Protein 8DL5 (pdb70)

Sequence (809 aa):
TTPFGKPMLKHFCMNPEYRNLNAPSCGSWPKTVRDQWRRYLDDLEAQPDYFSEVKQGPVIQEARREVAQLLHARVSECVFISNATTGIYTVLHNIPFDKDDVIITFSTTYGAIDNAIASMAETQPFQTRKVTVDLPMRGEDIVARFEGMVAQIKAEGLHPRLAVLETIVSIPAIRMPFESLVQACQREGVLSLVDGAHSIGQFSLNLEVLQPDFFIMDCHWLFVPRPCAALYVPERNQHYIRSTIPPSFGFIPRDPALPLWSKQATDFETIFAYVATSDNMPHMCIPTALKFRREVCGGEEAIYQYLRVLAKEGGDRVAAILGTEVLDEEMRDCGIATVRLPLAVVGPAVHYLSMTLAETHKTWLPLIDHGGYIWVRLCAQIYLDTSDFEWIGNVLKEICETTTPFGKPMLKHFCMNPEYRNLNAPSCGSWPKTVRDQWRRYLDDLEAQPDYFSEVKQGPVIQEARREVAQLLHARVSECVFISNATTGIYTVLHNIPFDKDDVIITFSTTYGAIDNAIASMAETQPFQTRKVTVDLPMRGEDIVARFEGMVAQIKAEGLHPRLAVLETIVSIPAIRMPFESLVQACQREGVLSLVDGAHSIGQFSLNLEVLQPDFFIMDCHWLFVPRPCAALYVPERNQHYIRSTIPPSFGFIPRDGKPLPLWSKQTDFETIFAYVATSDNMPHMCIPTALKFRREVCGGEEAIYQYLRVLAKEGGDRVAAILGTEVLDEKMRDCGIATVRLPLAVDEEVGPAVHYLSMTLAETHKTWLPLIDHGGYIWVRLCAQIYLDTSDFEWIGNVLKEICETIG

Organism: Penicillium expansum (NCBI:txid27334)

Secondary structure (DSSP, 8-state):
---SSGGGGGGB-S-TT---S-TTTT---BHHHHHHHHHHHHHHHHSHHHIIIIIHHHHHHHHHHHHHHHHT--GGGEEEES-HHHHHHHHHHHS---TTEEEEEETTS-HHHHHHHHHHHTTS--EEEEE---SS--HHHHHHHHHHHHHHHHHTT-EEEEEEEESB-SSS--B--HHHHHHHHHHHT-EEEEEESS-TTTS---HHHH--SEEEEE----S-PSS-EEEE--GGGGGG----SS--TT---------GGGG---HHHHHTTS-SS---HHHHTHHHHHHHHHHTS--HHHHHHHHHHHHHHHHHHHHHHHT--B----TT-SSEEEEEEEEE--HHHHHHHHHIIIIII-----EEEETTEEEEEEE--TT--HHHHHHHHHHHHHHHH-/---SSGGGGGGB-S-TT---S-GGGT---BHHHHHHHHHHHHHHHHSHHHIIIIIHHHHHHHHHHHHHHHHT--GGGEEEES-HHHHHHHHHHHS---TTEEEEEETTS-HHHHHHHHHHHTTS--EEEEE---SS--HHHHHHHHHHHHHHHHHTT-EEEEEEEESB-SSS--B--HHHHHHHHHHTT-EEEEE-SS-TTTS---HHHH--SEEEEE----S-PSS-EEEE--GGGGGG----SS--TT---SS-----GGGG--HHHHHHHS-SS---HHHHTHHHHHHHHHHTT--HHHHHHHHHHHHHHHHHHHHHHHT--B-------SSEEEEEEEEE--TTHHHHHHHHHHIIIIIIS----EEEETTEEEEEEE--TT--HHHHHHHHHHHHHHHHHH-

Nearest PDB structures (foldseek):
  8dl5-assembly1_A  TM=1.002E+00  e=2.348E-83  Penicillium expansum
  9aza-assembly1_A-2  TM=9.890E-01  e=7.193E-72  Penicillium expansum
  5v12-assembly1_E  TM=9.433E-01  e=6.024E-44  Neurospora crassa OR74A
  5v12-assembly2_G  TM=9.478E-01  e=1.852E-43  Neurospora crassa OR74A
  5uts-assembly4_B  TM=9.433E-01  e=5.694E-43  Neurospora crassa OR74A

Solvent-accessible surface area: 29176 Å² total

Structure (mmCIF, N/CA/C/O backbone):
data_8DL5
#
_entry.id   8DL5
#
_cell.length_a   77.837
_cell.length_b   77.837
_cell.length_c   298.842
_cell.angle_alpha   90.000
_cell.angle_beta   90.000
_cell.angle_gamma   120.000
#
_symmetry.space_group_name_H-M   'P 31 2 1'
#
loop_
_entity.id
_entity.type
_entity.pdbx_description
1 polymer 'Aminotransferase, class V/Cysteine desulfurase'
2 non-polymer GLYCEROL
3 water water
#
loop_
_atom_site.group_PDB
_atom_site.id
_atom_site.type_symbol
_atom_site.label_atom_id
_atom_site.label_alt_id
_atom_site.label_comp_id
_atom_site.label_asym_id
_atom_site.label_entity_id
_atom_site.label_seq_id
_atom_site.pdbx_PDB_ins_code
_atom_site.Cartn_x
_atom_site.Cartn_y
_atom_site.Cartn_z
_atom_site.occupancy
_atom_site.B_iso_or_equiv
_atom_site.auth_seq_id
_atom_site.auth_comp_id
_atom_site.auth_asym_id
_atom_site.auth_atom_id
_atom_site.pdbx_PDB_model_num
ATOM 1 N N . THR A 1 38 ? 66.63924 -10.15972 1.34118 1.000 49.55356 16 THR A N 1
ATOM 2 C CA . THR A 1 38 ? 67.84169 -10.18081 2.16690 1.000 68.84787 16 THR A CA 1
ATOM 3 C C . THR A 1 38 ? 67.95661 -11.47221 2.98078 1.000 66.48000 16 THR A C 1
ATOM 4 O O . THR A 1 38 ? 68.86832 -12.26549 2.75416 1.000 68.89000 16 THR A O 1
ATOM 8 N N . THR A 1 39 ? 67.04327 -11.69197 3.92314 1.000 63.20000 17 THR A N 1
ATOM 9 C CA . THR A 1 39 ? 67.22976 -12.89201 4.73166 1.000 55.08000 17 THR A CA 1
ATOM 10 C C . THR A 1 39 ? 66.25471 -13.97370 4.29847 1.000 59.86643 17 THR A C 1
ATOM 11 O O . THR A 1 39 ? 65.06313 -13.68625 4.10433 1.000 57.58446 17 THR A O 1
ATOM 15 N N . PRO A 1 40 ? 66.71670 -15.21078 4.11787 1.000 58.63567 18 PRO A N 1
ATOM 16 C CA . PRO A 1 40 ? 65.79787 -16.28683 3.73301 1.000 52.95079 18 PRO A CA 1
ATOM 17 C C . PRO A 1 40 ? 64.79058 -16.58149 4.83187 1.000 47.70669 18 PRO A C 1
ATOM 18 O O . PRO A 1 40 ? 65.09173 -16.48405 6.02394 1.000 42.71361 18 PRO A O 1
ATOM 22 N N . PHE A 1 41 ? 63.57859 -16.94216 4.41400 1.000 48.66257 19 PHE A N 1
ATOM 23 C CA . PHE A 1 41 ? 62.53666 -17.30909 5.35696 1.000 39.83809 19 PHE A CA 1
ATOM 24 C C . PHE A 1 41 ? 62.93356 -18.56867 6.11947 1.000 54.81952 19 PHE A C 1
ATOM 25 O O . PHE A 1 41 ? 63.81631 -19.32827 5.71193 1.000 48.67005 19 PHE A O 1
ATOM 33 N N . GLY A 1 42 ? 62.26596 -18.78124 7.24575 1.000 48.77251 20 GLY A N 1
ATOM 34 C CA . GLY A 1 42 ? 62.59717 -19.89777 8.09914 1.000 45.51107 20 GLY A CA 1
ATOM 35 C C . GLY A 1 42 ? 63.43796 -19.46118 9.27738 1.000 55.12018 20 GLY A C 1
ATOM 36 O O . GLY A 1 42 ? 63.40337 -18.30059 9.70395 1.000 46.11890 20 GLY A O 1
ATOM 37 N N . LYS A 1 43 ? 64.21768 -20.37753 9.79410 1.000 47.81743 21 LYS A N 1
ATOM 38 C CA . LYS A 1 43 ? 65.02170 -20.08536 10.97772 1.000 49.58919 21 LYS A CA 1
ATOM 39 C C . LYS A 1 43 ? 66.18552 -19.09353 10.75244 1.000 49.97233 21 LYS A C 1
ATOM 40 O O . LYS A 1 43 ? 66.70135 -18.55583 11.74436 1.000 52.54844 21 LYS A O 1
ATOM 46 N N . PRO A 1 44 ? 66.65750 -18.81537 9.52185 1.000 46.66370 22 PRO A N 1
ATOM 47 C CA . PRO A 1 44 ? 67.51404 -17.62322 9.35302 1.000 51.55375 22 PRO A CA 1
ATOM 48 C C . PRO A 1 44 ? 66.85602 -16.33367 9.81467 1.000 48.78184 22 PRO A C 1
ATOM 49 O O . PRO A 1 44 ? 67.55355 -15.41776 10.26742 1.000 46.13642 22 PRO A O 1
ATOM 53 N N . MET A 1 45 ? 65.52716 -16.23974 9.72122 1.000 51.48233 23 MET A N 1
ATOM 54 C CA . MET A 1 45 ? 64.82182 -15.03085 10.13250 1.000 51.11689 23 MET A CA 1
ATOM 55 C C . MET A 1 45 ? 64.83941 -14.82876 11.64236 1.000 49.15264 23 MET A C 1
ATOM 56 O O . MET A 1 45 ? 64.65135 -13.69698 12.10149 1.000 45.68566 23 MET A O 1
ATOM 61 N N . LEU A 1 46 ? 65.07218 -15.89490 12.41550 1.000 41.84087 24 LEU A N 1
ATOM 62 C CA . LEU A 1 46 ? 64.94714 -15.81393 13.86912 1.000 43.66356 24 LEU A CA 1
ATOM 63 C C . LEU A 1 46 ? 65.86887 -14.76282 14.47520 1.000 47.60480 24 LEU A C 1
ATOM 64 O O . LEU A 1 46 ? 65.52282 -14.15576 15.49461 1.000 47.54608 24 LEU A O 1
ATOM 69 N N . LYS A 1 47 ? 67.03649 -14.52959 13.87136 1.000 45.73943 25 LYS A N 1
ATOM 70 C CA . LYS A 1 47 ? 67.95162 -13.53080 14.41168 1.000 48.81799 25 LYS A CA 1
ATOM 71 C C . LYS A 1 47 ? 67.37784 -12.12221 14.33571 1.000 46.16672 25 LYS A C 1
ATOM 72 O O . LYS A 1 47 ? 67.84606 -11.23407 15.05462 1.000 40.01758 25 LYS A O 1
ATOM 78 N N . HIS A 1 48 ? 66.37153 -11.90136 13.49064 1.000 43.94507 26 HIS A N 1
ATOM 79 C CA . HIS A 1 48 ? 65.73988 -10.59553 13.37849 1.000 42.27765 26 HIS A CA 1
ATOM 80 C C . HIS A 1 48 ? 64.62458 -10.38076 14.39261 1.000 43.01492 26 HIS A C 1
ATOM 81 O O . HIS A 1 48 ? 64.09257 -9.26863 14.46767 1.000 41.46841 26 HIS A O 1
ATOM 88 N N . PHE A 1 49 ? 64.26093 -11.39609 15.16731 1.000 36.71440 27 PHE A N 1
ATOM 89 C CA . PHE A 1 49 ? 63.16478 -11.32212 16.12517 1.000 41.43409 27 PHE A CA 1
ATOM 90 C C . PHE A 1 49 ? 63.70438 -11.54675 17.54080 1.000 43.73205 27 PHE A C 1
ATOM 91 O O . PHE A 1 49 ? 64.89007 -11.82046 17.73725 1.000 45.75743 27 PHE A O 1
ATOM 99 N N . CYS A 1 50 ? 62.81941 -11.44062 18.53891 1.000 36.84808 28 CYS A N 1
ATOM 100 C CA . CYS A 1 50 ? 63.23246 -11.25126 19.92763 1.000 41.97093 28 CYS A CA 1
ATOM 101 C C . CYS A 1 50 ? 62.88905 -12.42410 20.84480 1.000 45.33056 28 CYS A C 1
ATOM 102 O O . CYS A 1 50 ? 62.92937 -12.27031 22.06940 1.000 48.06747 28 CYS A O 1
ATOM 105 N N . MET A 1 51 ? 62.56039 -13.58811 20.29688 1.000 43.27418 29 MET A N 1
ATOM 106 C CA . MET A 1 51 ? 62.16810 -14.70805 21.14049 1.000 39.74257 29 MET A CA 1
ATOM 107 C C . MET A 1 51 ? 63.39422 -15.43261 21.69190 1.000 39.18026 29 MET A C 1
ATOM 108 O O . MET A 1 51 ? 64.47554 -15.40654 21.09362 1.000 41.82446 29 MET A O 1
ATOM 113 N N . ASN A 1 52 ? 63.21911 -16.07913 22.84870 1.000 39.88616 30 ASN A N 1
ATOM 114 C CA . ASN A 1 52 ? 64.25338 -16.98130 23.34181 1.000 45.03205 30 ASN A CA 1
ATOM 115 C C . ASN A 1 52 ? 64.54175 -18.05554 22.29543 1.000 40.59000 30 ASN A C 1
ATOM 116 O O . ASN A 1 52 ? 63.66179 -18.41700 21.50861 1.000 51.39857 30 ASN A O 1
ATOM 121 N N . PRO A 1 53 ? 65.77006 -18.58433 22.26408 1.000 56.29193 31 PRO A N 1
ATOM 122 C CA . PRO A 1 53 ? 66.11261 -19.56309 21.21817 1.000 50.74042 31 PRO A CA 1
ATOM 123 C C . PRO A 1 53 ? 65.21897 -20.79626 21.19639 1.000 54.68961 31 PRO A C 1
ATOM 124 O O . PRO A 1 53 ? 64.91895 -21.30287 20.11016 1.000 52.12269 31 PRO A O 1
ATOM 128 N N . GLU A 1 54 ? 64.76926 -21.28657 22.34932 1.000 55.32130 32 GLU A N 1
ATOM 129 C CA . GLU A 1 54 ? 63.96473 -22.50288 22.38614 1.000 65.37651 32 GLU A CA 1
ATOM 130 C C . GLU A 1 54 ? 62.46913 -22.24726 22.24759 1.000 57.36628 32 GLU A C 1
ATOM 131 O O . GLU A 1 54 ? 61.68006 -23.17891 22.45015 1.000 55.96338 32 GLU A O 1
ATOM 137 N N . TYR A 1 55 ? 62.04705 -21.03195 21.90441 1.000 58.90434 33 TYR A N 1
ATOM 138 C CA . TYR A 1 55 ? 60.62927 -20.68278 21.86349 1.000 50.31011 33 TYR A CA 1
ATOM 139 C C . TYR A 1 55 ? 60.09861 -20.82354 20.43724 1.000 43.95956 33 TYR A C 1
ATOM 140 O O . TYR A 1 55 ? 60.38833 -19.99349 19.57011 1.000 51.15857 33 TYR A O 1
ATOM 149 N N . ARG A 1 56 ? 59.34522 -21.89975 20.20500 1.000 49.08923 34 ARG A N 1
ATOM 150 C CA . ARG A 1 56 ? 58.49681 -22.09199 19.02595 1.000 47.41178 34 ARG A CA 1
ATOM 151 C C . ARG A 1 56 ? 57.22170 -21.25809 19.14296 1.000 44.53055 34 ARG A C 1
ATOM 152 O O . ARG A 1 56 ? 56.32889 -21.58763 19.92995 1.000 41.60818 34 ARG A O 1
ATOM 160 N N . ASN A 1 57 ? 57.11240 -20.19322 18.34688 1.000 46.54925 35 ASN A N 1
ATOM 161 C CA . ASN A 1 57 ? 55.91878 -19.33731 18.35768 1.000 46.30063 35 ASN A CA 1
ATOM 162 C C . ASN A 1 57 ? 54.99365 -19.75592 17.21633 1.000 42.79393 35 ASN A C 1
ATOM 163 O O . ASN A 1 57 ? 55.05793 -19.22320 16.10843 1.000 40.62356 35 ASN A O 1
ATOM 168 N N . LEU A 1 58 ? 54.10981 -20.71050 17.50606 1.000 42.96160 36 LEU A N 1
ATOM 169 C CA . LEU A 1 58 ? 53.12075 -21.19995 16.55420 1.000 41.87419 36 LEU A CA 1
ATOM 170 C C . LEU A 1 58 ? 51.75591 -20.55261 16.75136 1.000 47.74849 36 LEU A C 1
ATOM 171 O O . LEU A 1 58 ? 50.76953 -21.00751 16.16211 1.000 41.90765 36 LEU A O 1
ATOM 176 N N . ASN A 1 59 ? 51.68046 -19.50216 17.56475 1.000 45.73244 37 ASN A N 1
ATOM 177 C CA . ASN A 1 59 ? 50.43350 -18.80426 17.86694 1.000 41.74047 37 ASN A CA 1
ATOM 178 C C . ASN A 1 59 ? 50.70590 -17.30244 17.94419 1.000 42.75770 37 ASN A C 1
ATOM 179 O O . ASN A 1 59 ? 50.29074 -16.60710 18.87221 1.000 39.48461 37 ASN A O 1
ATOM 184 N N . ALA A 1 60 ? 51.41695 -16.79038 16.94119 1.000 36.16867 38 ALA A N 1
ATOM 185 C CA . ALA A 1 60 ? 51.85342 -15.39861 16.96959 1.000 36.55048 38 ALA A CA 1
ATOM 186 C C . ALA A 1 60 ? 50.73523 -14.35155 16.99407 1.000 37.79570 38 ALA A C 1
ATOM 187 O O . ALA A 1 60 ? 50.94055 -13.31786 17.65320 1.000 38.01579 38 ALA A O 1
ATOM 189 N N . PRO A 1 61 ? 49.58220 -14.51278 16.32638 1.000 37.55222 39 PRO A N 1
ATOM 190 C CA . PRO A 1 61 ? 48.60734 -13.40232 16.30466 1.000 38.85376 39 PRO A CA 1
ATOM 191 C C . PRO A 1 61 ? 48.07733 -12.98643 17.66906 1.000 36.07406 39 PRO A C 1
ATOM 192 O O . PRO A 1 61 ? 47.58633 -11.85760 17.79601 1.000 38.23848 39 PRO A O 1
ATOM 196 N N . SER A 1 62 ? 48.14959 -13.84814 18.68514 1.000 35.64400 40 SER A N 1
ATOM 197 C CA . SER A 1 62 ? 47.52821 -13.53962 19.97201 1.000 36.16305 40 SER A CA 1
ATOM 198 C C . SER A 1 62 ? 48.16616 -12.31104 20.61295 1.000 43.02242 40 SER A C 1
ATOM 199 O O . SER A 1 62 ? 47.48061 -11.33465 20.93666 1.000 44.06934 40 SER A O 1
ATOM 202 N N . CYS A 1 63 ? 49.48369 -12.34494 20.80898 1.000 35.65585 41 CYS A N 1
ATOM 203 C CA . CYS A 1 63 ? 50.22014 -11.19553 21.31785 1.000 33.32045 41 CYS A CA 1
ATOM 204 C C . CYS A 1 63 ? 50.89433 -10.38774 20.22080 1.000 32.07690 41 CYS A C 1
ATOM 205 O O . CYS A 1 63 ? 51.40822 -9.30000 20.50146 1.000 37.38605 41 CYS A O 1
ATOM 208 N N . GLY A 1 64 ? 50.90099 -10.88407 18.98837 1.000 37.84978 42 GLY A N 1
ATOM 209 C CA . GLY A 1 64 ? 51.73457 -10.32505 17.94890 1.000 35.07994 42 GLY A CA 1
ATOM 210 C C . GLY A 1 64 ? 53.15719 -10.84229 18.04786 1.000 34.37501 42 GLY A C 1
ATOM 211 O O . GLY A 1 64 ? 53.53762 -11.55729 18.97663 1.000 41.37653 42 GLY A O 1
ATOM 212 N N . SER A 1 65 ? 53.95829 -10.47956 17.04967 1.000 37.00040 43 SER A N 1
ATOM 213 C CA . SER A 1 65 ? 55.38426 -10.77998 17.06700 1.000 37.63713 43 SER A CA 1
ATOM 214 C C . SER A 1 65 ? 56.07399 -9.81384 16.12012 1.000 36.61192 43 SER A C 1
ATOM 215 O O . SER A 1 65 ? 55.64743 -9.66419 14.97249 1.000 46.39521 43 SER A O 1
ATOM 218 N N . TRP A 1 66 ? 57.12972 -9.16435 16.60035 1.000 37.89983 44 TRP A N 1
ATOM 219 C CA . TRP A 1 66 ? 57.72719 -8.03418 15.90764 1.000 38.69945 44 TRP A CA 1
ATOM 220 C C . TRP A 1 66 ? 59.24179 -8.17502 15.86803 1.000 33.74697 44 TRP A C 1
ATOM 221 O O . TRP A 1 66 ? 59.83910 -8.75066 16.78463 1.000 34.69462 44 TRP A O 1
ATOM 232 N N . PRO A 1 67 ? 59.89289 -7.65362 14.81356 1.000 36.16754 45 PRO A N 1
ATOM 233 C CA . PRO A 1 67 ? 61.35354 -7.77627 14.71243 1.000 36.58529 45 PRO A CA 1
ATOM 234 C C . PRO A 1 67 ? 62.09362 -6.89940 15.70993 1.000 41.26564 45 PRO A C 1
ATOM 235 O O . PRO A 1 67 ? 61.47354 -6.13769 16.45868 1.000 40.03077 45 PRO A O 1
ATOM 239 N N . LYS A 1 68 ? 63.42569 -7.00134 15.72484 1.000 37.07837 46 LYS A N 1
ATOM 240 C CA . LYS A 1 68 ? 64.21626 -6.17972 16.63729 1.000 37.31274 46 LYS A CA 1
ATOM 241 C C . LYS A 1 68 ? 64.13933 -4.70577 16.26182 1.000 36.33563 46 LYS A C 1
ATOM 242 O O . LYS A 1 68 ? 64.16395 -3.83467 17.13918 1.000 36.59071 46 LYS A O 1
ATOM 248 N N . THR A 1 69 ? 64.05185 -4.40708 14.96087 1.000 36.66303 47 THR A N 1
ATOM 249 C CA . THR A 1 69 ? 63.94228 -3.01735 14.52364 1.000 38.26753 47 THR A CA 1
ATOM 250 C C . THR A 1 69 ? 62.71617 -2.34869 15.12834 1.000 37.88139 47 THR A C 1
ATOM 251 O O . THR A 1 69 ? 62.76451 -1.17641 15.51845 1.000 36.66771 47 THR A O 1
ATOM 255 N N . VAL A 1 70 ? 61.61061 -3.08684 15.22423 1.000 35.18185 48 VAL A N 1
ATOM 256 C CA . VAL A 1 70 ? 60.40173 -2.53626 15.82354 1.000 32.78717 48 VAL A CA 1
ATOM 257 C C . VAL A 1 70 ? 60.58181 -2.36841 17.32639 1.000 37.29344 48 VAL A C 1
ATOM 258 O O . VAL A 1 70 ? 60.19577 -1.34209 17.89897 1.000 40.44416 48 VAL A O 1
ATOM 262 N N . ARG A 1 71 ? 61.17204 -3.36819 17.98760 1.000 36.09998 49 ARG A N 1
ATOM 263 C CA . ARG A 1 71 ? 61.42668 -3.26674 19.42099 1.000 38.19171 49 ARG A CA 1
ATOM 264 C C . ARG A 1 71 ? 62.25917 -2.03397 19.74364 1.000 43.54172 49 ARG A C 1
ATOM 265 O O . ARG A 1 71 ? 61.91019 -1.25077 20.63181 1.000 38.54498 49 ARG A O 1
ATOM 273 N N . ASP A 1 72 ? 63.35489 -1.83172 19.00699 1.000 34.95885 50 ASP A N 1
ATOM 274 C CA . ASP A 1 72 ? 64.25524 -0.72125 19.30588 1.000 40.43870 50 ASP A CA 1
ATOM 275 C C . ASP A 1 72 ? 63.59373 0.62566 19.03482 1.000 37.82321 50 ASP A C 1
ATOM 276 O O . ASP A 1 72 ? 63.80730 1.58732 19.78222 1.000 39.35228 50 ASP A O 1
ATOM 281 N N . GLN A 1 73 ? 62.78334 0.71443 17.97696 1.000 41.39311 51 GLN A N 1
ATOM 282 C CA . GLN A 1 73 ? 62.04874 1.94942 17.71796 1.000 36.84458 51 GLN A CA 1
ATOM 283 C C . GLN A 1 73 ? 60.99926 2.20047 18.79351 1.000 37.83068 51 GLN A C 1
ATOM 284 O O . GLN A 1 73 ? 60.84595 3.33229 19.26696 1.000 38.41050 51 GLN A O 1
ATOM 290 N N . TRP A 1 74 ? 60.26253 1.15430 19.17864 1.000 38.21364 52 TRP A N 1
ATOM 291 C CA . TRP A 1 74 ? 59.30616 1.24226 20.27999 1.000 34.36164 52 TRP A CA 1
ATOM 292 C C . TRP A 1 74 ? 59.95270 1.84106 21.52363 1.000 33.69429 52 TRP A C 1
ATOM 293 O O . TRP A 1 74 ? 59.38959 2.73663 22.16341 1.000 31.98688 52 TRP A O 1
ATOM 304 N N . ARG A 1 75 ? 61.15560 1.37475 21.86486 1.000 34.03218 53 ARG A N 1
ATOM 305 C CA . ARG A 1 75 ? 61.82288 1.85580 23.06712 1.000 34.84982 53 ARG A CA 1
ATOM 306 C C . ARG A 1 75 ? 62.36948 3.26642 22.90668 1.000 38.51030 53 ARG A C 1
ATOM 307 O O . ARG A 1 75 ? 62.53683 3.96581 23.91096 1.000 32.48290 53 ARG A O 1
ATOM 315 N N . ARG A 1 76 ? 62.65382 3.70285 21.67719 1.000 35.47525 54 ARG A N 1
ATOM 316 C CA . ARG A 1 76 ? 63.07076 5.08752 21.48141 1.000 38.42851 54 ARG A CA 1
ATOM 317 C C . ARG A 1 76 ? 61.90350 6.04434 21.68730 1.000 34.29057 54 ARG A C 1
ATOM 318 O O . ARG A 1 76 ? 62.07559 7.12661 22.26087 1.000 37.01798 54 ARG A O 1
ATOM 326 N N . TYR A 1 77 ? 60.70729 5.66140 21.23246 1.000 29.50206 55 TYR A N 1
ATOM 327 C CA . TYR A 1 77 ? 59.52038 6.46017 21.51984 1.000 38.77049 55 TYR A CA 1
ATOM 328 C C . TYR A 1 77 ? 59.26077 6.52937 23.01884 1.000 38.78751 55 TYR A C 1
ATOM 329 O O . TYR A 1 77 ? 58.92262 7.59450 23.54940 1.000 33.10256 55 TYR A O 1
ATOM 338 N N . LEU A 1 78 ? 59.42203 5.40210 23.71746 1.000 30.84947 56 LEU A N 1
ATOM 339 C CA . LEU A 1 78 ? 59.28464 5.39767 25.17126 1.000 33.78778 56 LEU A CA 1
ATOM 340 C C . LEU A 1 78 ? 60.29510 6.33535 25.81793 1.000 37.83495 56 LEU A C 1
ATOM 341 O O . LEU A 1 78 ? 59.95490 7.10242 26.72690 1.000 32.23288 56 LEU A O 1
ATOM 346 N N . ASP A 1 79 ? 61.55232 6.27347 25.36934 1.000 30.52840 57 ASP A N 1
ATOM 347 C CA . ASP A 1 79 ? 62.55796 7.22689 25.82849 1.000 40.56830 57 ASP A CA 1
ATOM 348 C C . ASP A 1 79 ? 62.08833 8.65656 25.60199 1.000 37.38913 57 ASP A C 1
ATOM 349 O O . ASP A 1 79 ? 62.16359 9.50290 26.49985 1.000 34.62983 57 ASP A O 1
ATOM 354 N N . ASP A 1 80 ? 61.59423 8.93478 24.39403 1.000 33.45250 58 ASP A N 1
ATOM 355 C CA . ASP A 1 80 ? 61.06974 10.25671 24.07041 1.000 37.61488 58 ASP A CA 1
ATOM 356 C C . ASP A 1 80 ? 59.93676 10.64703 25.00684 1.000 44.93834 58 ASP A C 1
ATOM 357 O O . ASP A 1 80 ? 59.93653 11.74212 25.58044 1.000 42.86667 58 ASP A O 1
ATOM 362 N N . LEU A 1 81 ? 58.95227 9.75847 25.15844 1.000 42.62235 59 LEU A N 1
ATOM 363 C CA . LEU A 1 81 ? 57.84839 10.00454 26.07872 1.000 33.86918 59 LEU A CA 1
ATOM 364 C C . LEU A 1 81 ? 58.36001 10.33131 27.47431 1.000 39.98681 59 LEU A C 1
ATOM 365 O O . LEU A 1 81 ? 57.87725 11.26337 28.12405 1.000 38.27384 59 LEU A O 1
ATOM 370 N N . GLU A 1 82 ? 59.35582 9.58193 27.94524 1.000 34.86826 60 GLU A N 1
ATOM 371 C CA . GLU A 1 82 ? 59.85441 9.80240 29.29636 1.000 35.95703 60 GLU A CA 1
ATOM 372 C C . GLU A 1 82 ? 60.69136 11.07102 29.39405 1.000 35.17999 60 GLU A C 1
ATOM 373 O O . GLU A 1 82 ? 60.69202 11.73035 30.43922 1.000 37.60023 60 GLU A O 1
ATOM 379 N N . ALA A 1 83 ? 61.39132 11.44259 28.31898 1.000 37.16143 61 ALA A N 1
ATOM 380 C CA . ALA A 1 83 ? 62.28115 12.59705 28.38472 1.000 41.99477 61 ALA A CA 1
ATOM 381 C C . ALA A 1 83 ? 61.50621 13.90945 28.37016 1.000 39.31610 61 ALA A C 1
ATOM 382 O O . ALA A 1 83 ? 61.87629 14.86221 29.06588 1.000 37.03094 61 ALA A O 1
ATOM 384 N N . GLN A 1 84 ? 60.43303 13.98362 27.58654 1.000 33.54657 62 GLN A N 1
ATOM 385 C CA . GLN A 1 84 ? 59.65665 15.21660 27.43738 1.000 40.90750 62 GLN A CA 1
ATOM 386 C C . GLN A 1 84 ? 58.21297 14.84796 27.14074 1.000 38.17973 62 GLN A C 1
ATOM 387 O O . GLN A 1 84 ? 57.74595 14.94600 25.99855 1.000 37.68070 62 GLN A O 1
ATOM 393 N N . PRO A 1 85 ? 57.45722 14.43675 28.16697 1.000 36.57043 63 PRO A N 1
ATOM 394 C CA . PRO A 1 85 ? 56.15822 13.78068 27.91153 1.000 36.21285 63 PRO A CA 1
ATOM 395 C C . PRO A 1 85 ? 55.18616 14.58825 27.07500 1.000 37.15005 63 PRO A C 1
ATOM 396 O O . PRO A 1 85 ? 54.70038 14.09413 26.04822 1.000 36.31167 63 PRO A O 1
ATOM 400 N N . ASP A 1 86 ? 54.88844 15.82454 27.47226 1.000 38.66370 64 ASP A N 1
ATOM 401 C CA . ASP A 1 86 ? 53.87806 16.58401 26.75050 1.000 39.94335 64 ASP A CA 1
ATOM 402 C C . ASP A 1 86 ? 54.38046 17.04977 25.38905 1.000 37.18656 64 ASP A C 1
ATOM 403 O O . ASP A 1 86 ? 53.57727 17.20285 24.46285 1.000 34.10689 64 ASP A O 1
ATOM 408 N N . TYR A 1 87 ? 55.68802 17.26419 25.22910 1.000 39.18388 65 TYR A N 1
ATOM 409 C CA . TYR A 1 87 ? 56.20059 17.58102 23.89873 1.000 32.47000 65 TYR A CA 1
ATOM 410 C C . TYR A 1 87 ? 56.05755 16.38758 22.96187 1.000 33.89269 65 TYR A C 1
ATOM 411 O O . TYR A 1 87 ? 55.60278 16.53309 21.82107 1.000 33.36978 65 TYR A O 1
ATOM 420 N N . PHE A 1 88 ? 56.44300 15.19622 23.42754 1.000 34.72086 66 PHE A N 1
ATOM 421 C CA . PHE A 1 88 ? 56.28324 13.99600 22.61174 1.000 36.36885 66 PHE A CA 1
ATOM 422 C C . PHE A 1 88 ? 54.82653 13.78509 22.22114 1.000 35.78539 66 PHE A C 1
ATOM 423 O O . PHE A 1 88 ? 54.52427 13.47353 21.06326 1.000 35.93365 66 PHE A O 1
ATOM 431 N N . SER A 1 89 ? 53.90914 13.96205 23.17349 1.000 36.51152 67 SER A N 1
ATOM 432 C CA . SER A 1 89 ? 52.50624 13.64389 22.93490 1.000 39.91374 67 SER A CA 1
ATOM 433 C C . SER A 1 89 ? 51.81879 14.68605 22.06050 1.000 40.28740 67 SER A C 1
ATOM 434 O O . SER A 1 89 ? 51.01210 14.33322 21.19410 1.000 38.45696 67 SER A O 1
ATOM 437 N N . GLU A 1 90 ? 52.12388 15.96783 22.26251 1.000 45.22202 68 GLU A N 1
ATOM 438 C CA . GLU A 1 90 ? 51.37373 17.02885 21.60145 1.000 49.75123 68 GLU A CA 1
ATOM 439 C C . GLU A 1 90 ? 51.93105 17.40654 20.23478 1.000 50.58761 68 GLU A C 1
ATOM 440 O O . GLU A 1 90 ? 51.17265 17.87481 19.37841 1.000 57.10213 68 GLU A O 1
ATOM 446 N N . VAL A 1 91 ? 53.22793 17.22122 20.00292 1.000 42.92341 69 VAL A N 1
ATOM 447 C CA . VAL A 1 91 ? 53.88094 17.66762 18.77754 1.000 48.27204 69 VAL A CA 1
ATOM 448 C C . VAL A 1 91 ? 54.38705 16.49197 17.94912 1.000 49.28063 69 VAL A C 1
ATOM 449 O O . VAL A 1 91 ? 54.11804 16.40488 16.75055 1.000 46.63282 69 VAL A O 1
ATOM 453 N N . LYS A 1 92 ? 55.12548 15.57762 18.57383 1.000 47.31848 70 LYS A N 1
ATOM 454 C CA . LYS A 1 92 ? 55.83559 14.54074 17.83763 1.000 42.31024 70 LYS A CA 1
ATOM 455 C C . LYS A 1 92 ? 54.98326 13.32014 17.51998 1.000 45.13887 70 LYS A C 1
ATOM 456 O O . LYS A 1 92 ? 55.30286 12.59265 16.57297 1.000 45.32487 70 LYS A O 1
ATOM 462 N N . GLN A 1 93 ? 53.91278 13.07965 18.27777 1.000 38.10848 71 GLN A N 1
ATOM 463 C CA . GLN A 1 93 ? 53.15211 11.84292 18.12352 1.000 42.78218 71 GLN A CA 1
ATOM 464 C C . GLN A 1 93 ? 52.33522 11.84480 16.83601 1.000 41.74146 71 GLN A C 1
ATOM 465 O O . GLN A 1 93 ? 52.38400 10.88402 16.05881 1.000 42.34732 71 GLN A O 1
ATOM 471 N N . GLY A 1 94 ? 51.57509 12.92058 16.60100 1.000 41.48696 72 GLY A N 1
ATOM 472 C CA . GLY A 1 94 ? 50.67977 13.03531 15.47212 1.000 38.26427 72 GLY A CA 1
ATOM 473 C C . GLY A 1 94 ? 51.25198 12.71601 14.11271 1.000 35.16004 72 GLY A C 1
ATOM 474 O O . GLY A 1 94 ? 50.62448 11.97301 13.34557 1.000 38.39205 72 GLY A O 1
ATOM 475 N N . PRO A 1 95 ? 52.42081 13.25637 13.73994 1.000 40.48343 73 PRO A N 1
ATOM 476 C CA . PRO A 1 95 ? 52.93821 12.97847 12.39052 1.000 44.84411 73 PRO A CA 1
ATOM 477 C C . PRO A 1 95 ? 53.34090 11.53166 12.16470 1.000 42.08663 73 PRO A C 1
ATOM 478 O O . PRO A 1 95 ? 53.20491 11.04052 11.03818 1.000 31.71918 73 PRO A O 1
ATOM 482 N N . VAL A 1 96 ? 53.84291 10.83207 13.18498 1.000 34.27545 74 VAL A N 1
ATOM 483 C CA . VAL A 1 96 ? 54.11173 9.40697 13.01982 1.000 37.79307 74 VAL A CA 1
ATOM 484 C C . VAL A 1 96 ? 52.80750 8.63670 12.86275 1.000 34.58783 74 VAL A C 1
ATOM 485 O O . VAL A 1 96 ? 52.69951 7.73816 12.01905 1.000 32.60627 74 VAL A O 1
ATOM 489 N N . ILE A 1 97 ? 51.80128 8.97334 13.67501 1.000 29.50169 75 ILE A N 1
ATOM 490 C CA . ILE A 1 97 ? 50.47551 8.37429 13.53220 1.000 37.85011 75 ILE A CA 1
ATOM 491 C C . ILE A 1 97 ? 49.94974 8.57283 12.12001 1.000 37.46893 75 ILE A C 1
ATOM 492 O O . ILE A 1 97 ? 49.41026 7.64509 11.50337 1.000 37.94072 75 ILE A O 1
ATOM 497 N N . GLN A 1 98 ? 50.09796 9.78581 11.58537 1.000 42.03653 76 GLN A N 1
ATOM 498 C CA . GLN A 1 98 ? 49.56990 10.07357 10.25717 1.000 40.27307 76 GLN A CA 1
ATOM 499 C C . GLN A 1 98 ? 50.27711 9.25291 9.19095 1.000 37.45200 76 GLN A C 1
ATOM 500 O O . GLN A 1 98 ? 49.63950 8.75916 8.25371 1.000 40.15115 76 GLN A O 1
ATOM 506 N N . GLU A 1 99 ? 51.59441 9.09240 9.31773 1.000 46.01910 77 GLU A N 1
ATOM 507 C CA . GLU A 1 99 ? 52.31706 8.23844 8.38385 1.000 39.12082 77 GLU A CA 1
ATOM 508 C C . GLU A 1 99 ? 51.85122 6.79320 8.49670 1.000 43.49170 77 GLU A C 1
ATOM 509 O O . GLU A 1 99 ? 51.69240 6.10666 7.48292 1.000 37.69915 77 GLU A O 1
ATOM 515 N N . ALA A 1 100 ? 51.60469 6.32125 9.72179 1.000 38.77282 78 ALA A N 1
ATOM 516 C CA . ALA A 1 100 ? 51.09445 4.96584 9.90218 1.000 37.53824 78 ALA A CA 1
ATOM 517 C C . ALA A 1 100 ? 49.73865 4.79430 9.23255 1.000 35.60586 78 ALA A C 1
ATOM 518 O O . ALA A 1 100 ? 49.45609 3.74333 8.64416 1.000 38.48700 78 ALA A O 1
ATOM 520 N N . ARG A 1 101 ? 48.88979 5.82322 9.30397 1.000 29.57989 79 ARG A N 1
ATOM 521 C CA . ARG A 1 101 ? 47.56895 5.74656 8.68691 1.000 38.05138 79 ARG A CA 1
ATOM 522 C C . ARG A 1 101 ? 47.66816 5.53299 7.18333 1.000 34.24008 79 ARG A C 1
ATOM 523 O O . ARG A 1 101 ? 46.95647 4.69593 6.61562 1.000 26.96464 79 ARG A O 1
ATOM 531 N N . ARG A 1 102 ? 48.53778 6.29069 6.51349 1.000 44.92521 80 ARG A N 1
ATOM 532 C CA . ARG A 1 102 ? 48.59506 6.18209 5.06017 1.000 41.23863 80 ARG A CA 1
ATOM 533 C C . ARG A 1 102 ? 49.26502 4.88527 4.62767 1.000 39.28605 80 ARG A C 1
ATOM 534 O O . ARG A 1 102 ? 48.88372 4.30667 3.60344 1.000 41.70273 80 ARG A O 1
ATOM 542 N N . GLU A 1 103 ? 50.23841 4.39704 5.39864 1.000 39.35658 81 GLU A N 1
ATOM 543 C CA . GLU A 1 103 ? 50.82572 3.09817 5.09588 1.000 42.21848 81 GLU A CA 1
ATOM 544 C C . GLU A 1 103 ? 49.79573 1.98068 5.23364 1.000 49.11301 81 GLU A C 1
ATOM 545 O O . GLU A 1 103 ? 49.81950 1.00862 4.46921 1.000 33.74122 81 GLU A O 1
ATOM 551 N N . VAL A 1 104 ? 48.87117 2.10652 6.18802 1.000 39.48512 82 VAL A N 1
ATOM 552 C CA . VAL A 1 104 ? 47.81210 1.10876 6.32399 1.000 34.62402 82 VAL A CA 1
ATOM 553 C C . VAL A 1 104 ? 46.79160 1.25628 5.20260 1.000 31.62907 82 VAL A C 1
ATOM 554 O O . VAL A 1 104 ? 46.33380 0.26153 4.62575 1.000 29.23330 82 VAL A O 1
ATOM 558 N N . ALA A 1 105 ? 46.42411 2.49624 4.87275 1.000 31.35182 83 ALA A N 1
ATOM 559 C CA . ALA A 1 105 ? 45.49728 2.72535 3.77012 1.000 35.31198 83 ALA A CA 1
ATOM 560 C C . ALA A 1 105 ? 46.05232 2.18863 2.45714 1.000 37.07415 83 ALA A C 1
ATOM 561 O O . ALA A 1 105 ? 45.32486 1.55065 1.68619 1.000 41.31488 83 ALA A O 1
ATOM 563 N N . GLN A 1 106 ? 47.33901 2.43404 2.18422 1.000 37.42391 84 GLN A N 1
ATOM 564 C CA . GLN A 1 106 ? 47.94909 1.89427 0.97149 1.000 40.22035 84 GLN A CA 1
ATOM 565 C C . GLN A 1 106 ? 47.80712 0.38112 0.92353 1.000 47.80035 84 GLN A C 1
ATOM 566 O O . GLN A 1 106 ? 47.36080 -0.18261 -0.08246 1.000 49.55747 84 GLN A O 1
ATOM 572 N N . LEU A 1 107 ? 48.19437 -0.29113 2.01072 1.000 45.61060 85 LEU A N 1
ATOM 573 C CA . LEU A 1 107 ? 48.12786 -1.74599 2.07218 1.000 45.10842 85 LEU A CA 1
ATOM 574 C C . LEU A 1 107 ? 46.71460 -2.25402 1.81610 1.000 41.41555 85 LEU A C 1
ATOM 575 O O . LEU A 1 107 ? 46.53833 -3.36219 1.29741 1.000 45.80932 85 LEU A O 1
ATOM 580 N N . LEU A 1 108 ? 45.70523 -1.45386 2.14772 1.000 39.53117 86 LEU A N 1
ATOM 581 C CA . LEU A 1 108 ? 44.30779 -1.81320 1.95127 1.000 43.58253 86 LEU A CA 1
ATOM 582 C C . LEU A 1 108 ? 43.75756 -1.37370 0.60313 1.000 38.80990 86 LEU A C 1
ATOM 583 O O . LEU A 1 108 ? 42.60672 -1.69789 0.29184 1.000 35.66266 86 LEU A O 1
ATOM 588 N N . HIS A 1 109 ? 44.54569 -0.65733 -0.19958 1.000 38.65567 87 HIS A N 1
ATOM 589 C CA . HIS A 1 109 ? 44.03978 0.02118 -1.39120 1.000 35.89855 87 HIS A CA 1
ATOM 590 C C . HIS A 1 109 ? 42.84974 0.90134 -1.01955 1.000 37.90728 87 HIS A C 1
ATOM 591 O O . HIS A 1 109 ? 41.80723 0.90469 -1.67667 1.000 38.99568 87 HIS A O 1
ATOM 598 N N . ALA A 1 110 ? 43.01433 1.63689 0.07139 1.000 36.52645 88 ALA A N 1
ATOM 599 C CA . ALA A 1 110 ? 41.99289 2.52005 0.59904 1.000 34.07361 88 ALA A CA 1
ATOM 600 C C . ALA A 1 110 ? 42.53200 3.94095 0.65861 1.000 33.92125 88 ALA A C 1
ATOM 601 O O . ALA A 1 110 ? 43.73874 4.17819 0.56095 1.000 37.08952 88 ALA A O 1
ATOM 603 N N . ARG A 1 111 ? 41.61458 4.88582 0.80946 1.000 33.33996 89 ARG A N 1
ATOM 604 C CA . ARG A 1 111 ? 41.99439 6.26850 1.03527 1.000 40.81552 89 ARG A CA 1
ATOM 605 C C . ARG A 1 111 ? 42.37286 6.44591 2.49603 1.000 40.21793 89 ARG A C 1
ATOM 606 O O . ARG A 1 111 ? 41.75162 5.85564 3.38376 1.000 35.07431 89 ARG A O 1
ATOM 614 N N . VAL A 1 112 ? 43.40710 7.24951 2.74720 1.000 36.67221 90 VAL A N 1
ATOM 615 C CA . VAL A 1 112 ? 43.75928 7.56700 4.12858 1.000 44.26290 90 VAL A CA 1
ATOM 616 C C . VAL A 1 112 ? 42.57343 8.17843 4.84797 1.000 44.69979 90 VAL A C 1
ATOM 617 O O . VAL A 1 112 ? 42.42141 8.02503 6.06651 1.000 44.62530 90 VAL A O 1
ATOM 621 N N . SER A 1 113 ? 41.70053 8.85698 4.10589 1.000 40.01393 91 SER A N 1
ATOM 622 C CA . SER A 1 113 ? 40.52344 9.48187 4.68760 1.000 48.31043 91 SER A CA 1
ATOM 623 C C . SER A 1 113 ? 39.47554 8.47198 5.13719 1.000 40.89570 91 SER A C 1
ATOM 624 O O . SER A 1 113 ? 38.52705 8.86424 5.82325 1.000 42.47251 91 SER A O 1
ATOM 627 N N . GLU A 1 114 ? 39.61428 7.19764 4.77502 1.000 35.52617 92 GLU A N 1
ATOM 628 C CA . GLU A 1 114 ? 38.65295 6.17379 5.15404 1.000 38.79852 92 GLU A CA 1
ATOM 629 C C . GLU A 1 114 ? 39.17674 5.24643 6.24736 1.000 42.31725 92 GLU A C 1
ATOM 630 O O . GLU A 1 114 ? 38.48834 4.28856 6.61215 1.000 33.36214 92 GLU A O 1
ATOM 636 N N . CYS A 1 115 ? 40.36371 5.51796 6.78762 1.000 34.75893 93 CYS A N 1
ATOM 637 C CA . CYS A 1 115 ? 41.03291 4.62797 7.73198 1.000 32.48365 93 CYS A CA 1
ATOM 638 C C . CYS A 1 115 ? 41.33590 5.37898 9.02086 1.000 36.52171 93 CYS A C 1
ATOM 639 O O . CYS A 1 115 ? 42.04384 6.39174 8.99906 1.000 36.76627 93 CYS A O 1
ATOM 642 N N . VAL A 1 116 ? 40.81989 4.87091 10.13895 1.000 32.20213 94 VAL A N 1
ATOM 643 C CA . VAL A 1 116 ? 41.08592 5.43234 11.45504 1.000 31.61082 94 VAL A CA 1
ATOM 644 C C . VAL A 1 116 ? 41.63998 4.33478 12.35251 1.000 33.63158 94 VAL A C 1
ATOM 645 O O . VAL A 1 116 ? 41.48297 3.13797 12.09113 1.000 30.62422 94 VAL A O 1
ATOM 649 N N . PHE A 1 117 ? 42.29051 4.75905 13.43057 1.000 31.34099 95 PHE A N 1
ATOM 650 C CA . PHE A 1 117 ? 42.91548 3.84187 14.37106 1.000 30.93611 95 PHE A CA 1
ATOM 651 C C . PHE A 1 117 ? 42.05990 3.69157 15.62027 1.000 41.45474 95 PHE A C 1
ATOM 652 O O . PHE A 1 117 ? 41.49011 4.66184 16.12663 1.000 28.70036 95 PHE A O 1
ATOM 660 N N . ILE A 1 118 ? 41.98120 2.45578 16.10539 1.000 26.38911 96 ILE A N 1
ATOM 661 C CA . ILE A 1 118 ? 41.27088 2.08537 17.31967 1.000 34.23293 96 ILE A CA 1
ATOM 662 C C . ILE A 1 118 ? 42.13345 1.06948 18.05315 1.000 34.62583 96 ILE A C 1
ATOM 663 O O . ILE A 1 118 ? 43.09883 0.53478 17.50517 1.000 30.12532 96 ILE A O 1
ATOM 668 N N . SER A 1 119 ? 41.76572 0.78036 19.30338 1.000 28.99829 97 SER A N 1
ATOM 669 C CA . SER A 1 119 ? 42.66290 -0.00578 20.14613 1.000 35.20798 97 SER A CA 1
ATOM 670 C C . SER A 1 119 ? 42.66495 -1.48012 19.75320 1.000 32.96121 97 SER A C 1
ATOM 671 O O . SER A 1 119 ? 43.73237 -2.08963 19.62991 1.000 33.43122 97 SER A O 1
ATOM 674 N N . ASN A 1 120 ? 41.48787 -2.07342 19.55834 1.000 27.63239 98 ASN A N 1
ATOM 675 C CA . ASN A 1 120 ? 41.40920 -3.47977 19.19000 1.000 32.87322 98 ASN A CA 1
ATOM 676 C C . ASN A 1 120 ? 40.18535 -3.71087 18.31523 1.000 26.11513 98 ASN A C 1
ATOM 677 O O . ASN A 1 120 ? 39.34724 -2.82568 18.13070 1.000 25.26865 98 ASN A O 1
ATOM 682 N N . ALA A 1 121 ? 40.09790 -4.92656 17.76815 1.000 33.76157 99 ALA A N 1
ATOM 683 C CA . ALA A 1 121 ? 39.04812 -5.23596 16.80211 1.000 30.70286 99 ALA A CA 1
ATOM 684 C C . ALA A 1 121 ? 37.67667 -5.28653 17.46291 1.000 31.11516 99 ALA A C 1
ATOM 685 O O . ALA A 1 121 ? 36.67991 -4.86718 16.86273 1.000 24.84150 99 ALA A O 1
ATOM 687 N N . THR A 1 122 ? 37.60332 -5.80638 18.69119 1.000 30.25678 100 THR A N 1
ATOM 688 C CA . THR A 1 122 ? 36.34035 -5.80278 19.42311 1.000 24.32250 100 THR A CA 1
ATOM 689 C C . THR A 1 122 ? 35.79229 -4.38931 19.55186 1.000 23.51045 100 THR A C 1
ATOM 690 O O . THR A 1 122 ? 34.58689 -4.16162 19.39938 1.000 27.72542 100 THR A O 1
ATOM 694 N N . THR A 1 123 ? 36.67238 -3.42132 19.81458 1.000 30.80449 101 THR A N 1
ATOM 695 C CA . THR A 1 123 ? 36.23875 -2.03226 19.91888 1.000 29.71764 101 THR A CA 1
ATOM 696 C C . THR A 1 123 ? 35.71907 -1.50889 18.58678 1.000 25.31263 101 THR A C 1
ATOM 697 O O . THR A 1 123 ? 34.71216 -0.79060 18.54760 1.000 27.37416 101 THR A O 1
ATOM 701 N N . GLY A 1 124 ? 36.38498 -1.85397 17.48479 1.000 28.38953 102 GLY A N 1
ATOM 702 C CA . GLY A 1 124 ? 35.93042 -1.36914 16.19087 1.000 26.70239 102 GLY A CA 1
ATOM 703 C C . GLY A 1 124 ? 34.59419 -1.94961 15.78628 1.000 22.44118 102 GLY A C 1
ATOM 704 O O . GLY A 1 124 ? 33.70106 -1.23097 15.33403 1.000 30.93457 102 GLY A O 1
ATOM 705 N N . ILE A 1 125 ? 34.44234 -3.26210 15.94906 1.000 24.86178 103 ILE A N 1
ATOM 706 C CA . ILE A 1 125 ? 33.18124 -3.90980 15.60856 1.000 23.55537 103 ILE A CA 1
ATOM 707 C C . ILE A 1 125 ? 32.05267 -3.35338 16.46357 1.000 27.24673 103 ILE A C 1
ATOM 708 O O . ILE A 1 125 ? 30.96732 -3.03535 15.95823 1.000 27.81673 103 ILE A O 1
ATOM 713 N N . TYR A 1 126 ? 32.29802 -3.20034 17.76683 1.000 27.76695 104 TYR A N 1
ATOM 714 C CA . TYR A 1 126 ? 31.27502 -2.65642 18.65406 1.000 24.69291 104 TYR A CA 1
ATOM 715 C C . TYR A 1 126 ? 30.93453 -1.21579 18.29505 1.000 24.02871 104 TYR A C 1
ATOM 716 O O . TYR A 1 126 ? 29.75867 -0.83062 18.30244 1.000 27.69943 104 TYR A O 1
ATOM 725 N N . THR A 1 127 ? 31.95289 -0.40343 17.98842 1.000 25.31716 105 THR A N 1
ATOM 726 C CA . THR A 1 127 ? 31.71910 0.98799 17.60919 1.000 26.55200 105 THR A CA 1
ATOM 727 C C . THR A 1 127 ? 30.75311 1.08569 16.43436 1.000 34.57698 105 THR A C 1
ATOM 728 O O . THR A 1 127 ? 29.86559 1.94643 16.41770 1.000 26.64184 105 THR A O 1
ATOM 732 N N . VAL A 1 128 ? 30.89877 0.19688 15.45108 1.000 32.80992 106 VAL A N 1
ATOM 733 C CA . VAL A 1 128 ? 29.99599 0.20582 14.30426 1.000 29.82194 106 VAL A CA 1
ATOM 734 C C . VAL A 1 128 ? 28.59643 -0.22709 14.72589 1.000 29.12136 106 VAL A C 1
ATOM 735 O O . VAL A 1 128 ? 27.60341 0.44061 14.41283 1.000 30.14968 106 VAL A O 1
ATOM 739 N N . LEU A 1 129 ? 28.49608 -1.34745 15.45017 1.000 25.16693 107 LEU A N 1
ATOM 740 C CA . LEU A 1 129 ? 27.18910 -1.85755 15.86094 1.000 25.32634 107 LEU A CA 1
ATOM 741 C C . LEU A 1 129 ? 26.43459 -0.84352 16.71096 1.000 34.95974 107 LEU A C 1
ATOM 742 O O . LEU A 1 129 ? 25.22343 -0.66122 16.54385 1.000 36.77601 107 LEU A O 1
ATOM 747 N N . HIS A 1 130 ? 27.13528 -0.17074 17.62552 1.000 32.92622 108 HIS A N 1
ATOM 748 C CA . HIS A 1 130 ? 26.46840 0.75884 18.52970 1.000 37.68190 108 HIS A CA 1
ATOM 749 C C . HIS A 1 130 ? 25.99099 2.01358 17.80724 1.000 35.14251 108 HIS A C 1
ATOM 750 O O . HIS A 1 130 ? 25.02340 2.64583 18.24425 1.000 31.72370 108 HIS A O 1
ATOM 757 N N . ASN A 1 131 ? 26.64476 2.38631 16.70406 1.000 34.45207 109 ASN A N 1
ATOM 758 C CA . ASN A 1 131 ? 26.29186 3.62445 16.01797 1.000 36.70503 109 ASN A CA 1
ATOM 759 C C . ASN A 1 131 ? 25.15594 3.44125 15.01911 1.000 44.43890 109 ASN A C 1
ATOM 760 O O . ASN A 1 131 ? 24.43615 4.40413 14.73124 1.000 50.51932 109 ASN A O 1
ATOM 765 N N . ILE A 1 132 ? 24.97998 2.23936 14.47758 1.000 40.77780 110 ILE A N 1
ATOM 766 C CA . ILE A 1 132 ? 23.92562 1.98246 13.49741 1.000 41.13178 110 ILE A CA 1
ATOM 767 C C . ILE A 1 132 ? 22.57295 2.01203 14.19861 1.000 45.22849 110 ILE A C 1
ATOM 768 O O . ILE A 1 132 ? 22.32185 1.18160 15.08173 1.000 37.11965 110 ILE A O 1
ATOM 773 N N . PRO A 1 133 ? 21.67339 2.92933 13.84225 1.000 50.92462 111 PRO A N 1
ATOM 774 C CA . PRO A 1 133 ? 20.33997 2.94621 14.46863 1.000 46.92439 111 PRO A CA 1
ATOM 775 C C . PRO A 1 133 ? 19.50285 1.76524 13.99656 1.000 43.83133 111 PRO A C 1
ATOM 776 O O . PRO A 1 133 ? 19.31148 1.56547 12.79521 1.000 50.18626 111 PRO A O 1
ATOM 780 N N . PHE A 1 134 ? 18.99639 0.98440 14.94896 1.000 47.63607 112 PHE A N 1
ATOM 781 C CA . PHE A 1 134 ? 18.23908 -0.22469 14.65139 1.000 47.03767 112 PHE A CA 1
ATOM 782 C C . PHE A 1 134 ? 16.77593 -0.06849 15.05114 1.000 54.42751 112 PHE A C 1
ATOM 783 O O . PHE A 1 134 ? 16.45857 0.54827 16.07200 1.000 57.21737 112 PHE A O 1
ATOM 791 N N . ASP A 1 135 ? 15.89975 -0.65753 14.24089 1.000 58.44200 113 ASP A N 1
ATOM 792 C CA . ASP A 1 135 ? 14.45231 -0.60641 14.37338 1.000 52.90227 113 ASP A CA 1
ATOM 793 C C . ASP A 1 135 ? 13.95978 -2.00587 14.73132 1.000 50.32225 113 ASP A C 1
ATOM 794 O O . ASP A 1 135 ? 14.61814 -2.99942 14.41854 1.000 48.58396 113 ASP A O 1
ATOM 799 N N . LYS A 1 136 ? 12.79981 -2.09114 15.39282 1.000 42.06913 114 LYS A N 1
ATOM 800 C CA . LYS A 1 136 ? 12.25094 -3.40121 15.75905 1.000 56.80402 114 LYS A CA 1
ATOM 801 C C . LYS A 1 136 ? 12.02610 -4.31850 14.54481 1.000 53.42263 114 LYS A C 1
ATOM 802 O O . LYS A 1 136 ? 11.94042 -5.54297 14.70446 1.000 53.04026 114 LYS A O 1
ATOM 808 N N . ASP A 1 137 ? 11.96985 -3.77716 13.32877 1.000 44.25029 115 ASP A N 1
ATOM 809 C CA . ASP A 1 137 ? 11.82089 -4.63052 12.15288 1.000 61.83480 115 ASP A CA 1
ATOM 810 C C . ASP A 1 137 ? 13.14963 -4.93681 11.47277 1.000 58.82677 115 ASP A C 1
ATOM 811 O O . ASP A 1 137 ? 13.18148 -5.72895 10.52447 1.000 46.00099 115 ASP A O 1
ATOM 816 N N . ASP A 1 138 ? 14.24410 -4.34974 11.95076 1.000 50.31104 116 ASP A N 1
ATOM 817 C CA . ASP A 1 138 ? 15.56403 -4.64963 11.41985 1.000 41.97713 116 ASP A CA 1
ATOM 818 C C . ASP A 1 138 ? 16.06269 -5.98153 11.96148 1.000 45.03118 116 ASP A C 1
ATOM 819 O O . ASP A 1 138 ? 15.78514 -6.34632 13.10748 1.000 41.26821 116 ASP A O 1
ATOM 824 N N . VAL A 1 139 ? 16.81226 -6.70359 11.13277 1.000 46.38533 117 VAL A N 1
ATOM 825 C CA . VAL A 1 139 ? 17.41652 -7.97213 11.52014 1.000 43.07331 117 VAL A CA 1
ATOM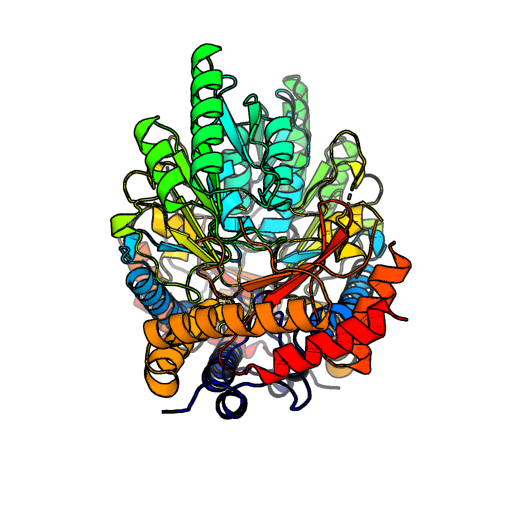 826 C C . VAL A 1 139 ? 18.92825 -7.85418 11.38081 1.000 37.18669 117 VAL A C 1
ATOM 827 O O . VAL A 1 139 ? 19.42711 -7.37633 10.35489 1.000 43.08110 117 VAL A O 1
ATOM 831 N N . ILE A 1 140 ? 19.65097 -8.28347 12.41187 1.000 42.39982 118 ILE A N 1
ATOM 832 C CA . ILE A 1 140 ? 21.10151 -8.42590 12.35924 1.000 37.29020 118 ILE A CA 1
ATOM 833 C C . ILE A 1 140 ? 21.41346 -9.88850 12.07779 1.000 34.29762 118 ILE A C 1
ATOM 834 O O . ILE A 1 140 ? 20.97427 -10.77752 12.81687 1.000 35.72816 118 ILE A O 1
ATOM 839 N N . ILE A 1 141 ? 22.16931 -10.14550 11.01541 1.000 36.40782 119 ILE A N 1
ATOM 840 C CA . ILE A 1 141 ? 22.47553 -11.50487 10.58273 1.000 34.43546 119 ILE A CA 1
ATOM 841 C C . ILE A 1 141 ? 23.87390 -11.87033 11.06156 1.000 30.60646 119 ILE A C 1
ATOM 842 O O . ILE A 1 141 ? 24.84644 -11.16746 10.75988 1.000 35.71171 119 ILE A O 1
ATOM 847 N N . THR A 1 142 ? 23.97596 -12.96805 11.80347 1.000 36.13865 120 THR A N 1
ATOM 848 C CA . THR A 1 142 ? 25.25239 -13.53972 12.21353 1.000 33.59412 120 THR A CA 1
ATOM 849 C C . THR A 1 142 ? 25.35670 -14.97686 11.71630 1.000 39.83116 120 THR A C 1
ATOM 850 O O . THR A 1 142 ? 24.44119 -15.51760 11.09144 1.000 38.55368 120 THR A O 1
ATOM 854 N N . PHE A 1 143 ? 26.49977 -15.59036 12.00552 1.000 40.50420 121 PHE A N 1
ATOM 855 C CA . PHE A 1 143 ? 26.78084 -16.96644 11.63242 1.000 35.71557 121 PHE A CA 1
ATOM 856 C C . PHE A 1 143 ? 27.24713 -17.71210 12.87414 1.000 37.95993 121 PHE A C 1
ATOM 857 O O . PHE A 1 143 ? 27.65550 -17.10458 13.86592 1.000 35.81218 121 PHE A O 1
ATOM 865 N N . SER A 1 144 ? 27.18428 -19.04325 12.81835 1.000 39.94467 122 SER A N 1
ATOM 866 C CA . SER A 1 144 ? 27.69688 -19.82130 13.94030 1.000 37.07934 122 SER A CA 1
ATOM 867 C C . SER A 1 144 ? 29.21341 -19.72687 14.06184 1.000 39.85205 122 SER A C 1
ATOM 868 O O . SER A 1 144 ? 29.76740 -20.20216 15.05679 1.000 37.83324 122 SER A O 1
ATOM 871 N N . THR A 1 145 ? 29.88646 -19.12048 13.08398 1.000 37.22738 123 THR A N 1
ATOM 872 C CA . THR A 1 145 ? 31.31071 -18.82733 13.16354 1.000 39.99060 123 THR A CA 1
ATOM 873 C C . THR A 1 145 ? 31.59812 -17.44408 13.72622 1.000 37.99640 123 THR A C 1
ATOM 874 O O . THR A 1 145 ? 32.77184 -17.08843 13.87796 1.000 32.50948 123 THR A O 1
ATOM 878 N N . THR A 1 146 ? 30.56592 -16.65704 14.02697 1.000 41.81932 124 THR A N 1
ATOM 879 C CA . THR A 1 146 ? 30.77715 -15.31315 14.54408 1.000 38.58395 124 THR A CA 1
ATOM 880 C C . THR A 1 146 ? 31.54314 -15.36034 15.86125 1.000 32.20464 124 THR A C 1
ATOM 881 O O . THR A 1 146 ? 31.31125 -16.23225 16.70553 1.000 32.72899 124 THR A O 1
ATOM 885 N N . TYR A 1 147 ? 32.47781 -14.42539 16.01671 1.000 30.38044 125 TYR A N 1
ATOM 886 C CA . TYR A 1 147 ? 33.28292 -14.33537 17.22707 1.000 32.75656 125 TYR A CA 1
ATOM 887 C C . TYR A 1 147 ? 32.39384 -14.16352 18.45270 1.000 26.99708 125 TYR A C 1
ATOM 888 O O . TYR A 1 147 ? 31.41459 -13.41207 18.43101 1.000 28.46222 125 TYR A O 1
ATOM 897 N N . GLY A 1 148 ? 32.74528 -14.87571 19.52915 1.000 29.31173 126 GLY A N 1
ATOM 898 C CA . GLY A 1 148 ? 31.89660 -14.89297 20.71137 1.000 29.81775 126 GLY A CA 1
ATOM 899 C C . GLY A 1 148 ? 31.63710 -13.51318 21.28365 1.000 31.77553 126 GLY A C 1
ATOM 900 O O . GLY A 1 148 ? 30.50925 -13.19397 21.66892 1.000 32.72748 126 GLY A O 1
ATOM 901 N N . ALA A 1 149 ? 32.67503 -12.67441 21.33964 1.000 29.17906 127 ALA A N 1
ATOM 902 C CA . ALA A 1 149 ? 32.50840 -11.31872 21.85508 1.000 33.30729 127 ALA A CA 1
ATOM 903 C C . ALA A 1 149 ? 31.47992 -10.52944 21.05252 1.000 29.45088 127 ALA A C 1
ATOM 904 O O . ALA A 1 149 ? 30.81314 -9.64571 21.59959 1.000 30.49236 127 ALA A O 1
ATOM 906 N N . ILE A 1 150 ? 31.33007 -10.84041 19.76340 1.000 28.50625 128 ILE A N 1
ATOM 907 C CA . ILE A 1 150 ? 30.35780 -10.13208 18.93573 1.000 26.34702 128 ILE A CA 1
ATOM 908 C C . ILE A 1 150 ? 28.93965 -10.59309 19.24277 1.000 27.38122 128 ILE A C 1
ATOM 909 O O . ILE A 1 150 ? 28.00866 -9.78088 19.27945 1.000 24.47667 128 ILE A O 1
ATOM 914 N N . ASP A 1 151 ? 28.74353 -11.89921 19.45235 1.000 29.00418 129 ASP A N 1
ATOM 915 C CA . ASP A 1 151 ? 27.43598 -12.37918 19.89445 1.000 30.05141 129 ASP A CA 1
ATOM 916 C C . ASP A 1 151 ? 27.01747 -11.70826 21.19397 1.000 29.00051 129 ASP A C 1
ATOM 917 O O . ASP A 1 151 ? 25.86482 -11.28556 21.34241 1.000 30.95925 129 ASP A O 1
ATOM 922 N N . ASN A 1 152 ? 27.94742 -11.60221 22.14515 1.000 28.84628 130 ASN A N 1
ATOM 923 C CA . ASN A 1 152 ? 27.63193 -11.00407 23.43634 1.000 30.15540 130 ASN A CA 1
ATOM 924 C C . ASN A 1 152 ? 27.22908 -9.54257 23.28474 1.000 35.99605 130 ASN A C 1
ATOM 925 O O . ASN A 1 152 ? 26.27939 -9.08379 23.93157 1.000 38.17090 130 ASN A O 1
ATOM 930 N N . ALA A 1 153 ? 27.93782 -8.79789 22.43393 1.000 30.93277 131 ALA A N 1
ATOM 931 C CA . ALA A 1 153 ? 27.56094 -7.41431 22.16417 1.000 29.36300 131 ALA A CA 1
ATOM 932 C C . ALA A 1 153 ? 26.14743 -7.32996 21.60365 1.000 37.29677 131 ALA A C 1
ATOM 933 O O . ALA A 1 153 ? 25.34320 -6.49572 22.03684 1.000 35.72584 131 ALA A O 1
ATOM 935 N N . ILE A 1 154 ? 25.82324 -8.19593 20.64094 1.000 31.07897 132 ILE A N 1
ATOM 936 C CA . ILE A 1 154 ? 24.49223 -8.17508 20.03958 1.000 31.42949 132 ILE A CA 1
ATOM 937 C C . ILE A 1 154 ? 23.43051 -8.54205 21.06855 1.000 32.76579 132 ILE A C 1
ATOM 938 O O . ILE A 1 154 ? 22.36204 -7.92125 21.12445 1.000 31.17506 132 ILE A O 1
ATOM 943 N N . ALA A 1 155 ? 23.70484 -9.55147 21.89791 1.000 29.43301 133 ALA A N 1
ATOM 944 C CA . ALA A 1 155 ? 22.78335 -9.89301 22.97667 1.000 33.64962 133 ALA A CA 1
ATOM 945 C C . ALA A 1 155 ? 22.58141 -8.70903 23.91251 1.000 40.91010 133 ALA A C 1
ATOM 946 O O . ALA A 1 155 ? 21.44486 -8.32783 24.21500 1.000 38.55126 133 ALA A O 1
ATOM 948 N N . SER A 1 156 ? 23.68276 -8.10603 24.36716 1.000 36.62785 134 SER A N 1
ATOM 949 C CA . SER A 1 156 ? 23.60559 -6.97352 25.28483 1.000 36.83422 134 SER A CA 1
ATOM 950 C C . SER A 1 156 ? 22.76907 -5.83965 24.70254 1.000 36.33987 134 SER A C 1
ATOM 951 O O . SER A 1 156 ? 21.89259 -5.28930 25.37908 1.000 40.25206 134 SER A O 1
ATOM 954 N N . MET A 1 157 ? 23.02862 -5.47902 23.44235 1.000 32.91878 135 MET A N 1
ATOM 955 C CA . MET A 1 157 ? 22.28074 -4.39697 22.80851 1.000 34.11266 135 MET A CA 1
ATOM 956 C C . MET A 1 157 ? 20.79291 -4.71355 22.73613 1.000 45.69891 135 MET A C 1
ATOM 957 O O . MET A 1 157 ? 19.95304 -3.81703 22.87474 1.000 43.67914 135 MET A O 1
ATOM 962 N N . ALA A 1 158 ? 20.44745 -5.98504 22.51544 1.000 37.15958 136 ALA A N 1
ATOM 963 C CA . ALA A 1 158 ? 19.04725 -6.36729 22.37926 1.000 49.01603 136 ALA A CA 1
ATOM 964 C C . ALA A 1 158 ? 18.25809 -6.12389 23.65600 1.000 48.75808 136 ALA A C 1
ATOM 965 O O . ALA A 1 158 ? 17.02427 -6.06505 23.61073 1.000 46.86317 136 ALA A O 1
ATOM 967 N N . GLU A 1 159 ? 18.94517 -5.97291 24.78934 1.000 46.08034 137 GLU A N 1
ATOM 968 C CA . GLU A 1 159 ? 18.26205 -5.74565 26.05623 1.000 48.22162 137 GLU A CA 1
ATOM 969 C C . GLU A 1 159 ? 17.57631 -4.38591 26.10104 1.000 41.15087 137 GLU A C 1
ATOM 970 O O . GLU A 1 159 ? 16.56923 -4.22867 26.80027 1.000 53.13787 137 GLU A O 1
ATOM 976 N N . THR A 1 160 ? 18.09970 -3.39803 25.37006 1.000 46.85755 138 THR A N 1
ATOM 977 C CA . THR A 1 160 ? 17.57133 -2.04012 25.41611 1.000 45.17428 138 THR A CA 1
ATOM 978 C C . THR A 1 160 ? 17.18101 -1.50217 24.04219 1.000 51.40391 138 THR A C 1
ATOM 979 O O . THR A 1 160 ? 16.85702 -0.31413 23.92787 1.000 52.92522 138 THR A O 1
ATOM 983 N N . GLN A 1 161 ? 17.20878 -2.32870 23.00640 1.000 49.88426 139 GLN A N 1
ATOM 984 C CA . GLN A 1 161 ? 16.79172 -1.96501 21.66176 1.000 54.01298 139 GLN A CA 1
ATOM 985 C C . GLN A 1 161 ? 15.87639 -3.05039 21.11721 1.000 47.71863 139 GLN A C 1
ATOM 986 O O . GLN A 1 161 ? 15.92836 -4.19963 21.56948 1.000 45.00495 139 GLN A O 1
ATOM 992 N N . PRO A 1 162 ? 15.01095 -2.71883 20.15847 1.000 51.40237 140 PRO A N 1
ATOM 993 C CA . PRO A 1 162 ? 13.96212 -3.66090 19.73402 1.000 50.26149 140 PRO A CA 1
ATOM 994 C C . PRO A 1 162 ? 14.27203 -4.50998 18.50704 1.000 56.18788 140 PRO A C 1
ATOM 995 O O . PRO A 1 162 ? 13.39899 -5.28522 18.10196 1.000 53.47229 140 PRO A O 1
ATOM 999 N N . PHE A 1 163 ? 15.46113 -4.39853 17.91922 1.000 44.03692 141 PHE A N 1
ATOM 1000 C CA . PHE A 1 163 ? 15.81798 -5.20667 16.75944 1.000 47.70583 141 PHE A CA 1
ATOM 1001 C C . PHE A 1 163 ? 15.80799 -6.69533 17.12341 1.000 41.08246 141 PHE A C 1
ATOM 1002 O O . PHE A 1 163 ? 15.63098 -7.08740 18.27791 1.000 45.94999 141 PHE A O 1
ATOM 1010 N N . GLN A 1 164 ? 16.03314 -7.53071 16.10739 1.000 51.32666 142 GLN A N 1
ATOM 1011 C CA . GLN A 1 164 ? 16.16520 -8.96751 16.32261 1.000 51.88619 142 GLN A CA 1
ATOM 1012 C C . GLN A 1 164 ? 17.26507 -9.52744 15.42784 1.000 44.16564 142 GLN A C 1
ATOM 1013 O O . GLN A 1 164 ? 17.71874 -8.87928 14.48296 1.000 49.54450 142 GLN A O 1
ATOM 1019 N N . THR A 1 165 ? 17.69071 -10.75151 15.74837 1.000 40.07224 143 THR A N 1
ATOM 1020 C CA . THR A 1 165 ? 18.87924 -11.35156 15.15790 1.000 50.88357 143 THR A CA 1
ATOM 1021 C C . THR A 1 165 ? 18.62429 -12.81438 14.82285 1.000 48.36649 143 THR A C 1
ATOM 1022 O O . THR A 1 165 ? 17.80704 -13.48608 15.45962 1.000 53.16844 143 THR A O 1
ATOM 1026 N N . ARG A 1 166 ? 19.34624 -13.30490 13.81992 1.000 47.01578 144 ARG A N 1
ATOM 1027 C CA . ARG A 1 166 ? 19.24949 -14.68873 13.38072 1.000 50.73891 144 ARG A CA 1
ATOM 1028 C C . ARG A 1 166 ? 20.64533 -15.15430 13.00192 1.000 42.22316 144 ARG A C 1
ATOM 1029 O O . ARG A 1 166 ? 21.42306 -14.38962 12.42627 1.000 45.52917 144 ARG A O 1
ATOM 1037 N N . LYS A 1 167 ? 20.94968 -16.40893 13.31798 1.000 40.94829 145 LYS A N 1
ATOM 1038 C CA . LYS A 1 167 ? 22.27944 -16.98186 13.16133 1.000 44.44018 145 LYS A CA 1
ATOM 1039 C C . LYS A 1 167 ? 22.23336 -17.99094 12.02400 1.000 48.58478 145 LYS A C 1
ATOM 1040 O O . LYS A 1 167 ? 21.52998 -19.00207 12.11689 1.000 43.56615 145 LYS A O 1
ATOM 1046 N N . VAL A 1 168 ? 22.95466 -17.70259 10.94226 1.000 42.25623 146 VAL A N 1
ATOM 1047 C CA . VAL A 1 168 ? 23.10062 -18.67094 9.86256 1.000 44.41542 146 VAL A CA 1
ATOM 1048 C C . VAL A 1 168 ? 23.96352 -19.81961 10.36415 1.000 40.01020 146 VAL A C 1
ATOM 1049 O O . VAL A 1 168 ? 25.09787 -19.61184 10.80996 1.000 47.67037 146 VAL A O 1
ATOM 1053 N N . THR A 1 169 ? 23.42921 -21.03598 10.30169 1.000 41.22375 147 THR A N 1
ATOM 1054 C CA . THR A 1 169 ? 24.17373 -22.19303 10.77892 1.000 48.76366 147 THR A CA 1
ATOM 1055 C C . THR A 1 169 ? 25.29348 -22.53851 9.80659 1.000 46.84823 147 THR A C 1
ATOM 1056 O O . THR A 1 169 ? 25.07717 -22.62874 8.59403 1.000 47.68668 147 THR A O 1
ATOM 1060 N N . VAL A 1 170 ? 26.49799 -22.71698 10.34504 1.000 54.78838 148 VAL A N 1
ATOM 1061 C CA . VAL A 1 170 ? 27.66476 -23.12767 9.57284 1.000 46.67582 148 VAL A CA 1
ATOM 1062 C C . VAL A 1 170 ? 28.35846 -24.22278 10.37107 1.000 51.95072 148 VAL A C 1
ATOM 1063 O O . VAL A 1 170 ? 28.88407 -23.96077 11.45901 1.000 50.69353 148 VAL A O 1
ATOM 1067 N N . ASP A 1 171 ? 28.35273 -25.44446 9.84825 1.000 60.28714 149 ASP A N 1
ATOM 1068 C CA . ASP A 1 171 ? 29.05244 -26.56480 10.47137 1.000 59.81933 149 ASP A CA 1
ATOM 1069 C C . ASP A 1 171 ? 30.22613 -26.93451 9.57289 1.000 58.58763 149 ASP A C 1
ATOM 1070 O O . ASP A 1 171 ? 30.07144 -27.69139 8.60995 1.000 58.05016 149 ASP A O 1
ATOM 1075 N N . LEU A 1 172 ? 31.39469 -26.39328 9.89073 1.000 56.27482 150 LEU A N 1
ATOM 1076 C CA . LEU A 1 172 ? 32.58687 -26.70442 9.12276 1.000 59.20520 150 LEU A CA 1
ATOM 1077 C C . LEU A 1 172 ? 32.97039 -28.16823 9.33084 1.000 60.85448 150 LEU A C 1
ATOM 1078 O O . LEU A 1 172 ? 32.86786 -28.68282 10.44814 1.000 56.73441 150 LEU A O 1
ATOM 1083 N N . PRO A 1 173 ? 33.43212 -28.86519 8.27871 1.000 61.24286 151 PRO A N 1
ATOM 1084 C CA . PRO A 1 173 ? 33.73784 -28.30949 6.95718 1.000 54.26805 151 PRO A CA 1
ATOM 1085 C C . PRO A 1 173 ? 32.52180 -28.10499 6.05086 1.000 56.13191 151 PRO A C 1
ATOM 1086 O O . PRO A 1 173 ? 31.53873 -28.84368 6.12218 1.000 64.07692 151 PRO A O 1
ATOM 1090 N N . MET A 1 174 ? 32.61402 -27.08103 5.20703 1.000 52.97970 152 MET A N 1
ATOM 1091 C CA . MET A 1 174 ? 31.58161 -26.74094 4.24159 1.000 47.41781 152 MET A CA 1
ATOM 1092 C C . MET A 1 174 ? 32.24937 -26.08070 3.04610 1.000 53.39609 152 MET A C 1
ATOM 1093 O O . MET A 1 174 ? 33.40909 -25.66711 3.10899 1.000 59.56952 152 MET A O 1
ATOM 1098 N N . ARG A 1 175 ? 31.50034 -25.96730 1.95493 1.000 46.36433 153 ARG A N 1
ATOM 1099 C CA . ARG A 1 175 ? 31.98701 -25.27614 0.77123 1.000 50.64666 153 ARG A CA 1
ATOM 1100 C C . ARG A 1 175 ? 31.57737 -23.81077 0.81820 1.000 50.99701 153 ARG A C 1
ATOM 1101 O O . ARG A 1 175 ? 30.49125 -23.47253 1.29815 1.000 43.72132 153 ARG A O 1
ATOM 1109 N N . GLY A 1 176 ? 32.46410 -22.94390 0.32272 1.000 50.69209 154 GLY A N 1
ATOM 1110 C CA . GLY A 1 176 ? 32.20166 -21.51369 0.37446 1.000 49.04225 154 GLY A CA 1
ATOM 1111 C C . GLY A 1 176 ? 30.88736 -21.12341 -0.27054 1.000 50.17327 154 GLY A C 1
ATOM 1112 O O . GLY A 1 176 ? 30.15019 -20.28656 0.25637 1.000 45.20402 154 GLY A O 1
ATOM 1113 N N . GLU A 1 177 ? 30.56787 -21.72936 -1.41542 1.000 52.92387 155 GLU A N 1
ATOM 1114 C CA . GLU A 1 177 ? 29.31795 -21.40543 -2.09301 1.000 48.03819 155 GLU A CA 1
ATOM 1115 C C . GLU A 1 177 ? 28.10123 -21.96119 -1.36561 1.000 40.94242 155 GLU A C 1
ATOM 1116 O O . GLU A 1 177 ? 26.99423 -21.44861 -1.56064 1.000 41.28806 155 GLU A O 1
ATOM 1122 N N . ASP A 1 178 ? 28.27385 -22.99468 -0.53825 1.000 37.57495 156 ASP A N 1
ATOM 1123 C CA . ASP A 1 178 ? 27.16176 -23.45848 0.28311 1.000 36.11575 156 ASP A CA 1
ATOM 1124 C C . ASP A 1 178 ? 26.90224 -22.49837 1.43584 1.000 47.27336 156 ASP A C 1
ATOM 1125 O O . ASP A 1 178 ? 25.74676 -22.26679 1.81167 1.000 46.11070 156 ASP A O 1
ATOM 1130 N N . ILE A 1 179 ? 27.96645 -21.93062 2.00695 1.000 45.36638 157 ILE A N 1
ATOM 1131 C CA . ILE A 1 179 ? 27.80502 -20.87539 3.00341 1.000 42.09520 157 ILE A CA 1
ATOM 1132 C C . ILE A 1 179 ? 27.09791 -19.67473 2.38947 1.000 40.58693 157 ILE A C 1
ATOM 1133 O O . ILE A 1 179 ? 26.13219 -19.14410 2.95165 1.000 43.59292 157 ILE A O 1
ATOM 1138 N N . VAL A 1 180 ? 27.56909 -19.23141 1.22113 1.000 39.55244 158 VAL A N 1
ATOM 1139 C CA . VAL A 1 180 ? 26.97234 -18.07592 0.55690 1.000 41.42608 158 VAL A CA 1
ATOM 1140 C C . VAL A 1 180 ? 25.50305 -18.32255 0.25503 1.000 40.46009 158 VAL A C 1
ATOM 1141 O O . VAL A 1 180 ? 24.68340 -17.39955 0.31835 1.000 48.34068 158 VAL A O 1
ATOM 1145 N N . ALA A 1 181 ? 25.13761 -19.56974 -0.04110 1.000 42.06226 159 ALA A N 1
ATOM 1146 C CA . ALA A 1 181 ? 23.75098 -19.87228 -0.37799 1.000 49.03515 159 ALA A CA 1
ATOM 1147 C C . ALA A 1 181 ? 22.84691 -19.79405 0.84229 1.000 40.74146 159 ALA A C 1
ATOM 1148 O O . ALA A 1 181 ? 21.73899 -19.25099 0.76266 1.000 47.23201 159 ALA A O 1
ATOM 1150 N N . ARG A 1 182 ? 23.29536 -20.33925 1.97742 1.000 44.40255 160 ARG A N 1
ATOM 1151 C CA . ARG A 1 182 ? 22.49751 -20.25150 3.19621 1.000 45.78634 160 ARG A CA 1
ATOM 1152 C C . ARG A 1 182 ? 22.30261 -18.80380 3.61999 1.000 37.28479 160 ARG A C 1
ATOM 1153 O O . ARG A 1 182 ? 21.23118 -18.43441 4.11492 1.000 39.68965 160 ARG A O 1
ATOM 1161 N N . PHE A 1 183 ? 23.32688 -17.96763 3.43101 1.000 39.39831 161 PHE A N 1
ATOM 1162 C CA . PHE A 1 183 ? 23.17068 -16.54324 3.70463 1.000 45.61597 161 PHE A CA 1
ATOM 1163 C C . PHE A 1 183 ? 22.07862 -15.94013 2.83065 1.000 48.50232 161 PHE A C 1
ATOM 1164 O O . PHE A 1 183 ? 21.18503 -15.24333 3.32595 1.000 39.85550 161 PHE A O 1
ATOM 1172 N N . GLU A 1 184 ? 22.13231 -16.20378 1.52203 1.000 45.01930 162 GLU A N 1
ATOM 1173 C CA . GLU A 1 184 ? 21.09457 -15.70738 0.62396 1.000 41.81030 162 GLU A CA 1
ATOM 1174 C C . GLU A 1 184 ? 19.72613 -16.26114 1.00343 1.000 42.65495 162 GLU A C 1
ATOM 1175 O O . GLU A 1 184 ? 18.71045 -15.56748 0.87529 1.000 45.92055 162 GLU A O 1
ATOM 1181 N N . GLY A 1 185 ? 19.68032 -17.50533 1.48447 1.000 39.84047 163 GLY A N 1
ATOM 1182 C CA . GLY A 1 185 ? 18.41800 -18.06307 1.94058 1.000 39.31860 163 GLY A CA 1
ATOM 1183 C C . GLY A 1 185 ? 17.90525 -17.38934 3.19871 1.000 47.96624 163 GLY A C 1
ATOM 1184 O O . GLY A 1 185 ? 16.69974 -17.16848 3.34887 1.000 41.08318 163 GLY A O 1
ATOM 1185 N N . MET A 1 186 ? 18.81092 -17.05539 4.12038 1.000 53.18112 164 MET A N 1
ATOM 1186 C CA . MET A 1 186 ? 18.41574 -16.31176 5.31223 1.000 41.49826 164 MET A CA 1
ATOM 1187 C C . MET A 1 186 ? 17.88136 -14.93695 4.93767 1.000 37.66977 164 MET A C 1
ATOM 1188 O O . MET A 1 186 ? 16.81290 -14.52359 5.40231 1.000 41.64801 164 MET A O 1
ATOM 1193 N N . VAL A 1 187 ? 18.61660 -14.21751 4.08611 1.000 36.39959 165 VAL A N 1
ATOM 1194 C CA . VAL A 1 187 ? 18.19330 -12.88848 3.65537 1.000 41.13890 165 VAL A CA 1
ATOM 1195 C C . VAL A 1 187 ? 16.83642 -12.95533 2.96737 1.000 47.80904 165 VAL A C 1
ATOM 1196 O O . VAL A 1 187 ? 15.98150 -12.08051 3.15762 1.000 43.04885 165 VAL A O 1
ATOM 1200 N N . ALA A 1 188 ? 16.61350 -13.99614 2.16263 1.000 52.19410 166 ALA A N 1
ATOM 1201 C CA . ALA A 1 188 ? 15.33258 -14.13785 1.47798 1.000 53.06670 166 ALA A CA 1
ATOM 1202 C C . ALA A 1 188 ? 14.21270 -14.45633 2.45941 1.000 47.53823 166 ALA A C 1
ATOM 1203 O O . ALA A 1 188 ? 13.10666 -13.91510 2.34439 1.000 52.86000 166 ALA A O 1
ATOM 1205 N N . GLN A 1 189 ? 14.48154 -15.33319 3.42991 1.000 39.76011 167 GLN A N 1
ATOM 1206 C CA . GLN A 1 189 ? 13.46956 -15.67208 4.42420 1.000 49.00058 167 GLN A CA 1
ATOM 1207 C C . GLN A 1 189 ? 13.09136 -14.45555 5.25710 1.000 60.08037 167 GLN A C 1
ATOM 1208 O O . GLN A 1 189 ? 11.91731 -14.26413 5.59154 1.000 52.09341 167 GLN A O 1
ATOM 1214 N N . ILE A 1 190 ? 14.07244 -13.61338 5.58713 1.000 51.44472 168 ILE A N 1
ATOM 1215 C CA . ILE A 1 190 ? 13.79757 -12.41384 6.37527 1.000 56.86725 168 ILE A CA 1
ATOM 1216 C C . ILE A 1 190 ? 12.87052 -11.47581 5.61108 1.000 57.54608 168 ILE A C 1
ATOM 1217 O O . ILE A 1 190 ? 11.87023 -10.98694 6.15048 1.000 59.29850 168 ILE A O 1
ATOM 1222 N N . LYS A 1 191 ? 13.18738 -11.21592 4.33844 1.000 49.68006 169 LYS A N 1
ATOM 1223 C CA . LYS A 1 191 ? 12.34535 -10.34137 3.52805 1.000 56.87611 169 LYS A CA 1
ATOM 1224 C C . LYS A 1 191 ? 10.93843 -10.90027 3.36799 1.000 63.30685 169 LYS A C 1
ATOM 1225 O O . LYS A 1 191 ? 9.97576 -10.13272 3.25099 1.000 69.25240 169 LYS A O 1
ATOM 1231 N N . ALA A 1 192 ? 10.79833 -12.22753 3.35298 1.000 59.36385 170 ALA A N 1
ATOM 1232 C CA . ALA A 1 192 ? 9.48358 -12.82916 3.16009 1.000 66.80926 170 ALA A CA 1
ATOM 1233 C C . ALA A 1 192 ? 8.57987 -12.61272 4.36636 1.000 67.86696 170 ALA A C 1
ATOM 1234 O O . ALA A 1 192 ? 7.36342 -12.45910 4.20731 1.000 68.44811 170 ALA A O 1
ATOM 1236 N N . GLU A 1 193 ? 9.14688 -12.59528 5.57138 1.000 61.25696 171 GLU A N 1
ATOM 1237 C CA . GLU A 1 193 ? 8.36953 -12.38745 6.78630 1.000 56.51702 171 GLU A CA 1
ATOM 1238 C C . GLU A 1 193 ? 8.01537 -10.92606 7.02527 1.000 62.40858 171 GLU A C 1
ATOM 1239 O O . GLU A 1 193 ? 7.41883 -10.61493 8.06178 1.000 66.01791 171 GLU A O 1
ATOM 1245 N N . GLY A 1 194 ? 8.36361 -10.02945 6.10464 1.000 59.31621 172 GLY A N 1
ATOM 1246 C CA . GLY A 1 194 ? 8.11893 -8.61446 6.27598 1.000 69.08403 172 GLY A CA 1
ATOM 1247 C C . GLY A 1 194 ? 9.22286 -7.85865 6.97948 1.000 68.99916 172 GLY A C 1
ATOM 1248 O O . GLY A 1 194 ? 9.09731 -6.64141 7.16577 1.000 69.39849 172 GLY A O 1
ATOM 1249 N N . LEU A 1 195 ? 10.29743 -8.53333 7.36746 1.000 61.95587 173 LEU A N 1
ATOM 1250 C CA . LEU A 1 195 ? 11.38214 -7.91499 8.10983 1.000 60.14441 173 LEU A CA 1
ATOM 1251 C C . LEU A 1 195 ? 12.40683 -7.31311 7.14945 1.000 60.73143 173 LEU A C 1
ATOM 1252 O O . LEU A 1 195 ? 12.34296 -7.49807 5.93272 1.000 60.37120 173 LEU A O 1
ATOM 1257 N N . HIS A 1 196 ? 13.35884 -6.57942 7.71308 1.000 44.97499 174 HIS A N 1
ATOM 1258 C CA . HIS A 1 196 ? 14.38801 -5.90003 6.92522 1.000 51.46038 174 HIS A CA 1
ATOM 1259 C C . HIS A 1 196 ? 15.76601 -6.42660 7.29483 1.000 55.87474 174 HIS A C 1
ATOM 1260 O O . HIS A 1 196 ? 16.21848 -6.21933 8.43752 1.000 56.23253 174 HIS A O 1
ATOM 1267 N N . PRO A 1 197 ? 16.46994 -7.10443 6.38483 1.000 57.42833 175 PRO A N 1
ATOM 1268 C CA . PRO A 1 197 ? 17.84369 -7.52500 6.68627 1.000 50.90939 175 PRO A CA 1
ATOM 1269 C C . PRO A 1 197 ? 18.79246 -6.33861 6.62913 1.000 48.08441 175 PRO A C 1
ATOM 1270 O O . PRO A 1 197 ? 19.23339 -5.92786 5.55208 1.000 52.04626 175 PRO A O 1
ATOM 1274 N N . ARG A 1 198 ? 19.09862 -5.76588 7.79012 1.000 39.83133 176 ARG A N 1
ATOM 1275 C CA . ARG A 1 198 ? 19.77586 -4.47648 7.84435 1.000 36.23576 176 ARG A CA 1
ATOM 1276 C C . ARG A 1 198 ? 21.29357 -4.59848 7.82992 1.000 32.52515 176 ARG A C 1
ATOM 1277 O O . ARG A 1 198 ? 21.97017 -3.80122 7.17089 1.000 31.27779 176 ARG A O 1
ATOM 1285 N N . LEU A 1 199 ? 21.84705 -5.57575 8.54427 1.000 33.55949 177 LEU A N 1
ATOM 1286 C CA . LEU A 1 199 ? 23.29135 -5.70259 8.66704 1.000 37.47239 177 LEU A CA 1
ATOM 1287 C C . LEU A 1 199 ? 23.65603 -7.16645 8.85617 1.000 34.17058 177 LEU A C 1
ATOM 1288 O O . LEU A 1 199 ? 22.95345 -7.90495 9.55147 1.000 33.16744 177 LEU A O 1
ATOM 1293 N N . ALA A 1 200 ? 24.76257 -7.57401 8.24213 1.000 29.01352 178 ALA A N 1
ATOM 1294 C CA . ALA A 1 200 ? 25.31684 -8.90865 8.41102 1.000 34.82622 178 ALA A CA 1
ATOM 1295 C C . ALA A 1 200 ? 26.73731 -8.80020 8.94106 1.000 27.11500 178 ALA A C 1
ATOM 1296 O O . ALA A 1 200 ? 27.51196 -7.94675 8.49608 1.000 33.39751 178 ALA A O 1
ATOM 1298 N N . VAL A 1 201 ? 27.07448 -9.65836 9.89629 1.000 25.99793 179 VAL A N 1
ATOM 1299 C CA . VAL A 1 201 ? 28.41170 -9.70424 10.47395 1.000 29.24528 179 VAL A CA 1
ATOM 1300 C C . VAL A 1 201 ? 29.18809 -10.79150 9.74515 1.000 29.08341 179 VAL A C 1
ATOM 1301 O O . VAL A 1 201 ? 28.86525 -11.98027 9.85313 1.000 34.22972 179 VAL A O 1
ATOM 1305 N N . LEU A 1 202 ? 30.20533 -10.38685 8.99449 1.000 33.15432 180 LEU A N 1
ATOM 1306 C CA . LEU A 1 202 ? 31.07093 -11.30315 8.27199 1.000 35.06532 180 LEU A CA 1
ATOM 1307 C C . LEU A 1 202 ? 32.46949 -11.28183 8.87271 1.000 38.76574 180 LEU A C 1
ATOM 1308 O O . LEU A 1 202 ? 32.86061 -10.33430 9.55979 1.000 38.88822 180 LEU A O 1
ATOM 1313 N N . GLU A 1 203 ? 33.22124 -12.34310 8.59894 1.000 31.89416 181 GLU A N 1
ATOM 1314 C CA . GLU A 1 203 ? 34.60000 -12.46441 9.04157 1.000 35.84808 181 GLU A CA 1
ATOM 1315 C C . GLU A 1 203 ? 35.47392 -12.85806 7.86185 1.000 36.71753 181 GLU A C 1
ATOM 1316 O O . GLU A 1 203 ? 35.02109 -13.52846 6.92854 1.000 34.24011 181 GLU A O 1
ATOM 1322 N N . THR A 1 204 ? 36.73247 -12.41963 7.90348 1.000 33.91760 182 THR A N 1
ATOM 1323 C CA . THR A 1 204 ? 37.71835 -12.93123 6.96010 1.000 34.37083 182 THR A CA 1
ATOM 1324 C C . THR A 1 204 ? 38.20944 -14.30467 7.39585 1.000 37.12001 182 THR A C 1
ATOM 1325 O O . THR A 1 204 ? 38.14626 -15.27240 6.62862 1.000 38.45001 182 THR A O 1
ATOM 1329 N N . ILE A 1 205 ? 38.68141 -14.40613 8.63423 1.000 31.14372 183 ILE A N 1
ATOM 1330 C CA . ILE A 1 205 ? 39.14039 -15.65701 9.22256 1.000 35.35918 183 ILE A CA 1
ATOM 1331 C C . ILE A 1 205 ? 38.29930 -15.93019 10.46039 1.000 37.36778 183 ILE A C 1
ATOM 1332 O O . ILE A 1 205 ? 38.16229 -15.05677 11.32501 1.000 30.89894 183 ILE A O 1
ATOM 1337 N N . VAL A 1 206 ? 37.72332 -17.13162 10.53709 1.000 38.22984 184 VAL A N 1
ATOM 1338 C CA . VAL A 1 206 ? 37.12660 -17.57289 11.78887 1.000 37.65357 184 VAL A CA 1
ATOM 1339 C C . VAL A 1 206 ? 38.22859 -17.70623 12.82789 1.000 43.54088 184 VAL A C 1
ATOM 1340 O O . VAL A 1 206 ? 39.31134 -18.23393 12.54464 1.000 38.65573 184 VAL A O 1
ATOM 1344 N N . SER A 1 207 ? 37.96634 -17.20735 14.03797 1.000 42.16706 185 SER A N 1
ATOM 1345 C CA . SER A 1 207 ? 38.99421 -17.21581 15.07593 1.000 44.02061 185 SER A CA 1
ATOM 1346 C C . SER A 1 207 ? 39.45872 -18.63357 15.37966 1.000 50.71755 185 SER A C 1
ATOM 1347 O O . SER A 1 207 ? 40.66363 -18.91297 15.38891 1.000 45.03429 185 SER A O 1
ATOM 1350 N N . ILE A 1 208 ? 38.51442 -19.54051 15.62155 1.000 45.78696 186 ILE A N 1
ATOM 1351 C CA . ILE A 1 208 ? 38.81242 -20.94890 15.87699 1.000 43.95398 186 ILE A CA 1
ATOM 1352 C C . ILE A 1 208 ? 37.49914 -21.73199 15.87297 1.000 46.49817 186 ILE A C 1
ATOM 1353 O O . ILE A 1 208 ? 36.53466 -21.32818 16.53991 1.000 52.40089 186 ILE A O 1
ATOM 1358 N N . PRO A 1 209 ? 37.38001 -22.82084 15.08882 1.000 55.96766 187 PRO A N 1
ATOM 1359 C CA . PRO A 1 209 ? 38.38569 -23.38526 14.18044 1.000 48.07553 187 PRO A CA 1
ATOM 1360 C C . PRO A 1 209 ? 38.67398 -22.43860 13.02408 1.000 43.38398 187 PRO A C 1
ATOM 1361 O O . PRO A 1 209 ? 37.74849 -21.86513 12.45285 1.000 48.17243 187 PRO A O 1
ATOM 1365 N N . ALA A 1 210 ? 39.94717 -22.25828 12.69581 1.000 42.73099 188 ALA A N 1
ATOM 1366 C CA . ALA A 1 210 ? 40.35833 -21.16344 11.83211 1.000 35.61047 188 ALA A CA 1
ATOM 1367 C C . ALA A 1 210 ? 40.39321 -21.60767 10.37542 1.000 46.99875 188 ALA A C 1
ATOM 1368 O O . ALA A 1 210 ? 41.18545 -22.47920 9.99869 1.000 42.90301 188 ALA A O 1
ATOM 1370 N N . ILE A 1 211 ? 39.51504 -21.00854 9.56734 1.000 44.27854 189 ILE A N 1
ATOM 1371 C CA . ILE A 1 211 ? 39.56297 -21.08089 8.11233 1.000 35.79174 189 ILE A CA 1
ATOM 1372 C C . ILE A 1 211 ? 39.29273 -19.70487 7.53339 1.000 40.54901 189 ILE A C 1
ATOM 1373 O O . ILE A 1 211 ? 38.77030 -18.80948 8.20098 1.000 39.33632 189 ILE A O 1
ATOM 1378 N N . ARG A 1 212 ? 39.60001 -19.57385 6.24843 1.000 36.12565 190 ARG A N 1
ATOM 1379 C CA . ARG A 1 212 ? 39.20985 -18.40315 5.47948 1.000 32.65457 190 ARG A CA 1
ATOM 1380 C C . ARG A 1 212 ? 37.79075 -18.58771 4.95245 1.000 42.88497 190 ARG A C 1
ATOM 1381 O O . ARG A 1 212 ? 37.47188 -19.61883 4.35137 1.000 40.11058 190 ARG A O 1
ATOM 1389 N N . MET A 1 213 ? 36.94153 -17.59881 5.18790 1.000 37.57023 191 MET A N 1
ATOM 1390 C CA . MET A 1 213 ? 35.53670 -17.66135 4.82391 1.000 38.88337 191 MET A CA 1
ATOM 1391 C C . MET A 1 213 ? 35.27598 -16.93296 3.51288 1.000 35.15717 191 MET A C 1
ATOM 1392 O O . MET A 1 213 ? 36.08249 -16.10460 3.07728 1.000 34.78789 191 MET A O 1
ATOM 1397 N N . PRO A 1 214 ? 34.14672 -17.22625 2.83966 1.000 41.28796 192 PRO A N 1
ATOM 1398 C CA . PRO A 1 214 ? 33.87712 -16.58041 1.54566 1.000 39.53623 192 PRO A CA 1
ATOM 1399 C C . PRO A 1 214 ? 33.45814 -15.12421 1.66720 1.000 37.56057 192 PRO A C 1
ATOM 1400 O O . PRO A 1 214 ? 32.39607 -14.74210 1.16537 1.000 42.97058 192 PRO A O 1
ATOM 1404 N N . PHE A 1 215 ? 34.29001 -14.29323 2.30348 1.000 43.41483 193 PHE A N 1
ATOM 1405 C CA . PHE A 1 215 ? 33.86958 -12.92925 2.61050 1.000 37.69721 193 PHE A CA 1
ATOM 1406 C C . PHE A 1 215 ? 33.74092 -12.07009 1.35893 1.000 38.39331 193 PHE A C 1
ATOM 1407 O O . PHE A 1 215 ? 32.91030 -11.15480 1.32904 1.000 38.70400 193 PHE A O 1
ATOM 1415 N N . GLU A 1 216 ? 34.53597 -12.34079 0.32091 1.000 41.29258 194 GLU A N 1
ATOM 1416 C CA . GLU A 1 216 ? 34.37600 -11.59548 -0.92392 1.000 43.22067 194 GLU A CA 1
ATOM 1417 C C . GLU A 1 216 ? 33.00826 -11.84635 -1.53804 1.000 37.30332 194 GLU A C 1
ATOM 1418 O O . GLU A 1 216 ? 32.37596 -10.92350 -2.06288 1.000 40.80932 194 GLU A O 1
ATOM 1424 N N . SER A 1 217 ? 32.52968 -13.08840 -1.47009 1.000 40.90010 195 SER A N 1
ATOM 1425 C CA . SER A 1 217 ? 31.22570 -13.41355 -2.02935 1.000 47.43464 195 SER A CA 1
ATOM 1426 C C . SER A 1 217 ? 30.09030 -12.94026 -1.13653 1.000 41.81381 195 SER A C 1
ATOM 1427 O O . SER A 1 217 ? 29.02887 -12.55273 -1.63913 1.000 37.60162 195 SER A O 1
ATOM 1430 N N . LEU A 1 218 ? 30.29291 -12.95452 0.18323 1.000 42.51377 196 LEU A N 1
ATOM 1431 C CA . LEU A 1 218 ? 29.24678 -12.50079 1.09301 1.000 37.91693 196 LEU A CA 1
ATOM 1432 C C . LEU A 1 218 ? 29.06325 -10.99183 1.02042 1.000 34.60807 196 LEU A C 1
ATOM 1433 O O . LEU A 1 218 ? 27.93343 -10.49734 1.10547 1.000 36.81325 196 LEU A O 1
ATOM 1438 N N . VAL A 1 219 ? 30.15783 -10.24341 0.86726 1.000 34.84149 197 VAL A N 1
ATOM 1439 C CA . VAL A 1 219 ? 30.04186 -8.80175 0.66230 1.000 39.20894 197 VAL A CA 1
ATOM 1440 C C . VAL A 1 219 ? 29.23733 -8.51123 -0.59854 1.000 47.94210 197 VAL A C 1
ATOM 1441 O O . VAL A 1 219 ? 28.39974 -7.60061 -0.62315 1.000 42.53090 197 VAL A O 1
ATOM 1445 N N . GLN A 1 220 ? 29.45981 -9.29526 -1.65789 1.000 45.42785 198 GLN A N 1
ATOM 1446 C CA . GLN A 1 220 ? 28.70660 -9.10127 -2.89382 1.000 53.68174 198 GLN A CA 1
ATOM 1447 C C . GLN A 1 220 ? 27.23159 -9.42441 -2.70004 1.000 37.50030 198 GLN A C 1
ATOM 1448 O O . GLN A 1 220 ? 26.35933 -8.66682 -3.14062 1.000 42.30545 198 GLN A O 1
ATOM 1454 N N . ALA A 1 221 ? 26.93247 -10.55848 -2.06041 1.000 39.67548 199 ALA A N 1
ATOM 1455 C CA . ALA A 1 221 ? 25.54224 -10.88951 -1.76493 1.000 37.32698 199 ALA A CA 1
ATOM 1456 C C . ALA A 1 221 ? 24.89355 -9.80557 -0.91604 1.000 50.83325 199 ALA A C 1
ATOM 1457 O O . ALA A 1 221 ? 23.72285 -9.46141 -1.12040 1.000 48.87178 199 ALA A O 1
ATOM 1459 N N . CYS A 1 222 ? 25.64984 -9.24349 0.02915 1.000 42.72026 200 CYS A N 1
ATOM 1460 C CA . CYS A 1 222 ? 25.12802 -8.17021 0.86742 1.000 46.97331 200 CYS A CA 1
ATOM 1461 C C . CYS A 1 222 ? 24.75129 -6.94828 0.03908 1.000 48.01743 200 CYS A C 1
ATOM 1462 O O . CYS A 1 222 ? 23.65732 -6.39559 0.19791 1.000 50.72492 200 CYS A O 1
ATOM 1465 N N . GLN A 1 223 ? 25.64227 -6.51052 -0.85762 1.000 44.65243 201 GLN A N 1
ATOM 1466 C CA . GLN A 1 223 ? 25.34784 -5.30948 -1.63574 1.000 53.37664 201 GLN A CA 1
ATOM 1467 C C . GLN A 1 223 ? 24.17084 -5.52425 -2.57832 1.000 55.20219 201 GLN A C 1
ATOM 1468 O O . GLN A 1 223 ? 23.40892 -4.58545 -2.83726 1.000 50.36167 201 GLN A O 1
ATOM 1474 N N . ARG A 1 224 ? 24.00350 -6.74088 -3.10228 1.000 46.31000 202 ARG A N 1
ATOM 1475 C CA . ARG A 1 224 ? 22.86050 -7.00621 -3.96864 1.000 53.95406 202 ARG A CA 1
ATOM 1476 C C . ARG A 1 224 ? 21.54832 -6.86682 -3.20834 1.000 55.01905 202 ARG A C 1
ATOM 1477 O O . ARG A 1 224 ? 20.57970 -6.30118 -3.72816 1.000 53.71309 202 ARG A O 1
ATOM 1485 N N . GLU A 1 225 ? 21.50414 -7.35839 -1.97160 1.000 49.44963 203 GLU A N 1
ATOM 1486 C CA . GLU A 1 225 ? 20.27540 -7.41672 -1.19316 1.000 53.62533 203 GLU A CA 1
ATOM 1487 C C . GLU A 1 225 ? 20.05499 -6.19191 -0.31697 1.000 53.64511 203 GLU A C 1
ATOM 1488 O O . GLU A 1 225 ? 19.05970 -6.14437 0.41442 1.000 46.86850 203 GLU A O 1
ATOM 1494 N N . GLY A 1 226 ? 20.94439 -5.20578 -0.37149 1.000 52.58314 204 GLY A N 1
ATOM 1495 C CA . GLY A 1 226 ? 20.78145 -4.02115 0.44773 1.000 49.57033 204 GLY A CA 1
ATOM 1496 C C . GLY A 1 226 ? 21.09196 -4.23421 1.91036 1.000 43.31156 204 GLY A C 1
ATOM 1497 O O . GLY A 1 226 ? 20.51454 -3.55633 2.76596 1.000 47.06810 204 GLY A O 1
ATOM 1498 N N . VAL A 1 227 ? 21.99031 -5.16483 2.22236 1.000 48.35176 205 VAL A N 1
ATOM 1499 C CA . VAL A 1 227 ? 22.38480 -5.46996 3.59135 1.000 44.87207 205 VAL A CA 1
ATOM 1500 C C . VAL A 1 227 ? 23.77099 -4.88959 3.82433 1.000 52.25064 205 VAL A C 1
ATOM 1501 O O . VAL A 1 227 ? 24.68818 -5.12441 3.02913 1.000 42.37222 205 VAL A O 1
ATOM 1505 N N . LEU A 1 228 ? 23.92316 -4.13115 4.90750 1.000 45.65186 206 LEU A N 1
ATOM 1506 C CA . LEU A 1 228 ? 25.23353 -3.60623 5.26263 1.000 41.45809 206 LEU A CA 1
ATOM 1507 C C . LEU A 1 228 ? 26.18334 -4.74837 5.60227 1.000 37.66407 206 LEU A C 1
ATOM 1508 O O . LEU A 1 228 ? 25.81484 -5.69975 6.29629 1.000 36.37449 206 LEU A O 1
ATOM 1513 N N . SER A 1 229 ? 27.41044 -4.65217 5.10386 1.000 41.41569 207 SER A N 1
ATOM 1514 C CA . SER A 1 229 ? 28.42886 -5.68264 5.29908 1.000 41.13405 207 SER A CA 1
ATOM 1515 C C . SER A 1 229 ? 29.42073 -5.19995 6.35345 1.000 30.47368 207 SER A C 1
ATOM 1516 O O . SER A 1 229 ? 30.28400 -4.36558 6.06864 1.000 31.16353 207 SER A O 1
ATOM 1519 N N . LEU A 1 230 ? 29.29332 -5.72534 7.57288 1.000 31.22630 208 LEU A N 1
ATOM 1520 C CA . LEU A 1 230 ? 30.25856 -5.47959 8.64192 1.000 30.70888 208 LEU A CA 1
ATOM 1521 C C . LEU A 1 230 ? 31.25869 -6.62528 8.61653 1.000 27.40376 208 LEU A C 1
ATOM 1522 O O . LEU A 1 230 ? 30.93398 -7.74567 9.02248 1.000 32.65117 208 LEU A O 1
ATOM 1527 N N . VAL A 1 231 ? 32.47758 -6.34398 8.17939 1.000 33.32165 209 VAL A N 1
ATOM 1528 C CA . VAL A 1 231 ? 33.48188 -7.38223 8.00149 1.000 33.35176 209 VAL A CA 1
ATOM 1529 C C . VAL A 1 231 ? 34.42391 -7.37575 9.19746 1.000 28.27152 209 VAL A C 1
ATOM 1530 O O . VAL A 1 231 ? 35.10768 -6.37892 9.46324 1.000 30.25967 209 VAL A O 1
ATOM 1534 N N . ASP A 1 232 ? 34.45430 -8.49790 9.91024 1.000 27.46324 210 ASP A N 1
ATOM 1535 C CA . ASP A 1 232 ? 35.39342 -8.75607 10.99769 1.000 29.38775 210 ASP A CA 1
ATOM 1536 C C . ASP A 1 232 ? 36.67547 -9.28846 10.37078 1.000 33.01332 210 ASP A C 1
ATOM 1537 O O . ASP A 1 232 ? 36.86997 -10.49513 10.22962 1.000 30.78335 210 ASP A O 1
ATOM 1542 N N . GLY A 1 233 ? 37.56587 -8.38323 9.98340 1.000 33.68126 211 GLY A N 1
ATOM 1543 C CA . GLY A 1 233 ? 38.83454 -8.81725 9.43450 1.000 26.85901 211 GLY A CA 1
ATOM 1544 C C . GLY A 1 233 ? 39.95540 -8.75024 10.44856 1.000 33.58072 211 GLY A C 1
ATOM 1545 O O . GLY A 1 233 ? 41.06026 -8.30549 10.12188 1.000 32.65575 211 GLY A O 1
ATOM 1546 N N . ALA A 1 234 ? 39.66754 -9.16549 11.68721 1.000 28.67095 212 ALA A N 1
ATOM 1547 C CA . ALA A 1 234 ? 40.68374 -9.20568 12.73552 1.000 31.84851 212 ALA A CA 1
ATOM 1548 C C . ALA A 1 234 ? 41.95653 -9.87950 12.24477 1.000 34.22405 212 ALA A C 1
ATOM 1549 O O . ALA A 1 234 ? 43.06175 -9.35286 12.41266 1.000 33.64025 212 ALA A O 1
ATOM 1551 N N . HIS A 1 235 ? 41.81410 -11.04963 11.62046 1.000 32.65012 213 HIS A N 1
ATOM 1552 C CA . HIS A 1 235 ? 42.90063 -11.70306 10.89424 1.000 35.58021 213 HIS A CA 1
ATOM 1553 C C . HIS A 1 235 ? 42.79425 -11.30963 9.42627 1.000 33.96744 213 HIS A C 1
ATOM 1554 O O . HIS A 1 235 ? 41.93685 -11.83144 8.70543 1.000 31.92541 213 HIS A O 1
ATOM 1561 N N . SER A 1 236 ? 43.66849 -10.41015 8.97786 1.000 34.68239 214 SER A N 1
ATOM 1562 C CA . SER A 1 236 ? 43.71215 -10.07254 7.55797 1.000 31.05029 214 SER A CA 1
ATOM 1563 C C . SER A 1 236 ? 44.99397 -9.33952 7.17634 1.000 39.18325 214 SER A C 1
ATOM 1564 O O . SER A 1 236 ? 45.91531 -9.95031 6.62547 1.000 37.39674 214 SER A O 1
ATOM 1567 N N . ILE A 1 237 ? 45.04984 -8.03449 7.45634 1.000 36.62948 215 ILE A N 1
ATOM 1568 C CA . ILE A 1 237 ? 46.16745 -7.21129 7.00835 1.000 30.02773 215 ILE A CA 1
ATOM 1569 C C . ILE A 1 237 ? 47.47943 -7.81963 7.48156 1.000 37.17385 215 ILE A C 1
ATOM 1570 O O . ILE A 1 237 ? 47.62545 -8.20235 8.64753 1.000 33.56936 215 ILE A O 1
ATOM 1575 N N . GLY A 1 238 ? 48.42712 -7.95658 6.55632 1.000 35.73785 216 GLY A N 1
ATOM 1576 C CA . GLY A 1 238 ? 49.70318 -8.56020 6.85766 1.000 34.62130 216 GLY A CA 1
ATOM 1577 C C . GLY A 1 238 ? 49.77120 -10.06209 6.68176 1.000 39.81438 216 GLY A C 1
ATOM 1578 O O . GLY A 1 238 ? 50.87717 -10.61670 6.68743 1.000 39.20761 216 GLY A O 1
ATOM 1579 N N . GLN A 1 239 ? 48.63457 -10.74024 6.52901 1.000 33.95383 217 GLN A N 1
ATOM 1580 C CA . GLN A 1 239 ? 48.59550 -12.18876 6.35569 1.000 37.62005 217 GLN A CA 1
ATOM 1581 C C . GLN A 1 239 ? 48.29370 -12.61470 4.92899 1.000 40.00011 217 GLN A C 1
ATOM 1582 O O . GLN A 1 239 ? 48.88358 -13.58129 4.44097 1.000 35.82442 217 GLN A O 1
ATOM 1588 N N . PHE A 1 240 ? 47.38299 -11.92085 4.25048 1.000 40.83391 218 PHE A N 1
ATOM 1589 C CA . PHE A 1 240 ? 47.12499 -12.16673 2.84071 1.000 42.94150 218 PHE A CA 1
ATOM 1590 C C . PHE A 1 240 ? 46.74186 -10.85172 2.17646 1.000 48.57244 218 PHE A C 1
ATOM 1591 O O . PHE A 1 240 ? 46.30016 -9.90705 2.83659 1.000 41.04597 218 PHE A O 1
ATOM 1599 N N . SER A 1 241 ? 46.93547 -10.80088 0.85801 1.000 37.39272 219 SER A N 1
ATOM 1600 C CA . SER A 1 241 ? 46.64366 -9.59706 0.08983 1.000 47.60199 219 SER A CA 1
ATOM 1601 C C . SER A 1 241 ? 45.18568 -9.20366 0.25479 1.000 43.39100 219 SER A C 1
ATOM 1602 O O . SER A 1 241 ? 44.31130 -10.05149 0.44817 1.000 43.43646 219 SER A O 1
ATOM 1605 N N . LEU A 1 242 ? 44.91399 -7.90785 0.15686 1.000 37.70372 220 LEU A N 1
ATOM 1606 C CA . LEU A 1 242 ? 43.53717 -7.49389 0.33203 1.000 31.25567 220 LEU A CA 1
ATOM 1607 C C . LEU A 1 242 ? 43.38216 -6.11784 -0.30612 1.000 44.99112 220 LEU A C 1
ATOM 1608 O O . LEU A 1 242 ? 44.30831 -5.30124 -0.28801 1.000 43.12861 220 LEU A O 1
ATOM 1613 N N . ASN A 1 243 ? 42.22157 -5.89643 -0.92333 1.000 36.56625 221 ASN A N 1
ATOM 1614 C CA . ASN A 1 243 ? 41.98012 -4.72884 -1.77243 1.000 40.14944 221 ASN A CA 1
ATOM 1615 C C . ASN A 1 243 ? 40.54891 -4.27165 -1.51375 1.000 42.53079 221 ASN A C 1
ATOM 1616 O O . ASN A 1 243 ? 39.59806 -4.86229 -2.03509 1.000 39.67929 221 ASN A O 1
ATOM 1621 N N . LEU A 1 244 ? 40.40449 -3.21723 -0.71191 1.000 37.53943 222 LEU A N 1
ATOM 1622 C CA . LEU A 1 244 ? 39.08105 -2.71864 -0.34942 1.000 42.40549 222 LEU A CA 1
ATOM 1623 C C . LEU A 1 244 ? 38.46490 -1.88398 -1.46353 1.000 41.03542 222 LEU A C 1
ATOM 1624 O O . LEU A 1 244 ? 37.23526 -1.86575 -1.61053 1.000 44.80416 222 LEU A O 1
ATOM 1629 N N . GLU A 1 245 ? 39.29771 -1.18780 -2.23572 1.000 48.11873 223 GLU A N 1
ATOM 1630 C CA . GLU A 1 245 ? 38.85437 -0.52287 -3.45795 1.000 55.42550 223 GLU A CA 1
ATOM 1631 C C . GLU A 1 245 ? 38.09861 -1.48383 -4.36878 1.000 43.29169 223 GLU A C 1
ATOM 1632 O O . GLU A 1 245 ? 37.15447 -1.08006 -5.05576 1.000 48.01390 223 GLU A O 1
ATOM 1638 N N . VAL A 1 246 ? 38.48107 -2.76211 -4.36637 1.000 46.28788 224 VAL A N 1
ATOM 1639 C CA . VAL A 1 246 ? 37.71193 -3.78611 -5.07127 1.000 40.29835 224 VAL A CA 1
ATOM 1640 C C . VAL A 1 246 ? 36.55869 -4.28736 -4.20776 1.000 41.67818 224 VAL A C 1
ATOM 1641 O O . VAL A 1 246 ? 35.38820 -4.20850 -4.59911 1.000 42.53744 224 VAL A O 1
ATOM 1645 N N . LEU A 1 247 ? 36.88058 -4.80986 -3.01931 1.000 45.20020 225 LEU A N 1
ATOM 1646 C CA . LEU A 1 247 ? 35.88745 -5.50000 -2.19696 1.000 45.18375 225 LEU A CA 1
ATOM 1647 C C . LEU A 1 247 ? 34.73688 -4.58141 -1.80990 1.000 35.35337 225 LEU A C 1
ATOM 1648 O O . LEU A 1 247 ? 33.57543 -5.00727 -1.78506 1.000 34.16564 225 LEU A O 1
ATOM 1653 N N . GLN A 1 248 ? 35.04253 -3.32505 -1.50167 1.000 36.36201 226 GLN A N 1
ATOM 1654 C CA . GLN A 1 248 ? 34.05055 -2.32030 -1.13588 1.000 45.85499 226 GLN A CA 1
ATOM 1655 C C . GLN A 1 248 ? 33.14203 -2.74209 0.02666 1.000 37.13319 226 GLN A C 1
ATOM 1656 O O . GLN A 1 248 ? 31.91763 -2.66477 -0.08044 1.000 44.71942 226 GLN A O 1
ATOM 1662 N N . PRO A 1 249 ? 33.71074 -3.16636 1.15604 1.000 37.11922 227 PRO A N 1
ATOM 1663 C CA . PRO A 1 249 ? 32.86098 -3.51622 2.29476 1.000 37.40253 227 PRO A CA 1
ATOM 1664 C C . PRO A 1 249 ? 32.29083 -2.26668 2.94021 1.000 28.32908 227 PRO A C 1
ATOM 1665 O O . PRO A 1 249 ? 32.87466 -1.18233 2.87204 1.000 34.44756 227 PRO A O 1
ATOM 1669 N N . ASP A 1 250 ? 31.12109 -2.42667 3.56101 1.000 30.61960 228 ASP A N 1
ATOM 1670 C CA . ASP A 1 250 ? 30.50113 -1.29180 4.23820 1.000 33.42916 228 ASP A CA 1
ATOM 1671 C C . ASP A 1 250 ? 31.30799 -0.87261 5.45964 1.000 29.14215 228 ASP A C 1
ATOM 1672 O O . ASP A 1 250 ? 31.41067 0.31931 5.76256 1.000 33.11291 228 ASP A O 1
ATOM 1677 N N . PHE A 1 251 ? 31.85895 -1.84156 6.18751 1.000 33.25009 229 PHE A N 1
ATOM 1678 C CA . PHE A 1 251 ? 32.76785 -1.57782 7.29348 1.000 33.68088 229 PHE A CA 1
ATOM 1679 C C . PHE A 1 251 ? 33.77657 -2.71409 7.34444 1.000 29.43438 229 PHE A C 1
ATOM 1680 O O . PHE A 1 251 ? 33.41768 -3.87308 7.11985 1.000 30.99583 229 PHE A O 1
ATOM 1688 N N . PHE A 1 252 ? 35.03115 -2.38488 7.64642 1.000 26.60093 230 PHE A N 1
ATOM 1689 C CA . PHE A 1 252 ? 36.09260 -3.38606 7.69356 1.000 33.97359 230 PHE A CA 1
ATOM 1690 C C . PHE A 1 252 ? 37.00553 -3.08409 8.87528 1.000 30.56240 230 PHE A C 1
ATOM 1691 O O . PHE A 1 252 ? 37.57065 -1.98847 8.95972 1.000 33.54116 230 PHE A O 1
ATOM 1699 N N . ILE A 1 253 ? 37.14956 -4.05662 9.77968 1.000 26.24066 231 ILE A N 1
ATOM 1700 C CA . ILE A 1 253 ? 37.91287 -3.91030 11.01805 1.000 25.08256 231 ILE A CA 1
ATOM 1701 C C . ILE A 1 253 ? 39.00923 -4.96087 11.04642 1.000 27.74883 231 ILE A C 1
ATOM 1702 O O . ILE A 1 253 ? 38.78845 -6.10203 10.64577 1.000 27.13024 231 ILE A O 1
ATOM 1707 N N . MET A 1 254 ? 40.17290 -4.59544 11.55472 1.000 29.32454 232 MET A N 1
ATOM 1708 C CA . MET A 1 254 ? 41.36038 -5.41449 11.39040 1.000 30.92237 232 MET A CA 1
ATOM 1709 C C . MET A 1 254 ? 42.25412 -5.19974 12.59586 1.000 27.42831 232 MET A C 1
ATOM 1710 O O . MET A 1 254 ? 42.32117 -4.09539 13.13104 1.000 30.02550 232 MET A O 1
ATOM 1715 N N . ASP A 1 255 ? 42.90017 -6.27694 13.04016 1.000 30.64365 233 ASP A N 1
ATOM 1716 C CA . ASP A 1 255 ? 43.90263 -6.22429 14.09390 1.000 29.05534 233 ASP A CA 1
ATOM 1717 C C . ASP A 1 255 ? 45.26633 -6.21829 13.42181 1.000 39.45203 233 ASP A C 1
ATOM 1718 O O . ASP A 1 255 ? 45.69213 -7.23493 12.86738 1.000 32.75002 233 ASP A O 1
ATOM 1723 N N . CYS A 1 256 ? 45.94885 -5.07019 13.45641 1.000 33.90129 234 CYS A N 1
ATOM 1724 C CA . CYS A 1 256 ? 47.26856 -5.00243 12.83879 1.000 29.81349 234 CYS A CA 1
ATOM 1725 C C . CYS A 1 256 ? 48.26705 -5.87548 13.58570 1.000 39.32657 234 CYS A C 1
ATOM 1726 O O . CYS A 1 256 ? 49.16323 -6.46964 12.97466 1.000 32.30864 234 CYS A O 1
ATOM 1729 N N . HIS A 1 257 ? 48.12043 -5.97920 14.90205 1.000 32.59490 235 HIS A N 1
ATOM 1730 C CA . HIS A 1 257 ? 49.07910 -6.71971 15.71307 1.000 34.88886 235 HIS A CA 1
ATOM 1731 C C . HIS A 1 257 ? 49.04284 -8.21796 15.44187 1.000 34.41501 235 HIS A C 1
ATOM 1732 O O . HIS A 1 257 ? 49.98335 -8.92987 15.78056 1.000 30.67759 235 HIS A O 1
ATOM 1763 N N . TRP A 1 259 ? 49.02689 -9.76297 12.48885 1.000 33.32360 237 TRP A N 1
ATOM 1764 C CA . TRP A 1 259 ? 49.93322 -10.19236 11.41119 1.000 37.14348 237 TRP A CA 1
ATOM 1765 C C . TRP A 1 259 ? 50.86544 -9.13745 10.78261 1.000 36.50287 237 TRP A C 1
ATOM 1766 O O . TRP A 1 259 ? 51.50684 -9.43130 9.77047 1.000 38.97850 237 TRP A O 1
ATOM 1777 N N . LEU A 1 260 ? 50.96819 -7.93448 11.35264 1.000 35.83341 238 LEU A N 1
ATOM 1778 C CA . LEU A 1 260 ? 51.78118 -6.87819 10.75462 1.000 34.19048 238 LEU A CA 1
ATOM 1779 C C . LEU A 1 260 ? 53.04506 -6.55665 11.55130 1.000 36.19729 238 LEU A C 1
ATOM 1780 O O . LEU A 1 260 ? 53.61055 -5.47115 11.38539 1.000 37.84897 238 LEU A O 1
ATOM 1785 N N . PHE A 1 261 ? 53.50047 -7.47480 12.40321 1.000 32.19628 239 PHE A N 1
ATOM 1786 C CA . PHE A 1 261 ? 54.75386 -7.31671 13.14978 1.000 30.96481 239 PHE A CA 1
ATOM 1787 C C . PHE A 1 261 ? 54.75141 -6.06278 14.02699 1.000 37.56211 239 PHE A C 1
ATOM 1788 O O . PHE A 1 261 ? 55.75685 -5.35736 14.13364 1.000 36.90094 239 PHE A O 1
ATOM 1796 N N . VAL A 1 262 ? 53.61624 -5.77767 14.65773 1.000 31.79927 240 VAL A N 1
ATOM 1797 C CA . VAL A 1 262 ? 53.53956 -4.71844 15.66436 1.000 33.99035 240 VAL A CA 1
ATOM 1798 C C . VAL A 1 262 ? 52.96526 -5.31180 16.94662 1.000 33.37127 240 VAL A C 1
ATOM 1799 O O . VAL A 1 262 ? 52.23232 -6.30874 16.89323 1.000 29.71971 240 VAL A O 1
ATOM 1803 N N . PRO A 1 263 ? 53.27596 -4.74778 18.11188 1.000 33.36351 241 PRO A N 1
ATOM 1804 C CA . PRO A 1 263 ? 52.75108 -5.30774 19.36067 1.000 34.42998 241 PRO A CA 1
ATOM 1805 C C . PRO A 1 263 ? 51.26400 -5.05792 19.52613 1.000 35.16674 241 PRO A C 1
ATOM 1806 O O . PRO A 1 263 ? 50.69487 -4.12477 18.95511 1.000 33.26926 241 PRO A O 1
ATOM 1810 N N . ARG A 1 264 ? 50.63818 -5.91165 20.33151 1.000 29.58024 242 ARG A N 1
ATOM 1811 C CA . ARG A 1 264 ? 49.24936 -5.70293 20.68990 1.000 33.30131 242 ARG A CA 1
ATOM 1812 C C . ARG A 1 264 ? 49.14966 -4.58980 21.73290 1.000 32.35509 242 ARG A C 1
ATOM 1813 O O . ARG A 1 264 ? 50.08912 -4.35612 22.49761 1.000 34.07873 242 ARG A O 1
ATOM 1821 N N . PRO A 1 265 ? 48.01924 -3.87228 21.78014 1.000 34.19406 243 PRO A N 1
ATOM 1822 C CA . PRO A 1 265 ? 46.90160 -3.94058 20.84060 1.000 32.67869 243 PRO A CA 1
ATOM 1823 C C . PRO A 1 265 ? 47.05216 -2.89867 19.74274 1.000 30.62444 243 PRO A C 1
ATOM 1824 O O . PRO A 1 265 ? 47.59586 -1.81989 19.98224 1.000 32.96569 243 PRO A O 1
ATOM 1828 N N . CYS A 1 266 ? 46.58866 -3.21867 18.53823 1.000 34.92913 244 CYS A N 1
ATOM 1829 C CA . CYS A 1 266 ? 46.74827 -2.29305 17.42116 1.000 35.85070 244 CYS A CA 1
ATOM 1830 C C . CYS A 1 266 ? 45.74147 -2.67953 16.34918 1.000 35.71619 244 CYS A C 1
ATOM 1831 O O . CYS A 1 266 ? 45.90875 -3.70877 15.68716 1.000 37.08000 244 CYS A O 1
ATOM 1834 N N . ALA A 1 267 ? 44.70817 -1.86147 16.18085 1.000 29.40309 245 ALA A N 1
ATOM 1835 C CA . ALA A 1 267 ? 43.64993 -2.14223 15.22901 1.000 29.92790 245 ALA A CA 1
ATOM 1836 C C . ALA A 1 267 ? 43.37394 -0.91199 14.37982 1.000 28.42044 245 ALA A C 1
ATOM 1837 O O . ALA A 1 267 ? 43.78786 0.20544 14.69973 1.000 35.91236 245 ALA A O 1
ATOM 1839 N N . ALA A 1 268 ? 42.65919 -1.13791 13.28127 1.000 28.84589 246 ALA A N 1
ATOM 1840 C CA . ALA A 1 268 ? 42.24191 -0.07259 12.38678 1.000 26.25819 246 ALA A CA 1
ATOM 1841 C C . ALA A 1 268 ? 40.82345 -0.35000 11.91621 1.000 26.87377 246 ALA A C 1
ATOM 1842 O O . ALA A 1 268 ? 40.39943 -1.50284 11.81253 1.000 28.75128 246 ALA A O 1
ATOM 1844 N N . LEU A 1 269 ? 40.09180 0.72393 11.63874 1.000 26.78900 247 LEU A N 1
ATOM 1845 C CA . LEU A 1 269 ? 38.72792 0.64215 11.13751 1.000 30.05169 247 LEU A CA 1
ATOM 1846 C C . LEU A 1 269 ? 38.65399 1.36008 9.79921 1.000 36.13750 247 LEU A C 1
ATOM 1847 O O . LEU A 1 269 ? 39.10566 2.50380 9.67874 1.000 28.79732 247 LEU A O 1
ATOM 1852 N N . TYR A 1 270 ? 38.10968 0.67968 8.79684 1.000 34.57111 248 TYR A N 1
ATOM 1853 C CA . TYR A 1 270 ? 37.86843 1.26151 7.48543 1.000 34.65931 248 TYR A CA 1
ATOM 1854 C C . TYR A 1 270 ? 36.37742 1.51584 7.32909 1.000 25.26965 248 TYR A C 1
ATOM 1855 O O . TYR A 1 270 ? 35.56681 0.59642 7.48566 1.000 27.72455 248 TYR A O 1
ATOM 1864 N N . VAL A 1 271 ? 36.01894 2.76510 7.03235 1.000 37.16058 249 VAL A N 1
ATOM 1865 C CA . VAL A 1 271 ? 34.64579 3.13911 6.73766 1.000 30.50653 249 VAL A CA 1
ATOM 1866 C C . VAL A 1 271 ? 34.66043 3.95106 5.44893 1.000 38.86878 249 VAL A C 1
ATOM 1867 O O . VAL A 1 271 ? 35.28200 5.01718 5.40038 1.000 39.36965 249 VAL A O 1
ATOM 1871 N N . PRO A 1 272 ? 34.00898 3.49696 4.38239 1.000 39.04963 250 PRO A N 1
ATOM 1872 C CA . PRO A 1 272 ? 33.96652 4.28997 3.15349 1.000 42.88894 250 PRO A CA 1
ATOM 1873 C C . PRO A 1 272 ? 33.21435 5.58927 3.37629 1.000 43.67501 250 PRO A C 1
ATOM 1874 O O . PRO A 1 272 ? 32.40406 5.71933 4.29645 1.000 40.94242 250 PRO A O 1
ATOM 1878 N N . GLU A 1 273 ? 33.50793 6.56277 2.51114 1.000 41.54766 251 GLU A N 1
ATOM 1879 C CA . GLU A 1 273 ? 32.84934 7.86341 2.58933 1.000 45.10299 251 GLU A CA 1
ATOM 1880 C C . GLU A 1 273 ? 31.33753 7.71218 2.68987 1.000 44.31394 251 GLU A C 1
ATOM 1881 O O . GLU A 1 273 ? 30.68863 8.35776 3.52079 1.000 45.96771 251 GLU A O 1
ATOM 1887 N N . ARG A 1 274 ? 30.76483 6.83214 1.86359 1.000 36.01432 252 ARG A N 1
ATOM 1888 C CA . ARG A 1 274 ? 29.31522 6.68967 1.79243 1.000 41.70952 252 ARG A CA 1
ATOM 1889 C C . ARG A 1 274 ? 28.69818 6.25292 3.11523 1.000 40.95403 252 ARG A C 1
ATOM 1890 O O . ARG A 1 274 ? 27.49223 6.43976 3.31130 1.000 43.56571 252 ARG A O 1
ATOM 1898 N N . ASN A 1 275 ? 29.48583 5.68473 4.02506 1.000 40.13639 253 ASN A N 1
ATOM 1899 C CA . ASN A 1 275 ? 28.97264 5.20390 5.29963 1.000 43.19234 253 ASN A CA 1
ATOM 1900 C C . ASN A 1 275 ? 29.48961 5.98691 6.49620 1.000 38.80981 253 ASN A C 1
ATOM 1901 O O . ASN A 1 275 ? 29.07922 5.69931 7.62531 1.000 35.75990 253 ASN A O 1
ATOM 1906 N N . GLN A 1 276 ? 30.37371 6.96466 6.28679 1.000 31.46270 254 GLN A N 1
ATOM 1907 C CA . GLN A 1 276 ? 30.96277 7.68063 7.41105 1.000 36.39256 254 GLN A CA 1
ATOM 1908 C C . GLN A 1 276 ? 29.92234 8.45595 8.21097 1.000 43.75386 254 GLN A C 1
ATOM 1909 O O . GLN A 1 276 ? 30.17958 8.80101 9.36978 1.000 37.60871 254 GLN A O 1
ATOM 1915 N N . HIS A 1 277 ? 28.74454 8.70989 7.63241 1.000 36.40041 255 HIS A N 1
ATOM 1916 C CA . HIS A 1 277 ? 27.68747 9.41629 8.34724 1.000 41.73807 255 HIS A CA 1
ATOM 1917 C C . HIS A 1 277 ? 27.09758 8.59457 9.48574 1.000 35.12783 255 HIS A C 1
ATOM 1918 O O . HIS A 1 277 ? 26.47180 9.16619 10.38465 1.000 42.60198 255 HIS A O 1
ATOM 1925 N N . TYR A 1 278 ? 27.27263 7.27001 9.46703 1.000 37.13911 256 TYR A N 1
ATOM 1926 C CA . TYR A 1 278 ? 26.70759 6.43203 10.51980 1.000 39.10021 256 TYR A CA 1
ATOM 1927 C C . TYR A 1 278 ? 27.42261 6.62602 11.84719 1.000 40.51332 256 TYR A C 1
ATOM 1928 O O . TYR A 1 278 ? 26.80957 6.47133 12.91012 1.000 37.49208 256 TYR A O 1
ATOM 1937 N N . ILE A 1 279 ? 28.70979 6.94928 11.80708 1.000 37.77306 257 ILE A N 1
ATOM 1938 C CA . ILE A 1 279 ? 29.55906 6.92608 12.99000 1.000 43.08971 257 ILE A CA 1
ATOM 1939 C C . ILE A 1 279 ? 29.56322 8.32062 13.59838 1.000 41.91625 257 ILE A C 1
ATOM 1940 O O . ILE A 1 279 ? 30.13673 9.25518 13.03503 1.000 38.76585 257 ILE A O 1
ATOM 1945 N N . ARG A 1 280 ? 28.92275 8.45891 14.75442 1.000 38.38891 258 ARG A N 1
ATOM 1946 C CA . ARG A 1 280 ? 28.84205 9.73417 15.44046 1.000 48.82902 258 ARG A CA 1
ATOM 1947 C C . ARG A 1 280 ? 29.59116 9.74632 16.76397 1.000 40.37534 258 ARG A C 1
ATOM 1948 O O . ARG A 1 280 ? 29.78178 10.82396 17.33865 1.000 39.47171 258 ARG A O 1
ATOM 1956 N N . SER A 1 281 ? 30.04434 8.59081 17.24451 1.000 37.63802 259 SER A N 1
ATOM 1957 C CA . SER A 1 281 ? 30.65525 8.50157 18.56174 1.000 37.72667 259 SER A CA 1
ATOM 1958 C C . SER A 1 281 ? 31.63161 7.33774 18.60592 1.000 35.93493 259 SER A C 1
ATOM 1959 O O . SER A 1 281 ? 31.32259 6.24920 18.11152 1.000 32.55467 259 SER A O 1
ATOM 1962 N N . THR A 1 282 ? 32.80269 7.56792 19.19496 1.000 37.93881 260 THR A N 1
ATOM 1963 C CA . THR A 1 282 ? 33.64467 6.45206 19.59025 1.000 39.58995 260 THR A CA 1
ATOM 1964 C C . THR A 1 282 ? 33.01256 5.71601 20.76905 1.000 34.23384 260 THR A C 1
ATOM 1965 O O . THR A 1 282 ? 32.02611 6.15958 21.36593 1.000 31.44810 260 THR A O 1
ATOM 1969 N N . ILE A 1 283 ? 33.60288 4.57565 21.10701 1.000 37.75723 261 ILE A N 1
ATOM 1970 C CA . ILE A 1 283 ? 33.19647 3.79903 22.27412 1.000 36.08675 261 ILE A CA 1
ATOM 1971 C C . ILE A 1 283 ? 34.42156 3.64676 23.17045 1.000 41.14485 261 ILE A C 1
ATOM 1972 O O . ILE A 1 283 ? 35.39762 2.99016 22.77686 1.000 43.57570 261 ILE A O 1
ATOM 1977 N N . PRO A 1 284 ? 34.44162 4.25995 24.36492 1.000 38.31579 262 PRO A N 1
ATOM 1978 C CA . PRO A 1 284 ? 33.38407 5.09768 24.93320 1.000 33.53071 262 PRO A CA 1
ATOM 1979 C C . PRO A 1 284 ? 33.33245 6.46627 24.26662 1.000 31.34266 262 PRO A C 1
ATOM 1980 O O . PRO A 1 284 ? 34.32896 6.87847 23.67038 1.000 26.90872 262 PRO A O 1
ATOM 1984 N N . PRO A 1 285 ? 32.18759 7.14504 24.34334 1.000 27.39744 263 PRO A N 1
ATOM 1985 C CA . PRO A 1 285 ? 32.10272 8.49324 23.77440 1.000 29.51817 263 PRO A CA 1
ATOM 1986 C C . PRO A 1 285 ? 33.14268 9.40775 24.39996 1.000 33.06762 263 PRO A C 1
ATOM 1987 O O . PRO A 1 285 ? 33.53418 9.24007 25.55621 1.000 29.57701 263 PRO A O 1
ATOM 1991 N N . SER A 1 286 ? 33.59996 10.37492 23.61509 1.000 33.08615 264 SER A N 1
ATOM 1992 C CA . SER A 1 286 ? 34.59472 11.33233 24.08067 1.000 37.27863 264 SER A CA 1
ATOM 1993 C C . SER A 1 286 ? 34.26499 12.68488 23.45929 1.000 38.25573 264 SER A C 1
ATOM 1994 O O . SER A 1 286 ? 33.13709 12.93820 23.02292 1.000 34.98063 264 SER A O 1
ATOM 1997 N N . PHE A 1 287 ? 35.26030 13.57000 23.40990 1.000 34.47751 265 PHE A N 1
ATOM 1998 C CA . PHE A 1 287 ? 35.03581 14.93708 22.95775 1.000 50.13999 265 PHE A CA 1
ATOM 1999 C C . PHE A 1 287 ? 34.74959 15.04066 21.46463 1.000 47.04562 265 PHE A C 1
ATOM 2000 O O . PHE A 1 287 ? 34.34217 16.11366 21.00782 1.000 48.97080 265 PHE A O 1
ATOM 2008 N N . GLY A 1 288 ? 34.94337 13.97005 20.69841 1.000 44.13757 266 GLY A N 1
ATOM 2009 C CA . GLY A 1 288 ? 34.65895 14.01024 19.27832 1.000 45.40148 266 GLY A CA 1
ATOM 2010 C C . GLY A 1 288 ? 33.21750 13.77181 18.89370 1.000 51.11383 266 GLY A C 1
ATOM 2011 O O . GLY A 1 288 ? 32.89696 13.76831 17.70219 1.000 56.11006 266 GLY A O 1
ATOM 2012 N N . PHE A 1 289 ? 32.33992 13.59844 19.88101 1.000 38.59560 267 PHE A N 1
ATOM 2013 C CA . PHE A 1 289 ? 30.95846 13.19388 19.64605 1.000 39.81106 267 PHE A CA 1
ATOM 2014 C C . PHE A 1 289 ? 30.22256 14.18119 18.74298 1.000 43.81686 267 PHE A C 1
ATOM 2015 O O . PHE A 1 289 ? 30.40831 15.39730 18.83881 1.000 47.67389 267 PHE A O 1
ATOM 2023 N N . ILE A 1 290 ? 29.39515 13.64364 17.85054 1.000 45.58761 268 ILE A N 1
ATOM 2024 C CA . ILE A 1 290 ? 28.55964 14.41535 16.93752 1.000 52.76972 268 ILE A CA 1
ATOM 2025 C C . ILE A 1 290 ? 27.10389 14.19571 17.34292 1.000 49.26668 268 ILE A C 1
ATOM 2026 O O . ILE A 1 290 ? 26.58700 13.07756 17.19961 1.000 49.17294 268 ILE A O 1
ATOM 2031 N N . PRO A 1 291 ? 26.40403 15.21123 17.83744 1.000 54.18959 269 PRO A N 1
ATOM 2032 C CA . PRO A 1 291 ? 24.96813 15.05739 18.08446 1.000 54.09624 269 PRO A CA 1
ATOM 2033 C C . PRO A 1 291 ? 24.20311 14.96292 16.77354 1.000 62.04625 269 PRO A C 1
ATOM 2034 O O . PRO A 1 291 ? 24.65003 15.43653 15.72645 1.000 63.90060 269 PRO A O 1
ATOM 2038 N N . ARG A 1 292 ? 23.02730 14.32943 16.84183 1.000 60.11949 270 ARG A N 1
ATOM 2039 C CA . ARG A 1 292 ? 22.16653 14.24385 15.66580 1.000 68.90390 270 ARG A CA 1
ATOM 2040 C C . ARG A 1 292 ? 21.74725 15.61839 15.16644 1.000 69.28787 270 ARG A C 1
ATOM 2041 O O . ARG A 1 292 ? 21.35012 15.74985 14.00370 1.000 74.95431 270 ARG A O 1
ATOM 2049 N N . ASP A 1 293 ? 21.83224 16.63915 16.01322 1.000 73.17313 271 ASP A N 1
ATOM 2050 C CA . ASP A 1 293 ? 21.48019 17.99724 15.63107 1.000 72.53900 271 ASP A CA 1
ATOM 2051 C C . ASP A 1 293 ? 22.71369 18.89453 15.62812 1.000 77.77221 271 ASP A C 1
ATOM 2052 O O . ASP A 1 293 ? 22.67873 20.01584 16.13344 1.000 88.13628 271 ASP A O 1
ATOM 2057 N N . PRO A 1 296 ? 29.14213 19.36324 16.49323 1.000 56.91294 274 PRO A N 1
ATOM 2058 C CA . PRO A 1 296 ? 30.29275 18.98158 17.31789 1.000 62.44517 274 PRO A CA 1
ATOM 2059 C C . PRO A 1 296 ? 31.11895 20.18917 17.75196 1.000 66.53458 274 PRO A C 1
ATOM 2060 O O . PRO A 1 296 ? 31.47441 21.02300 16.92033 1.000 61.45295 274 PRO A O 1
ATOM 2064 N N . ALA A 1 297 ? 31.42005 20.27417 19.04661 1.000 62.55869 275 ALA A N 1
ATOM 2065 C CA . ALA A 1 297 ? 32.11308 21.42332 19.62149 1.000 60.85106 275 ALA A CA 1
ATOM 2066 C C . ALA A 1 297 ? 33.33058 20.93741 20.39511 1.000 63.15433 275 ALA A C 1
ATOM 2067 O O . ALA A 1 297 ? 33.19201 20.24933 21.41143 1.000 69.10545 275 ALA A O 1
ATOM 2069 N N . LEU A 1 298 ? 34.51646 21.30198 19.92017 1.000 52.25713 276 LEU A N 1
ATOM 2070 C CA . LEU A 1 298 ? 35.71846 20.95707 20.66682 1.000 56.34544 276 LEU A CA 1
ATOM 2071 C C . LEU A 1 298 ? 36.03679 22.04930 21.68396 1.000 61.17730 276 LEU A C 1
ATOM 2072 O O . LEU A 1 298 ? 35.86510 23.23670 21.39127 1.000 63.69775 276 LEU A O 1
ATOM 2077 N N . PRO A 1 299 ? 36.48943 21.67722 22.88042 1.000 65.37641 277 PRO A N 1
ATOM 2078 C CA . PRO A 1 299 ? 36.86563 22.69122 23.87036 1.000 61.29358 277 PRO A CA 1
ATOM 2079 C C . PRO A 1 299 ? 38.03622 23.52597 23.37581 1.000 58.42076 277 PRO A C 1
ATOM 2080 O O . PRO A 1 299 ? 38.75451 23.14939 22.44808 1.000 56.12373 277 PRO A O 1
ATOM 2084 N N . LEU A 1 300 ? 38.22082 24.68519 24.01377 1.000 60.83261 278 LEU A N 1
ATOM 2085 C CA . LEU A 1 300 ? 39.22675 25.62868 23.53562 1.000 57.64000 278 LEU A CA 1
ATOM 2086 C C . LEU A 1 300 ? 40.62687 25.03183 23.56508 1.000 59.65074 278 LEU A C 1
ATOM 2087 O O . LEU A 1 300 ? 41.46936 25.39630 22.73654 1.000 62.92000 278 LEU A O 1
ATOM 2092 N N . TRP A 1 301 ? 40.89475 24.10013 24.48489 1.000 56.56000 279 TRP A N 1
ATOM 2093 C CA . TRP A 1 301 ? 42.22497 23.50534 24.51868 1.000 56.98255 279 TRP A CA 1
ATOM 2094 C C . TRP A 1 301 ? 42.54986 22.72303 23.25282 1.000 55.97285 279 TRP A C 1
ATOM 2095 O O . TRP A 1 301 ? 43.72171 22.40110 23.03156 1.000 54.87748 279 TRP A O 1
ATOM 2106 N N . SER A 1 302 ? 41.55264 22.42933 22.41292 1.000 49.93965 280 SER A N 1
ATOM 2107 C CA . SER A 1 302 ? 41.80959 21.75984 21.14342 1.000 54.14551 280 SER A CA 1
ATOM 2108 C C . SER A 1 302 ? 42.69662 22.58203 20.21913 1.000 56.18942 280 SER A C 1
ATOM 2109 O O . SER A 1 302 ? 43.32987 22.01566 19.32128 1.000 51.45085 280 SER A O 1
ATOM 2112 N N . LYS A 1 303 ? 42.75547 23.89691 20.40901 1.000 50.99008 281 LYS A N 1
ATOM 2113 C CA . LYS A 1 303 ? 43.55185 24.76520 19.55457 1.000 55.04635 281 LYS A CA 1
ATOM 2114 C C . LYS A 1 303 ? 44.94224 25.02992 20.11383 1.000 58.08070 281 LYS A C 1
ATOM 2115 O O . LYS A 1 303 ? 45.72191 25.75056 19.48276 1.000 62.49409 281 LYS A O 1
ATOM 2121 N N . GLN A 1 304 ? 45.26979 24.46264 21.27123 1.000 52.02542 282 GLN A N 1
ATOM 2122 C CA . GLN A 1 304 ? 46.63225 24.50383 21.78338 1.000 52.96438 282 GLN A CA 1
ATOM 2123 C C . GLN A 1 304 ? 47.53983 23.68801 20.88078 1.000 54.16823 282 GLN A C 1
ATOM 2124 O O . GLN A 1 304 ? 48.62632 24.13125 20.52976 1.000 51.98837 282 GLN A O 1
ATOM 2130 N N . ALA A 1 314 ? 40.68891 18.01772 8.13021 1.000 64.90252 292 ALA A N 1
ATOM 2131 C CA . ALA A 1 314 ? 40.18520 16.88225 8.89196 1.000 58.98645 292 ALA A CA 1
ATOM 2132 C C . ALA A 1 314 ? 38.66389 16.94277 9.01286 1.000 50.60937 292 ALA A C 1
ATOM 2133 O O . ALA A 1 314 ? 38.10132 17.93904 9.46429 1.000 60.32368 292 ALA A O 1
ATOM 2135 N N . THR A 1 315 ? 38.00820 15.86312 8.60416 1.000 41.54353 293 THR A N 1
ATOM 2136 C CA . THR A 1 315 ? 36.55740 15.78730 8.59426 1.000 48.20090 293 THR A CA 1
ATOM 2137 C C . THR A 1 315 ? 36.01175 15.50092 9.98940 1.000 53.69157 293 THR A C 1
ATOM 2138 O O . THR A 1 315 ? 36.74968 15.20386 10.92954 1.000 47.62240 293 THR A O 1
ATOM 2142 N N . ASP A 1 316 ? 34.68294 15.55098 10.09675 1.000 45.69450 294 ASP A N 1
ATOM 2143 C CA . ASP A 1 316 ? 34.02003 15.18631 11.34370 1.000 55.00335 294 ASP A CA 1
ATOM 2144 C C . ASP A 1 316 ? 34.32334 13.74464 11.73088 1.000 50.86791 294 ASP A C 1
ATOM 2145 O O . ASP A 1 316 ? 34.58247 13.44855 12.90391 1.000 44.05462 294 ASP A O 1
ATOM 2150 N N . PHE A 1 317 ? 34.28480 12.83378 10.75516 1.000 42.29552 295 PHE A N 1
ATOM 2151 C CA . PHE A 1 317 ? 34.60169 11.43165 11.01138 1.000 40.44319 295 PHE A CA 1
ATOM 2152 C C . PHE A 1 317 ? 35.99110 11.28400 11.62059 1.000 43.73674 295 PHE A C 1
ATOM 2153 O O . PHE A 1 317 ? 36.17700 10.56505 12.60951 1.000 36.58935 295 PHE A O 1
ATOM 2161 N N . GLU A 1 318 ? 36.97943 11.97528 11.04948 1.000 38.20056 296 GLU A N 1
ATOM 2162 C CA . GLU A 1 318 ? 38.34788 11.85846 11.54073 1.000 48.44354 296 GLU A CA 1
ATOM 2163 C C . GLU A 1 318 ? 38.52433 12.49287 12.91457 1.000 43.45100 296 GLU A C 1
ATOM 2164 O O . GLU A 1 318 ? 39.33427 12.00689 13.71140 1.000 39.18142 296 GLU A O 1
ATOM 2170 N N . THR A 1 319 ? 37.79540 13.57362 13.21370 1.000 40.77196 297 THR A N 1
ATOM 2171 C CA . THR A 1 319 ? 37.92058 14.18588 14.53491 1.000 43.32070 297 THR A CA 1
ATOM 2172 C C . THR A 1 319 ? 37.33033 13.30446 15.62435 1.000 38.82276 297 THR A C 1
ATOM 2173 O O . THR A 1 319 ? 37.81203 13.32985 16.76341 1.000 40.64836 297 THR A O 1
ATOM 2177 N N . ILE A 1 320 ? 36.28162 12.54111 15.30161 1.000 39.60081 298 ILE A N 1
ATOM 2178 C CA . ILE A 1 320 ? 35.72692 11.57339 16.24468 1.000 39.96211 298 ILE A CA 1
ATOM 2179 C C . ILE A 1 320 ? 36.83091 10.70139 16.82249 1.000 48.20801 298 ILE A C 1
ATOM 2180 O O . ILE A 1 320 ? 36.88816 10.46064 18.03552 1.000 39.48144 298 ILE A O 1
ATOM 2185 N N . PHE A 1 321 ? 37.74050 10.24196 15.97137 1.000 33.83411 299 PHE A N 1
ATOM 2186 C CA . PHE A 1 321 ? 38.79535 9.32746 16.37653 1.000 33.35664 299 PHE A CA 1
ATOM 2187 C C . PHE A 1 321 ? 40.10975 10.03256 16.68331 1.000 39.30113 299 PHE A C 1
ATOM 2188 O O . PHE A 1 321 ? 41.09799 9.36148 16.99892 1.000 51.86207 299 PHE A O 1
ATOM 2196 N N . ALA A 1 322 ? 40.14510 11.36267 16.61301 1.000 39.33373 300 ALA A N 1
ATOM 2197 C CA . ALA A 1 322 ? 41.31867 12.11601 17.03413 1.000 44.73313 300 ALA A CA 1
ATOM 2198 C C . ALA A 1 322 ? 41.21541 12.60718 18.47100 1.000 47.23123 300 ALA A C 1
ATOM 2199 O O . ALA A 1 322 ? 42.24067 12.72568 19.15241 1.000 50.86357 300 ALA A O 1
ATOM 2201 N N . TYR A 1 323 ? 40.00588 12.89170 18.94687 1.000 40.94837 301 TYR A N 1
ATOM 2202 C CA . TYR A 1 323 ? 39.77446 13.40988 20.29380 1.000 38.17573 301 TYR A CA 1
ATOM 2203 C C . TYR A 1 323 ? 39.04514 12.32737 21.08707 1.000 32.57619 301 TYR A C 1
ATOM 2204 O O . TYR A 1 323 ? 37.81519 12.30379 21.15496 1.000 43.35385 301 TYR A O 1
ATOM 2213 N N . VAL A 1 324 ? 39.82290 11.42994 21.69098 1.000 34.96081 302 VAL A N 1
ATOM 2214 C CA . VAL A 1 324 ? 39.31428 10.26313 22.39163 1.000 35.16918 302 VAL A CA 1
ATOM 2215 C C . VAL A 1 324 ? 39.96051 10.20305 23.77414 1.000 35.31981 302 VAL A C 1
ATOM 2216 O O . VAL A 1 324 ? 40.82375 11.01185 24.11264 1.000 33.45425 302 VAL A O 1
ATOM 2220 N N . ALA A 1 325 ? 39.52529 9.23342 24.57562 1.000 33.29236 303 ALA A N 1
ATOM 2221 C CA . ALA A 1 325 ? 40.05187 9.08395 25.92344 1.000 33.74431 303 ALA A CA 1
ATOM 2222 C C . ALA A 1 325 ? 41.54122 8.74517 25.88961 1.000 39.77313 303 ALA A C 1
ATOM 2223 O O . ALA A 1 325 ? 42.07025 8.24329 24.89236 1.000 33.80271 303 ALA A O 1
ATOM 2225 N N . THR A 1 326 ? 42.21691 9.03793 27.00402 1.000 32.19089 304 THR A N 1
ATOM 2226 C CA . THR A 1 326 ? 43.66153 8.85523 27.10609 1.000 33.71675 304 THR A CA 1
ATOM 2227 C C . THR A 1 326 ? 44.05828 7.43712 26.71879 1.000 34.10087 304 THR A C 1
ATOM 2228 O O . THR A 1 326 ? 43.47064 6.46147 27.19220 1.000 33.09487 304 THR A O 1
ATOM 2232 N N . SER A 1 327 ? 45.05728 7.33012 25.84456 1.000 31.62679 305 SER A N 1
ATOM 2233 C CA . SER A 1 327 ? 45.43022 6.04268 25.28151 1.000 41.52469 305 SER A CA 1
ATOM 2234 C C . SER A 1 327 ? 46.89772 6.05986 24.88647 1.000 41.98403 305 SER A C 1
ATOM 2235 O O . SER A 1 327 ? 47.50437 7.11902 24.70340 1.000 42.38042 305 SER A O 1
ATOM 2238 N N . ASP A 1 328 ? 47.46057 4.86183 24.76350 1.000 41.18531 306 ASP A N 1
ATOM 2239 C CA . ASP A 1 328 ? 48.79434 4.67867 24.21405 1.000 38.03262 306 ASP A CA 1
ATOM 2240 C C . ASP A 1 328 ? 48.69533 4.46631 22.70937 1.000 36.48475 306 ASP A C 1
ATOM 2241 O O . ASP A 1 328 ? 47.80226 3.76286 22.22783 1.000 36.89869 306 ASP A O 1
ATOM 2246 N N . ASN A 1 329 ? 49.61410 5.08643 21.96769 1.000 35.63244 307 ASN A N 1
ATOM 2247 C CA . ASN A 1 329 ? 49.61167 5.02621 20.51025 1.000 37.74551 307 ASN A CA 1
ATOM 2248 C C . ASN A 1 329 ? 50.84760 4.35376 19.93975 1.000 35.77086 307 ASN A C 1
ATOM 2249 O O . ASN A 1 329 ? 51.02115 4.34298 18.71716 1.000 34.41572 307 ASN A O 1
ATOM 2254 N N . MET A 1 330 ? 51.70882 3.80633 20.77249 1.000 34.50202 308 MET A N 1
ATOM 2255 C CA . MET A 1 330 ? 53.01570 3.43961 20.25029 1.000 38.69083 308 MET A CA 1
ATOM 2256 C C . MET A 1 330 ? 53.00906 2.16291 19.40770 1.000 35.64681 308 MET A C 1
ATOM 2257 O O . MET A 1 330 ? 53.84139 2.05005 18.49861 1.000 34.87463 308 MET A O 1
ATOM 2262 N N . PRO A 1 331 ? 52.11702 1.18736 19.64162 1.000 37.78919 309 PRO A N 1
ATOM 2263 C CA . PRO A 1 331 ? 51.97554 0.11697 18.63638 1.000 36.93773 309 PRO A CA 1
ATOM 2264 C C . PRO A 1 331 ? 51.66096 0.63987 17.24581 1.000 39.46494 309 PRO A C 1
ATOM 2265 O O . PRO A 1 331 ? 52.28378 0.20360 16.26914 1.000 37.30188 309 PRO A O 1
ATOM 2269 N N . HIS A 1 332 ? 50.70644 1.56891 17.12979 1.000 32.41857 310 HIS A N 1
ATOM 2270 C CA . HIS A 1 332 ? 50.40781 2.17017 15.83261 1.000 33.16576 310 HIS A CA 1
ATOM 2271 C C . HIS A 1 332 ? 51.61351 2.92086 15.27917 1.000 37.03384 310 HIS A C 1
ATOM 2272 O O . HIS A 1 332 ? 51.89501 2.85733 14.07789 1.000 32.74240 310 HIS A O 1
ATOM 2279 N N . MET A 1 333 ? 52.33747 3.64457 16.13728 1.000 27.80057 311 MET A N 1
ATOM 2280 C CA . MET A 1 333 ? 53.52100 4.36651 15.68525 1.000 32.87230 311 MET A CA 1
ATOM 2281 C C . MET A 1 333 ? 54.63544 3.44152 15.21757 1.000 37.82841 311 MET A C 1
ATOM 2282 O O . MET A 1 333 ? 55.59531 3.92169 14.60447 1.000 32.55957 311 MET A O 1
ATOM 2287 N N . CYS A 1 334 ? 54.53648 2.14061 15.49180 1.000 33.20339 312 CYS A N 1
ATOM 2288 C CA . CYS A 1 334 ? 55.51746 1.17612 15.01820 1.000 35.52306 312 CYS A CA 1
ATOM 2289 C C . CYS A 1 334 ? 55.20509 0.64782 13.62395 1.000 35.76486 312 CYS A C 1
ATOM 2290 O O . CYS A 1 334 ? 56.03028 -0.08054 13.06156 1.000 38.54364 312 CYS A O 1
ATOM 2293 N N . ILE A 1 335 ? 54.03782 0.99085 13.06710 1.000 33.08477 313 ILE A N 1
ATOM 2294 C CA . ILE A 1 335 ? 53.65429 0.46445 11.75316 1.000 36.07222 313 ILE A CA 1
ATOM 2295 C C . ILE A 1 335 ? 54.69863 0.74755 10.68102 1.000 35.19224 313 ILE A C 1
ATOM 2296 O O . ILE A 1 335 ? 55.04505 -0.18109 9.93002 1.000 39.40902 313 ILE A O 1
ATOM 2301 N N . PRO A 1 336 ? 55.23486 1.97078 10.53408 1.000 38.86755 314 PRO A N 1
ATOM 2302 C CA . PRO A 1 336 ? 56.21465 2.19203 9.45298 1.000 43.71323 314 PRO A CA 1
ATOM 2303 C C . PRO A 1 336 ? 57.46721 1.34210 9.58664 1.000 38.93494 314 PRO A C 1
ATOM 2304 O O . PRO A 1 336 ? 57.93495 0.77553 8.59072 1.000 34.39448 314 PRO A O 1
ATOM 2308 N N . THR A 1 337 ? 58.02842 1.24286 10.79432 1.000 40.22424 315 THR A N 1
ATOM 2309 C CA . THR A 1 337 ? 59.20443 0.40198 10.99626 1.000 38.16921 315 THR A CA 1
ATOM 2310 C C . THR A 1 337 ? 58.91290 -1.04632 10.62786 1.000 40.76564 315 THR A C 1
ATOM 2311 O O . THR A 1 337 ? 59.75420 -1.72548 10.02675 1.000 43.33970 315 THR A O 1
ATOM 2315 N N . ALA A 1 338 ? 57.71730 -1.53080 10.96891 1.000 37.12861 316 ALA A N 1
ATOM 2316 C CA . ALA A 1 338 ? 57.33596 -2.88996 10.60369 1.000 37.47569 316 ALA A CA 1
ATOM 2317 C C . ALA A 1 338 ? 57.26126 -3.04670 9.09122 1.000 33.93802 316 ALA A C 1
ATOM 2318 O O . ALA A 1 338 ? 57.81750 -3.99468 8.52543 1.000 35.18900 316 ALA A O 1
ATOM 2320 N N . LEU A 1 339 ? 56.58427 -2.11401 8.41643 1.000 34.83577 317 LEU A N 1
ATOM 2321 C CA . LEU A 1 339 ? 56.45078 -2.21151 6.96816 1.000 35.33952 317 LEU A CA 1
ATOM 2322 C C . LEU A 1 339 ? 57.78784 -2.03113 6.26406 1.000 39.70003 317 LEU A C 1
ATOM 2323 O O . LEU A 1 339 ? 58.01044 -2.62153 5.20176 1.000 39.73571 317 LEU A O 1
ATOM 2328 N N . LYS A 1 340 ? 58.68807 -1.22814 6.83369 1.000 36.93868 318 LYS A N 1
ATOM 2329 C CA . LYS A 1 340 ? 60.03306 -1.12094 6.27919 1.000 44.74962 318 LYS A CA 1
ATOM 2330 C C . LYS A 1 340 ? 60.75943 -2.45647 6.37429 1.000 41.72529 318 LYS A C 1
ATOM 2331 O O . LYS A 1 340 ? 61.35512 -2.92713 5.39714 1.000 45.72841 318 LYS A O 1
ATOM 2337 N N . PHE A 1 341 ? 60.70268 -3.08997 7.54965 1.000 38.60916 319 PHE A N 1
ATOM 2338 C CA . PHE A 1 341 ? 61.33034 -4.39506 7.73409 1.000 37.32052 319 PHE A CA 1
ATOM 2339 C C . PHE A 1 341 ? 60.76398 -5.42439 6.76447 1.000 44.77716 319 PHE A C 1
ATOM 2340 O O . PHE A 1 341 ? 61.48714 -6.31168 6.29636 1.000 44.98765 319 PHE A O 1
ATOM 2348 N N . ARG A 1 342 ? 59.47192 -5.32462 6.45130 1.000 32.41054 320 ARG A N 1
ATOM 2349 C CA . ARG A 1 342 ? 58.86117 -6.29291 5.55058 1.000 37.52380 320 ARG A CA 1
ATOM 2350 C C . ARG A 1 342 ? 59.24211 -6.04247 4.09706 1.000 44.41935 320 ARG A C 1
ATOM 2351 O O . ARG A 1 342 ? 59.34383 -6.99557 3.31666 1.000 43.45882 320 ARG A O 1
ATOM 2359 N N . ARG A 1 343 ? 59.46296 -4.78114 3.71623 1.000 36.28209 321 ARG A N 1
ATOM 2360 C CA . ARG A 1 343 ? 59.89296 -4.48598 2.35433 1.000 48.59199 321 ARG A CA 1
ATOM 2361 C C . ARG A 1 343 ? 61.35990 -4.84113 2.14820 1.000 47.85547 321 ARG A C 1
ATOM 2362 O O . ARG A 1 343 ? 61.72565 -5.43011 1.12404 1.000 47.85524 321 ARG A O 1
ATOM 2370 N N . GLU A 1 344 ? 62.21327 -4.49688 3.10970 1.000 44.48702 322 GLU A N 1
ATOM 2371 C CA . GLU A 1 344 ? 63.65177 -4.54761 2.90056 1.000 45.62768 322 GLU A CA 1
ATOM 2372 C C . GLU A 1 344 ? 64.25938 -5.89244 3.29960 1.000 52.77561 322 GLU A C 1
ATOM 2373 O O . GLU A 1 344 ? 65.09329 -6.43715 2.56982 1.000 59.80907 322 GLU A O 1
ATOM 2379 N N . VAL A 1 345 ? 63.84463 -6.45163 4.43431 1.000 38.16127 323 VAL A N 1
ATOM 2380 C CA . VAL A 1 345 ? 64.43340 -7.70652 4.89289 1.000 42.77966 323 VAL A CA 1
ATOM 2381 C C . VAL A 1 345 ? 63.66165 -8.92800 4.38984 1.000 50.25934 323 VAL A C 1
ATOM 2382 O O . 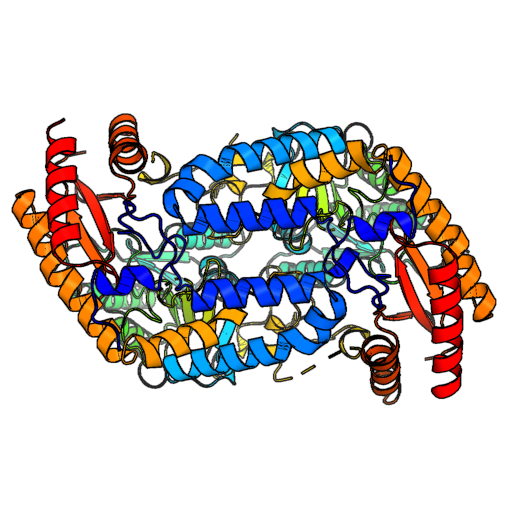VAL A 1 345 ? 64.26576 -9.97190 4.11897 1.000 52.85652 323 VAL A O 1
ATOM 2386 N N . CYS A 1 346 ? 62.34475 -8.82092 4.22027 1.000 42.60774 324 CYS A N 1
ATOM 2387 C CA . CYS A 1 346 ? 61.52195 -9.97030 3.86524 1.000 40.46388 324 CYS A CA 1
ATOM 2388 C C . CYS A 1 346 ? 61.11822 -10.00672 2.39543 1.000 46.02570 324 CYS A C 1
ATOM 2389 O O . CYS A 1 346 ? 60.46640 -10.96733 1.97507 1.000 56.88443 324 CYS A O 1
ATOM 2392 N N . GLY A 1 347 ? 61.47484 -8.99357 1.61036 1.000 48.90722 325 GLY A N 1
ATOM 2393 C CA . GLY A 1 347 ? 61.18787 -9.02233 0.18951 1.000 51.59999 325 GLY A CA 1
ATOM 2394 C C . GLY A 1 347 ? 59.78525 -8.62319 -0.20749 1.000 47.76530 325 GLY A C 1
ATOM 2395 O O . GLY A 1 347 ? 59.32260 -9.02362 -1.27997 1.000 51.06540 325 GLY A O 1
ATOM 2396 N N . GLY A 1 348 ? 59.08716 -7.85048 0.61850 1.000 46.67341 326 GLY A N 1
ATOM 2397 C CA . GLY A 1 348 ? 57.78680 -7.33109 0.25471 1.000 41.29512 326 GLY A CA 1
ATOM 2398 C C . GLY A 1 348 ? 56.63462 -8.19241 0.74132 1.000 47.77038 326 GLY A C 1
ATOM 2399 O O . GLY A 1 348 ? 56.79888 -9.32244 1.20716 1.000 50.68225 326 GLY A O 1
ATOM 2400 N N . GLU A 1 349 ? 55.43062 -7.63335 0.60458 1.000 37.01834 327 GLU A N 1
ATOM 2401 C CA . GLU A 1 349 ? 54.24112 -8.25819 1.17559 1.000 48.80448 327 GLU A CA 1
ATOM 2402 C C . GLU A 1 349 ? 53.91761 -9.58275 0.49259 1.000 43.67709 327 GLU A C 1
ATOM 2403 O O . GLU A 1 349 ? 53.60653 -10.57519 1.16160 1.000 40.38629 327 GLU A O 1
ATOM 2409 N N . GLU A 1 350 ? 53.98386 -9.61781 -0.84176 1.000 47.00381 328 GLU A N 1
ATOM 2410 C CA . GLU A 1 350 ? 53.55232 -10.80821 -1.57109 1.000 45.46599 328 GLU A CA 1
ATOM 2411 C C . GLU A 1 350 ? 54.40036 -12.02249 -1.22334 1.000 37.39946 328 GLU A C 1
ATOM 2412 O O . GLU A 1 350 ? 53.86924 -13.12415 -1.04185 1.000 45.18994 328 GLU A O 1
ATOM 2418 N N . ALA A 1 351 ? 55.71949 -11.84456 -1.13829 1.000 39.03375 329 ALA A N 1
ATOM 2419 C CA . ALA A 1 351 ? 56.58980 -12.93840 -0.72004 1.000 42.18769 329 ALA A CA 1
ATOM 2420 C C . ALA A 1 351 ? 56.15937 -13.48877 0.63295 1.000 46.30405 329 ALA A C 1
ATOM 2421 O O . ALA A 1 351 ? 56.01775 -14.70490 0.80700 1.000 43.80161 329 ALA A O 1
ATOM 2423 N N . ILE A 1 352 ? 55.92646 -12.59871 1.59932 1.000 46.87572 330 ILE A N 1
ATOM 2424 C CA . ILE A 1 352 ? 55.51623 -13.02668 2.93383 1.000 41.35108 330 ILE A CA 1
ATOM 2425 C C . ILE A 1 352 ? 54.20250 -13.79621 2.86753 1.000 33.85241 330 ILE A C 1
ATOM 2426 O O . ILE A 1 352 ? 54.06560 -14.87207 3.46065 1.000 38.43970 330 ILE A O 1
ATOM 2431 N N . TYR A 1 353 ? 53.21971 -13.26076 2.13650 1.000 30.36997 331 TYR A N 1
ATOM 2432 C CA . TYR A 1 353 ? 51.93106 -13.93994 2.01364 1.000 40.61039 331 TYR A CA 1
ATOM 2433 C C . TYR A 1 353 ? 52.10315 -15.34735 1.45990 1.000 48.86116 331 TYR A C 1
ATOM 2434 O O . TYR A 1 353 ? 51.49776 -16.30297 1.95947 1.000 43.72411 331 TYR A O 1
ATOM 2443 N N . GLN A 1 354 ? 52.92527 -15.49082 0.41849 1.000 49.41461 332 GLN A N 1
ATOM 2444 C CA . GLN A 1 354 ? 53.13620 -16.79974 -0.19012 1.000 46.23671 332 GLN A CA 1
ATOM 2445 C C . GLN A 1 354 ? 53.76633 -17.77303 0.79710 1.000 40.94109 332 GLN A C 1
ATOM 2446 O O . GLN A 1 354 ? 53.26690 -18.88753 0.98827 1.000 43.09964 332 GLN A O 1
ATOM 2452 N N . TYR A 1 355 ? 54.87042 -17.36804 1.43395 1.000 33.77601 333 TYR A N 1
ATOM 2453 C CA . TYR A 1 355 ? 55.54146 -18.25458 2.38031 1.000 39.28904 333 TYR A CA 1
ATOM 2454 C C . TYR A 1 355 ? 54.60094 -18.69182 3.49511 1.000 45.38152 333 TYR A C 1
ATOM 2455 O O . TYR A 1 355 ? 54.58529 -19.86886 3.87495 1.000 39.71867 333 TYR A O 1
ATOM 2464 N N . LEU A 1 356 ? 53.80690 -17.76023 4.02872 1.000 40.79606 334 LEU A N 1
ATOM 2465 C CA . LEU A 1 356 ? 52.86391 -18.10821 5.08799 1.000 43.26255 334 LEU A CA 1
ATOM 2466 C C . LEU A 1 356 ? 51.85809 -19.14606 4.60701 1.000 37.29690 334 LEU A C 1
ATOM 2467 O O . LEU A 1 356 ? 51.62421 -20.15767 5.27756 1.000 45.79469 334 LEU A O 1
ATOM 2472 N N . ARG A 1 357 ? 51.25233 -18.90904 3.44057 1.000 39.97010 335 ARG A N 1
ATOM 2473 C CA . ARG A 1 357 ? 50.29625 -19.86528 2.89018 1.000 41.52349 335 ARG A CA 1
ATOM 2474 C C . ARG A 1 357 ? 50.95173 -21.21743 2.64411 1.000 49.38183 335 ARG A C 1
ATOM 2475 O O . ARG A 1 357 ? 50.43521 -22.25824 3.06643 1.000 41.43766 335 ARG A O 1
ATOM 2483 N N . VAL A 1 358 ? 52.09784 -21.21712 1.96069 1.000 46.27328 336 VAL A N 1
ATOM 2484 C CA . VAL A 1 358 ? 52.75020 -22.46978 1.58905 1.000 46.77514 336 VAL A CA 1
ATOM 2485 C C . VAL A 1 358 ? 53.18855 -23.23657 2.83009 1.000 48.97222 336 VAL A C 1
ATOM 2486 O O . VAL A 1 358 ? 53.00839 -24.45804 2.91867 1.000 47.33129 336 VAL A O 1
ATOM 2490 N N . LEU A 1 359 ? 53.76131 -22.53533 3.81231 1.000 44.33177 337 LEU A N 1
ATOM 2491 C CA . LEU A 1 359 ? 54.18265 -23.20363 5.03982 1.000 44.08764 337 LEU A CA 1
ATOM 2492 C C . LEU A 1 359 ? 52.98915 -23.78962 5.78217 1.000 47.90347 337 LEU A C 1
ATOM 2493 O O . LEU A 1 359 ? 53.05449 -24.91754 6.28336 1.000 49.11396 337 LEU A O 1
ATOM 2498 N N . ALA A 1 360 ? 51.88720 -23.04063 5.85859 1.000 49.88443 338 ALA A N 1
ATOM 2499 C CA . ALA A 1 360 ? 50.70335 -23.54247 6.54747 1.000 46.21973 338 ALA A CA 1
ATOM 2500 C C . ALA A 1 360 ? 50.10099 -24.73588 5.81790 1.000 44.26074 338 ALA A C 1
ATOM 2501 O O . ALA A 1 360 ? 49.66855 -25.70299 6.45609 1.000 42.93088 338 ALA A O 1
ATOM 2503 N N . LYS A 1 361 ? 50.06238 -24.68966 4.48372 1.000 44.24693 339 LYS A N 1
ATOM 2504 C CA . LYS A 1 361 ? 49.57931 -25.83370 3.71665 1.000 51.39705 339 LYS A CA 1
ATOM 2505 C C . LYS A 1 361 ? 50.42210 -27.07107 4.00280 1.000 46.44998 339 LYS A C 1
ATOM 2506 O O . LYS A 1 361 ? 49.90496 -28.10320 4.44454 1.000 44.56355 339 LYS A O 1
ATOM 2512 N N . GLU A 1 362 ? 51.73522 -26.97299 3.78597 1.000 48.51394 340 GLU A N 1
ATOM 2513 C CA . GLU A 1 362 ? 52.61042 -28.12375 3.99072 1.000 49.56619 340 GLU A CA 1
ATOM 2514 C C . GLU A 1 362 ? 52.73364 -28.47440 5.46931 1.000 56.82091 340 GLU A C 1
ATOM 2515 O O . GLU A 1 362 ? 52.57956 -29.63918 5.85510 1.000 49.62431 340 GLU A O 1
ATOM 2521 N N . GLY A 1 363 ? 53.02044 -27.47937 6.31102 1.000 49.83799 341 GLY A N 1
ATOM 2522 C CA . GLY A 1 363 ? 53.20867 -27.75221 7.72666 1.000 47.28886 341 GLY A CA 1
ATOM 2523 C C . GLY A 1 363 ? 51.95699 -28.28963 8.39290 1.000 51.25856 341 GLY A C 1
ATOM 2524 O O . GLY A 1 363 ? 52.02587 -29.19919 9.22278 1.000 52.68379 341 GLY A O 1
ATOM 2525 N N . GLY A 1 364 ? 50.79641 -27.73363 8.04236 1.000 49.56090 342 GLY A N 1
ATOM 2526 C CA . GLY A 1 364 ? 49.55028 -28.26682 8.56503 1.000 51.04113 342 GLY A CA 1
ATOM 2527 C C . GLY A 1 364 ? 49.28751 -29.68510 8.09866 1.000 50.93224 342 GLY A C 1
ATOM 2528 O O . GLY A 1 364 ? 48.86938 -30.53953 8.88404 1.000 48.29360 342 GLY A O 1
ATOM 2529 N N . ASP A 1 365 ? 49.53523 -29.95554 6.81345 1.000 47.71372 343 ASP A N 1
ATOM 2530 C CA . ASP A 1 365 ? 49.36500 -31.30771 6.28922 1.000 53.33847 343 ASP A CA 1
ATOM 2531 C C . ASP A 1 365 ? 50.26258 -32.29855 7.01841 1.000 52.16949 343 ASP A C 1
ATOM 2532 O O . ASP A 1 365 ? 49.83618 -33.41313 7.34336 1.000 51.99296 343 ASP A O 1
ATOM 2537 N N . ARG A 1 366 ? 51.50874 -31.90679 7.28977 1.000 52.67162 344 ARG A N 1
ATOM 2538 C CA . ARG A 1 366 ? 52.44328 -32.81409 7.94463 1.000 53.52266 344 ARG A CA 1
ATOM 2539 C C . ARG A 1 366 ? 52.04615 -33.09583 9.38981 1.000 57.58519 344 ARG A C 1
ATOM 2540 O O . ARG A 1 366 ? 52.25584 -34.21203 9.87832 1.000 59.53675 344 ARG A O 1
ATOM 2548 N N . VAL A 1 367 ? 51.47047 -32.11293 10.08613 1.000 55.42750 345 VAL A N 1
ATOM 2549 C CA . VAL A 1 367 ? 51.01517 -32.35235 11.45333 1.000 51.05916 345 VAL A CA 1
ATOM 2550 C C . VAL A 1 367 ? 49.83069 -33.31136 11.46224 1.000 54.39936 345 VAL A C 1
ATOM 2551 O O . VAL A 1 367 ? 49.70483 -34.15509 12.35779 1.000 55.58256 345 VAL A O 1
ATOM 2555 N N . ALA A 1 368 ? 48.94723 -33.20590 10.46612 1.000 55.14024 346 ALA A N 1
ATOM 2556 C CA . ALA A 1 368 ? 47.80779 -34.11607 10.39692 1.000 61.07005 346 ALA A CA 1
ATOM 2557 C C . ALA A 1 368 ? 48.25064 -35.53211 10.05668 1.000 60.68623 346 ALA A C 1
ATOM 2558 O O . ALA A 1 368 ? 47.71872 -36.50307 10.60804 1.000 58.00651 346 ALA A O 1
ATOM 2560 N N . ALA A 1 369 ? 49.21518 -35.66918 9.14502 1.000 55.27123 347 ALA A N 1
ATOM 2561 C CA . ALA A 1 369 ? 49.75400 -36.98385 8.81368 1.000 58.73182 347 ALA A CA 1
ATOM 2562 C C . ALA A 1 369 ? 50.32485 -37.66597 10.05084 1.000 57.63327 347 ALA A C 1
ATOM 2563 O O . ALA A 1 369 ? 49.92086 -38.77955 10.40627 1.000 54.98099 347 ALA A O 1
ATOM 2565 N N . ILE A 1 370 ? 51.26457 -36.99689 10.72804 1.000 58.75610 348 ILE A N 1
ATOM 2566 C CA . ILE A 1 370 ? 51.89103 -37.53723 11.93576 1.000 51.60041 348 ILE A CA 1
ATOM 2567 C C . ILE A 1 370 ? 50.84527 -37.94915 12.96161 1.000 63.03716 348 ILE A C 1
ATOM 2568 O O . ILE A 1 370 ? 51.00650 -38.96291 13.65301 1.000 63.67431 348 ILE A O 1
ATOM 2573 N N . LEU A 1 371 ? 49.75005 -37.19724 13.05993 1.000 58.33183 349 LEU A N 1
ATOM 2574 C CA . LEU A 1 371 ? 48.69836 -37.49838 14.02086 1.000 61.55407 349 LEU A CA 1
ATOM 2575 C C . LEU A 1 371 ? 47.71905 -38.55515 13.52791 1.000 65.63353 349 LEU A C 1
ATOM 2576 O O . LEU A 1 371 ? 46.93921 -39.07293 14.33419 1.000 58.68169 349 LEU A O 1
ATOM 2581 N N . GLY A 1 372 ? 47.73720 -38.88850 12.23962 1.000 55.84407 350 GLY A N 1
ATOM 2582 C CA . GLY A 1 372 ? 46.72840 -39.77792 11.70227 1.000 61.65044 350 GLY A CA 1
ATOM 2583 C C . GLY A 1 372 ? 45.37047 -39.14011 11.53494 1.000 67.35749 350 GLY A C 1
ATOM 2584 O O . GLY A 1 372 ? 44.37520 -39.85199 11.37457 1.000 60.16104 350 GLY A O 1
ATOM 2585 N N . THR A 1 373 ? 45.30103 -37.80904 11.56901 1.000 69.49631 351 THR A N 1
ATOM 2586 C CA . THR A 1 373 ? 44.03170 -37.10333 11.45370 1.000 61.68191 351 THR A CA 1
ATOM 2587 C C . THR A 1 373 ? 43.97269 -36.28055 10.17251 1.000 66.07262 351 THR A C 1
ATOM 2588 O O . THR A 1 373 ? 44.45579 -36.71783 9.12252 1.000 60.52400 351 THR A O 1
ATOM 2592 N N . GLU A 1 374 ? 43.39371 -35.08520 10.25246 1.000 67.33633 352 GLU A N 1
ATOM 2593 C CA . GLU A 1 374 ? 43.10306 -34.28914 9.07110 1.000 61.01564 352 GLU A CA 1
ATOM 2594 C C . GLU A 1 374 ? 43.29161 -32.81147 9.38058 1.000 57.72052 352 GLU A C 1
ATOM 2595 O O . GLU A 1 374 ? 43.34046 -32.39567 10.54102 1.000 54.89558 352 GLU A O 1
ATOM 2601 N N . VAL A 1 375 ? 43.39601 -32.02082 8.31500 1.000 53.47035 353 VAL A N 1
ATOM 2602 C CA . VAL A 1 375 ? 43.41852 -30.56571 8.39822 1.000 49.53685 353 VAL A CA 1
ATOM 2603 C C . VAL A 1 375 ? 42.03686 -30.05262 8.02579 1.000 51.06352 353 VAL A C 1
ATOM 2604 O O . VAL A 1 375 ? 41.39658 -30.57827 7.10490 1.000 49.79716 353 VAL A O 1
ATOM 2608 N N . LEU A 1 376 ? 41.56663 -29.03388 8.74431 1.000 49.31200 354 LEU A N 1
ATOM 2609 C CA . LEU A 1 376 ? 40.25007 -28.47787 8.46066 1.000 42.99785 354 LEU A CA 1
ATOM 2610 C C . LEU A 1 376 ? 40.21797 -27.89119 7.05645 1.000 49.56154 354 LEU A C 1
ATOM 2611 O O . LEU A 1 376 ? 41.02953 -27.02823 6.70695 1.000 45.81729 354 LEU A O 1
ATOM 2616 N N . ASP A 1 377 ? 39.27618 -28.37609 6.25125 1.000 47.73435 355 ASP A N 1
ATOM 2617 C CA . ASP A 1 377 ? 39.15753 -27.99584 4.85321 1.000 58.93828 355 ASP A CA 1
ATOM 2618 C C . ASP A 1 377 ? 37.84485 -28.54039 4.32108 1.000 65.29371 355 ASP A C 1
ATOM 2619 O O . ASP A 1 377 ? 37.46029 -29.66710 4.65039 1.000 68.64930 355 ASP A O 1
ATOM 2624 N N . GLU A 1 378 ? 37.16191 -27.73139 3.51532 1.000 64.65218 356 GLU A N 1
ATOM 2625 C CA . GLU A 1 378 ? 35.91702 -28.09600 2.84464 1.000 69.73897 356 GLU A CA 1
ATOM 2626 C C . GLU A 1 378 ? 35.89447 -29.53412 2.33713 1.000 72.61171 356 GLU A C 1
ATOM 2627 O O . GLU A 1 378 ? 36.82410 -29.97672 1.66395 1.000 79.20139 356 GLU A O 1
ATOM 2633 N N . GLU A 1 392 ? 39.54145 -20.64175 -1.62969 1.000 59.88890 370 GLU A N 1
ATOM 2634 C CA . GLU A 1 392 ? 39.99020 -21.77545 -0.82916 1.000 60.31638 370 GLU A CA 1
ATOM 2635 C C . GLU A 1 392 ? 40.04803 -21.42012 0.65432 1.000 66.11149 370 GLU A C 1
ATOM 2636 O O . GLU A 1 392 ? 40.56352 -20.36741 1.02768 1.000 51.12242 370 GLU A O 1
ATOM 2642 N N . MET A 1 393 ? 39.52042 -22.31139 1.49914 1.000 60.34251 371 MET A N 1
ATOM 2643 C CA . MET A 1 393 ? 39.48761 -22.07570 2.93886 1.000 52.32797 371 MET A CA 1
ATOM 2644 C C . MET A 1 393 ? 40.86907 -22.08914 3.58137 1.000 50.45895 371 MET A C 1
ATOM 2645 O O . MET A 1 393 ? 40.99595 -21.66781 4.73596 1.000 47.17676 371 MET A O 1
ATOM 2650 N N . ARG A 1 394 ? 41.89914 -22.55783 2.87758 1.000 44.73402 372 ARG A N 1
ATOM 2651 C CA . ARG A 1 394 ? 43.25804 -22.57491 3.40083 1.000 47.59865 372 ARG A CA 1
ATOM 2652 C C . ARG A 1 394 ? 44.15210 -21.54969 2.71433 1.000 46.16444 372 ARG A C 1
ATOM 2653 O O . ARG A 1 394 ? 45.37755 -21.61150 2.85373 1.000 46.73054 372 ARG A O 1
ATOM 2661 N N . ASP A 1 395 ? 43.55798 -20.59990 1.98714 1.000 36.42911 373 ASP A N 1
ATOM 2662 C CA . ASP A 1 395 ? 44.28145 -19.49967 1.34889 1.000 42.43646 373 ASP A CA 1
ATOM 2663 C C . ASP A 1 395 ? 44.65842 -18.44535 2.39572 1.000 46.38754 373 ASP A C 1
ATOM 2664 O O . ASP A 1 395 ? 44.21985 -17.29647 2.35992 1.000 44.51403 373 ASP A O 1
ATOM 2669 N N . CYS A 1 396 ? 45.49489 -18.86343 3.34058 1.000 41.05485 374 CYS A N 1
ATOM 2670 C CA . CYS A 1 396 ? 45.86791 -18.03901 4.48654 1.000 48.03554 374 CYS A CA 1
ATOM 2671 C C . CYS A 1 396 ? 47.03937 -18.71365 5.19271 1.000 49.41942 374 CYS A C 1
ATOM 2672 O O . CYS A 1 396 ? 47.52180 -19.76680 4.76576 1.000 51.07711 374 CYS A O 1
ATOM 2675 N N . GLY A 1 397 ? 47.48831 -18.10380 6.28827 1.000 42.52943 375 GLY A N 1
ATOM 2676 C CA . GLY A 1 397 ? 48.66069 -18.59413 6.98883 1.000 33.27762 375 GLY A CA 1
ATOM 2677 C C . GLY A 1 397 ? 48.36458 -19.44211 8.20858 1.000 38.75329 375 GLY A C 1
ATOM 2678 O O . GLY A 1 397 ? 49.19956 -19.55363 9.11254 1.000 38.49293 375 GLY A O 1
ATOM 2679 N N . ILE A 1 398 ? 47.18423 -20.05918 8.23968 1.000 35.45898 376 ILE A N 1
ATOM 2680 C CA . ILE A 1 398 ? 46.71989 -20.82866 9.38590 1.000 37.19303 376 ILE A CA 1
ATOM 2681 C C . ILE A 1 398 ? 46.36044 -22.23863 8.93418 1.000 40.72605 376 ILE A C 1
ATOM 2682 O O . ILE A 1 398 ? 45.88242 -22.44954 7.81667 1.000 41.61221 376 ILE A O 1
ATOM 2687 N N . ALA A 1 399 ? 46.60195 -23.21098 9.81479 1.000 30.88900 377 ALA A N 1
ATOM 2688 C CA . ALA A 1 399 ? 46.08724 -24.56580 9.65955 1.000 40.91411 377 ALA A CA 1
ATOM 2689 C C . ALA A 1 399 ? 45.46646 -25.00923 10.97583 1.000 45.78213 377 ALA A C 1
ATOM 2690 O O . ALA A 1 399 ? 46.11671 -24.93953 12.02405 1.000 42.76333 377 ALA A O 1
ATOM 2692 N N . THR A 1 400 ? 44.21054 -25.44480 10.92177 1.000 37.23273 378 THR A N 1
ATOM 2693 C CA . THR A 1 400 ? 43.51609 -26.00075 12.07722 1.000 43.86548 378 THR A CA 1
ATOM 2694 C C . THR A 1 400 ? 43.49817 -27.51909 11.94206 1.000 52.71903 378 THR A C 1
ATOM 2695 O O . THR A 1 400 ? 42.87888 -28.05632 11.01736 1.000 47.30046 378 THR A O 1
ATOM 2699 N N . VAL A 1 401 ? 44.18299 -28.20350 12.85530 1.000 48.10184 379 VAL A N 1
ATOM 2700 C CA . VAL A 1 401 ? 44.38282 -29.64643 12.78464 1.000 43.89425 379 VAL A CA 1
ATOM 2701 C C . VAL A 1 401 ? 43.59794 -30.31093 13.90549 1.000 53.55337 379 VAL A C 1
ATOM 2702 O O . VAL A 1 401 ? 43.59041 -29.82920 15.04415 1.000 52.17566 379 VAL A O 1
ATOM 2706 N N . ARG A 1 402 ? 42.93598 -31.41735 13.57949 1.000 52.99106 380 ARG A N 1
ATOM 2707 C CA . ARG A 1 402 ? 42.19063 -32.17111 14.57400 1.000 56.27471 380 ARG A CA 1
ATOM 2708 C C . ARG A 1 402 ? 43.13292 -32.99640 15.43546 1.000 52.85060 380 ARG A C 1
ATOM 2709 O O . ARG A 1 402 ? 44.08610 -33.60325 14.93850 1.000 55.30395 380 ARG A O 1
ATOM 2717 N N . LEU A 1 403 ? 42.86958 -33.00485 16.71462 1.000 57.90016 381 LEU A N 1
ATOM 2718 C CA . LEU A 1 403 ? 43.59937 -33.89843 17.59525 1.000 59.30161 381 LEU A CA 1
ATOM 2719 C C . LEU A 1 403 ? 42.84956 -35.21839 17.73499 1.000 68.63549 381 LEU A C 1
ATOM 2720 O O . LEU A 1 403 ? 41.61969 -35.25563 17.63089 1.000 70.11727 381 LEU A O 1
ATOM 2725 N N . PRO A 1 404 ? 43.56192 -36.31688 17.95550 1.000 67.71692 382 PRO A N 1
ATOM 2726 C CA . PRO A 1 404 ? 42.88551 -37.60394 18.15955 1.000 68.08051 382 PRO A CA 1
ATOM 2727 C C . PRO A 1 404 ? 42.24218 -37.73191 19.53244 1.000 69.99741 382 PRO A C 1
ATOM 2728 O O . PRO A 1 404 ? 42.43425 -38.74635 20.20912 1.000 71.31550 382 PRO A O 1
ATOM 2732 N N . LEU A 1 405 ? 41.48009 -36.72486 19.96408 1.000 69.19572 383 LEU A N 1
ATOM 2733 C CA . LEU A 1 405 ? 40.77597 -36.79013 21.23879 1.000 73.27587 383 LEU A CA 1
ATOM 2734 C C . LEU A 1 405 ? 39.30887 -36.45825 21.04652 1.000 77.57649 383 LEU A C 1
ATOM 2735 O O . LEU A 1 405 ? 38.95776 -35.52568 20.31557 1.000 72.33490 383 LEU A O 1
ATOM 2740 N N . ALA A 1 406 ? 38.46292 -37.21228 21.74054 1.000 73.02000 384 ALA A N 1
ATOM 2741 C CA . ALA A 1 406 ? 37.01811 -37.10783 21.62169 1.000 76.40000 384 ALA A CA 1
ATOM 2742 C C . ALA A 1 406 ? 36.42722 -36.48714 22.87810 1.000 81.48000 384 ALA A C 1
ATOM 2743 O O . ALA A 1 406 ? 36.90059 -36.73986 23.99131 1.000 76.28000 384 ALA A O 1
ATOM 2745 N N . VAL A 1 407 ? 35.39611 -35.67448 22.69111 1.000 75.71000 385 VAL A N 1
ATOM 2746 C CA . VAL A 1 407 ? 34.70177 -35.04221 23.80506 1.000 77.92000 385 VAL A CA 1
ATOM 2747 C C . VAL A 1 407 ? 33.19794 -35.24464 23.65951 1.000 77.70000 385 VAL A C 1
ATOM 2748 O O . VAL A 1 407 ? 32.70991 -35.59363 22.58329 1.000 82.80973 385 VAL A O 1
ATOM 2752 N N . VAL A 1 429 ? 37.32834 -32.96592 30.92268 1.000 64.43096 407 VAL A N 1
ATOM 2753 C CA . VAL A 1 429 ? 37.77295 -32.38151 29.66554 1.000 72.82365 407 VAL A CA 1
ATOM 2754 C C . VAL A 1 429 ? 38.73091 -31.27082 30.06348 1.000 68.82624 407 VAL A C 1
ATOM 2755 O O . VAL A 1 429 ? 39.81658 -31.10836 29.50009 1.000 68.25755 407 VAL A O 1
ATOM 2759 N N . GLY A 1 430 ? 38.28116 -30.51085 31.06273 1.000 66.66327 408 GLY A N 1
ATOM 2760 C CA . GLY A 1 430 ? 39.00031 -29.38487 31.59934 1.000 65.35454 408 GLY A CA 1
ATOM 2761 C C . GLY A 1 430 ? 40.40386 -29.71258 32.06085 1.000 72.49471 408 GLY A C 1
ATOM 2762 O O . GLY A 1 430 ? 41.37736 -29.12270 31.58400 1.000 67.00688 408 GLY A O 1
ATOM 2763 N N . PRO A 1 431 ? 40.53780 -30.63268 33.02544 1.000 72.53451 409 PRO A N 1
ATOM 2764 C CA . PRO A 1 431 ? 41.88639 -31.04957 33.45068 1.000 70.86120 409 PRO A CA 1
ATOM 2765 C C . PRO A 1 431 ? 42.76776 -31.51030 32.30068 1.000 65.89719 409 PRO A C 1
ATOM 2766 O O . PRO A 1 431 ? 43.97138 -31.22491 32.29477 1.000 63.49491 409 PRO A O 1
ATOM 2770 N N . ALA A 1 432 ? 42.19234 -32.21189 31.31956 1.000 59.47970 410 ALA A N 1
ATOM 2771 C CA . ALA A 1 432 ? 42.96137 -32.63626 30.15354 1.000 64.51639 410 ALA A CA 1
ATOM 2772 C C . ALA A 1 432 ? 43.46049 -31.43284 29.36061 1.000 68.78648 410 ALA A C 1
ATOM 2773 O O . ALA A 1 432 ? 44.66207 -31.30410 29.09931 1.000 61.93925 410 ALA A O 1
ATOM 2775 N N . VAL A 1 433 ? 42.54429 -30.54091 28.96658 1.000 63.20187 411 VAL A N 1
ATOM 2776 C CA . VAL A 1 433 ? 42.92910 -29.26940 28.35186 1.000 66.01390 411 VAL A CA 1
ATOM 2777 C C . VAL A 1 433 ? 43.98990 -28.54936 29.16938 1.000 67.93721 411 VAL A C 1
ATOM 2778 O O . VAL A 1 433 ? 44.96116 -28.01600 28.61797 1.000 61.14415 411 VAL A O 1
ATOM 2782 N N . HIS A 1 434 ? 43.82578 -28.51304 30.49079 1.000 65.09295 412 HIS A N 1
ATOM 2783 C CA . HIS A 1 434 ? 44.81773 -27.82224 31.30573 1.000 65.14174 412 HIS A CA 1
ATOM 2784 C C . HIS A 1 434 ? 46.17114 -28.51847 31.24217 1.000 62.76798 412 HIS A C 1
ATOM 2785 O O . HIS A 1 434 ? 47.21068 -27.85352 31.15961 1.000 63.33858 412 HIS A O 1
ATOM 2792 N N . TYR A 1 435 ? 46.18063 -29.85299 31.27821 1.000 61.18870 413 TYR A N 1
ATOM 2793 C CA . TYR A 1 435 ? 47.43884 -30.58703 31.18743 1.000 62.84488 413 TYR A CA 1
ATOM 2794 C C . TYR A 1 435 ? 48.14063 -30.31109 29.86573 1.000 63.30590 413 TYR A C 1
ATOM 2795 O O . TYR A 1 435 ? 49.32497 -29.95557 29.84128 1.000 58.11909 413 TYR A O 1
ATOM 2804 N N . LEU A 1 436 ? 47.41884 -30.48128 28.75445 1.000 56.65265 414 LEU A N 1
ATOM 2805 C CA . LEU A 1 436 ? 47.99238 -30.27537 27.42817 1.000 56.91057 414 LEU A CA 1
ATOM 2806 C C . LEU A 1 436 ? 48.68574 -28.92062 27.33489 1.000 56.33457 414 LEU A C 1
ATOM 2807 O O . LEU A 1 436 ? 49.83594 -28.82326 26.89310 1.000 57.69345 414 LEU A O 1
ATOM 2812 N N . SER A 1 437 ? 48.01642 -27.86847 27.79646 1.000 61.01527 415 SER A N 1
ATOM 2813 C CA . SER A 1 437 ? 48.53295 -26.52113 27.58993 1.000 61.88721 415 SER A CA 1
ATOM 2814 C C . SER A 1 437 ? 49.74466 -26.23912 28.46420 1.000 56.27302 415 SER A C 1
ATOM 2815 O O . SER A 1 437 ? 50.77445 -25.76239 27.97311 1.000 57.29623 415 SER A O 1
ATOM 2818 N N . MET A 1 438 ? 49.64199 -26.51806 29.76497 1.000 55.79603 416 MET A N 1
ATOM 2819 C CA . MET A 1 438 ? 50.78607 -26.29819 30.64140 1.000 63.03332 416 MET A CA 1
ATOM 2820 C C . MET A 1 438 ? 51.98380 -27.11894 30.18116 1.000 62.78823 416 MET A C 1
ATOM 2821 O O . MET A 1 438 ? 53.12503 -26.64893 30.23921 1.000 61.36030 416 MET A O 1
ATOM 2826 N N . THR A 1 439 ? 51.73933 -28.33821 29.69235 1.000 56.38124 417 THR A N 1
ATOM 2827 C CA . THR A 1 439 ? 52.82329 -29.15144 29.14858 1.000 58.69433 417 THR A CA 1
ATOM 2828 C C . THR A 1 439 ? 53.50545 -28.44504 27.98477 1.000 59.44208 417 THR A C 1
ATOM 2829 O O . THR A 1 439 ? 54.73764 -28.36756 27.92730 1.000 60.21326 417 THR A O 1
ATOM 2833 N N . LEU A 1 440 ? 52.71876 -27.91562 27.04590 1.000 56.31740 418 LEU A N 1
ATOM 2834 C CA . LEU A 1 440 ? 53.31580 -27.18709 25.93264 1.000 54.85111 418 LEU A CA 1
ATOM 2835 C C . LEU A 1 440 ? 54.05579 -25.95088 26.41796 1.000 61.58189 418 LEU A C 1
ATOM 2836 O O . LEU A 1 440 ? 55.15123 -25.64376 25.93443 1.000 55.30366 418 LEU A O 1
ATOM 2841 N N . ALA A 1 441 ? 53.46901 -25.22347 27.37002 1.000 61.35634 419 ALA A N 1
ATOM 2842 C CA . ALA A 1 441 ? 54.07604 -23.98217 27.83686 1.000 58.43550 419 ALA A CA 1
ATOM 2843 C C . ALA A 1 441 ? 55.27360 -24.23963 28.74163 1.000 65.27629 419 ALA A C 1
ATOM 2844 O O . ALA A 1 441 ? 56.28686 -23.53734 28.64479 1.000 65.30531 419 ALA A O 1
ATOM 2846 N N . GLU A 1 442 ? 55.18382 -25.23345 29.62529 1.000 59.80796 420 GLU A N 1
ATOM 2847 C CA . GLU A 1 442 ? 56.24009 -25.47272 30.60157 1.000 61.89764 420 GLU A CA 1
ATOM 2848 C C . GLU A 1 442 ? 57.36750 -26.33204 30.03619 1.000 65.58116 420 GLU A C 1
ATOM 2849 O O . GLU A 1 442 ? 58.54370 -25.99088 30.18700 1.000 59.98816 420 GLU A O 1
ATOM 2855 N N . THR A 1 443 ? 57.02657 -27.44049 29.37774 1.000 65.11666 421 THR A N 1
ATOM 2856 C CA . THR A 1 443 ? 58.05196 -28.35737 28.89205 1.000 57.01385 421 THR A CA 1
ATOM 2857 C C . THR A 1 443 ? 58.58264 -27.94247 27.52438 1.000 57.69668 421 THR A C 1
ATOM 2858 O O . THR A 1 443 ? 59.79825 -27.84824 27.32479 1.000 62.37643 421 THR A O 1
ATOM 2862 N N . HIS A 1 444 ? 57.68569 -27.69107 26.57291 1.000 57.12258 422 HIS A N 1
ATOM 2863 C CA . HIS A 1 444 ? 58.06863 -27.52304 25.17838 1.000 58.51863 422 HIS A CA 1
ATOM 2864 C C . HIS A 1 444 ? 58.19273 -26.06757 24.74808 1.000 50.72728 422 HIS A C 1
ATOM 2865 O O . HIS A 1 444 ? 58.66070 -25.81067 23.63257 1.000 46.03870 422 HIS A O 1
ATOM 2872 N N . LYS A 1 445 ? 57.78637 -25.12213 25.59677 1.000 65.25068 423 LYS A N 1
ATOM 2873 C CA . LYS A 1 445 ? 58.00322 -23.69312 25.36478 1.000 59.83424 423 LYS A CA 1
ATOM 2874 C C . LYS A 1 445 ? 57.35489 -23.23816 24.05817 1.000 54.96992 423 LYS A C 1
ATOM 2875 O O . LYS A 1 445 ? 57.97447 -22.60164 23.20228 1.000 50.16239 423 LYS A O 1
ATOM 2881 N N . THR A 1 446 ? 56.08129 -23.59116 23.92069 1.000 50.79061 424 THR A N 1
ATOM 2882 C CA . THR A 1 446 ? 55.21007 -23.11798 22.85948 1.000 51.75021 424 THR A CA 1
ATOM 2883 C C . THR A 1 446 ? 53.81820 -22.97221 23.45999 1.000 50.97180 424 THR A C 1
ATOM 2884 O O . THR A 1 446 ? 53.60587 -23.24054 24.64497 1.000 52.03350 424 THR A O 1
ATOM 2888 N N . TRP A 1 447 ? 52.86333 -22.54265 22.64037 1.000 46.30382 425 TRP A N 1
ATOM 2889 C CA . TRP A 1 447 ? 51.49253 -22.40444 23.11529 1.000 46.21124 425 TRP A CA 1
ATOM 2890 C C . TRP A 1 447 ? 50.54837 -22.50110 21.93128 1.000 47.13754 425 TRP A C 1
ATOM 2891 O O . TRP A 1 447 ? 50.79737 -21.88907 20.88982 1.000 48.16951 425 TRP A O 1
ATOM 2902 N N . LEU A 1 448 ? 49.46839 -23.25881 22.09905 1.000 44.12683 426 LEU A N 1
ATOM 2903 C CA . LEU A 1 448 ? 48.49884 -23.44613 21.03894 1.000 48.98510 426 LEU A CA 1
ATOM 2904 C C . LEU A 1 448 ? 47.08883 -23.24871 21.57511 1.000 46.56038 426 LEU A C 1
ATOM 2905 O O . LEU A 1 448 ? 46.75318 -23.75593 22.65191 1.000 44.24030 426 LEU A O 1
ATOM 2910 N N . PRO A 1 449 ? 46.24858 -22.51505 20.85528 1.000 41.40090 427 PRO A N 1
ATOM 2911 C CA . PRO A 1 449 ? 44.82649 -22.47803 21.19541 1.000 46.37243 427 PRO A CA 1
ATOM 2912 C C . PRO A 1 449 ? 44.13282 -23.73668 20.71065 1.000 50.41212 427 PRO A C 1
ATOM 2913 O O . PRO A 1 449 ? 44.53247 -24.35833 19.72345 1.000 48.64940 427 PRO A O 1
ATOM 2917 N N . LEU A 1 450 ? 43.07699 -24.11182 21.42552 1.000 47.95192 428 LEU A N 1
ATOM 2918 C CA . LEU A 1 450 ? 42.27835 -25.26505 21.04657 1.000 52.58182 428 LEU A CA 1
ATOM 2919 C C . LEU A 1 450 ? 40.81801 -24.98735 21.36091 1.000 48.83709 428 LEU A C 1
ATOM 2920 O O . LEU A 1 450 ? 40.47798 -24.05330 22.09168 1.000 62.81923 428 LEU A O 1
ATOM 2925 N N . ILE A 1 451 ? 39.95398 -25.83953 20.81353 1.000 49.03422 429 ILE A N 1
ATOM 2926 C CA . ILE A 1 451 ? 38.51401 -25.69559 20.97372 1.000 61.77886 429 ILE A CA 1
ATOM 2927 C C . ILE A 1 451 ? 37.87897 -27.04201 20.66769 1.000 57.17837 429 ILE A C 1
ATOM 2928 O O . ILE A 1 451 ? 38.45538 -27.87200 19.96227 1.000 51.47906 429 ILE A O 1
ATOM 2933 N N . ASP A 1 452 ? 36.69130 -27.27070 21.22046 1.000 45.98429 430 ASP A N 1
ATOM 2934 C CA . ASP A 1 452 ? 35.90215 -28.44931 20.89759 1.000 55.25494 430 ASP A CA 1
ATOM 2935 C C . ASP A 1 452 ? 35.01738 -28.14581 19.69547 1.000 63.13279 430 ASP A C 1
ATOM 2936 O O . ASP A 1 452 ? 34.33786 -27.11526 19.65938 1.000 70.63504 430 ASP A O 1
ATOM 2941 N N . HIS A 1 453 ? 35.04136 -29.03531 18.70711 1.000 56.43248 431 HIS A N 1
ATOM 2942 C CA . HIS A 1 453 ? 34.22133 -28.86204 17.51824 1.000 62.67060 431 HIS A CA 1
ATOM 2943 C C . HIS A 1 453 ? 34.00167 -30.21817 16.87057 1.000 62.34726 431 HIS A C 1
ATOM 2944 O O . HIS A 1 453 ? 34.94645 -30.99688 16.71705 1.000 62.48039 431 HIS A O 1
ATOM 2951 N N . GLY A 1 454 ? 32.75810 -30.48313 16.48659 1.000 65.30134 432 GLY A N 1
ATOM 2952 C CA . GLY A 1 454 ? 32.44480 -31.74690 15.83282 1.000 66.26663 432 GLY A CA 1
ATOM 2953 C C . GLY A 1 454 ? 32.81991 -32.95822 16.65381 1.000 68.80638 432 GLY A C 1
ATOM 2954 O O . GLY A 1 454 ? 33.28656 -33.96475 16.10468 1.000 72.04463 432 GLY A O 1
ATOM 2955 N N . GLY A 1 455 ? 32.64358 -32.87805 17.97078 1.000 69.18469 433 GLY A N 1
ATOM 2956 C CA . GLY A 1 455 ? 32.94133 -33.99685 18.84052 1.000 68.16366 433 GLY A CA 1
ATOM 2957 C C . GLY A 1 455 ? 34.40830 -34.26804 19.07955 1.000 74.44737 433 GLY A C 1
ATOM 2958 O O . GLY A 1 455 ? 34.73914 -35.29319 19.68243 1.000 74.45064 433 GLY A O 1
ATOM 2959 N N . TYR A 1 456 ? 35.30178 -33.38617 18.63708 1.000 75.42940 434 TYR A N 1
ATOM 2960 C CA . TYR A 1 456 ? 36.73207 -33.60052 18.79627 1.000 70.41056 434 TYR A CA 1
ATOM 2961 C C . TYR A 1 456 ? 37.40475 -32.28804 19.17487 1.000 65.79797 434 TYR A C 1
ATOM 2962 O O . TYR A 1 456 ? 36.83901 -31.20489 19.00820 1.000 56.81000 434 TYR A O 1
ATOM 2971 N N . ILE A 1 457 ? 38.62424 -32.40093 19.69625 1.000 67.35227 435 ILE A N 1
ATOM 2972 C CA . ILE A 1 457 ? 39.43353 -31.24208 20.05704 1.000 60.47964 435 ILE A CA 1
ATOM 2973 C C . ILE A 1 457 ? 40.33439 -30.89742 18.88010 1.000 57.43350 435 ILE A C 1
ATOM 2974 O O . ILE A 1 457 ? 41.05062 -31.76098 18.36079 1.000 51.42593 435 ILE A O 1
ATOM 2979 N N . TRP A 1 458 ? 40.29398 -29.64118 18.45065 1.000 54.88330 436 TRP A N 1
ATOM 2980 C CA . TRP A 1 458 ? 41.12465 -29.16457 17.35607 1.000 49.94825 436 TRP A CA 1
ATOM 2981 C C . TRP A 1 458 ? 42.15389 -28.17133 17.87327 1.000 49.38223 436 TRP A C 1
ATOM 2982 O O . TRP A 1 458 ? 41.99430 -27.57788 18.94056 1.000 55.75733 436 TRP A O 1
ATOM 2993 N N . VAL A 1 459 ? 43.21600 -27.99289 17.09519 1.000 45.34992 437 VAL A N 1
ATOM 2994 C CA . VAL A 1 459 ? 44.30833 -27.10260 17.45852 1.000 48.59548 437 VAL A CA 1
ATOM 2995 C C . VAL A 1 459 ? 44.58016 -26.16507 16.28852 1.000 45.75004 437 VAL A C 1
ATOM 2996 O O . VAL A 1 459 ? 44.58897 -26.59495 15.12982 1.000 49.55276 437 VAL A O 1
ATOM 3000 N N . ARG A 1 460 ? 44.75488 -24.87932 16.58704 1.000 46.30272 438 ARG A N 1
ATOM 3001 C CA . ARG A 1 460 ? 45.07572 -23.88236 15.57450 1.000 41.59193 438 ARG A CA 1
ATOM 3002 C C . ARG A 1 460 ? 46.58255 -23.67113 15.54317 1.000 42.57896 438 ARG A C 1
ATOM 3003 O O . ARG A 1 460 ? 47.20082 -23.41785 16.58246 1.000 43.58336 438 ARG A O 1
ATOM 3011 N N . LEU A 1 461 ? 47.16632 -23.79313 14.35356 1.000 40.02265 439 LEU A N 1
ATOM 3012 C CA . LEU A 1 461 ? 48.58852 -23.58019 14.13473 1.000 40.70798 439 LEU A CA 1
ATOM 3013 C C . LEU A 1 461 ? 48.75544 -22.39864 13.19634 1.000 38.14638 439 LEU A C 1
ATOM 3014 O O . LEU A 1 461 ? 48.12753 -22.35086 12.13151 1.000 37.98861 439 LEU A O 1
ATOM 3019 N N . CYS A 1 462 ? 49.59352 -21.44601 13.58595 1.000 38.74424 440 CYS A N 1
ATOM 3020 C CA . CYS A 1 462 ? 49.81695 -20.23686 12.79382 1.000 35.39442 440 CYS A CA 1
ATOM 3021 C C . CYS A 1 462 ? 51.24130 -20.24964 12.25292 1.000 39.25683 440 CYS A C 1
ATOM 3022 O O . CYS A 1 462 ? 52.19206 -20.30286 13.02986 1.000 43.23414 440 CYS A O 1
ATOM 3025 N N . ALA A 1 463 ? 51.38125 -20.24197 10.93124 1.000 39.82623 441 ALA A N 1
ATOM 3026 C CA . ALA A 1 463 ? 52.68235 -20.12490 10.28957 1.000 47.68114 441 ALA A CA 1
ATOM 3027 C C . ALA A 1 463 ? 53.18840 -18.69441 10.49740 1.000 41.88535 441 ALA A C 1
ATOM 3028 O O . ALA A 1 463 ? 52.41786 -17.78748 10.81365 1.000 35.31568 441 ALA A O 1
ATOM 3030 N N . GLN A 1 464 ? 54.48021 -18.51294 10.26717 1.000 39.70268 442 GLN A N 1
ATOM 3031 C CA . GLN A 1 464 ? 55.06903 -17.20908 10.33569 1.000 53.21586 442 GLN A CA 1
ATOM 3032 C C . GLN A 1 464 ? 56.50132 -17.32522 9.83385 1.000 50.27756 442 GLN A C 1
ATOM 3033 O O . GLN A 1 464 ? 57.07335 -18.41084 9.86298 1.000 43.89869 442 GLN A O 1
ATOM 3039 N N . ILE A 1 465 ? 57.09952 -16.20029 9.42617 1.000 48.59260 443 ILE A N 1
ATOM 3040 C CA . ILE A 1 465 ? 58.22327 -16.24483 8.49946 1.000 45.88836 443 ILE A CA 1
ATOM 3041 C C . ILE A 1 465 ? 59.48125 -16.74088 9.15455 1.000 50.07317 443 ILE A C 1
ATOM 3042 O O . ILE A 1 465 ? 60.45181 -16.96256 8.43736 1.000 47.24520 443 ILE A O 1
ATOM 3047 N N . TYR A 1 466 ? 59.50159 -16.89114 10.47536 1.000 46.67199 444 TYR A N 1
ATOM 3048 C CA . TYR A 1 466 ? 60.64816 -17.42296 11.18845 1.000 40.78494 444 TYR A CA 1
ATOM 3049 C C . TYR A 1 466 ? 60.46951 -18.88538 11.57156 1.000 43.23699 444 TYR A C 1
ATOM 3050 O O . TYR A 1 466 ? 61.36044 -19.46119 12.20338 1.000 43.82261 444 TYR A O 1
ATOM 3059 N N . LEU A 1 467 ? 59.33610 -19.48472 11.23058 1.000 44.81275 445 LEU A N 1
ATOM 3060 C CA . LEU A 1 467 ? 59.14815 -20.91857 11.35667 1.000 45.08680 445 LEU A CA 1
ATOM 3061 C C . LEU A 1 467 ? 59.49606 -21.59688 10.03758 1.000 52.10815 445 LEU A C 1
ATOM 3062 O O . LEU A 1 467 ? 59.48270 -20.97763 8.97155 1.000 40.80933 445 LEU A O 1
ATOM 3067 N N . ASP A 1 468 ? 59.81900 -22.88442 10.11613 1.000 55.17171 446 ASP A N 1
ATOM 3068 C CA . ASP A 1 468 ? 59.96939 -23.69939 8.92020 1.000 53.79142 446 ASP A CA 1
ATOM 3069 C C . ASP A 1 468 ? 59.19094 -24.99606 9.10434 1.000 59.86728 446 ASP A C 1
ATOM 3070 O O . ASP A 1 468 ? 58.57325 -25.23402 10.14663 1.000 53.29466 446 ASP A O 1
ATOM 3075 N N . THR A 1 469 ? 59.23705 -25.84180 8.07365 1.000 51.15516 447 THR A N 1
ATOM 3076 C CA . THR A 1 469 ? 58.42248 -27.05222 8.06328 1.000 48.53342 447 THR A CA 1
ATOM 3077 C C . THR A 1 469 ? 58.78426 -27.99198 9.20960 1.000 52.02830 447 THR A C 1
ATOM 3078 O O . THR A 1 469 ? 57.93294 -28.76282 9.66683 1.000 54.31733 447 THR A O 1
ATOM 3082 N N . SER A 1 470 ? 60.02732 -27.93195 9.69568 1.000 52.09302 448 SER A N 1
ATOM 3083 C CA . SER A 1 470 ? 60.44325 -28.81932 10.77808 1.000 53.69240 448 SER A CA 1
ATOM 3084 C C . SER A 1 470 ? 59.73471 -28.47772 12.08341 1.000 56.03163 448 SER A C 1
ATOM 3085 O O . SER A 1 470 ? 59.43481 -29.37261 12.88291 1.000 54.40798 448 SER A O 1
ATOM 3088 N N . ASP A 1 471 ? 59.47444 -27.18886 12.32419 1.000 58.52757 449 ASP A N 1
ATOM 3089 C CA . ASP A 1 471 ? 58.74257 -26.79521 13.52502 1.000 48.94183 449 ASP A CA 1
ATOM 3090 C C . ASP A 1 471 ? 57.38069 -27.47374 13.58357 1.000 47.63618 449 ASP A C 1
ATOM 3091 O O . ASP A 1 471 ? 56.95319 -27.93650 14.64783 1.000 46.42448 449 ASP A O 1
ATOM 3096 N N . PHE A 1 472 ? 56.68809 -27.54941 12.44529 1.000 46.71664 450 PHE A N 1
ATOM 3097 C CA . PHE A 1 472 ? 55.41084 -28.25260 12.40138 1.000 56.59840 450 PHE A CA 1
ATOM 3098 C C . PHE A 1 472 ? 55.60030 -29.74442 12.64106 1.000 59.53040 450 PHE A C 1
ATOM 3099 O O . PHE A 1 472 ? 54.84887 -30.35982 13.40571 1.000 49.30937 450 PHE A O 1
ATOM 3107 N N . GLU A 1 473 ? 56.60012 -30.34575 11.99065 1.000 62.41909 451 GLU A N 1
ATOM 3108 C CA . GLU A 1 473 ? 56.93387 -31.73578 12.28231 1.000 60.51241 451 GLU A CA 1
ATOM 3109 C C . GLU A 1 473 ? 57.21577 -31.92901 13.76723 1.000 50.62278 451 GLU A C 1
ATOM 3110 O O . GLU A 1 473 ? 56.8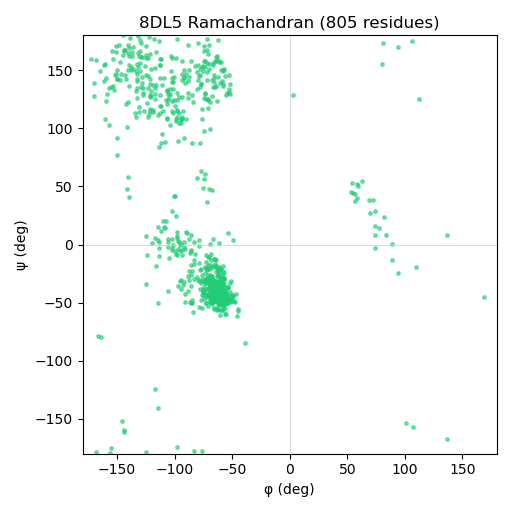3440 -32.94908 14.35310 1.000 49.95767 451 GLU A O 1
ATOM 3116 N N . TRP A 1 474 ? 57.85720 -30.94167 14.39882 1.000 49.53095 452 TRP A N 1
ATOM 3117 C CA . TRP A 1 474 ? 58.14369 -31.03403 15.82728 1.000 52.26534 452 TRP A CA 1
ATOM 3118 C C . TRP A 1 474 ? 56.86163 -31.01742 16.65127 1.000 58.92734 452 TRP A C 1
ATOM 3119 O O . TRP A 1 474 ? 56.68310 -31.84191 17.55507 1.000 59.39850 452 TRP A O 1
ATOM 3130 N N . ILE A 1 475 ? 55.95419 -30.08107 16.35872 1.000 52.31241 453 ILE A N 1
ATOM 3131 C CA . ILE A 1 475 ? 54.72861 -30.00040 17.14918 1.000 47.44982 453 ILE A CA 1
ATOM 3132 C C . ILE A 1 475 ? 53.82327 -31.19104 16.86606 1.000 47.12193 453 ILE A C 1
ATOM 3133 O O . ILE A 1 475 ? 53.05071 -31.61000 17.73691 1.000 50.70835 453 ILE A O 1
ATOM 3138 N N . GLY A 1 476 ? 53.90654 -31.76762 15.66580 1.000 50.21332 454 GLY A N 1
ATOM 3139 C CA . GLY A 1 476 ? 53.14906 -32.97820 15.39432 1.000 53.55513 454 GLY A CA 1
ATOM 3140 C C . GLY A 1 476 ? 53.54269 -34.11234 16.31946 1.000 54.89250 454 GLY A C 1
ATOM 3141 O O . GLY A 1 476 ? 52.68763 -34.78823 16.89695 1.000 51.09148 454 GLY A O 1
ATOM 3142 N N . ASN A 1 477 ? 54.84995 -34.32169 16.48716 1.000 51.31913 455 ASN A N 1
ATOM 3143 C CA . ASN A 1 477 ? 55.32564 -35.37140 17.38121 1.000 51.12927 455 ASN A CA 1
ATOM 3144 C C . ASN A 1 477 ? 55.01585 -35.04237 18.83496 1.000 56.53923 455 ASN A C 1
ATOM 3145 O O . ASN A 1 477 ? 54.62523 -35.92670 19.60645 1.000 50.17757 455 ASN A O 1
ATOM 3150 N N . VAL A 1 478 ? 55.19434 -33.77944 19.22929 1.000 57.91291 456 VAL A N 1
ATOM 3151 C CA . VAL A 1 478 ? 54.86555 -33.37523 20.59321 1.000 54.91744 456 VAL A CA 1
ATOM 3152 C C . VAL A 1 478 ? 53.39956 -33.66376 20.88519 1.000 54.40011 456 VAL A C 1
ATOM 3153 O O . VAL A 1 478 ? 53.06733 -34.33588 21.86643 1.000 54.76191 456 VAL A O 1
ATOM 3157 N N . LEU A 1 479 ? 52.50355 -33.19077 20.01390 1.000 56.44141 457 LEU A N 1
ATOM 3158 C CA . LEU A 1 479 ? 51.07705 -33.43611 20.20780 1.000 52.21474 457 LEU A CA 1
ATOM 3159 C C . LEU A 1 479 ? 50.76361 -34.92714 20.19888 1.000 60.95445 457 LEU A C 1
ATOM 3160 O O . LEU A 1 479 ? 49.94347 -35.39886 20.99437 1.000 53.80000 457 LEU A O 1
ATOM 3165 N N . LYS A 1 480 ? 51.40298 -35.68118 19.29998 1.000 56.47904 458 LYS A N 1
ATOM 3166 C CA . LYS A 1 480 ? 51.26176 -37.13503 19.29038 1.000 63.78744 458 LYS A CA 1
ATOM 3167 C C . LYS A 1 480 ? 51.53702 -37.72482 20.66714 1.000 60.59095 458 LYS A C 1
ATOM 3168 O O . LYS A 1 480 ? 50.74197 -38.51204 21.19326 1.000 57.65310 458 LYS A O 1
ATOM 3174 N N . GLU A 1 481 ? 52.66069 -37.33502 21.27201 1.000 61.28637 459 GLU A N 1
ATOM 3175 C CA . GLU A 1 481 ? 53.04161 -37.88385 22.56900 1.000 62.49639 459 GLU A CA 1
ATOM 3176 C C . GLU A 1 481 ? 52.05444 -37.48538 23.66085 1.000 64.84145 459 GLU A C 1
ATOM 3177 O O . GLU A 1 481 ? 51.71274 -38.30276 24.52340 1.000 72.51715 459 GLU A O 1
ATOM 3183 N N . ILE A 1 482 ? 51.58791 -36.23371 23.64733 1.000 61.05183 460 ILE A N 1
ATOM 3184 C CA . ILE A 1 482 ? 50.67906 -35.77563 24.69633 1.000 65.70431 460 ILE A CA 1
ATOM 3185 C C . ILE A 1 482 ? 49.32450 -36.46256 24.57676 1.000 71.17105 460 ILE A C 1
ATOM 3186 O O . ILE A 1 482 ? 48.69846 -36.80747 25.58641 1.000 65.86899 460 ILE A O 1
ATOM 3191 N N . CYS A 1 483 ? 48.84793 -36.66760 23.34728 1.000 62.67051 461 CYS A N 1
ATOM 3192 C CA . CYS A 1 483 ? 47.58235 -37.36638 23.14745 1.000 68.96901 461 CYS A CA 1
ATOM 3193 C C . CYS A 1 483 ? 47.67300 -38.79460 23.66710 1.000 72.30953 461 CYS A C 1
ATOM 3194 O O . CYS A 1 483 ? 46.77360 -39.27657 24.36710 1.000 66.71000 461 CYS A O 1
ATOM 3197 N N . GLU A 1 484 ? 48.75980 -39.48907 23.31952 1.000 78.00690 462 GLU A N 1
ATOM 3198 C CA . GLU A 1 484 ? 49.02491 -40.81094 23.87556 1.000 80.86393 462 GLU A CA 1
ATOM 3199 C C . GLU A 1 484 ? 48.98590 -40.77719 25.39686 1.000 74.88590 462 GLU A C 1
ATOM 3200 O O . GLU A 1 484 ? 48.29641 -41.58425 26.03034 1.000 73.04140 462 GLU A O 1
ATOM 3206 N N . THR A 1 485 ? 49.71272 -39.83732 25.99618 1.000 68.93083 463 THR A N 1
ATOM 3207 C CA . THR A 1 485 ? 49.67284 -39.61520 27.43885 1.000 68.57716 463 THR A CA 1
ATOM 3208 C C . THR A 1 485 ? 48.26102 -39.27309 27.90651 1.000 72.59996 463 THR A C 1
ATOM 3209 O O . THR A 1 485 ? 47.46493 -40.15676 28.22229 1.000 78.77814 463 THR A O 1
ATOM 3213 N N . THR B 1 38 ? 64.41677 9.42500 52.50663 1.000 64.89684 16 THR B N 1
ATOM 3214 C CA . THR B 1 38 ? 65.71921 9.08633 51.94629 1.000 63.35612 16 THR B CA 1
ATOM 3215 C C . THR B 1 38 ? 66.19881 10.17039 50.98114 1.000 64.04404 16 THR B C 1
ATOM 3216 O O . THR B 1 38 ? 67.34574 10.61210 51.04973 1.000 69.92167 16 THR B O 1
ATOM 3220 N N . THR B 1 39 ? 65.31607 10.60082 50.08155 1.000 53.97083 17 THR B N 1
ATOM 3221 C CA . THR B 1 39 ? 65.60778 11.70250 49.18385 1.000 44.44866 17 THR B CA 1
ATOM 3222 C C . THR B 1 39 ? 64.64674 12.85064 49.45895 1.000 53.42793 17 THR B C 1
ATOM 3223 O O . THR B 1 39 ? 63.42432 12.64421 49.45255 1.000 51.32258 17 THR B O 1
ATOM 3227 N N . PRO B 1 40 ? 65.14740 14.05610 49.72104 1.000 51.71941 18 PRO B N 1
ATOM 3228 C CA . PRO B 1 40 ? 64.24536 15.18790 49.96570 1.000 45.61761 18 PRO B CA 1
ATOM 3229 C C . PRO B 1 40 ? 63.45262 15.54713 48.71933 1.000 41.53466 18 PRO B C 1
ATOM 3230 O O . PRO B 1 40 ? 63.95554 15.47451 47.59577 1.000 43.02532 18 PRO B O 1
ATOM 3234 N N . PHE B 1 41 ? 62.19680 15.93368 48.93331 1.000 42.49693 19 PHE B N 1
ATOM 3235 C CA . PHE B 1 41 ? 61.35400 16.39648 47.84261 1.000 36.71315 19 PHE B CA 1
ATOM 3236 C C . PHE B 1 41 ? 61.97704 17.61923 47.17199 1.000 47.04001 19 PHE B C 1
ATOM 3237 O O . PHE B 1 41 ? 62.78268 18.34541 47.76273 1.000 38.59319 19 PHE B O 1
ATOM 3245 N N . GLY B 1 42 ? 61.59063 17.84462 45.92011 1.000 44.30637 20 GLY B N 1
ATOM 3246 C CA . GLY B 1 42 ? 62.12990 18.94788 45.15180 1.000 32.23207 20 GLY B CA 1
ATOM 3247 C C . GLY B 1 42 ? 63.09745 18.47632 44.08990 1.000 44.08663 20 GLY B C 1
ATOM 3248 O O . GLY B 1 42 ? 63.05262 17.31537 43.67853 1.000 37.20870 20 GLY B O 1
ATOM 3249 N N . LYS B 1 43 ? 63.98995 19.35762 43.65242 1.000 36.79698 21 LYS B N 1
ATOM 3250 C CA . LYS B 1 43 ? 64.98924 19.01850 42.64444 1.000 42.46312 21 LYS B CA 1
ATOM 3251 C C . LYS B 1 43 ? 65.90202 17.84662 43.02886 1.000 40.85396 21 LYS B C 1
ATOM 3252 O O . LYS B 1 43 ? 66.43101 17.18838 42.12247 1.000 42.27718 21 LYS B O 1
ATOM 3258 N N . PRO B 1 44 ? 66.13021 17.53439 44.31544 1.000 38.58404 22 PRO B N 1
ATOM 3259 C CA . PRO B 1 44 ? 66.78099 16.24758 44.62766 1.000 44.54890 22 PRO B CA 1
ATOM 3260 C C . PRO B 1 44 ? 66.03399 15.02474 44.11707 1.000 42.05501 22 PRO B C 1
ATOM 3261 O O . PRO B 1 44 ? 66.65481 13.96569 43.96295 1.000 45.70356 22 PRO B O 1
ATOM 3265 N N . MET B 1 45 ? 64.73068 15.12696 43.85341 1.000 41.65243 23 MET B N 1
ATOM 3266 C CA . MET B 1 45 ? 63.97867 13.99118 43.33335 1.000 38.84274 23 MET B CA 1
ATOM 3267 C C . MET B 1 45 ? 64.18912 13.77693 41.84006 1.000 43.14562 23 MET B C 1
ATOM 3268 O O . MET B 1 45 ? 63.85170 12.70283 41.33184 1.000 39.55353 23 MET B O 1
ATOM 3273 N N . LEU B 1 46 ? 64.73195 14.77107 41.13146 1.000 37.43158 24 LEU B N 1
ATOM 3274 C CA . LEU B 1 46 ? 64.81823 14.69153 39.67657 1.000 44.42516 24 LEU B CA 1
ATOM 3275 C C . LEU B 1 46 ? 65.72768 13.56002 39.21489 1.000 42.51742 24 LEU B C 1
ATOM 3276 O O . LEU B 1 46 ? 65.49342 12.97837 38.14935 1.000 40.68945 24 LEU B O 1
ATOM 3281 N N . LYS B 1 47 ? 66.76060 13.23322 39.99538 1.000 45.20059 25 LYS B N 1
ATOM 3282 C CA . LYS B 1 47 ? 67.63971 12.12730 39.63266 1.000 44.97614 25 LYS B CA 1
ATOM 3283 C C . LYS B 1 47 ? 66.89047 10.80233 39.59237 1.000 42.68281 25 LYS B C 1
ATOM 3284 O O . LYS B 1 47 ? 67.29330 9.88546 38.87003 1.000 44.30669 25 LYS B O 1
ATOM 3290 N N . HIS B 1 48 ? 65.80221 10.67937 40.35725 1.000 41.03284 26 HIS B N 1
ATOM 3291 C CA . HIS B 1 48 ? 65.00690 9.45842 40.36808 1.000 42.00751 26 HIS B CA 1
ATOM 3292 C C . HIS B 1 48 ? 64.00734 9.38328 39.22172 1.000 40.90670 26 HIS B C 1
ATOM 3293 O O . HIS B 1 48 ? 63.37586 8.33625 39.04619 1.000 42.31474 26 HIS B O 1
ATOM 3300 N N . PHE B 1 49 ? 63.83970 10.45016 38.44796 1.000 38.77625 27 PHE B N 1
ATOM 3301 C CA . PHE B 1 49 ? 62.88913 10.47268 37.34747 1.000 36.41764 27 PHE B CA 1
ATOM 3302 C C . PHE B 1 49 ? 63.63909 10.58607 36.02092 1.000 37.24222 27 PHE B C 1
ATOM 3303 O O . PHE B 1 49 ? 64.86061 10.75147 35.98155 1.000 44.43951 27 PHE B O 1
ATOM 3311 N N . CYS B 1 50 ? 62.88906 10.50703 34.92029 1.000 34.36200 28 CYS B N 1
ATOM 3312 C CA . CYS B 1 50 ? 63.46583 10.26947 33.60077 1.000 42.30540 28 CYS B CA 1
ATOM 3313 C C . CYS B 1 50 ? 63.36403 11.46442 32.65915 1.000 40.63084 28 CYS B C 1
ATOM 3314 O O . CYS B 1 50 ? 63.62385 11.31217 31.46184 1.000 42.63760 28 CYS B O 1
ATOM 3317 N N . MET B 1 51 ? 63.00391 12.64270 33.15800 1.000 35.15090 29 MET B N 1
ATOM 3318 C CA . MET B 1 51 ? 62.81431 13.78825 32.28034 1.000 39.33649 29 MET B CA 1
ATOM 3319 C C . MET B 1 51 ? 64.14867 14.41667 31.89932 1.000 44.55622 29 MET B C 1
ATOM 3320 O O . MET B 1 51 ? 65.14721 14.29211 32.61498 1.000 38.45923 29 MET B O 1
ATOM 3325 N N . ASN B 1 52 ? 64.15695 15.09340 30.74434 1.000 39.84554 30 ASN B N 1
ATOM 3326 C CA . ASN B 1 52 ? 65.29316 15.90389 30.32226 1.000 44.22787 30 ASN B CA 1
ATOM 3327 C C . ASN B 1 52 ? 65.58787 16.92753 31.41014 1.000 46.55897 30 ASN B C 1
ATOM 3328 O O 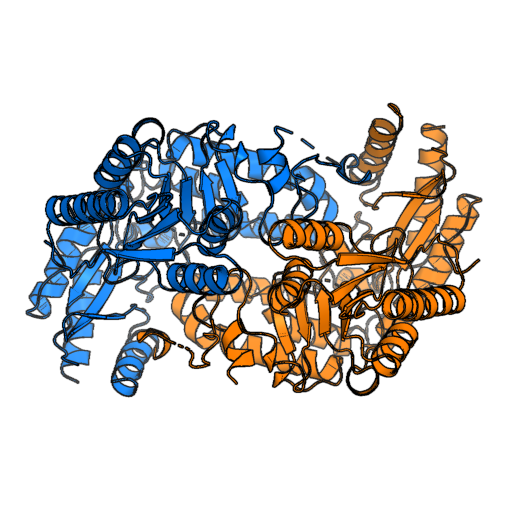. ASN B 1 52 ? 64.66046 17.40444 32.07620 1.000 39.88848 30 ASN B O 1
ATOM 3333 N N . PRO B 1 53 ? 66.85652 17.27362 31.63728 1.000 48.26453 31 PRO B N 1
ATOM 3334 C CA . PRO B 1 53 ? 67.16191 18.26828 32.67921 1.000 46.79941 31 PRO B CA 1
ATOM 3335 C C . PRO B 1 53 ? 66.51597 19.62038 32.43337 1.000 40.06857 31 PRO B C 1
ATOM 3336 O O . PRO B 1 53 ? 66.19737 20.33238 33.39513 1.000 43.18285 31 PRO B O 1
ATOM 3340 N N . GLU B 1 54 ? 66.30454 19.99399 31.17453 1.000 42.75970 32 GLU B N 1
ATOM 3341 C CA . GLU B 1 54 ? 65.68936 21.27083 30.84007 1.000 49.18663 32 GLU B CA 1
ATOM 3342 C C . GLU B 1 54 ? 64.17519 21.26734 31.01276 1.000 55.17950 32 GLU B C 1
ATOM 3343 O O . GLU B 1 54 ? 63.57825 22.33901 31.16756 1.000 43.84974 32 GLU B O 1
ATOM 3349 N N . TYR B 1 55 ? 63.54935 20.09431 30.99335 1.000 49.27317 33 TYR B N 1
ATOM 3350 C CA . TYR B 1 55 ? 62.09799 19.98846 30.94896 1.000 46.08270 33 TYR B CA 1
ATOM 3351 C C . TYR B 1 55 ? 61.49759 20.19118 32.33553 1.000 46.23054 33 TYR B C 1
ATOM 3352 O O . TYR B 1 55 ? 61.97376 19.61887 33.32046 1.000 47.11382 33 TYR B O 1
ATOM 3361 N N . ARG B 1 56 ? 60.44625 21.00562 32.40672 1.000 44.89651 34 ARG B N 1
ATOM 3362 C CA . ARG B 1 56 ? 59.72185 21.26993 33.64639 1.000 44.79816 34 ARG B CA 1
ATOM 3363 C C . ARG B 1 56 ? 58.31162 20.71149 33.50897 1.000 47.01053 34 ARG B C 1
ATOM 3364 O O . ARG B 1 56 ? 57.50309 21.23237 32.73299 1.000 41.05285 34 ARG B O 1
ATOM 3372 N N . ASN B 1 57 ? 58.01643 19.66006 34.26852 1.000 45.08539 35 ASN B N 1
ATOM 3373 C CA . ASN B 1 57 ? 56.73208 18.96610 34.17073 1.000 39.88625 35 ASN B CA 1
ATOM 3374 C C . ASN B 1 57 ? 55.75911 19.57580 35.17091 1.000 35.83607 35 ASN B C 1
ATOM 3375 O O . ASN B 1 57 ? 55.67973 19.16226 36.32770 1.000 29.22666 35 ASN B O 1
ATOM 3380 N N . LEU B 1 58 ? 55.00309 20.57172 34.71323 1.000 33.23182 36 LEU B N 1
ATOM 3381 C CA . LEU B 1 58 ? 53.93975 21.18377 35.49749 1.000 35.48849 36 LEU B CA 1
ATOM 3382 C C . LEU B 1 58 ? 52.56986 20.62126 35.14592 1.000 35.29321 36 LEU B C 1
ATOM 3383 O O . LEU B 1 58 ? 51.55528 21.13963 35.62262 1.000 38.50655 36 LEU B O 1
ATOM 3388 N N . ASN B 1 59 ? 52.52152 19.57853 34.31881 1.000 31.48233 37 ASN B N 1
ATOM 3389 C CA . ASN B 1 59 ? 51.27826 18.99611 33.82502 1.000 35.83667 37 ASN B CA 1
ATOM 3390 C C . ASN B 1 59 ? 51.38094 17.47621 33.81354 1.000 35.23619 37 ASN B C 1
ATOM 3391 O O . ASN B 1 59 ? 50.91415 16.80716 32.88611 1.000 31.75315 37 ASN B O 1
ATOM 3396 N N . ALA B 1 60 ? 51.98400 16.91336 34.85900 1.000 31.83088 38 ALA B N 1
ATOM 3397 C CA . ALA B 1 60 ? 52.19434 15.47053 34.91175 1.000 35.70286 38 ALA B CA 1
ATOM 3398 C C . ALA B 1 60 ? 50.94111 14.61037 34.73052 1.000 32.91847 38 ALA B C 1
ATOM 3399 O O . ALA B 1 60 ? 51.07191 13.53831 34.11527 1.000 31.64035 38 ALA B O 1
ATOM 3401 N N . PRO B 1 61 ? 49.74487 14.97284 35.22134 1.000 32.40288 39 PRO B N 1
ATOM 3402 C CA . PRO B 1 61 ? 48.61675 14.02716 35.11805 1.000 35.49985 39 PRO B CA 1
ATOM 3403 C C . PRO B 1 61 ? 48.25464 13.59311 33.70638 1.000 39.63979 39 PRO B C 1
ATOM 3404 O O . PRO B 1 61 ? 47.70513 12.49647 33.54446 1.000 40.66120 39 PRO B O 1
ATOM 3408 N N . SER B 1 62 ? 48.53080 14.40718 32.68437 1.000 32.18985 40 SER B N 1
ATOM 3409 C CA . SER B 1 62 ? 48.03215 14.10493 31.34333 1.000 37.94318 40 SER B CA 1
ATOM 3410 C C . SER B 1 62 ? 48.64243 12.81942 30.79182 1.000 39.55631 40 SER B C 1
ATOM 3411 O O . SER B 1 62 ? 47.92543 11.95334 30.27808 1.000 33.26859 40 SER B O 1
ATOM 3414 N N . CYS B 1 63 ? 49.96459 12.68096 30.87600 1.000 25.28553 41 CYS B N 1
ATOM 3415 C CA . CYS B 1 63 ? 50.62970 11.44620 30.48974 1.000 34.25371 41 CYS B CA 1
ATOM 3416 C C . CYS B 1 63 ? 51.09252 10.62587 31.68180 1.000 38.85276 41 CYS B C 1
ATOM 3417 O O . CYS B 1 63 ? 51.46275 9.45963 31.50987 1.000 35.37946 41 CYS B O 1
ATOM 3420 N N . GLY B 1 64 ? 51.07575 11.19916 32.88046 1.000 33.12390 42 GLY B N 1
ATOM 3421 C CA . GLY B 1 64 ? 51.70933 10.55977 34.01426 1.000 32.93444 42 GLY B CA 1
ATOM 3422 C C . GLY B 1 64 ? 53.20003 10.80330 33.96420 1.000 38.39697 42 GLY B C 1
ATOM 3423 O O . GLY B 1 64 ? 53.75403 11.06691 32.90071 1.000 38.06981 42 GLY B O 1
ATOM 3424 N N . SER B 1 65 ? 53.85502 10.75452 35.12443 1.000 37.23568 43 SER B N 1
ATOM 3425 C CA . SER B 1 65 ? 55.30338 10.74472 35.20062 1.000 34.73614 43 SER B CA 1
ATOM 3426 C C . SER B 1 65 ? 55.70764 9.63412 36.15456 1.000 35.79448 43 SER B C 1
ATOM 3427 O O . SER B 1 65 ? 55.03047 9.39764 37.16124 1.000 37.45407 43 SER B O 1
ATOM 3430 N N . TRP B 1 66 ? 56.79406 8.93846 35.83714 1.000 35.13435 44 TRP B N 1
ATOM 3431 C CA . TRP B 1 66 ? 57.14780 7.74564 36.58969 1.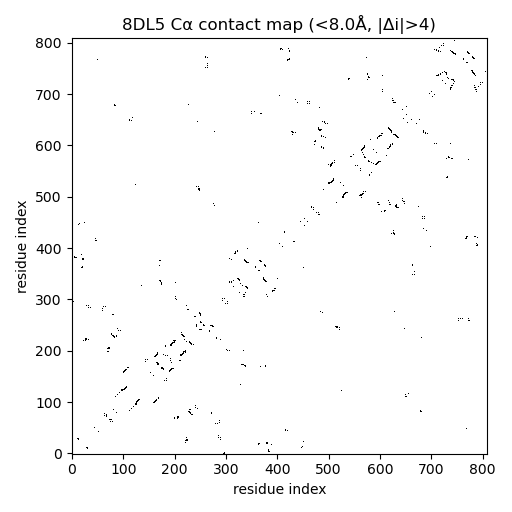000 37.37921 44 TRP B CA 1
ATOM 3432 C C . TRP B 1 66 ? 58.64519 7.70236 36.85414 1.000 35.62056 44 TRP B C 1
ATOM 3433 O O . TRP B 1 66 ? 59.43399 8.23807 36.06691 1.000 31.74093 44 TRP B O 1
ATOM 3444 N N . PRO B 1 67 ? 59.06089 7.08811 37.95857 1.000 34.14594 45 PRO B N 1
ATOM 3445 C CA . PRO B 1 67 ? 60.48744 7.02867 38.28787 1.000 35.85245 45 PRO B CA 1
ATOM 3446 C C . PRO B 1 67 ? 61.23321 6.02872 37.42019 1.000 41.16929 45 PRO B C 1
ATOM 3447 O O . PRO B 1 67 ? 60.64360 5.19080 36.73920 1.000 34.56539 45 PRO B O 1
ATOM 3451 N N . LYS B 1 68 ? 62.56379 6.13399 37.47095 1.000 31.64155 46 LYS B N 1
ATOM 3452 C CA . LYS B 1 68 ? 63.41615 5.21489 36.72204 1.000 34.65509 46 LYS B CA 1
ATOM 3453 C C . LYS B 1 68 ? 63.16318 3.76345 37.10602 1.000 35.31688 46 LYS B C 1
ATOM 3454 O O . LYS B 1 68 ? 63.25889 2.87268 36.25430 1.000 41.26676 46 LYS B O 1
ATOM 3460 N N . THR B 1 69 ? 62.83674 3.50342 38.37323 1.000 32.58735 47 THR B N 1
ATOM 3461 C CA . THR B 1 69 ? 62.56349 2.13297 38.78932 1.000 41.10104 47 THR B CA 1
ATOM 3462 C C . THR B 1 69 ? 61.31346 1.58668 38.11046 1.000 36.67091 47 THR B C 1
ATOM 3463 O O . THR B 1 69 ? 61.24911 0.39516 37.78674 1.000 33.70876 47 THR B O 1
ATOM 3467 N N . VAL B 1 70 ? 60.31097 2.43756 37.88555 1.000 31.21347 48 VAL B N 1
ATOM 3468 C CA . VAL B 1 70 ? 59.12918 2.00189 37.14631 1.000 31.26128 48 VAL B CA 1
ATOM 3469 C C . VAL B 1 70 ? 59.47208 1.80267 35.67678 1.000 32.17557 48 VAL B C 1
ATOM 3470 O O . VAL B 1 70 ? 59.06028 0.81424 35.05705 1.000 34.21099 48 VAL B O 1
ATOM 3474 N N . ARG B 1 71 ? 60.23186 2.73711 35.09739 1.000 34.76450 49 ARG B N 1
ATOM 3475 C CA . ARG B 1 71 ? 60.70524 2.56904 33.72702 1.000 32.42869 49 ARG B CA 1
ATOM 3476 C C . ARG B 1 71 ? 61.44341 1.24878 33.56068 1.000 31.39187 49 ARG B C 1
ATOM 3477 O O . ARG B 1 71 ? 61.15057 0.46773 32.64904 1.000 32.14188 49 ARG B O 1
ATOM 3485 N N . ASP B 1 72 ? 62.40420 0.98148 34.44845 1.000 29.53743 50 ASP B N 1
ATOM 3486 C CA . ASP B 1 72 ? 63.22518 -0.21796 34.32058 1.000 39.74928 50 ASP B CA 1
ATOM 3487 C C . ASP B 1 72 ? 62.39257 -1.48429 34.47177 1.000 36.96726 50 ASP B C 1
ATOM 3488 O O . ASP B 1 72 ? 62.58468 -2.45155 33.72638 1.000 33.38737 50 ASP B O 1
ATOM 3493 N N . GLN B 1 73 ? 61.46863 -1.50375 35.43550 1.000 31.73860 51 GLN B N 1
ATOM 3494 C CA . GLN B 1 73 ? 60.57702 -2.65102 35.57449 1.000 31.99928 51 GLN B CA 1
ATOM 3495 C C . GLN B 1 73 ? 59.71765 -2.82611 34.32818 1.000 34.96117 51 GLN B C 1
ATOM 3496 O O . GLN B 1 73 ? 59.46860 -3.95355 33.88358 1.000 32.40762 51 GLN B O 1
ATOM 3502 N N . TRP B 1 74 ? 59.27161 -1.71234 33.74714 1.000 37.26686 52 TRP B N 1
ATOM 3503 C CA . TRP B 1 74 ? 58.44995 -1.74602 32.54137 1.000 33.35777 52 TRP B CA 1
ATOM 3504 C C . TRP B 1 74 ? 59.20969 -2.35801 31.37173 1.000 34.81193 52 TRP B C 1
ATOM 3505 O O . TRP B 1 74 ? 58.67265 -3.19612 30.63756 1.000 39.29066 52 TRP B O 1
ATOM 3516 N N . ARG B 1 75 ? 60.46763 -1.95031 31.18330 1.000 29.62260 53 ARG B N 1
ATOM 3517 C CA . ARG B 1 75 ? 61.27764 -2.53662 30.12059 1.000 38.97153 53 ARG B CA 1
ATOM 3518 C C . ARG B 1 75 ? 61.51488 -4.02036 30.36893 1.000 35.79075 53 ARG B C 1
ATOM 3519 O O . ARG B 1 75 ? 61.58418 -4.81208 29.42186 1.000 36.17956 53 ARG B O 1
ATOM 3527 N N . ARG B 1 76 ? 61.63606 -4.41727 31.63877 1.000 34.35261 54 ARG B N 1
ATOM 3528 C CA . ARG B 1 76 ? 61.85136 -5.82552 31.95428 1.000 37.24451 54 ARG B CA 1
ATOM 3529 C C . ARG B 1 76 ? 60.63598 -6.66661 31.58672 1.000 42.03065 54 ARG B C 1
ATOM 3530 O O . ARG B 1 76 ? 60.77542 -7.82364 31.17331 1.000 41.37549 54 ARG B O 1
ATOM 3538 N N . TYR B 1 77 ? 59.43407 -6.10664 31.73631 1.000 36.32862 55 TYR B N 1
ATOM 3539 C CA . TYR B 1 77 ? 58.24056 -6.81257 31.28251 1.000 37.54110 55 TYR B CA 1
ATOM 3540 C C . TYR B 1 77 ? 58.20956 -6.91027 29.76470 1.000 38.18212 55 TYR B C 1
ATOM 3541 O O . TYR B 1 77 ? 57.83040 -7.94865 29.21019 1.000 34.42053 55 TYR B O 1
ATOM 3550 N N . LEU B 1 78 ? 58.59860 -5.83392 29.07785 1.000 30.65965 56 LEU B N 1
ATOM 3551 C CA . LEU B 1 78 ? 58.65921 -5.87213 27.62340 1.000 26.14100 56 LEU B CA 1
ATOM 3552 C C . LEU B 1 78 ? 59.64136 -6.93371 27.14542 1.000 36.47374 56 LEU B C 1
ATOM 3553 O O . LEU B 1 78 ? 59.34379 -7.67759 26.20577 1.000 39.83219 56 LEU B O 1
ATOM 3558 N N . ASP B 1 79 ? 60.80759 -7.03162 27.79372 1.000 32.81307 57 ASP B N 1
ATOM 3559 C CA . ASP B 1 79 ? 61.75927 -8.09287 27.46801 1.000 42.82117 57 ASP B CA 1
ATOM 3560 C C . ASP B 1 79 ? 61.12198 -9.46570 27.62475 1.000 39.63663 57 ASP B C 1
ATOM 3561 O O . ASP B 1 79 ? 61.25527 -10.33152 26.75247 1.000 43.04400 57 ASP B O 1
ATOM 3566 N N . ASP B 1 80 ? 60.43319 -9.68350 28.74514 1.000 35.45840 58 ASP B N 1
ATOM 3567 C CA . ASP B 1 80 ? 59.81335 -10.97723 29.00223 1.000 37.55934 58 ASP B CA 1
ATOM 3568 C C . ASP B 1 80 ? 58.70332 -11.26666 27.99929 1.000 43.19589 58 ASP B C 1
ATOM 3569 O O . ASP B 1 80 ? 58.58590 -12.39397 27.50340 1.000 41.75842 58 ASP B O 1
ATOM 3574 N N . LEU B 1 81 ? 57.88199 -10.25882 27.69528 1.000 41.80604 59 LEU B N 1
ATOM 3575 C CA . LEU B 1 81 ? 56.81189 -10.43152 26.71991 1.000 31.92766 59 LEU B CA 1
ATOM 3576 C C . LEU B 1 81 ? 57.35539 -10.83968 25.35715 1.000 40.43099 59 LEU B C 1
ATOM 3577 O O . LEU B 1 81 ? 56.78734 -11.70644 24.69365 1.000 42.74232 59 LEU B O 1
ATOM 3582 N N . GLU B 1 82 ? 58.45478 -10.23544 24.91224 1.000 35.29490 60 GLU B N 1
ATOM 3583 C CA . GLU B 1 82 ? 58.95215 -10.61178 23.59326 1.000 43.45728 60 GLU B CA 1
ATOM 3584 C C . GLU B 1 82 ? 59.86863 -11.82882 23.63764 1.000 43.41664 60 GLU B C 1
ATOM 3585 O O . GLU B 1 82 ? 60.06863 -12.47395 22.60092 1.000 36.11766 60 GLU B O 1
ATOM 3591 N N . ALA B 1 83 ? 60.40242 -12.18247 24.80962 1.000 38.46630 61 ALA B N 1
ATOM 3592 C CA . ALA B 1 83 ? 61.14718 -13.43386 24.92140 1.000 43.87197 61 ALA B CA 1
ATOM 3593 C C . ALA B 1 83 ? 60.20938 -14.63489 24.94102 1.000 37.51360 61 ALA B C 1
ATOM 3594 O O . ALA B 1 83 ? 60.49611 -15.66688 24.32347 1.000 40.80049 61 ALA B O 1
ATOM 3596 N N . GLN B 1 84 ? 59.07567 -14.51208 25.63486 1.000 38.19585 62 GLN B N 1
ATOM 3597 C CA . GLN B 1 84 ? 58.18375 -15.64100 25.91035 1.000 44.78327 62 GLN B CA 1
ATOM 3598 C C . GLN B 1 84 ? 56.73047 -15.19805 25.78405 1.000 40.90285 62 GLN B C 1
ATOM 3599 O O . GLN B 1 84 ? 55.95557 -15.32965 26.73603 1.000 35.60941 62 GLN B O 1
ATOM 3605 N N . PRO B 1 85 ? 56.31521 -14.68252 24.60613 1.000 41.25282 63 PRO B N 1
ATOM 3606 C CA . PRO B 1 85 ? 55.02520 -13.97096 24.52302 1.000 38.30577 63 PRO B CA 1
ATOM 3607 C C . PRO B 1 85 ? 53.85986 -14.65005 25.21712 1.000 40.18196 63 PRO B C 1
ATOM 3608 O O . PRO B 1 85 ? 53.24279 -14.06695 26.11474 1.000 34.54253 63 PRO B O 1
ATOM 3612 N N . ASP B 1 86 ? 53.56598 -15.88899 24.83337 1.000 38.99913 64 ASP B N 1
ATOM 3613 C CA . ASP B 1 86 ? 52.41596 -16.56274 25.41410 1.000 40.99162 64 ASP B CA 1
ATOM 3614 C C . ASP B 1 86 ? 52.69910 -17.05279 26.82924 1.000 39.06025 64 ASP B C 1
ATOM 3615 O O . ASP B 1 86 ? 51.76665 -17.19419 27.62491 1.000 36.92845 64 ASP B O 1
ATOM 3620 N N . TYR B 1 87 ? 53.96307 -17.31505 27.17138 1.000 39.54169 65 TYR B N 1
ATOM 3621 C CA . TYR B 1 87 ? 54.25932 -17.68179 28.55305 1.000 41.02617 65 TYR B CA 1
ATOM 3622 C C . TYR B 1 87 ? 54.14172 -16.47384 29.47331 1.000 42.31596 65 TYR B C 1
ATOM 3623 O O . TYR B 1 87 ? 53.58016 -16.57606 30.56662 1.000 34.83148 65 TYR B O 1
ATOM 3632 N N . PHE B 1 88 ? 54.65908 -15.32057 29.04729 1.000 36.59907 66 PHE B N 1
ATOM 3633 C CA . PHE B 1 88 ? 54.48554 -14.10221 29.83032 1.000 38.10065 66 PHE B CA 1
ATOM 3634 C C . PHE B 1 88 ? 53.00945 -13.77382 30.00954 1.000 41.16144 66 PHE B C 1
ATOM 3635 O O . PHE B 1 88 ? 52.56553 -13.42231 31.10822 1.000 36.47190 66 PHE B O 1
ATOM 3643 N N . SER B 1 89 ? 52.23089 -13.89135 28.93267 1.000 32.27594 67 SER B N 1
ATOM 3644 C CA . SER B 1 89 ? 50.84384 -13.44398 28.96936 1.000 35.14207 67 SER B CA 1
ATOM 3645 C C . SER B 1 89 ? 49.96139 -14.40289 29.76029 1.000 41.21820 67 SER B C 1
ATOM 3646 O O . SER B 1 89 ? 49.08049 -13.96655 30.51017 1.000 33.94277 67 SER B O 1
ATOM 3649 N N . GLU B 1 90 ? 50.18422 -15.70851 29.61513 1.000 36.05095 68 GLU B N 1
ATOM 3650 C CA . GLU B 1 90 ? 49.29066 -16.69242 30.20973 1.000 34.99333 68 GLU B CA 1
ATOM 3651 C C . GLU B 1 90 ? 49.63694 -17.05976 31.64747 1.000 38.58687 68 GLU B C 1
ATOM 3652 O O . GLU B 1 90 ? 48.75319 -17.53795 32.36782 1.000 42.85842 68 GLU B O 1
ATOM 3658 N N . VAL B 1 91 ? 50.88335 -16.87833 32.09189 1.000 35.46234 69 VAL B N 1
ATOM 3659 C CA . VAL B 1 91 ? 51.22218 -17.37269 33.42365 1.000 32.57715 69 VAL B CA 1
ATOM 3660 C C . VAL B 1 91 ? 51.80010 -16.25014 34.27649 1.000 34.93545 69 VAL B C 1
ATOM 3661 O O . VAL B 1 91 ? 51.58486 -16.21114 35.49358 1.000 40.61215 69 VAL B O 1
ATOM 3665 N N . LYS B 1 92 ? 52.53077 -15.32307 33.65557 1.000 32.40681 70 LYS B N 1
ATOM 3666 C CA . LYS B 1 92 ? 53.32566 -14.37783 34.43408 1.000 36.19266 70 LYS B CA 1
ATOM 3667 C C . LYS B 1 92 ? 52.57851 -13.08302 34.73239 1.000 38.91871 70 LYS B C 1
ATOM 3668 O O . LYS B 1 92 ? 52.75304 -12.50801 35.81221 1.000 42.54671 70 LYS B O 1
ATOM 3674 N N . GLN B 1 93 ? 51.74487 -12.62114 33.79745 1.000 35.79790 71 GLN B N 1
ATOM 3675 C CA . GLN B 1 93 ? 50.98304 -11.39126 34.00325 1.000 36.95626 71 GLN B CA 1
ATOM 3676 C C . GLN B 1 93 ? 50.08958 -11.48328 35.23331 1.000 37.26255 71 GLN B C 1
ATOM 3677 O O . GLN B 1 93 ? 50.12283 -10.60827 36.10596 1.000 33.17233 71 GLN B O 1
ATOM 3683 N N . GLY B 1 94 ? 49.27709 -12.53736 35.30676 1.000 37.32492 72 GLY B N 1
ATOM 3684 C CA . GLY B 1 94 ? 48.23030 -12.68111 36.29415 1.000 35.66697 72 GLY B CA 1
ATOM 3685 C C . GLY B 1 94 ? 48.59957 -12.34075 37.72636 1.000 38.55733 72 GLY B C 1
ATOM 3686 O O . GLY B 1 94 ? 47.93754 -11.52463 38.37600 1.000 33.09680 72 GLY B O 1
ATOM 3687 N N . PRO B 1 95 ? 49.64862 -12.97484 38.26016 1.000 39.17452 73 PRO B N 1
ATOM 3688 C CA . PRO B 1 95 ? 50.00748 -12.71167 39.66321 1.000 40.14137 73 PRO B CA 1
ATOM 3689 C C . PRO B 1 95 ? 50.48046 -11.29173 39.92491 1.000 31.62578 73 PRO B C 1
ATOM 3690 O O . PRO B 1 95 ? 50.26342 -10.78407 41.03150 1.000 34.40890 73 PRO B O 1
ATOM 3694 N N . VAL B 1 96 ? 51.12024 -10.63230 38.95723 1.000 26.17721 74 VAL B N 1
ATOM 3695 C CA . VAL B 1 96 ? 51.48198 -9.23040 39.14884 1.000 32.30752 74 VAL B CA 1
ATOM 3696 C C . VAL B 1 96 ? 50.23177 -8.36113 39.16505 1.000 30.16371 74 VAL B C 1
ATOM 3697 O O . VAL B 1 96 ? 50.07267 -7.49010 40.02859 1.000 32.06164 74 VAL B O 1
ATOM 3701 N N . ILE B 1 97 ? 49.32958 -8.58533 38.20625 1.000 31.36946 75 ILE B N 1
ATOM 3702 C CA . ILE B 1 97 ? 48.07421 -7.83991 38.15459 1.000 36.89631 75 ILE B CA 1
ATOM 3703 C C . ILE B 1 97 ? 47.30041 -8.00251 39.45481 1.000 38.12599 75 ILE B C 1
ATOM 3704 O O . ILE B 1 97 ? 46.75054 -7.03334 39.99441 1.000 27.79103 75 ILE B O 1
ATOM 3709 N N . GLN B 1 98 ? 47.24909 -9.22732 39.98132 1.000 27.07432 76 GLN B N 1
ATOM 3710 C CA . GLN B 1 98 ? 46.51951 -9.46299 41.22271 1.000 32.22530 76 GLN B CA 1
ATOM 3711 C C . GLN B 1 98 ? 47.18531 -8.76234 42.40044 1.000 32.37803 76 GLN B C 1
ATOM 3712 O O . GLN B 1 98 ? 46.49581 -8.21556 43.27002 1.000 29.74989 76 GLN B O 1
ATOM 3718 N N . GLU B 1 99 ? 48.52103 -8.76230 42.44712 1.000 29.57464 77 GLU B N 1
ATOM 3719 C CA . GLU B 1 99 ? 49.21552 -7.99919 43.47931 1.000 32.25878 77 GLU B CA 1
ATOM 3720 C C . GLU B 1 99 ? 48.86529 -6.52062 43.39280 1.000 29.98314 77 GLU B C 1
ATOM 3721 O O . GLU B 1 99 ? 48.65124 -5.86364 44.41825 1.000 34.28040 77 GLU B O 1
ATOM 3727 N N . ALA B 1 100 ? 48.79097 -5.98359 42.17285 1.000 29.45189 78 ALA B N 1
ATOM 3728 C CA . ALA B 1 100 ? 48.44433 -4.57801 42.00109 1.000 32.46748 78 ALA B CA 1
ATOM 3729 C C . ALA B 1 100 ? 47.03027 -4.29345 42.49164 1.000 26.36311 78 ALA B C 1
ATOM 3730 O O . ALA B 1 100 ? 46.78771 -3.26773 43.13905 1.000 26.77725 78 ALA B O 1
ATOM 3732 N N . ARG B 1 101 ? 46.08529 -5.19145 42.19854 1.000 22.99931 79 ARG B N 1
ATOM 3733 C CA . ARG B 1 101 ? 44.71414 -5.00241 42.66194 1.000 26.76651 79 ARG B CA 1
ATOM 3734 C C . ARG B 1 101 ? 44.63709 -4.99432 44.18138 1.000 29.53231 79 ARG B C 1
ATOM 3735 O O . ARG B 1 101 ? 43.88341 -4.20891 44.76896 1.000 26.71053 79 ARG B O 1
ATOM 3743 N N . ARG B 1 102 ? 45.40171 -5.87202 44.83618 1.000 26.84466 80 ARG B N 1
ATOM 3744 C CA . ARG B 1 102 ? 45.41330 -5.89974 46.29620 1.000 31.46517 80 ARG B CA 1
ATOM 3745 C C . ARG B 1 102 ? 45.98474 -4.61710 46.87787 1.000 28.49400 80 ARG B C 1
ATOM 3746 O O . ARG B 1 102 ? 45.51466 -4.14646 47.91974 1.000 31.60995 80 ARG B O 1
ATOM 3754 N N . GLU B 1 103 ? 46.99077 -4.03681 46.22329 1.000 26.53600 81 GLU B N 1
ATOM 3755 C CA . GLU B 1 103 ? 47.59816 -2.81632 46.73657 1.000 33.33967 81 GLU B CA 1
ATOM 3756 C C . GLU B 1 103 ? 46.69734 -1.61184 46.50510 1.000 31.57857 81 GLU B C 1
ATOM 3757 O O . GLU B 1 103 ? 46.59279 -0.73326 47.36971 1.000 26.28411 81 GLU B O 1
ATOM 3763 N N . VAL B 1 104 ? 46.04657 -1.54697 45.34245 1.000 25.88983 82 VAL B N 1
ATOM 3764 C CA . VAL B 1 104 ? 45.07723 -0.48332 45.09319 1.000 26.12931 82 VAL B CA 1
ATOM 3765 C C . VAL B 1 104 ? 43.93431 -0.57325 46.09528 1.000 25.83242 82 VAL B C 1
ATOM 3766 O O . VAL B 1 104 ? 43.52066 0.43164 46.68900 1.000 27.48445 82 VAL B O 1
ATOM 3770 N N . ALA B 1 105 ? 43.42271 -1.78838 46.31374 1.000 26.27939 83 ALA B N 1
ATOM 3771 C CA . ALA B 1 105 ? 42.33482 -1.99129 47.26529 1.000 25.10063 83 ALA B CA 1
ATOM 3772 C C . ALA B 1 105 ? 42.71511 -1.52043 48.66403 1.000 30.54789 83 ALA B C 1
ATOM 3773 O O . ALA B 1 105 ? 41.88967 -0.93276 49.37385 1.000 28.02021 83 ALA B O 1
ATOM 3775 N N . GLN B 1 106 ? 43.96026 -1.76011 49.07652 1.000 27.44074 84 GLN B N 1
ATOM 3776 C CA . GLN B 1 106 ? 44.38711 -1.33786 50.40737 1.000 31.37268 84 GLN B CA 1
ATOM 3777 C C . GLN B 1 106 ? 44.57932 0.17209 50.47980 1.000 31.23497 84 GLN B C 1
ATOM 3778 O O . GLN B 1 106 ? 44.23774 0.79632 51.49092 1.000 30.94940 84 GLN B O 1
ATOM 3784 N N . LEU B 1 107 ? 45.12804 0.76992 49.41777 1.000 28.44888 85 LEU B N 1
ATOM 3785 C CA . LEU B 1 107 ? 45.26842 2.22107 49.35572 1.000 36.33602 85 LEU B CA 1
ATOM 3786 C C . LEU B 1 107 ? 43.91882 2.91859 49.45603 1.000 31.71684 85 LEU B C 1
ATOM 3787 O O . LEU B 1 107 ? 43.83399 4.03873 49.97193 1.000 33.48004 85 LEU B O 1
ATOM 3792 N N . LEU B 1 108 ? 42.85805 2.26813 48.98682 1.000 29.83018 86 LEU B N 1
ATOM 3793 C CA . LEU B 1 108 ? 41.51706 2.83267 48.98907 1.000 31.63851 86 LEU B CA 1
ATOM 3794 C C . LEU B 1 108 ? 40.70336 2.46154 50.21902 1.000 32.66263 86 LEU B C 1
ATOM 3795 O O . LEU B 1 108 ? 39.61577 3.01814 50.40563 1.000 27.15503 86 LEU B O 1
ATOM 3800 N N . HIS B 1 109 ? 41.19667 1.54019 51.04934 1.000 27.80051 87 HIS B N 1
ATOM 3801 C CA . HIS B 1 109 ? 40.40586 0.93003 52.11928 1.000 36.85435 87 HIS B CA 1
ATOM 3802 C C . HIS B 1 109 ? 39.16858 0.24408 51.53962 1.000 36.50076 87 HIS B C 1
ATOM 3803 O O . HIS B 1 109 ? 38.03582 0.47823 51.96324 1.000 33.79286 87 HIS B O 1
ATOM 3810 N N . ALA B 1 110 ? 39.40441 -0.60952 50.54685 1.000 35.13823 88 ALA B N 1
ATOM 3811 C CA . ALA B 1 110 ? 38.35938 -1.38067 49.89610 1.000 31.62919 88 ALA B CA 1
ATOM 3812 C C . ALA B 1 110 ? 38.76113 -2.84721 49.87380 1.000 29.93407 88 ALA B C 1
ATOM 3813 O O . ALA B 1 110 ? 39.93255 -3.19415 50.04980 1.000 28.81567 88 ALA B O 1
ATOM 3815 N N . ARG B 1 111 ? 37.77378 -3.71298 49.67075 1.000 31.08755 89 ARG B N 1
ATOM 3816 C CA . A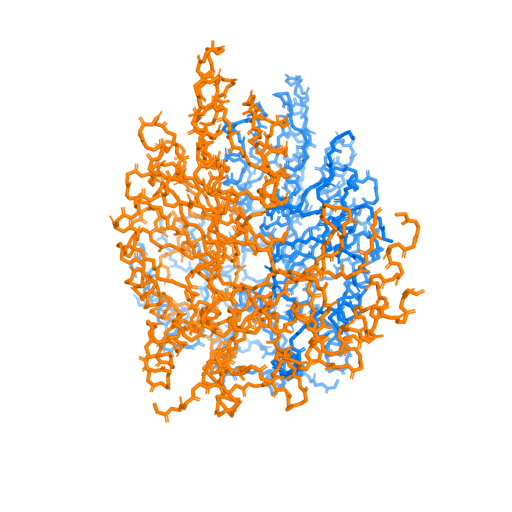RG B 1 111 ? 38.06721 -5.11912 49.44962 1.000 33.46327 89 ARG B CA 1
ATOM 3817 C C . ARG B 1 111 ? 38.60797 -5.31892 48.03936 1.000 34.49838 89 ARG B C 1
ATOM 3818 O O . ARG B 1 111 ? 38.26102 -4.58558 47.10896 1.000 27.36706 89 ARG B O 1
ATOM 3826 N N . VAL B 1 112 ? 39.47492 -6.32305 47.89029 1.000 29.12337 90 VAL B N 1
ATOM 3827 C CA . VAL B 1 112 ? 40.04058 -6.63496 46.57827 1.000 30.13875 90 VAL B CA 1
ATOM 3828 C C . VAL B 1 112 ? 38.93526 -6.90499 45.56821 1.000 33.25585 90 VAL B C 1
ATOM 3829 O O . VAL B 1 112 ? 38.97117 -6.41323 44.43437 1.000 29.68636 90 VAL B O 1
ATOM 3833 N N . SER B 1 113 ? 37.92224 -7.67300 45.97238 1.000 25.42041 91 SER B N 1
ATOM 3834 C CA . SER B 1 113 ? 36.84751 -8.06451 45.06786 1.000 33.28763 91 SER B CA 1
ATOM 3835 C C . SER B 1 113 ? 35.94807 -6.90347 44.66439 1.000 34.23096 91 SER B C 1
ATOM 3836 O O . SER B 1 113 ? 34.99514 -7.12383 43.90949 1.000 31.61134 91 SER B O 1
ATOM 3839 N N . GLU B 1 114 ? 36.21234 -5.68911 45.14488 1.000 28.98739 92 GLU B N 1
ATOM 3840 C CA . GLU B 1 114 ? 35.47388 -4.50509 44.73340 1.000 29.82080 92 GLU B CA 1
ATOM 3841 C C . GLU B 1 114 ? 36.27593 -3.60478 43.80475 1.000 30.30018 92 GLU B C 1
ATOM 3842 O O . GLU B 1 114 ? 35.75113 -2.58160 43.35328 1.000 30.31468 92 GLU B O 1
ATOM 3848 N N . CYS B 1 115 ? 37.52459 -3.95402 43.50516 1.000 30.52379 93 CYS B N 1
ATOM 3849 C CA . CYS B 1 115 ? 38.41150 -3.11868 42.70497 1.000 23.92057 93 CYS B CA 1
ATOM 3850 C C . CYS B 1 115 ? 38.86575 -3.89480 41.47915 1.000 30.02919 93 CYS B C 1
ATOM 3851 O O . CYS B 1 115 ? 39.54815 -4.91656 41.60354 1.000 31.98572 93 CYS B O 1
ATOM 3854 N N . VAL B 1 116 ? 38.49024 -3.40344 40.30111 1.000 26.65785 94 VAL B N 1
ATOM 3855 C CA . VAL B 1 116 ? 38.87523 -4.00788 39.03514 1.000 26.25811 94 VAL B CA 1
ATOM 3856 C C . VAL B 1 116 ? 39.60223 -2.96462 38.19730 1.000 29.38028 94 VAL B C 1
ATOM 3857 O O . VAL B 1 116 ? 39.48846 -1.75744 38.42262 1.000 28.38867 94 VAL B O 1
ATOM 3861 N N . PHE B 1 117 ? 40.35403 -3.44941 37.21685 1.000 25.00699 95 PHE B N 1
ATOM 3862 C CA . PHE B 1 117 ? 41.18598 -2.60132 36.37870 1.000 25.43927 95 PHE B CA 1
ATOM 3863 C C . PHE B 1 117 ? 40.53292 -2.37617 35.02109 1.000 29.10364 95 PHE B C 1
ATOM 3864 O O . PHE B 1 117 ? 39.90480 -3.28105 34.46103 1.000 28.47994 95 PHE B O 1
ATOM 3872 N N . ILE B 1 118 ? 40.69780 -1.16208 34.50078 1.000 25.21116 96 ILE B N 1
ATOM 3873 C CA . ILE B 1 118 ? 40.18047 -0.73786 33.20542 1.000 28.22293 96 ILE B CA 1
ATOM 3874 C C . ILE B 1 118 ? 41.21673 0.19444 32.58811 1.000 26.87740 96 ILE B C 1
ATOM 3875 O O . ILE B 1 118 ? 42.12435 0.67691 33.26672 1.000 25.40447 96 ILE B O 1
ATOM 3880 N N . SER B 1 119 ? 41.06200 0.48371 31.29336 1.000 31.56641 97 SER B N 1
ATOM 3881 C CA . SER B 1 119 ? 42.10124 1.23043 30.58774 1.000 29.43155 97 SER B CA 1
ATOM 3882 C C . SER B 1 119 ? 42.14289 2.69048 31.03131 1.000 34.34588 97 SER B C 1
ATOM 3883 O O . SER B 1 119 ? 43.20260 3.19762 31.41341 1.000 33.90895 97 SER B O 1
ATOM 3886 N N . ASN B 1 120 ? 41.00805 3.38876 30.98524 1.000 26.20784 98 ASN B N 1
ATOM 3887 C CA . ASN B 1 120 ? 40.98500 4.80026 31.34519 1.000 31.58710 98 ASN B CA 1
ATOM 3888 C C . ASN B 1 120 ? 39.68599 5.14486 32.06459 1.000 30.01468 98 ASN B C 1
ATOM 3889 O O . ASN B 1 120 ? 38.72125 4.37453 32.06528 1.000 24.51949 98 ASN B O 1
ATOM 3894 N N . ALA B 1 121 ? 39.67814 6.33313 32.67339 1.000 24.35563 99 ALA B N 1
ATOM 3895 C CA . ALA B 1 121 ? 38.55286 6.74233 33.50700 1.000 24.34765 99 ALA B CA 1
ATOM 3896 C C . ALA B 1 121 ? 37.28067 6.91130 32.68928 1.000 24.97927 99 ALA B C 1
ATOM 3897 O O . ALA B 1 121 ? 36.18969 6.55345 33.14934 1.000 25.30697 99 ALA B O 1
ATOM 3899 N N . THR B 1 122 ? 37.39820 7.46309 31.47830 1.000 25.58655 100 THR B N 1
ATOM 3900 C CA . THR B 1 122 ? 36.24100 7.57618 30.59523 1.000 20.32574 100 THR B CA 1
ATOM 3901 C C . THR B 1 122 ? 35.58045 6.21960 30.38984 1.000 24.42983 100 THR B C 1
ATOM 3902 O O . THR B 1 122 ? 34.35230 6.09451 30.45118 1.000 22.50451 100 THR B O 1
ATOM 3906 N N . THR B 1 123 ? 36.39091 5.18481 30.15882 1.000 23.10634 101 THR B N 1
ATOM 3907 C CA . THR B 1 123 ? 35.84717 3.84064 29.99802 1.000 22.93129 101 THR B CA 1
ATOM 3908 C C . THR B 1 123 ? 35.13969 3.37584 31.26472 1.000 22.43454 101 THR B C 1
ATOM 3909 O O . THR B 1 123 ? 34.05999 2.77485 31.19773 1.000 24.27811 101 THR B O 1
ATOM 3913 N N . GLY B 1 124 ? 35.72335 3.65549 32.43101 1.000 23.82765 102 GLY B N 1
ATOM 3914 C CA . GLY B 1 124 ? 35.10632 3.21020 33.66888 1.000 25.63861 102 GLY B CA 1
ATOM 3915 C C . GLY B 1 124 ? 33.80656 3.91942 33.97739 1.000 19.38051 102 GLY B C 1
ATOM 3916 O O . GLY B 1 124 ? 32.83639 3.29469 34.41284 1.000 23.13723 102 GLY B O 1
ATOM 3917 N N . ILE B 1 125 ? 33.76982 5.23244 33.76189 1.000 21.00830 103 ILE B N 1
ATOM 3918 C CA . ILE B 1 125 ? 32.53521 5.97571 33.98855 1.000 23.32599 103 ILE B CA 1
ATOM 3919 C C . ILE B 1 125 ? 31.45234 5.50498 33.02991 1.000 24.62931 103 ILE B C 1
ATOM 3920 O O . ILE B 1 125 ? 30.29762 5.29832 33.42519 1.000 21.92995 103 ILE B O 1
ATOM 3925 N N . TYR B 1 126 ? 31.81157 5.30495 31.76084 1.000 21.44199 104 TYR B N 1
ATOM 3926 C CA . TYR B 1 126 ? 30.83246 4.86959 30.77309 1.000 18.87790 104 TYR B CA 1
ATOM 3927 C C . TYR B 1 126 ? 30.37648 3.43757 31.02058 1.000 18.99739 104 TYR B C 1
ATOM 3928 O O . TYR B 1 126 ? 29.20728 3.11381 30.77347 1.000 23.55338 104 TYR B O 1
ATOM 3937 N N . THR B 1 127 ? 31.27027 2.56995 31.50219 1.000 23.87458 105 THR B N 1
ATOM 3938 C CA . THR B 1 127 ? 30.87330 1.20370 31.83423 1.000 23.64351 105 THR B CA 1
ATOM 3939 C C . THR B 1 127 ? 29.76208 1.19072 32.87651 1.000 26.70202 105 THR B C 1
ATOM 3940 O O . THR B 1 127 ? 28.80272 0.41896 32.76395 1.000 25.67013 105 THR B O 1
ATOM 3944 N N . VAL B 1 128 ? 29.86634 2.05052 33.89126 1.000 22.67187 106 VAL B N 1
ATOM 3945 C CA . VAL B 1 128 ? 28.82488 2.12698 34.91204 1.000 21.44464 106 VAL B CA 1
ATOM 3946 C C . VAL B 1 128 ? 27.53763 2.68091 34.31639 1.000 25.35444 106 VAL B C 1
ATOM 3947 O O . VAL B 1 128 ? 26.45901 2.09887 34.48126 1.000 24.96438 106 VAL B O 1
ATOM 3951 N N . LEU B 1 129 ? 27.63215 3.81505 33.61417 1.000 21.86782 107 LEU B N 1
ATOM 3952 C CA . LEU B 1 129 ? 26.44694 4.43014 33.02020 1.000 25.97431 107 LEU B CA 1
ATOM 3953 C C . LEU B 1 129 ? 25.73399 3.47298 32.07607 1.000 29.25589 107 LEU B C 1
ATOM 3954 O O . LEU B 1 129 ? 24.49970 3.39363 32.07448 1.000 28.84339 107 LEU B O 1
ATOM 3959 N N . HIS B 1 130 ? 26.49506 2.73432 31.26881 1.000 24.01913 108 HIS B N 1
ATOM 3960 C CA . HIS B 1 130 ? 25.88234 1.86320 30.27455 1.000 27.49560 108 HIS B CA 1
ATOM 3961 C C . HIS B 1 130 ? 25.21090 0.65250 30.91077 1.000 31.14085 108 HIS B C 1
ATOM 3962 O O . HIS B 1 130 ? 24.22887 0.13315 30.36653 1.000 30.23306 108 HIS B O 1
ATOM 3969 N N . ASN B 1 131 ? 25.71009 0.19744 32.06147 1.000 28.39989 109 ASN B N 1
ATOM 3970 C CA . ASN B 1 131 ? 25.16820 -1.00590 32.68509 1.000 28.59248 109 ASN B CA 1
ATOM 3971 C C . ASN B 1 131 ? 23.88439 -0.73669 33.46441 1.000 35.26569 109 ASN B C 1
ATOM 3972 O O . ASN B 1 131 ? 23.04721 -1.63759 33.59152 1.000 40.51032 109 ASN B O 1
ATOM 3977 N N . ILE B 1 132 ? 23.70321 0.47516 33.98356 1.000 34.02706 110 ILE B N 1
ATOM 3978 C CA . ILE B 1 132 ? 22.55973 0.78623 34.84192 1.000 33.89422 110 ILE B CA 1
ATOM 3979 C C . ILE B 1 132 ? 21.28403 0.86673 34.00941 1.000 35.59420 110 ILE B C 1
ATOM 3980 O O . ILE B 1 132 ? 21.21743 1.65245 33.05552 1.000 36.13376 110 ILE B O 1
ATOM 3985 N N . PRO B 1 133 ? 20.24155 0.10407 34.34442 1.000 38.64350 111 PRO B N 1
ATOM 3986 C CA . PRO B 1 133 ? 18.95793 0.23085 33.63574 1.000 48.57583 111 PRO B CA 1
ATOM 3987 C C . PRO B 1 133 ? 18.20823 1.47262 34.09216 1.000 43.59435 111 PRO B C 1
ATOM 3988 O O . PRO B 1 133 ? 17.81693 1.57357 35.25771 1.000 51.29302 111 PRO B O 1
ATOM 3992 N N . PHE B 1 134 ? 18.00128 2.41360 33.16634 1.000 43.24416 112 PHE B N 1
ATOM 3993 C CA . PHE B 1 134 ? 17.24090 3.62659 33.41910 1.000 50.54832 112 PHE B CA 1
ATOM 3994 C C . PHE B 1 134 ? 15.88851 3.51255 32.72074 1.000 56.03056 112 PHE B C 1
ATOM 3995 O O . PHE B 1 134 ? 15.81658 3.18063 31.52251 1.000 52.53598 112 PHE B O 1
ATOM 4003 N N . ASP B 1 135 ? 14.80836 3.84203 33.43958 1.000 53.42163 113 ASP B N 1
ATOM 4004 C CA . ASP B 1 135 ? 13.59077 4.10191 32.68001 1.000 51.07046 113 ASP B CA 1
ATOM 4005 C C . ASP B 1 135 ? 13.33763 5.59266 32.44167 1.000 55.94151 113 ASP B C 1
ATOM 4006 O O . ASP B 1 135 ? 14.09939 6.49398 32.84042 1.000 47.68481 113 ASP B O 1
ATOM 4011 N N . LYS B 1 136 ? 12.16213 5.83690 31.84491 1.000 48.10288 114 LYS B N 1
ATOM 4012 C CA . LYS B 1 136 ? 11.72790 7.16351 31.34714 1.000 49.12383 114 LYS B CA 1
ATOM 4013 C C . LYS B 1 136 ? 11.40827 8.13294 32.47723 1.000 48.19270 114 LYS B C 1
ATOM 4014 O O . LYS B 1 136 ? 11.36405 9.34460 32.24844 1.000 46.02371 114 LYS B O 1
ATOM 4020 N N . ASP B 1 137 ? 11.19736 7.63030 33.69876 1.000 49.42200 115 ASP B N 1
ATOM 4021 C CA . ASP B 1 137 ? 10.95193 8.50189 34.83977 1.000 57.72975 115 ASP B CA 1
ATOM 4022 C C . ASP B 1 137 ? 12.17495 8.65918 35.73175 1.000 52.80014 115 ASP B C 1
ATOM 4023 O O . ASP B 1 137 ? 12.08494 9.30766 36.77816 1.000 51.25196 115 ASP B O 1
ATOM 4028 N N . ASP B 1 138 ? 13.31181 8.09439 35.34030 1.000 43.66905 116 ASP B N 1
ATOM 4029 C CA . ASP B 1 138 ? 14.56035 8.30172 36.05170 1.000 38.54901 116 ASP B CA 1
ATOM 4030 C C . ASP B 1 138 ? 15.26018 9.54455 35.52040 1.000 38.05270 116 ASP B C 1
ATOM 4031 O O . ASP B 1 138 ? 15.11356 9.91250 34.35081 1.000 33.45829 116 ASP B O 1
ATOM 4036 N N . VAL B 1 139 ? 16.01993 10.19745 36.39669 1.000 33.81829 117 VAL B N 1
ATOM 4037 C CA . VAL B 1 139 ? 16.76940 11.39872 36.04996 1.000 33.82498 117 VAL B CA 1
ATOM 4038 C C . VAL B 1 139 ? 18.22426 11.20770 36.45468 1.000 36.30353 117 VAL B C 1
ATOM 4039 O O . VAL B 1 139 ? 18.51687 10.72276 37.55323 1.000 33.15695 117 VAL B O 1
ATOM 4043 N N . ILE B 1 140 ? 19.13506 11.58280 35.55971 1.000 28.24198 118 ILE B N 1
ATOM 4044 C CA . ILE B 1 140 ? 20.56504 11.61821 35.84692 1.000 35.03214 118 ILE B CA 1
ATOM 4045 C C . ILE B 1 140 ? 20.96038 13.06573 36.09978 1.000 31.39966 118 ILE B C 1
ATOM 4046 O O . ILE B 1 140 ? 20.73919 13.93636 35.25054 1.000 29.83727 118 ILE B O 1
ATOM 4051 N N . ILE B 1 141 ? 21.54624 13.33200 37.26206 1.000 29.17912 119 ILE B N 1
ATOM 4052 C CA . ILE B 1 141 ? 21.92887 14.68588 37.64954 1.000 25.93256 119 ILE B CA 1
ATOM 4053 C C . ILE B 1 141 ? 23.40678 14.89363 37.35080 1.000 26.41163 119 ILE B C 1
ATOM 4054 O O . ILE B 1 141 ? 24.24878 14.06616 37.72289 1.000 25.32252 119 ILE B O 1
ATOM 4059 N N . THR B 1 142 ? 23.71984 15.99662 36.67405 1.000 25.76218 120 THR B N 1
ATOM 4060 C CA . THR B 1 142 ? 25.08786 16.41712 36.40910 1.000 25.56456 120 THR B CA 1
ATOM 4061 C C . THR B 1 142 ? 25.27086 17.84409 36.91804 1.000 27.57718 120 THR B C 1
ATOM 4062 O O . THR B 1 142 ? 24.35417 18.44693 37.48469 1.000 27.52404 120 THR B O 1
ATOM 4066 N N . PHE B 1 143 ? 26.46815 18.38657 36.71502 1.000 26.57685 121 PHE B N 1
ATOM 4067 C CA . PHE B 1 143 ? 26.81005 19.73081 37.14988 1.000 32.25462 121 PHE B CA 1
ATOM 4068 C C . PHE B 1 143 ? 27.44021 20.48112 35.98568 1.000 35.37305 121 PHE B C 1
ATOM 4069 O O . PHE B 1 143 ? 27.82779 19.89037 34.97332 1.000 27.61836 121 PHE B O 1
ATOM 4077 N N . SER B 1 144 ? 27.54799 21.80686 36.13540 1.000 28.73872 122 SER B N 1
ATOM 4078 C CA . SER B 1 144 ? 28.29057 22.59951 35.16010 1.000 28.44006 122 SER B CA 1
ATOM 4079 C C . SER B 1 144 ? 29.72452 22.10400 35.01625 1.000 36.35001 122 SER B C 1
ATOM 4080 O O . SER B 1 144 ? 30.35201 22.31109 33.97099 1.000 29.85881 122 SER B O 1
ATOM 4083 N N . THR B 1 145 ? 30.24577 21.43602 36.04263 1.000 28.42171 123 THR B N 1
ATOM 4084 C CA . THR B 1 145 ? 31.63770 21.01917 36.11148 1.000 30.50996 123 THR B CA 1
ATOM 4085 C C . THR B 1 145 ? 31.87505 19.60467 35.60332 1.000 31.64689 123 THR B C 1
ATOM 4086 O O . THR B 1 145 ? 33.03323 19.17677 35.53891 1.000 32.39689 123 THR B O 1
ATOM 4090 N N . THR B 1 146 ? 30.81799 18.87492 35.24378 1.000 28.75144 124 THR B N 1
ATOM 4091 C CA . THR B 1 146 ? 30.97134 17.51497 34.74524 1.000 32.77027 124 THR B CA 1
ATOM 4092 C C . THR B 1 146 ? 31.87373 17.48531 33.51589 1.000 30.28784 124 THR B C 1
ATOM 4093 O O . THR B 1 146 ? 31.77472 18.34086 32.63062 1.000 23.73121 124 THR B O 1
ATOM 4097 N N . TYR B 1 147 ? 32.77836 16.50380 33.48568 1.000 25.14539 125 TYR B N 1
ATOM 4098 C CA . TYR B 1 147 ? 33.65823 16.29378 32.34151 1.000 26.92195 125 TYR B CA 1
ATOM 4099 C C . TYR B 1 147 ? 32.84502 16.18606 31.06035 1.000 29.19826 125 TYR B C 1
ATOM 4100 O O . TYR B 1 147 ? 31.83258 15.48231 31.00804 1.000 25.21181 125 TYR B O 1
ATOM 4109 N N . GLY B 1 148 ? 33.29460 16.90240 30.02762 1.000 28.66146 126 GLY B N 1
ATOM 4110 C CA . GLY B 1 148 ? 32.52131 16.99129 28.80189 1.000 25.49680 126 GLY B CA 1
ATOM 4111 C C . GLY B 1 148 ? 32.28696 15.65059 28.13929 1.000 26.08026 126 GLY B C 1
ATOM 4112 O O . GLY B 1 148 ? 31.25288 15.44285 27.50040 1.000 28.44669 126 GLY B O 1
ATOM 4113 N N . ALA B 1 149 ? 33.23686 14.72351 28.27923 1.000 24.59222 127 ALA B N 1
ATOM 4114 C CA . ALA B 1 149 ? 33.04259 13.39010 27.72471 1.000 32.28618 127 ALA B CA 1
ATOM 4115 C C . ALA B 1 149 ? 31.87582 12.67681 28.39270 1.000 29.29572 127 ALA B C 1
ATOM 4116 O O . ALA B 1 149 ? 31.18440 11.88164 27.74651 1.000 27.25199 127 ALA B O 1
ATOM 4118 N N . ILE B 1 150 ? 31.63099 12.95680 29.67374 1.000 24.80742 128 ILE B N 1
ATOM 4119 C CA . ILE B 1 150 ? 30.50199 12.34050 30.36683 1.000 25.48068 128 ILE B CA 1
ATOM 4120 C C . ILE B 1 150 ? 29.18613 12.90034 29.84204 1.000 23.89566 128 ILE B C 1
ATOM 4121 O O . ILE B 1 150 ? 28.22763 12.15461 29.60656 1.000 27.89338 128 ILE B O 1
ATOM 4126 N N . ASP B 1 151 ? 29.11592 14.22442 29.66292 1.000 28.12616 129 ASP B N 1
ATOM 4127 C CA . ASP B 1 151 ? 27.92416 14.83798 29.08343 1.000 29.28545 129 ASP B CA 1
ATOM 4128 C C . ASP B 1 151 ? 27.58013 14.20648 27.74117 1.000 29.29178 129 ASP B C 1
ATOM 4129 O O . ASP B 1 151 ? 26.41444 13.90519 27.46040 1.000 29.62598 129 ASP B O 1
ATOM 4134 N N . ASN B 1 152 ? 28.59525 13.99676 26.89887 1.000 31.43681 130 ASN B N 1
ATOM 4135 C CA . ASN B 1 152 ? 28.36518 13.39530 25.58979 1.000 29.01740 130 ASN B CA 1
ATOM 4136 C C . ASN B 1 152 ? 27.83163 11.97457 25.71856 1.000 30.44095 130 ASN B C 1
ATOM 4137 O O . ASN B 1 152 ? 26.90636 11.58494 24.99551 1.000 35.31108 130 ASN B O 1
ATOM 4142 N N . ALA B 1 153 ? 28.40329 11.18461 26.63059 1.000 31.90630 131 ALA B N 1
ATOM 4143 C CA . ALA B 1 153 ? 27.89856 9.83636 26.86748 1.000 30.61898 131 ALA B CA 1
ATOM 4144 C C . ALA B 1 153 ? 26.43094 9.86598 27.27162 1.000 31.54282 131 ALA B C 1
ATOM 4145 O O . ALA B 1 153 ? 25.61921 9.07832 26.77158 1.000 31.26361 131 ALA B O 1
ATOM 4147 N N . ILE B 1 154 ? 26.06886 10.78700 28.16644 1.000 28.21636 132 ILE B N 1
ATOM 4148 C CA . ILE B 1 154 ? 24.67778 10.90526 28.59191 1.000 29.70831 132 ILE B CA 1
ATOM 4149 C C . ILE B 1 154 ? 23.79759 11.34990 27.42988 1.000 32.17507 132 ILE B C 1
ATOM 4150 O O . ILE B 1 154 ? 22.68150 10.84713 27.25108 1.000 27.89771 132 ILE B O 1
ATOM 4155 N N . ALA B 1 155 ? 24.28538 12.29090 26.61876 1.000 30.48175 133 ALA B N 1
ATOM 4156 C CA . ALA B 1 155 ? 23.56325 12.67329 25.40978 1.000 39.26052 133 ALA B CA 1
ATOM 4157 C C . ALA B 1 155 ? 23.41695 11.48739 24.46404 1.000 41.40610 133 ALA B C 1
ATOM 4158 O O . ALA B 1 155 ? 22.31392 11.18831 23.99146 1.000 39.09580 133 ALA B O 1
ATOM 4160 N N . SER B 1 156 ? 24.52553 10.79845 24.18000 1.000 36.81087 134 SER B N 1
ATOM 4161 C CA . SER B 1 156 ? 24.48941 9.63135 23.30215 1.000 42.82423 134 SER B CA 1
ATOM 4162 C C . SER B 1 156 ? 23.48021 8.59943 23.78748 1.000 35.31107 134 SER B C 1
ATOM 4163 O O . SER B 1 156 ? 22.68105 8.07282 23.00487 1.000 37.63356 134 SER B O 1
ATOM 4166 N N . MET B 1 157 ? 23.49282 8.31416 25.09020 1.000 31.42117 135 MET B N 1
ATOM 4167 C CA . MET B 1 157 ? 22.63974 7.26674 25.64487 1.000 34.10399 135 MET B CA 1
ATOM 4168 C C . MET B 1 157 ? 21.16163 7.62546 25.56952 1.000 41.41960 135 MET B C 1
ATOM 4169 O O . MET B 1 157 ? 20.31196 6.72999 25.52983 1.000 41.49073 135 MET B O 1
ATOM 4174 N N . ALA B 1 158 ? 20.83027 8.91627 25.56853 1.000 34.19339 136 ALA B N 1
ATOM 4175 C CA . ALA B 1 158 ? 19.43035 9.31937 25.58160 1.000 46.34372 136 ALA B CA 1
ATOM 4176 C C . ALA B 1 158 ? 18.75885 9.16902 24.22409 1.000 44.77941 136 ALA B C 1
ATOM 4177 O O . ALA B 1 158 ? 17.52624 9.09914 24.16432 1.000 52.33343 136 ALA B O 1
ATOM 4179 N N . GLU B 1 159 ? 19.53425 9.12513 23.13685 1.000 46.40965 137 GLU B N 1
ATOM 4180 C CA . GLU B 1 159 ? 18.96837 8.85185 21.81831 1.000 44.04424 137 GLU B CA 1
ATOM 4181 C C . GLU B 1 159 ? 18.30231 7.48600 21.76362 1.000 45.40302 137 GLU B C 1
ATOM 4182 O O . GLU B 1 159 ? 17.40556 7.26835 20.94111 1.000 54.49393 137 GLU B O 1
ATOM 4188 N N . THR B 1 160 ? 18.72833 6.57190 22.63294 1.000 53.69625 138 THR B N 1
ATOM 4189 C CA . THR B 1 160 ? 18.26830 5.19502 22.68419 1.000 53.61538 138 THR B CA 1
ATOM 4190 C C . THR B 1 160 ? 17.54406 4.80877 23.96592 1.000 55.81793 138 THR B C 1
ATOM 4191 O O . THR B 1 160 ? 16.81203 3.81220 23.95648 1.000 45.39888 138 THR B O 1
ATOM 4195 N N . GLN B 1 161 ? 17.70254 5.56325 25.05239 1.000 53.67699 139 GLN B N 1
ATOM 4196 C CA . GLN B 1 161 ? 16.96862 5.29258 26.27862 1.000 53.95043 139 GLN B CA 1
ATOM 4197 C C . GLN B 1 161 ? 16.12389 6.50330 26.66793 1.000 46.93296 139 GLN B C 1
ATOM 4198 O O . GLN B 1 161 ? 16.48361 7.63933 26.34529 1.000 46.10812 139 GLN B O 1
ATOM 4204 N N . PRO B 1 162 ? 14.99736 6.29744 27.35015 1.000 48.76565 140 PRO B N 1
ATOM 4205 C CA . PRO B 1 162 ? 14.01839 7.37945 27.53794 1.000 52.87584 140 PRO B CA 1
ATOM 4206 C C . PRO B 1 162 ? 14.20714 8.23909 28.78136 1.000 54.46428 140 PRO B C 1
ATOM 4207 O O . PRO B 1 162 ? 13.31029 9.02824 29.09245 1.000 53.48097 140 PRO B O 1
ATOM 4211 N N . PHE B 1 163 ? 15.32779 8.12329 29.48671 1.000 42.38110 141 PHE B N 1
ATOM 4212 C CA . PHE B 1 163 ? 15.52250 8.87271 30.71707 1.000 38.60918 141 PHE B CA 1
ATOM 4213 C C . PHE B 1 163 ? 15.74291 10.35659 30.42053 1.000 39.07269 141 PHE B C 1
ATOM 4214 O O . PHE B 1 163 ? 15.98725 10.76731 29.28213 1.000 39.52181 141 PHE B O 1
ATOM 4222 N N . GLN B 1 164 ? 15.66460 11.16551 31.47400 1.000 43.08979 142 GLN B N 1
ATOM 4223 C CA . GLN B 1 164 ? 15.98639 12.58227 31.40238 1.000 40.98600 142 GLN B CA 1
ATOM 4224 C C . GLN B 1 164 ? 17.19342 12.88699 32.27719 1.000 33.90262 142 GLN B C 1
ATOM 4225 O O . GLN B 1 164 ? 17.59295 12.08667 33.12595 1.000 35.10607 142 GLN B O 1
ATOM 4231 N N . THR B 1 165 ? 17.76750 14.06641 32.06347 1.000 33.81232 143 THR B N 1
ATOM 4232 C CA . THR B 1 165 ? 18.92180 14.51926 32.82238 1.000 32.92461 143 THR B CA 1
ATOM 4233 C C . THR B 1 165 ? 18.72905 15.97316 33.22881 1.000 40.13260 143 THR B C 1
ATOM 4234 O O . THR B 1 165 ? 18.03847 16.73891 32.55059 1.000 42.10029 143 THR B O 1
ATOM 4238 N N . ARG B 1 166 ? 19.33382 16.34215 34.35653 1.000 31.19251 144 ARG B N 1
ATOM 4239 C CA . ARG B 1 166 ? 19.30620 17.70862 34.85893 1.000 34.34385 144 ARG B CA 1
ATOM 4240 C C . ARG B 1 166 ? 20.71402 18.12546 35.25682 1.000 32.32753 144 ARG B C 1
ATOM 4241 O O . ARG B 1 166 ? 21.46983 17.32921 35.81951 1.000 33.27651 144 ARG B O 1
ATOM 4249 N N . LYS B 1 167 ? 21.05810 19.37727 34.96751 1.000 27.44524 145 LYS B N 1
ATOM 4250 C CA . LYS B 1 167 ? 22.38171 19.91564 35.25383 1.000 24.80426 145 LYS B CA 1
ATOM 4251 C C . LYS B 1 167 ? 22.26809 20.96183 36.35615 1.000 35.63388 145 LYS B C 1
ATOM 4252 O O . LYS B 1 167 ? 21.56122 21.96364 36.19649 1.000 35.34142 145 LYS B O 1
ATOM 4258 N N . VAL B 1 168 ? 22.94777 20.71458 37.47677 1.000 30.34889 146 VAL B N 1
ATOM 4259 C CA . VAL B 1 168 ? 23.04455 21.71143 38.53516 1.000 28.33773 146 VAL B CA 1
ATOM 4260 C C . VAL B 1 168 ? 23.99129 22.81365 38.08465 1.000 31.30460 146 VAL B C 1
ATOM 4261 O O . VAL B 1 168 ? 25.10701 22.54236 37.62039 1.000 33.09937 146 VAL B O 1
ATOM 4265 N N . THR B 1 169 ? 23.55041 24.06238 38.20426 1.000 30.78268 147 THR B N 1
ATOM 4266 C CA . THR B 1 169 ? 24.40165 25.17938 37.81784 1.000 30.64470 147 THR B CA 1
ATOM 4267 C C . THR B 1 169 ? 25.49616 25.38797 38.85669 1.000 32.36128 147 THR B C 1
ATOM 4268 O O . THR B 1 169 ? 25.21799 25.52143 40.05279 1.000 34.25134 147 THR B O 1
ATOM 4272 N N . VAL B 1 170 ? 26.74430 25.39952 38.39675 1.000 33.34214 148 VAL B N 1
ATOM 4273 C CA . VAL B 1 170 ? 27.90581 25.66658 39.23756 1.000 33.07378 148 VAL B CA 1
ATOM 4274 C C . VAL B 1 170 ? 28.78094 26.66307 38.48930 1.000 40.49898 148 VAL B C 1
ATOM 4275 O O . VAL B 1 170 ? 29.38988 26.31886 37.46861 1.000 41.97174 148 VAL B O 1
ATOM 4279 N N . ASP B 1 171 ? 28.84541 27.89313 38.99320 1.000 46.11087 149 ASP B N 1
ATOM 4280 C CA . ASP B 1 171 ? 29.55193 28.99833 38.34660 1.000 46.48283 149 ASP B CA 1
ATOM 4281 C C . ASP B 1 171 ? 30.72888 29.38217 39.23466 1.000 50.10135 149 ASP B C 1
ATOM 4282 O O . ASP B 1 171 ? 30.64212 30.31235 40.04242 1.000 43.85122 149 ASP B O 1
ATOM 4287 N N . LEU B 1 172 ? 31.83404 28.65494 39.08282 1.000 51.84014 150 LEU B N 1
ATOM 4288 C CA . LEU B 1 172 ? 33.00094 28.87670 39.91634 1.000 45.99070 150 LEU B CA 1
ATOM 4289 C C . LEU B 1 172 ? 33.54867 30.28484 39.69536 1.000 53.89812 150 LEU B C 1
ATOM 4290 O O . LEU B 1 172 ? 33.51563 30.80407 38.57611 1.000 42.70000 150 LEU B O 1
ATOM 4295 N N . PRO B 1 173 ? 34.06321 30.92966 40.74804 1.000 40.88510 151 PRO B N 1
ATOM 4296 C CA . PRO B 1 173 ? 34.17047 30.41290 42.11721 1.000 42.05108 151 PRO B CA 1
ATOM 4297 C C . PRO B 1 173 ? 32.85811 30.42381 42.91050 1.000 45.48225 151 PRO B C 1
ATOM 4298 O O . PRO B 1 173 ? 32.08235 31.37726 42.82976 1.000 46.93539 151 PRO B O 1
ATOM 4302 N N . MET B 1 174 ? 32.61905 29.34381 43.65453 1.000 43.67964 152 MET B N 1
ATOM 4303 C CA . MET B 1 174 ? 31.54315 29.26907 44.63302 1.000 42.58781 152 MET B CA 1
ATOM 4304 C C . MET B 1 174 ? 32.08247 28.62136 45.89613 1.000 48.26683 152 MET B C 1
ATOM 4305 O O . MET B 1 174 ? 33.17918 28.06308 45.91033 1.000 46.23450 152 MET B O 1
ATOM 4310 N N . ARG B 1 175 ? 31.28060 28.66203 46.95327 1.000 36.09936 153 ARG B N 1
ATOM 4311 C CA . ARG B 1 175 ? 31.57696 27.90338 48.15736 1.000 43.21308 153 ARG B CA 1
ATOM 4312 C C . ARG B 1 175 ? 30.98224 26.50900 48.02985 1.000 39.86932 153 ARG B C 1
ATOM 4313 O O . ARG B 1 175 ? 29.91719 26.32771 47.43267 1.000 34.44954 153 ARG B O 1
ATOM 4321 N N . GLY B 1 176 ? 31.69499 25.51992 48.57128 1.000 32.36799 154 GLY B N 1
ATOM 4322 C CA . GLY B 1 176 ? 31.26159 24.14121 48.41395 1.000 36.03617 154 GLY B CA 1
ATOM 4323 C C . GLY B 1 176 ? 29.88345 23.88721 48.99383 1.000 34.98417 154 GLY B C 1
ATOM 4324 O O . GLY B 1 176 ? 29.09600 23.12164 48.43377 1.000 27.34773 154 GLY B O 1
ATOM 4325 N N . GLU B 1 177 ? 29.56996 24.53348 50.11797 1.000 34.09159 155 GLU B N 1
ATOM 4326 C CA . GLU B 1 177 ? 28.28454 24.30451 50.76520 1.000 32.30849 155 GLU B CA 1
ATOM 4327 C C . GLU B 1 177 ? 27.12611 24.81840 49.92215 1.000 27.42785 155 GLU B C 1
ATOM 4328 O O . GLU B 1 177 ? 26.01945 24.27236 49.99656 1.000 33.61872 155 GLU B O 1
ATOM 4334 N N . ASP B 1 178 ? 27.35292 25.85999 49.11867 1.000 28.66099 156 ASP B N 1
ATOM 4335 C CA . ASP B 1 178 ? 26.31113 26.31268 48.20563 1.000 35.17566 156 ASP B CA 1
ATOM 4336 C C . ASP B 1 178 ? 26.13746 25.35229 47.03877 1.000 32.58215 156 ASP B C 1
ATOM 4337 O O . ASP B 1 178 ? 25.03052 25.22742 46.50318 1.000 30.94360 156 ASP B O 1
ATOM 4342 N N . ILE B 1 179 ? 27.21159 24.67250 46.62767 1.000 34.32597 157 ILE B N 1
ATOM 4343 C CA . ILE B 1 179 ? 27.08229 23.62025 45.62323 1.000 35.77433 157 ILE B CA 1
ATOM 4344 C C . ILE B 1 179 ? 26.19185 22.50186 46.14914 1.000 27.43598 157 ILE B C 1
ATOM 4345 O O . ILE B 1 179 ? 25.29545 22.01565 45.44865 1.000 27.41002 157 ILE B O 1
ATOM 4350 N N . VAL B 1 180 ? 26.42443 22.08036 47.39625 1.000 31.72699 158 VAL B N 1
ATOM 4351 C CA . VAL B 1 180 ? 25.60127 21.03877 48.00862 1.000 23.98746 158 VAL B CA 1
ATOM 4352 C C . VAL B 1 180 ? 24.15281 21.49560 48.11355 1.000 30.27353 158 VAL B C 1
ATOM 4353 O O . VAL B 1 180 ? 23.22078 20.72765 47.84114 1.000 30.40768 158 VAL B O 1
ATOM 4357 N N . ALA B 1 181 ? 23.94128 22.75512 48.50608 1.000 29.00012 159 ALA B N 1
ATOM 4358 C CA . ALA B 1 181 ? 22.58373 23.27044 48.65816 1.000 29.38908 159 ALA B CA 1
ATOM 4359 C C . ALA B 1 181 ? 21.81557 23.20668 47.34496 1.000 25.18164 159 ALA B C 1
ATOM 4360 O O . ALA B 1 181 ? 20.63756 22.83219 47.32545 1.000 26.46495 159 ALA B O 1
ATOM 4362 N N . ARG B 1 182 ? 22.47126 23.55056 46.23393 1.000 25.91334 160 ARG B N 1
ATOM 4363 C CA . ARG B 1 182 ? 21.80325 23.49024 44.93930 1.000 27.81269 160 ARG B CA 1
ATOM 4364 C C . ARG B 1 182 ? 21.54310 22.05007 44.51363 1.000 31.63901 160 ARG B C 1
ATOM 4365 O O . ARG B 1 182 ? 20.49355 21.75368 43.93114 1.000 26.14039 160 ARG B O 1
ATOM 4373 N N . PHE B 1 183 ? 22.48323 21.14148 44.79005 1.000 31.16622 161 PHE B N 1
ATOM 4374 C CA . PHE B 1 183 ? 22.25598 19.73346 44.47615 1.000 27.77354 161 PHE B CA 1
ATOM 4375 C C . PHE B 1 183 ? 21.03910 19.19860 45.21712 1.000 31.84343 161 PHE B C 1
ATOM 4376 O O . PHE B 1 183 ? 20.16784 18.55302 44.62288 1.000 27.44889 161 PHE B O 1
ATOM 4384 N N . GLU B 1 184 ? 20.96580 19.45540 46.52460 1.000 29.83586 162 GLU B N 1
ATOM 4385 C CA . GLU B 1 184 ? 19.81154 19.01272 47.29940 1.000 32.58307 162 GLU B CA 1
ATOM 4386 C C . GLU B 1 184 ? 18.52729 19.65657 46.79645 1.000 29.17251 162 GLU B C 1
ATOM 4387 O O . GLU B 1 184 ? 17.46717 19.01966 46.80707 1.000 32.19381 162 GLU B O 1
ATOM 4393 N N . GLY B 1 185 ? 18.60489 20.90824 46.33915 1.000 29.19983 163 GLY B N 1
ATOM 4394 C CA . GLY B 1 185 ? 17.43346 21.54809 45.76490 1.000 33.86933 163 GLY B CA 1
ATOM 4395 C C . GLY B 1 185 ? 17.00180 20.91529 44.45576 1.000 37.89374 163 GLY B C 1
ATOM 4396 O O . GLY B 1 185 ? 15.80476 20.78474 44.18586 1.000 33.62472 163 GLY B O 1
ATOM 4397 N N . MET B 1 186 ? 17.96585 20.51865 43.62262 1.000 34.82931 164 MET B N 1
ATOM 4398 C CA . MET B 1 186 ? 17.61772 19.86066 42.36667 1.000 34.43644 164 MET B CA 1
ATOM 4399 C C . MET B 1 186 ? 16.95104 18.51428 42.62044 1.000 36.97325 164 MET B C 1
ATOM 4400 O O . MET B 1 186 ? 16.00057 18.14316 41.92301 1.000 39.49515 164 MET B O 1
ATOM 4405 N N . VAL B 1 187 ? 17.43266 17.77600 43.62280 1.000 30.25018 165 VAL B N 1
ATOM 4406 C CA . VAL B 1 187 ? 16.82816 16.49313 43.97319 1.000 29.92090 165 VAL B CA 1
ATOM 4407 C C . VAL B 1 187 ? 15.36818 16.68190 44.36597 1.000 46.58679 165 VAL B C 1
ATOM 4408 O O . VAL B 1 187 ? 14.48460 15.93622 43.92570 1.000 41.55761 165 VAL B O 1
ATOM 4412 N N . ALA B 1 188 ? 15.09258 17.68864 45.19893 1.000 38.24935 166 ALA B N 1
ATOM 4413 C CA . ALA B 1 188 ? 13.72355 17.92327 45.64854 1.000 41.63354 166 ALA B CA 1
ATOM 4414 C C . ALA B 1 188 ? 12.84069 18.40959 44.50630 1.000 32.68171 166 ALA B C 1
ATOM 4415 O O . ALA B 1 188 ? 11.68394 17.98950 44.38603 1.000 44.09438 166 ALA B O 1
ATOM 4417 N N . GLN B 1 189 ? 13.37209 19.29849 43.66442 1.000 33.03757 167 GLN B N 1
ATOM 4418 C CA . GLN B 1 189 ? 12.65074 19.75305 42.48053 1.000 42.03906 167 GLN B CA 1
ATOM 4419 C C . GLN B 1 189 ? 12.26924 18.58087 41.58641 1.000 54.32312 167 GLN B C 1
ATOM 4420 O O . GLN B 1 189 ? 11.14360 18.50470 41.08099 1.000 50.77814 167 GLN B O 1
ATOM 4426 N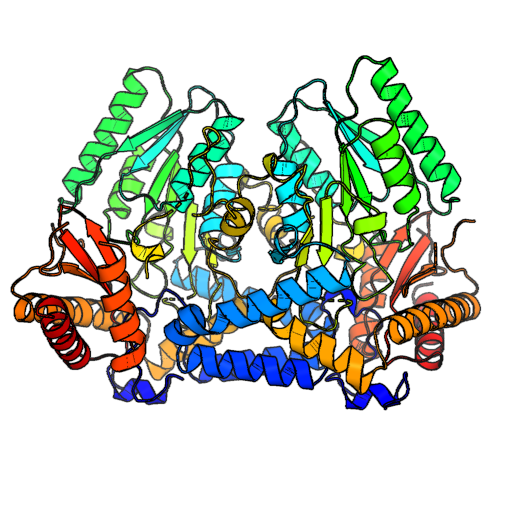 N . ILE B 1 190 ? 13.20481 17.65170 41.38487 1.000 43.79920 168 ILE B N 1
ATOM 4427 C CA . ILE B 1 190 ? 12.94917 16.50053 40.52223 1.000 45.79180 168 ILE B CA 1
ATOM 4428 C C . ILE B 1 190 ? 11.80446 15.66391 41.07857 1.000 46.05683 168 ILE B C 1
ATOM 4429 O O . ILE B 1 190 ? 10.85675 15.32143 40.36080 1.000 47.84092 168 ILE B O 1
ATOM 4434 N N . LYS B 1 191 ? 11.87844 15.31998 42.36884 1.000 45.72448 169 LYS B N 1
ATOM 4435 C CA . LYS B 1 191 ? 10.77111 14.62489 43.01696 1.000 46.32698 169 LYS B CA 1
ATOM 4436 C C . LYS B 1 191 ? 9.47618 15.41806 42.91582 1.000 55.08495 169 LYS B C 1
ATOM 4437 O O . LYS B 1 191 ? 8.39519 14.82950 42.80087 1.000 53.20769 169 LYS B O 1
ATOM 4443 N N . ALA B 1 192 ? 9.56614 16.75086 42.95277 1.000 45.58378 170 ALA B N 1
ATOM 4444 C CA . ALA B 1 192 ? 8.36914 17.58140 42.89754 1.000 48.03803 170 ALA B CA 1
ATOM 4445 C C . ALA B 1 192 ? 7.62239 17.41469 41.57945 1.000 59.37025 170 ALA B C 1
ATOM 4446 O O . ALA B 1 192 ? 6.40369 17.61203 41.53057 1.000 55.58471 170 ALA B O 1
ATOM 4448 N N . GLU B 1 193 ? 8.32652 17.05191 40.50842 1.000 49.95693 171 GLU B N 1
ATOM 4449 C CA . GLU B 1 193 ? 7.70968 16.81227 39.21121 1.000 47.86215 171 GLU B CA 1
ATOM 4450 C C . GLU B 1 193 ? 7.22523 15.37881 39.04490 1.000 52.66619 171 GLU B C 1
ATOM 4451 O O . GLU B 1 193 ? 6.76441 15.01491 37.95766 1.000 57.79083 171 GLU B O 1
ATOM 4457 N N . GLY B 1 194 ? 7.31479 14.56090 40.09018 1.000 44.15037 172 GLY B N 1
ATOM 4458 C CA . GLY B 1 194 ? 6.94619 13.16656 39.96843 1.000 53.56073 172 GLY B CA 1
ATOM 4459 C C . GLY B 1 194 ? 7.97098 12.29911 39.27843 1.000 54.91846 172 GLY B C 1
ATOM 4460 O O . GLY B 1 194 ? 7.64596 11.17505 38.88540 1.000 53.12921 172 GLY B O 1
ATOM 4461 N N . LEU B 1 195 ? 9.19566 12.78740 39.10861 1.000 52.64646 173 LEU B N 1
ATOM 4462 C CA . LEU B 1 195 ? 10.27510 12.01390 38.52244 1.000 41.93505 173 LEU B CA 1
ATOM 4463 C C . LEU B 1 195 ? 11.14316 11.42438 39.63358 1.000 50.91829 173 LEU B C 1
ATOM 4464 O O . LEU B 1 195 ? 10.92557 11.66558 40.82313 1.000 53.95647 173 LEU B O 1
ATOM 4469 N N . HIS B 1 196 ? 12.14014 10.64277 39.23840 1.000 39.78718 174 HIS B N 1
ATOM 4470 C CA . HIS B 1 196 ? 12.96965 9.89521 40.18479 1.000 42.51646 174 HIS B CA 1
ATOM 4471 C C . HIS B 1 196 ? 14.43647 10.25811 40.00985 1.000 43.92736 174 HIS B C 1
ATOM 4472 O O . HIS B 1 196 ? 15.04287 9.89116 38.98508 1.000 40.41617 174 HIS B O 1
ATOM 4479 N N . PRO B 1 197 ? 15.05460 10.96723 40.96156 1.000 46.60938 175 PRO B N 1
ATOM 4480 C CA . PRO B 1 197 ? 16.49384 11.24015 40.85388 1.000 43.65622 175 PRO B CA 1
ATOM 4481 C C . PRO B 1 197 ? 17.30560 9.97103 41.05098 1.000 39.31786 175 PRO B C 1
ATOM 4482 O O . PRO B 1 197 ? 17.54227 9.54026 42.18416 1.000 42.14532 175 PRO B O 1
ATOM 4486 N N . ARG B 1 198 ? 17.73434 9.36104 39.94756 1.000 34.68300 176 ARG B N 1
ATOM 4487 C CA . ARG B 1 198 ? 18.30869 8.02177 39.99768 1.000 34.04467 176 ARG B CA 1
ATOM 4488 C C . ARG B 1 198 ? 19.80005 8.03494 40.32424 1.000 28.00167 176 ARG B C 1
ATOM 4489 O O . ARG B 1 198 ? 20.24434 7.31004 41.22066 1.000 30.85603 176 ARG B O 1
ATOM 4497 N N . LEU B 1 199 ? 20.58087 8.84380 39.61370 1.000 27.78207 177 LEU B N 1
ATOM 4498 C CA . LEU B 1 199 ? 22.02864 8.82413 39.75710 1.000 27.74160 177 LEU B CA 1
ATOM 4499 C C . LEU B 1 199 ? 22.57318 10.22724 39.54296 1.000 25.53914 177 LEU B C 1
ATOM 4500 O O . LEU B 1 199 ? 22.03305 11.00595 38.75443 1.000 27.96665 177 LEU B O 1
ATOM 4505 N N . ALA B 1 200 ? 23.65433 10.53852 40.25373 1.000 23.64571 178 ALA B N 1
ATOM 4506 C CA . ALA B 1 200 ? 24.34580 11.81249 40.11921 1.000 23.77779 178 ALA B CA 1
ATOM 4507 C C . ALA B 1 200 ? 25.80404 11.56576 39.76375 1.000 25.71264 178 ALA B C 1
ATOM 4508 O O . ALA B 1 200 ? 26.46138 10.70869 40.36210 1.000 26.71158 178 ALA B O 1
ATOM 4510 N N . VAL B 1 201 ? 26.30281 12.31374 38.78486 1.000 22.26465 179 VAL B N 1
ATOM 4511 C CA . VAL B 1 201 ? 27.71245 12.26574 38.41965 1.000 27.07656 179 VAL B CA 1
ATOM 4512 C C . VAL B 1 201 ? 28.44615 13.31164 39.24675 1.000 25.40139 179 VAL B C 1
ATOM 4513 O O . VAL B 1 201 ? 28.29607 14.51470 39.02454 1.000 25.41585 179 VAL B O 1
ATOM 4517 N N . LEU B 1 202 ? 29.23225 12.84827 40.20651 1.000 22.68975 180 LEU B N 1
ATOM 4518 C CA . LEU B 1 202 ? 30.11871 13.69666 40.98242 1.000 23.93632 180 LEU B CA 1
ATOM 4519 C C . LEU B 1 202 ? 31.54729 13.53608 40.47556 1.000 30.82719 180 LEU B C 1
ATOM 4520 O O . LEU B 1 202 ? 31.87502 12.56809 39.78311 1.000 30.56815 180 LEU B O 1
ATOM 4525 N N . GLU B 1 203 ? 32.38985 14.51490 40.80172 1.000 23.00750 181 GLU B N 1
ATOM 4526 C CA . GLU B 1 203 ? 33.83009 14.42187 40.59190 1.000 27.41626 181 GLU B CA 1
ATOM 4527 C C . GLU B 1 203 ? 34.56141 14.83611 41.85811 1.000 31.81990 181 GLU B C 1
ATOM 4528 O O . GLU B 1 203 ? 34.04987 15.60883 42.67180 1.000 31.74314 181 GLU B O 1
ATOM 4534 N N . THR B 1 204 ? 35.76523 14.28790 42.01889 1.000 28.74872 182 THR B N 1
ATOM 4535 C CA . THR B 1 204 ? 36.66799 14.77207 43.05582 1.000 25.99303 182 THR B CA 1
ATOM 4536 C C . THR B 1 204 ? 37.30672 16.09073 42.63952 1.000 34.68095 182 THR B C 1
ATOM 4537 O O . THR B 1 204 ? 37.22012 17.09095 43.35932 1.000 33.60096 182 THR B O 1
ATOM 4541 N N . ILE B 1 205 ? 37.93913 16.10318 41.47113 1.000 30.70719 183 ILE B N 1
ATOM 4542 C CA . ILE B 1 205 ? 38.63036 17.26693 40.93490 1.000 32.44364 183 ILE B CA 1
ATOM 4543 C C . ILE B 1 205 ? 38.00771 17.60019 39.58795 1.000 35.86837 183 ILE B C 1
ATOM 4544 O O . ILE B 1 205 ? 37.90385 16.72750 38.71847 1.000 29.15877 183 ILE B O 1
ATOM 4549 N N . VAL B 1 206 ? 37.58211 18.85162 39.41610 1.000 28.24334 184 VAL B N 1
ATOM 4550 C CA . VAL B 1 206 ? 37.16174 19.29949 38.09550 1.000 29.37162 184 VAL B CA 1
ATOM 4551 C C . VAL B 1 206 ? 38.37474 19.29497 37.17639 1.000 37.53467 184 VAL B C 1
ATOM 4552 O O . VAL B 1 206 ? 39.48945 19.63843 37.59174 1.000 32.22763 184 VAL B O 1
ATOM 4556 N N . SER B 1 207 ? 38.17219 18.86793 35.92850 1.000 38.27589 185 SER B N 1
ATOM 4557 C CA . SER B 1 207 ? 39.28010 18.79823 34.98107 1.000 40.74292 185 SER B CA 1
ATOM 4558 C C . SER B 1 207 ? 39.89730 20.17139 34.76310 1.000 45.07313 185 SER B C 1
ATOM 4559 O O . SER B 1 207 ? 41.08100 20.39048 35.04547 1.000 37.72752 185 SER B O 1
ATOM 4562 N N . ILE B 1 208 ? 39.09977 21.11219 34.27339 1.000 41.12999 186 ILE B N 1
ATOM 4563 C CA . ILE B 1 208 ? 39.57993 22.44888 33.95301 1.000 39.47904 186 ILE B CA 1
ATOM 4564 C C . ILE B 1 208 ? 38.35377 23.35703 33.91628 1.000 42.74957 186 ILE B C 1
ATOM 4565 O O . ILE B 1 208 ? 37.37520 23.04743 33.21949 1.000 43.07142 186 ILE B O 1
ATOM 4570 N N . PRO B 1 209 ? 38.31189 24.43735 34.71445 1.000 40.68546 187 PRO B N 1
ATOM 4571 C CA . PRO B 1 209 ? 39.31092 24.86818 35.69979 1.000 41.69572 187 PRO B CA 1
ATOM 4572 C C . PRO B 1 209 ? 39.31564 23.94639 36.91838 1.000 37.08432 187 PRO B C 1
ATOM 4573 O O . PRO B 1 209 ? 38.27105 23.39748 37.27391 1.000 37.88533 187 PRO B O 1
ATOM 4577 N N . ALA B 1 210 ? 40.47462 23.77352 37.54868 1.000 36.46327 188 ALA B N 1
ATOM 4578 C CA . ALA B 1 210 ? 40.70896 22.65393 38.45486 1.000 38.04840 188 ALA B CA 1
ATOM 4579 C C . ALA B 1 210 ? 40.60263 23.09028 39.91303 1.000 38.32960 188 ALA B C 1
ATOM 4580 O O . ALA B 1 210 ? 41.44268 23.85131 40.40594 1.000 42.94142 188 ALA B O 1
ATOM 4582 N N . ILE B 1 211 ? 39.57335 22.57742 40.59711 1.000 32.57215 189 ILE B N 1
ATOM 4583 C CA . ILE B 1 211 ? 39.40676 22.67410 42.04344 1.000 31.26291 189 ILE B CA 1
ATOM 4584 C C . ILE B 1 211 ? 38.94794 21.33256 42.59033 1.000 32.72333 189 ILE B C 1
ATOM 4585 O O . ILE B 1 211 ? 38.39114 20.49614 41.87453 1.000 32.79316 189 ILE B O 1
ATOM 4590 N N . ARG B 1 212 ? 39.10988 21.17538 43.90160 1.000 33.62725 190 ARG B N 1
ATOM 4591 C CA . ARG B 1 212 ? 38.54496 20.03448 44.61137 1.000 29.10715 190 ARG B CA 1
ATOM 4592 C C . ARG B 1 212 ? 37.09075 20.32936 44.96821 1.000 38.59758 190 ARG B C 1
ATOM 4593 O O . ARG B 1 212 ? 36.79935 21.32627 45.63987 1.000 39.48929 190 ARG B O 1
ATOM 4601 N N . MET B 1 213 ? 36.18029 19.47150 44.50782 1.000 32.11377 191 MET B N 1
ATOM 4602 C CA . MET B 1 213 ? 34.75743 19.63968 44.74398 1.000 33.56447 191 MET B CA 1
ATOM 4603 C C . MET B 1 213 ? 34.35799 19.03788 46.09403 1.000 34.48297 191 MET B C 1
ATOM 4604 O O . MET B 1 213 ? 35.05198 18.16026 46.61516 1.000 30.47533 191 MET B O 1
ATOM 4609 N N . PRO B 1 214 ? 33.23712 19.48272 46.67613 1.000 31.84069 192 PRO B N 1
ATOM 4610 C CA . PRO B 1 214 ? 32.78666 18.89239 47.94428 1.000 32.85729 192 PRO B CA 1
ATOM 4611 C C . PRO B 1 214 ? 32.20378 17.50076 47.75701 1.000 27.61575 192 PRO B C 1
ATOM 4612 O O . PRO B 1 214 ? 31.03104 17.27635 48.07323 1.000 25.95147 192 PRO B O 1
ATOM 4616 N N . PHE B 1 215 ? 33.00646 16.55531 47.25998 1.000 33.03102 193 PHE B N 1
ATOM 4617 C CA . PHE B 1 215 ? 32.44077 15.26286 46.88703 1.000 25.87151 193 PHE B CA 1
ATOM 4618 C C . PHE B 1 215 ? 32.00466 14.46128 48.10512 1.000 22.59125 193 PHE B C 1
ATOM 4619 O O . PHE B 1 215 ? 31.03431 13.70238 48.01943 1.000 27.57470 193 PHE B O 1
ATOM 4627 N N . GLU B 1 216 ? 32.68162 14.62531 49.24531 1.000 33.35031 194 GLU B N 1
ATOM 4628 C CA . GLU B 1 216 ? 32.24142 13.94050 50.45913 1.000 30.39023 194 GLU B CA 1
ATOM 4629 C C . GLU B 1 216 ? 30.81731 14.33545 50.82480 1.000 26.99718 194 GLU B C 1
ATOM 4630 O O . GLU B 1 216 ? 29.97276 13.47446 51.09650 1.000 25.84821 194 GLU B O 1
ATOM 4636 N N . SER B 1 217 ? 30.53228 15.64044 50.83501 1.000 28.56100 195 SER B N 1
ATOM 4637 C CA . SER B 1 217 ? 29.19029 16.10021 51.18098 1.000 28.78823 195 SER B CA 1
ATOM 4638 C C . SER B 1 217 ? 28.17241 15.69258 50.12362 1.000 27.61194 195 SER B C 1
ATOM 4639 O O . SER B 1 217 ? 27.03861 15.32977 50.45759 1.000 28.50672 195 SER B O 1
ATOM 4642 N N . LEU B 1 218 ? 28.55630 15.73898 48.84648 1.000 26.02688 196 LEU B N 1
ATOM 4643 C CA . LEU B 1 218 ? 27.62043 15.36144 47.79097 1.000 24.25465 196 LEU B CA 1
ATOM 4644 C C . LEU B 1 218 ? 27.29152 13.87283 47.84114 1.000 25.32796 196 LEU B C 1
ATOM 4645 O O . LEU B 1 218 ? 26.14520 13.48199 47.59754 1.000 27.17837 196 LEU B O 1
ATOM 4650 N N . VAL B 1 219 ? 28.27589 13.02980 48.17020 1.000 26.21574 197 VAL B N 1
ATOM 4651 C CA . VAL B 1 219 ? 27.99820 11.60550 48.35468 1.000 25.69511 197 VAL B CA 1
ATOM 4652 C C . VAL B 1 219 ? 27.04269 11.39923 49.52270 1.000 28.58983 197 VAL B C 1
ATOM 4653 O O . VAL B 1 219 ? 26.09228 10.61050 49.43704 1.000 23.42603 197 VAL B O 1
ATOM 4657 N N . GLN B 1 220 ? 27.27397 12.11029 50.63053 1.000 30.96579 198 GLN B N 1
ATOM 4658 C CA . GLN B 1 220 ? 26.38943 11.99479 51.78648 1.000 35.30728 198 GLN B CA 1
ATOM 4659 C C . GLN B 1 220 ? 24.97030 12.42417 51.44109 1.000 31.74971 198 GLN B C 1
ATOM 4660 O O . GLN B 1 220 ? 24.00025 11.76508 51.83402 1.000 30.51889 198 GLN B O 1
ATOM 4666 N N . ALA B 1 221 ? 24.82989 13.52698 50.70170 1.000 31.95167 199 ALA B N 1
ATOM 4667 C CA . ALA B 1 221 ? 23.50590 13.96451 50.27105 1.000 27.56824 199 ALA B CA 1
ATOM 4668 C C . ALA B 1 221 ? 22.85647 12.93320 49.35800 1.000 36.00076 199 ALA B C 1
ATOM 4669 O O . ALA B 1 221 ? 21.64235 12.70678 49.42929 1.000 30.23459 199 ALA B O 1
ATOM 4671 N N . CYS B 1 222 ? 23.65468 12.29307 48.49794 1.000 32.28074 200 CYS B N 1
ATOM 4672 C CA . CYS B 1 222 ? 23.11578 11.29128 47.58317 1.000 28.34128 200 CYS B CA 1
ATOM 4673 C C . CYS B 1 222 ? 22.47208 10.13227 48.33015 1.000 28.93187 200 CYS B C 1
ATOM 4674 O O . CYS B 1 222 ? 21.40349 9.65282 47.93504 1.000 31.52214 200 CYS B O 1
ATOM 4677 N N . GLN B 1 223 ? 23.09744 9.66587 49.41192 1.000 33.09514 201 GLN B N 1
ATOM 4678 C CA . GLN B 1 223 ? 22.53776 8.50248 50.08673 1.000 43.40504 201 GLN B CA 1
ATOM 4679 C C . GLN B 1 223 ? 21.36180 8.87582 50.97954 1.000 38.08705 201 GLN B C 1
ATOM 4680 O O . GLN B 1 223 ? 20.45515 8.05823 51.16514 1.000 38.08858 201 GLN B O 1
ATOM 4686 N N . ARG B 1 224 ? 21.34976 10.09300 51.53943 1.000 40.95727 202 ARG B N 1
ATOM 4687 C CA . ARG B 1 224 ? 20.17064 10.55902 52.26006 1.000 38.64068 202 ARG B CA 1
ATOM 4688 C C . ARG B 1 224 ? 18.94032 10.52083 51.36645 1.000 44.28973 202 ARG B C 1
ATOM 4689 O O . ARG B 1 224 ? 17.84643 10.15340 51.81456 1.000 39.30201 202 ARG B O 1
ATOM 4697 N N . GLU B 1 225 ? 19.10040 10.89200 50.09963 1.000 40.86519 203 GLU B N 1
ATOM 4698 C CA . GLU B 1 225 ? 17.99167 10.98437 49.16197 1.000 41.95251 203 GLU B CA 1
ATOM 4699 C C . GLU B 1 225 ? 17.81732 9.73485 48.31186 1.000 35.55494 203 GLU B C 1
ATOM 4700 O O . GLU B 1 225 ? 16.90172 9.68778 47.48426 1.000 41.98492 203 GLU B O 1
ATOM 4706 N N . GLY B 1 226 ? 18.66105 8.72639 48.49359 1.000 34.84310 204 GLY B N 1
ATOM 4707 C CA . GLY B 1 226 ? 18.55121 7.52362 47.68900 1.000 34.32934 204 GLY B CA 1
ATOM 4708 C C . GLY B 1 226 ? 18.98976 7.71310 46.25361 1.000 40.59493 204 GLY B C 1
ATOM 4709 O O . GLY B 1 226 ? 18.36925 7.15360 45.33977 1.000 43.48893 204 GLY B O 1
ATOM 4710 N N . VAL B 1 227 ? 20.03832 8.49775 46.03044 1.000 34.16229 205 VAL B N 1
ATOM 4711 C CA . VAL B 1 227 ? 20.60098 8.72484 44.70489 1.000 35.38481 205 VAL B CA 1
ATOM 4712 C C . VAL B 1 227 ? 21.92042 7.97622 44.61454 1.000 32.66572 205 VAL B C 1
ATOM 4713 O O . VAL B 1 227 ? 22.75724 8.07054 45.52038 1.000 30.62122 205 VAL B O 1
ATOM 4717 N N . LEU B 1 228 ? 22.10233 7.22876 43.53011 1.000 31.17863 206 LEU B N 1
ATOM 4718 C CA . LEU B 1 228 ? 23.36856 6.55161 43.29975 1.000 31.89850 206 LEU B CA 1
ATOM 4719 C C . LEU B 1 228 ? 24.45904 7.57795 43.02381 1.000 25.75822 206 LEU B C 1
ATOM 4720 O O . LEU B 1 228 ? 24.30048 8.45388 42.16837 1.000 26.37277 206 LEU B O 1
ATOM 4725 N N . SER B 1 229 ? 25.56355 7.47652 43.75748 1.000 25.01520 207 SER B N 1
ATOM 4726 C CA . SER B 1 229 ? 26.67683 8.41262 43.63737 1.000 25.16378 207 SER B CA 1
ATOM 4727 C C . SER B 1 229 ? 27.74590 7.79365 42.74519 1.000 31.51418 207 SER B C 1
ATOM 4728 O O . SER B 1 229 ? 28.45394 6.87223 43.16200 1.000 26.48720 207 SER B O 1
ATOM 4731 N N . LEU B 1 230 ? 27.85878 8.30143 41.51941 1.000 24.89926 208 LEU B N 1
ATOM 4732 C CA . LEU B 1 230 ? 28.92436 7.92372 40.59840 1.000 21.70092 208 LEU B CA 1
ATOM 4733 C C . LEU B 1 230 ? 30.00115 8.99714 40.68174 1.000 23.78313 208 LEU B C 1
ATOM 4734 O O . LEU B 1 230 ? 29.80300 10.11884 40.20683 1.000 24.23933 208 LEU B O 1
ATOM 4739 N N . VAL B 1 231 ? 31.14401 8.65043 41.26683 1.000 22.26811 209 VAL B N 1
ATOM 4740 C CA . VAL B 1 231 ? 32.21497 9.60840 41.51052 1.000 21.64293 209 VAL B CA 1
ATOM 4741 C C . VAL B 1 231 ? 33.24926 9.49213 40.39989 1.000 22.13885 209 VAL B C 1
ATOM 4742 O O . VAL B 1 231 ? 33.91179 8.45652 40.25638 1.000 25.33867 209 VAL B O 1
ATOM 4746 N N . ASP B 1 232 ? 33.38091 10.55610 39.61813 1.000 20.68307 210 ASP B N 1
ATOM 4747 C CA . ASP B 1 232 ? 34.48351 10.71765 38.67749 1.000 24.10978 210 ASP B CA 1
ATOM 4748 C C . ASP B 1 232 ? 35.69814 11.15135 39.48654 1.000 30.86639 210 ASP B C 1
ATOM 4749 O O . ASP B 1 232 ? 35.97141 12.33940 39.65281 1.000 24.49745 210 ASP B O 1
ATOM 4754 N N . GLY B 1 233 ? 36.43737 10.18271 40.00947 1.000 24.10157 211 GLY B N 1
ATOM 4755 C CA . GLY B 1 233 ? 37.64189 10.52300 40.73700 1.000 24.74606 211 GLY B CA 1
ATOM 4756 C C . GLY B 1 233 ? 38.88468 10.35452 39.89111 1.000 28.90632 211 GLY B C 1
ATOM 4757 O O . GLY B 1 233 ? 39.89600 9.83570 40.37355 1.000 28.44540 211 GLY B O 1
ATOM 4758 N N . ALA B 1 234 ? 38.80368 10.76961 38.62093 1.000 25.83531 212 ALA B N 1
ATOM 4759 C CA . ALA B 1 234 ? 39.93753 10.66841 37.70450 1.000 27.07820 212 ALA B CA 1
ATOM 4760 C C . ALA B 1 234 ? 41.21659 11.18688 38.34606 1.000 29.48650 212 ALA B C 1
ATOM 4761 O O . ALA B 1 234 ? 42.25693 10.51900 38.31953 1.000 28.92386 212 ALA B O 1
ATOM 4763 N N . HIS B 1 235 ? 41.15430 12.37829 38.93551 1.000 28.18799 213 HIS B N 1
ATOM 4764 C CA . HIS B 1 235 ? 42.20680 12.87020 39.82037 1.000 30.20149 213 HIS B CA 1
ATOM 4765 C C . HIS B 1 235 ? 41.83110 12.50461 41.25005 1.000 32.75695 213 HIS B C 1
ATOM 4766 O O . HIS B 1 235 ? 40.91005 13.09966 41.82028 1.000 34.01124 213 HIS B O 1
ATOM 4773 N N . SER B 1 236 ? 42.54370 11.54255 41.83599 1.000 30.08721 214 SER B N 1
ATOM 4774 C CA . SER B 1 236 ? 42.32574 11.20070 43.23765 1.000 29.06479 214 SER B CA 1
ATOM 4775 C C . SER B 1 236 ? 43.44980 10.33443 43.79280 1.000 32.86407 214 SER B C 1
ATOM 4776 O O . SER B 1 236 ? 44.32400 10.83634 44.50682 1.000 27.31312 214 SER B O 1
ATOM 4779 N N . ILE B 1 237 ? 43.42866 9.03541 43.47561 1.000 28.05540 215 ILE B N 1
ATOM 4780 C CA . ILE B 1 237 ? 44.41681 8.11440 44.02184 1.000 32.18439 215 ILE B CA 1
ATOM 4781 C C . ILE B 1 237 ? 45.81714 8.62461 43.70683 1.000 27.41844 215 ILE B C 1
ATOM 4782 O O . ILE B 1 237 ? 46.12219 8.99228 42.56551 1.000 30.57938 215 ILE B O 1
ATOM 4787 N N . GLY B 1 238 ? 46.65232 8.71275 44.74095 1.000 30.83395 216 GLY B N 1
ATOM 4788 C CA . GLY B 1 238 ? 47.99913 9.22252 44.62055 1.000 30.86719 216 GLY B CA 1
ATOM 4789 C C . GLY B 1 238 ? 48.15525 10.70145 44.91205 1.000 35.42490 216 GLY B C 1
ATOM 4790 O O . GLY B 1 238 ? 49.25644 11.13063 45.27724 1.000 34.08811 216 GLY B O 1
ATOM 4791 N N . GLN B 1 239 ? 47.09058 11.49402 44.76425 1.000 28.68264 217 GLN B N 1
ATOM 4792 C CA . GLN B 1 239 ? 47.16961 12.93499 44.98185 1.000 31.56424 217 GLN B CA 1
ATOM 4793 C C . GLN B 1 239 ? 46.76213 13.34081 46.39060 1.000 29.99946 217 GLN B C 1
ATOM 4794 O O . GLN B 1 239 ? 47.35485 14.26018 46.96428 1.000 29.47146 217 GLN B O 1
ATOM 4800 N N . PHE B 1 240 ? 45.74513 12.69051 46.95187 1.000 27.25037 218 PHE B N 1
ATOM 4801 C CA . PHE B 1 240 ? 45.31536 12.98149 48.31018 1.000 31.22377 218 PHE B CA 1
ATOM 4802 C C . PHE B 1 240 ? 44.70436 11.72457 48.91384 1.000 32.97384 218 PHE B C 1
ATOM 4803 O O . PHE B 1 240 ? 44.48244 10.72313 48.22947 1.000 33.75942 218 PHE B O 1
ATOM 4811 N N . SER B 1 241 ? 44.43525 11.79008 50.21516 1.000 31.66875 219 SER B N 1
ATOM 4812 C CA . SER B 1 241 ? 44.01402 10.60907 50.95508 1.000 35.36623 219 SER B CA 1
ATOM 4813 C C . SER B 1 241 ? 42.59491 10.20181 50.57958 1.000 36.93526 219 SER B C 1
ATOM 4814 O O . SER B 1 241 ? 41.72086 11.04679 50.36401 1.000 38.13280 219 SER B O 1
ATOM 4817 N N . LEU B 1 242 ? 42.37356 8.89033 50.49676 1.000 27.50485 220 LEU B N 1
ATOM 4818 C CA . LEU B 1 242 ? 41.06937 8.32502 50.18633 1.000 32.50403 220 LEU B CA 1
ATOM 4819 C C . LEU B 1 242 ? 40.74831 7.19964 51.15886 1.000 25.16671 220 LEU B C 1
ATOM 4820 O O . LEU B 1 242 ? 41.63627 6.47082 51.60995 1.000 32.38787 220 LEU B O 1
ATOM 4825 N N . ASN B 1 243 ? 39.45939 7.06510 51.47038 1.000 26.79112 221 ASN B N 1
ATOM 4826 C CA . ASN B 1 243 ? 38.97175 5.99342 52.34123 1.000 37.10446 221 ASN B CA 1
ATOM 4827 C C . ASN B 1 243 ? 37.53980 5.69263 51.89064 1.000 31.13894 221 ASN B C 1
ATOM 4828 O O . ASN B 1 243 ? 36.58445 6.31883 52.35627 1.000 32.42874 221 ASN B O 1
ATOM 4833 N N . LEU B 1 244 ? 37.40996 4.73185 50.97347 1.000 29.84407 222 LEU B N 1
ATOM 4834 C CA . LEU B 1 244 ? 36.09742 4.36340 50.45464 1.000 29.80956 222 LEU B CA 1
ATOM 4835 C C . LEU B 1 244 ? 35.27209 3.60046 51.47803 1.000 34.41078 222 LEU B C 1
ATOM 4836 O O . LEU B 1 244 ? 34.04325 3.55051 51.35419 1.000 30.83121 222 LEU B O 1
ATOM 4841 N N . GLU B 1 245 ? 35.92327 2.99811 52.47079 1.000 37.14551 223 GLU B N 1
ATOM 4842 C CA . GLU B 1 245 ? 35.20166 2.37821 53.57280 1.000 29.94338 223 GLU B CA 1
ATOM 4843 C C . GLU B 1 245 ? 34.41691 3.42127 54.35660 1.000 32.28497 223 GLU B C 1
ATOM 4844 O O . GLU B 1 245 ? 33.31834 3.13371 54.84521 1.000 37.16241 223 GLU B O 1
ATOM 4850 N N . VAL B 1 246 ? 34.94570 4.64349 54.44647 1.000 29.82657 224 VAL B N 1
ATOM 4851 C CA . VAL B 1 246 ? 34.21289 5.74755 55.06213 1.000 33.47208 224 VAL B CA 1
ATOM 4852 C C . VAL B 1 246 ? 33.32566 6.44575 54.03975 1.000 34.71782 224 VAL B C 1
ATOM 4853 O O . VAL B 1 246 ? 32.13883 6.67967 54.28942 1.000 30.70424 224 VAL B O 1
ATOM 4857 N N . LEU B 1 247 ? 33.89071 6.79119 52.87815 1.000 33.37668 225 LEU B N 1
ATOM 4858 C CA . LEU B 1 247 ? 33.14252 7.55425 51.87968 1.000 28.55276 225 LEU B CA 1
ATOM 4859 C C . LEU B 1 247 ? 31.91192 6.79369 51.40169 1.000 27.92864 225 LEU B C 1
ATOM 4860 O O . LEU B 1 247 ? 30.83812 7.38267 51.22940 1.000 31.43855 225 LEU B O 1
ATOM 4865 N N . GLN B 1 248 ? 32.05084 5.48730 51.18819 1.000 26.35085 226 GLN B N 1
ATOM 4866 C CA . GLN B 1 248 ? 30.99383 4.60139 50.71105 1.000 26.04924 226 GLN B CA 1
ATOM 4867 C C . GLN B 1 248 ? 30.34663 5.06086 49.40792 1.000 27.73132 226 GLN B C 1
ATOM 4868 O O . GLN B 1 248 ? 29.11533 5.00517 49.29183 1.000 25.41895 226 GLN B O 1
ATOM 4874 N N . PRO B 1 249 ? 31.11035 5.48910 48.39800 1.000 25.11543 227 PRO B N 1
ATOM 4875 C CA . PRO B 1 249 ? 30.47177 5.89632 47.14521 1.000 27.40113 227 PRO B CA 1
ATOM 4876 C C . PRO B 1 249 ? 29.82708 4.70034 46.46370 1.000 24.44197 227 PRO B C 1
ATOM 4877 O O . PRO B 1 249 ? 30.21651 3.54962 46.67725 1.000 26.67156 227 PRO B O 1
ATOM 4881 N N . ASP B 1 250 ? 28.80964 4.97886 45.64740 1.000 26.21081 228 ASP B N 1
ATOM 4882 C CA . ASP B 1 250 ? 28.15131 3.89269 44.92961 1.000 27.87794 228 ASP B CA 1
ATOM 4883 C C . ASP B 1 250 ? 29.03016 3.35564 43.80815 1.000 28.83030 228 ASP B C 1
ATOM 4884 O O . ASP B 1 250 ? 28.96737 2.16247 43.49325 1.000 25.98873 228 ASP B O 1
ATOM 4889 N N . PHE B 1 251 ? 29.83061 4.22001 43.18370 1.000 25.26795 229 PHE B N 1
ATOM 4890 C CA . PHE B 1 251 ? 30.85265 3.82646 42.22112 1.000 27.43439 229 PHE B CA 1
ATOM 4891 C C . PHE B 1 251 ? 31.95393 4.87624 42.25969 1.000 21.24941 229 PHE B C 1
ATOM 4892 O O . PHE B 1 251 ? 31.67315 6.06312 42.44536 1.000 27.10451 229 PHE B O 1
ATOM 4900 N N . PHE B 1 252 ? 33.19846 4.44159 42.06740 1.000 20.17358 230 PHE B N 1
ATOM 4901 C CA . PHE B 1 252 ? 34.34190 5.34543 42.14288 1.000 20.25741 230 PHE B CA 1
ATOM 4902 C C . PHE B 1 252 ? 35.35990 4.95312 41.08210 1.000 24.18401 230 PHE B C 1
ATOM 4903 O O . PHE B 1 252 ? 35.86222 3.82595 41.08320 1.000 25.04342 230 PHE B O 1
ATOM 4911 N N . ILE B 1 253 ? 35.66807 5.89100 40.18601 1.000 19.12823 231 ILE B N 1
ATOM 4912 C CA . ILE B 1 253 ? 36.55167 5.66641 39.04824 1.000 23.15978 231 ILE B CA 1
ATOM 4913 C C . ILE B 1 253 ? 37.75054 6.59064 39.18427 1.000 21.27480 231 ILE B C 1
ATOM 4914 O O . ILE B 1 253 ? 37.59793 7.76248 39.53662 1.000 26.23915 231 ILE B O 1
ATOM 4919 N N . MET B 1 254 ? 38.94269 6.06666 38.90285 1.000 23.10961 232 MET B N 1
ATOM 4920 C CA . MET B 1 254 ? 40.17408 6.81675 39.09657 1.000 23.91960 232 MET B CA 1
ATOM 4921 C C . MET B 1 254 ? 41.15475 6.49861 37.98038 1.000 23.84220 232 MET B C 1
ATOM 4922 O O . MET B 1 254 ? 41.20210 5.37310 37.47948 1.000 27.88765 232 MET B O 1
ATOM 4927 N N . ASP B 1 255 ? 41.93448 7.50385 37.59966 1.000 25.44598 233 ASP B N 1
ATOM 4928 C CA . ASP B 1 255 ? 43.08491 7.31642 36.72453 1.000 27.04340 233 ASP B CA 1
ATOM 4929 C C . ASP B 1 255 ? 44.31851 7.14967 37.60310 1.000 32.05533 233 ASP B C 1
ATOM 4930 O O . ASP B 1 255 ? 44.78008 8.11415 38.22238 1.000 27.64759 233 ASP B O 1
ATOM 4935 N N . CYS B 1 256 ? 44.84749 5.92752 37.67076 1.000 28.61293 234 CYS B N 1
ATOM 4936 C CA . CYS B 1 256 ? 46.06925 5.71938 38.43684 1.000 23.86355 234 CYS B CA 1
ATOM 4937 C C . CYS B 1 256 ? 47.24391 6.47760 37.83371 1.000 28.01509 234 CYS B C 1
ATOM 4938 O O . CYS B 1 256 ? 48.12190 6.94124 38.56884 1.000 28.94628 234 CYS B O 1
ATOM 4941 N N . HIS B 1 257 ? 47.26702 6.64489 36.51325 1.000 23.93057 235 HIS B N 1
ATOM 4942 C CA . HIS B 1 257 ? 48.41032 7.28070 35.86512 1.000 26.43641 235 HIS B CA 1
ATOM 4943 C C . HIS B 1 257 ? 48.49516 8.77600 36.17430 1.000 29.12842 235 HIS B C 1
ATOM 4944 O O . HIS B 1 257 ? 49.57191 9.36755 36.08667 1.000 35.23503 235 HIS B O 1
ATOM 4975 N N . TRP B 1 259 ? 48.27977 10.30659 38.99737 1.000 33.02004 237 TRP B N 1
ATOM 4976 C CA . TRP B 1 259 ? 48.95418 10.68367 40.24980 1.000 30.88062 237 TRP B CA 1
ATOM 4977 C C . TRP B 1 259 ? 49.66895 9.56252 41.03359 1.000 36.59539 237 TRP B C 1
ATOM 4978 O O . TRP B 1 259 ? 50.18400 9.82498 42.12500 1.000 34.99398 237 TRP B O 1
ATOM 4989 N N . LEU B 1 260 ? 49.72063 8.33623 40.50969 1.000 30.04549 238 LEU B N 1
ATOM 4990 C CA . LEU B 1 260 ? 50.34425 7.22083 41.21834 1.000 33.25594 238 LEU B CA 1
ATOM 4991 C C . LEU B 1 260 ? 51.67348 6.76289 40.62785 1.000 33.63219 238 LEU B C 1
ATOM 4992 O O . LEU B 1 260 ? 52.12935 5.66482 40.96612 1.000 38.48819 238 LEU B O 1
ATOM 4997 N N . PHE B 1 261 ? 52.29526 7.55019 39.74907 1.000 30.87525 239 PHE B N 1
ATOM 4998 C CA . PHE B 1 261 ? 53.64491 7.26955 39.23815 1.000 33.71918 239 PHE B CA 1
ATOM 4999 C C . PHE B 1 261 ? 53.67298 6.04031 38.32346 1.000 36.26408 239 PHE B C 1
ATOM 5000 O O . PHE B 1 261 ? 54.62443 5.25849 38.35126 1.000 30.34925 239 PHE B O 1
ATOM 5008 N N . VAL B 1 262 ? 52.63727 5.86475 37.50810 1.000 31.14729 240 VAL B N 1
ATOM 5009 C CA . VAL B 1 262 ? 52.64324 4.83148 36.47173 1.000 28.21223 240 VAL B CA 1
ATOM 5010 C C . VAL B 1 262 ? 52.23267 5.47292 35.15229 1.000 26.48373 240 VAL B C 1
ATOM 5011 O O . VAL B 1 262 ? 51.57003 6.52098 35.13512 1.000 30.78026 240 VAL B O 1
ATOM 5015 N N . PRO B 1 263 ? 52.61714 4.87447 34.02302 1.000 30.00376 241 PRO B N 1
ATOM 5016 C CA . PRO B 1 263 ? 52.32228 5.50477 32.73417 1.000 30.50472 241 PRO B CA 1
ATOM 5017 C C . PRO B 1 263 ? 50.86404 5.35561 32.32937 1.000 34.75118 241 PRO B C 1
ATOM 5018 O O . PRO B 1 263 ? 50.17058 4.41836 32.73001 1.000 29.72559 241 PRO B O 1
ATOM 5022 N N . ARG B 1 264 ? 50.41054 6.30812 31.51829 1.000 30.11146 242 ARG B N 1
ATOM 5023 C CA . ARG B 1 264 ? 49.07767 6.24350 30.94788 1.000 31.40614 242 ARG B CA 1
ATOM 5024 C C . ARG B 1 264 ? 49.01130 5.12878 29.90416 1.000 34.34234 242 ARG B C 1
ATOM 5025 O O . ARG B 1 264 ? 50.02841 4.77013 29.30385 1.000 31.32480 242 ARG B O 1
ATOM 5033 N N . PRO B 1 265 ? 47.82918 4.52763 29.69902 1.000 34.40922 243 PRO B N 1
ATOM 5034 C CA . PRO B 1 265 ? 46.59549 4.70922 30.46616 1.000 24.62006 243 PRO B CA 1
ATOM 5035 C C . PRO B 1 265 ? 46.50860 3.69264 31.59871 1.000 33.07835 243 PRO B C 1
ATOM 5036 O O . PRO B 1 265 ? 46.92879 2.54990 31.42372 1.000 30.66607 243 PRO B O 1
ATOM 5040 N N . CYS B 1 266 ? 45.97686 4.08802 32.75492 1.000 28.85803 244 CYS B N 1
ATOM 5041 C CA . CYS B 1 266 ? 45.93098 3.16869 33.89007 1.000 28.52142 244 CYS B CA 1
ATOM 5042 C C . CYS B 1 266 ? 44.81876 3.63330 34.82749 1.000 28.79293 244 CYS B C 1
ATOM 5043 O O . CYS B 1 266 ? 45.00073 4.59406 35.58096 1.000 34.69999 244 CYS B O 1
ATOM 5046 N N . ALA B 1 267 ? 43.68548 2.94587 34.77274 1.000 25.90089 245 ALA B N 1
ATOM 5047 C CA . ALA B 1 267 ? 42.52747 3.30124 35.57116 1.000 25.02093 245 ALA B CA 1
ATOM 5048 C C . ALA B 1 267 ? 42.07976 2.10956 36.40257 1.000 27.93270 245 ALA B C 1
ATOM 5049 O O . ALA B 1 267 ? 42.44601 0.96248 36.13900 1.000 27.15540 245 ALA B O 1
ATOM 5051 N N . ALA B 1 268 ? 41.27448 2.40811 37.41517 1.000 20.08534 246 ALA B N 1
ATOM 5052 C CA . ALA B 1 268 ? 40.64714 1.39028 38.23528 1.000 24.41003 246 ALA B CA 1
ATOM 5053 C C . ALA B 1 268 ? 39.21628 1.81163 38.52775 1.000 22.77766 246 ALA B C 1
ATOM 5054 O O . ALA B 1 268 ? 38.88169 3.00163 38.51762 1.000 24.81002 246 ALA B O 1
ATOM 5056 N N . LEU B 1 269 ? 38.37424 0.81841 38.78048 1.000 23.64296 247 LEU B N 1
ATOM 5057 C CA . LEU B 1 269 ? 36.96482 1.02632 39.06855 1.000 26.37409 247 LEU B CA 1
ATOM 5058 C C . LEU B 1 269 ? 36.62422 0.32008 40.37014 1.000 27.02006 247 LEU B C 1
ATOM 5059 O O . LEU B 1 269 ? 36.92984 -0.86466 40.53420 1.000 23.31890 247 LEU B O 1
ATOM 5064 N N . TYR B 1 270 ? 36.00402 1.05092 41.29231 1.000 23.28733 248 TYR B N 1
ATOM 5065 C CA . TYR B 1 270 ? 35.54765 0.50723 42.56384 1.000 19.24956 248 TYR B CA 1
ATOM 5066 C C . TYR B 1 270 ? 34.03003 0.40840 42.52441 1.000 27.17033 248 TYR B C 1
ATOM 5067 O O . TYR B 1 270 ? 33.34746 1.40116 42.25026 1.000 25.23546 248 TYR B O 1
ATOM 5076 N N . VAL B 1 271 ? 33.50864 -0.79115 42.77467 1.000 26.89222 249 VAL B N 1
ATOM 5077 C CA . VAL B 1 271 ? 32.07750 -1.02439 42.86805 1.000 22.89234 249 VAL B CA 1
ATOM 5078 C C . VAL B 1 271 ? 31.83220 -1.80573 44.15344 1.000 31.28837 249 VAL B C 1
ATOM 5079 O O . VAL B 1 271 ? 32.27176 -2.95547 44.26871 1.000 25.87139 249 VAL B O 1
ATOM 5083 N N . PRO B 1 272 ? 31.15426 -1.23517 45.14500 1.000 29.09643 250 PRO B N 1
ATOM 5084 C CA . PRO B 1 272 ? 30.89552 -1.97606 46.38215 1.000 34.21496 250 PRO B CA 1
ATOM 5085 C C . PRO B 1 272 ? 30.05673 -3.21108 46.10661 1.000 32.00573 250 PRO B C 1
ATOM 5086 O O . PRO B 1 272 ? 29.35241 -3.30449 45.09935 1.000 29.61728 250 PRO B O 1
ATOM 5090 N N . GLU B 1 273 ? 30.15715 -4.17486 47.02364 1.000 33.66172 251 GLU B N 1
ATOM 5091 C CA . GLU B 1 273 ? 29.43077 -5.42952 46.87216 1.000 32.08314 251 GLU B CA 1
ATOM 5092 C C . GLU B 1 273 ? 27.94958 -5.18967 46.60370 1.000 33.48347 251 GLU B C 1
ATOM 5093 O O . GLU B 1 273 ? 27.35195 -5.85147 45.74650 1.000 33.90187 251 GLU B O 1
ATOM 5099 N N . ARG B 1 274 ? 27.35068 -4.22092 47.30140 1.000 30.10886 252 ARG B N 1
ATOM 5100 C CA . ARG B 1 274 ? 25.91391 -3.99845 47.19368 1.000 29.35945 252 ARG B CA 1
ATOM 5101 C C . ARG B 1 274 ? 25.48362 -3.53579 45.80928 1.000 31.53804 252 ARG B C 1
ATOM 5102 O O . ARG B 1 274 ? 24.29275 -3.61633 45.48813 1.000 30.36791 252 ARG B O 1
ATOM 5110 N N . ASN B 1 275 ? 26.40911 -3.06253 44.97771 1.000 30.14594 253 ASN B N 1
ATOM 5111 C CA . ASN B 1 275 ? 26.05655 -2.52843 43.66883 1.000 33.60802 253 ASN B CA 1
ATOM 5112 C C . ASN B 1 275 ? 26.59934 -3.34647 42.50652 1.000 27.58462 253 ASN B C 1
ATOM 5113 O O . ASN B 1 275 ? 26.41417 -2.94918 41.35292 1.000 27.20522 253 ASN B O 1
ATOM 5118 N N . GLN B 1 276 ? 27.25209 -4.48109 42.76787 1.000 23.01454 254 GLN B N 1
ATOM 5119 C CA . GLN B 1 276 ? 27.86226 -5.24211 41.68513 1.000 30.47574 254 GLN B CA 1
ATOM 5120 C C . GLN B 1 276 ? 26.83390 -5.96405 40.81817 1.000 31.38765 254 GLN B C 1
ATOM 5121 O O . GLN B 1 276 ? 27.14537 -6.30951 39.67235 1.000 32.71832 254 GLN B O 1
ATOM 5127 N N . HIS B 1 277 ? 25.61336 -6.17594 41.32320 1.000 34.57469 255 HIS B N 1
ATOM 5128 C CA . HIS B 1 277 ? 24.53901 -6.73839 40.50887 1.000 36.85852 255 HIS B CA 1
ATOM 5129 C C . HIS B 1 277 ? 24.19876 -5.86035 39.31170 1.000 37.40933 255 HIS B C 1
ATOM 5130 O O . HIS B 1 277 ? 23.59682 -6.34527 38.34783 1.000 31.00029 255 HIS B O 1
ATOM 5137 N N . TYR B 1 278 ? 24.55169 -4.57491 39.36524 1.000 35.38366 256 TYR B N 1
ATOM 5138 C CA . TYR B 1 278 ? 24.27691 -3.66966 38.25487 1.000 29.32947 256 TYR B CA 1
ATOM 5139 C C . TYR B 1 278 ? 25.19182 -3.93387 37.06427 1.000 36.30207 256 TYR B C 1
ATOM 5140 O O . TYR B 1 278 ? 24.80001 -3.68919 35.91701 1.000 30.77921 256 TYR B O 1
ATOM 5149 N N . ILE B 1 279 ? 26.40192 -4.42383 37.31505 1.000 31.46837 257 ILE B N 1
ATOM 5150 C CA . ILE B 1 279 ? 27.46554 -4.48098 36.31769 1.000 35.77496 257 ILE B CA 1
ATOM 5151 C C . ILE B 1 279 ? 27.48837 -5.88259 35.72447 1.000 33.11686 257 ILE B C 1
ATOM 5152 O O . ILE B 1 279 ? 27.78933 -6.85781 36.42308 1.000 34.19370 257 ILE B O 1
ATOM 5157 N N . ARG B 1 280 ? 27.19510 -5.98929 34.43015 1.000 33.78801 258 ARG B N 1
ATOM 5158 C CA . ARG B 1 280 ? 27.18409 -7.27878 33.75935 1.000 34.36377 258 ARG B CA 1
ATOM 5159 C C . ARG B 1 280 ? 28.08841 -7.35537 32.53893 1.000 33.86954 258 ARG B C 1
ATOM 5160 O O . ARG B 1 280 ? 28.29150 -8.45829 32.01641 1.000 32.68079 258 ARG B O 1
ATOM 5168 N N . SER B 1 281 ? 28.64661 -6.23901 32.07614 1.000 30.94274 259 SER B N 1
ATOM 5169 C CA . SER B 1 281 ? 29.47531 -6.26655 30.88112 1.000 29.64241 259 SER B CA 1
ATOM 5170 C C . SER B 1 281 ? 30.52881 -5.17223 30.94636 1.000 31.31691 259 SER B C 1
ATOM 5171 O O . SER B 1 281 ? 30.29829 -4.09148 31.49585 1.000 29.09801 259 SER B O 1
ATOM 5174 N N . THR B 1 282 ? 31.69392 -5.47357 30.37703 1.000 26.08633 260 THR B N 1
ATOM 5175 C CA . THR B 1 282 ? 32.65650 -4.43387 30.06433 1.000 29.33769 260 THR B CA 1
ATOM 5176 C C . THR B 1 282 ? 32.19022 -3.65012 28.84128 1.000 31.52058 260 THR B C 1
ATOM 5177 O O . THR B 1 282 ? 31.23429 -4.01910 28.15344 1.000 28.65549 260 THR B O 1
ATOM 5181 N N . ILE B 1 283 ? 32.88384 -2.55220 28.57645 1.000 29.31032 261 ILE B N 1
ATOM 5182 C CA . ILE B 1 283 ? 32.71756 -1.78095 27.35321 1.000 30.25972 261 ILE B CA 1
ATOM 5183 C C . ILE B 1 283 ? 34.07419 -1.75353 26.65813 1.000 35.37025 261 ILE B C 1
ATOM 5184 O O . ILE B 1 283 ? 35.03579 -1.21000 27.20829 1.000 35.05077 261 ILE B O 1
ATOM 5189 N N . PRO B 1 284 ? 34.22179 -2.35818 25.46602 1.000 34.06429 262 PRO B N 1
ATOM 5190 C CA . PRO B 1 284 ? 33.17744 -3.09781 24.75552 1.000 29.81726 262 PRO B CA 1
ATOM 5191 C C . PRO B 1 284 ? 32.91294 -4.44066 25.42122 1.000 29.29307 262 PRO B C 1
ATOM 5192 O O . PRO B 1 284 ? 33.78335 -4.92449 26.14584 1.000 24.50536 262 PRO B O 1
ATOM 5196 N N . PRO B 1 285 ? 31.73283 -5.01841 25.20562 1.000 27.23855 263 PRO B N 1
ATOM 5197 C CA . PRO B 1 285 ? 31.46401 -6.34818 25.75963 1.000 29.92586 263 PRO B CA 1
ATOM 5198 C C . PRO B 1 285 ? 32.46614 -7.35996 25.22991 1.000 32.59067 263 PRO B C 1
ATOM 5199 O O . PRO B 1 285 ? 32.99297 -7.22733 24.12390 1.000 26.38989 263 PRO B O 1
ATOM 5203 N N . SER B 1 286 ? 32.74468 -8.37022 26.04898 1.000 27.34416 264 SER B N 1
ATOM 5204 C CA . SER B 1 286 ? 33.66987 -9.42046 25.64947 1.000 33.44804 264 SER B CA 1
ATOM 5205 C C . SER B 1 286 ? 33.22303 -10.74770 26.24565 1.000 33.41252 264 SER B C 1
ATOM 5206 O O . SER B 1 286 ? 32.02965 -10.95032 26.49090 1.000 30.61712 264 SER B O 1
ATOM 5209 N N . PHE B 1 287 ? 34.16781 -11.65350 26.49759 1.000 31.37987 265 PHE B N 1
ATOM 5210 C CA . PHE B 1 287 ? 33.79919 -13.01101 26.88028 1.000 37.80119 265 PHE B CA 1
ATOM 5211 C C . PHE B 1 287 ? 33.27626 -13.10953 28.31004 1.000 43.72663 265 PHE B C 1
ATOM 5212 O O . PHE B 1 287 ? 32.60673 -14.09337 28.64029 1.000 39.92657 265 PHE B O 1
ATOM 5220 N N . GLY B 1 288 ? 33.55426 -12.12269 29.16009 1.000 37.74816 266 GLY B N 1
ATOM 5221 C CA . GLY B 1 288 ? 33.06616 -12.15044 30.52549 1.000 32.40466 266 GLY B CA 1
ATOM 5222 C C . GLY B 1 288 ? 31.62010 -11.75214 30.71230 1.000 43.75688 266 GLY B C 1
ATOM 5223 O O . GLY B 1 288 ? 31.12016 -11.78611 31.84049 1.000 39.55981 266 GLY B O 1
ATOM 5224 N N . PHE B 1 289 ? 30.93926 -11.38963 29.62415 1.000 38.83596 267 PHE B N 1
ATOM 5225 C CA . PHE B 1 289 ? 29.56881 -10.88993 29.66989 1.000 39.71462 267 PHE B CA 1
ATOM 5226 C C . PHE B 1 289 ? 28.64803 -11.83004 30.44210 1.000 40.84647 267 PHE B C 1
ATOM 5227 O O . PHE B 1 289 ? 28.72348 -13.05360 30.30405 1.000 41.89349 267 PHE B O 1
ATOM 5235 N N . ILE B 1 290 ? 27.78016 -11.24719 31.26429 1.000 40.39937 268 ILE B N 1
ATOM 5236 C CA . ILE B 1 290 ? 26.82322 -11.98402 32.08115 1.000 38.79914 268 ILE B CA 1
ATOM 5237 C C . ILE B 1 290 ? 25.43881 -11.78747 31.46493 1.000 45.24067 268 ILE B C 1
ATOM 5238 O O . ILE B 1 290 ? 24.88374 -10.68092 31.54003 1.000 47.21406 268 ILE B O 1
ATOM 5243 N N . PRO B 1 291 ? 24.85587 -12.80909 30.83702 1.000 49.68259 269 PRO B N 1
ATOM 5244 C CA . PRO B 1 291 ? 23.47269 -12.69488 30.35942 1.000 56.90856 269 PRO B CA 1
ATOM 5245 C C . PRO B 1 291 ? 22.55124 -12.24087 31.48130 1.000 62.17667 269 PRO B C 1
ATOM 5246 O O . PRO B 1 291 ? 22.76044 -12.57696 32.64749 1.000 57.73660 269 PRO B O 1
ATOM 5250 N N . ARG B 1 292 ? 21.53366 -11.44861 31.12728 1.000 54.75742 270 ARG B N 1
ATOM 5251 C CA . ARG B 1 292 ? 20.63820 -10.92413 32.15404 1.000 67.38725 270 ARG B CA 1
ATOM 5252 C C . ARG B 1 292 ? 19.95904 -12.04616 32.92195 1.000 71.87558 270 ARG B C 1
ATOM 5253 O O . ARG B 1 292 ? 19.64339 -11.88341 34.10681 1.000 78.53193 270 ARG B O 1
ATOM 5261 N N . ASP B 1 293 ? 19.72156 -13.18175 32.26176 1.000 72.64093 271 ASP B N 1
ATOM 5262 C CA . ASP B 1 293 ? 19.39436 -14.41602 32.96036 1.000 74.80295 271 ASP B CA 1
ATOM 5263 C C . ASP B 1 293 ? 20.34309 -14.62275 34.13622 1.000 82.53834 271 ASP B C 1
ATOM 5264 O O . ASP B 1 293 ? 19.92081 -14.64693 35.29695 1.000 83.79266 271 ASP B O 1
ATOM 5269 N N . GLY B 1 294 ? 21.63840 -14.74024 33.85162 1.000 76.38054 272 GLY B N 1
ATOM 5270 C CA . GLY B 1 294 ? 22.62214 -14.68671 34.91618 1.000 70.30993 272 GLY B CA 1
ATOM 5271 C C . GLY B 1 294 ? 23.74184 -15.70366 34.85785 1.000 78.43878 272 GLY B C 1
ATOM 5272 O O . GLY B 1 294 ? 24.53215 -15.79859 35.80129 1.000 85.59920 272 GLY B O 1
ATOM 5273 N N . LYS B 1 295 ? 23.84153 -16.46081 33.76982 1.000 75.61346 273 LYS B N 1
ATOM 5274 C CA . LYS B 1 295 ? 24.82109 -17.54104 33.70208 1.000 79.81042 273 LYS B CA 1
ATOM 5275 C C . LYS B 1 295 ? 25.97397 -17.17295 32.78051 1.000 74.62740 273 LYS B C 1
ATOM 5276 O O . LYS B 1 295 ? 25.78891 -17.12513 31.55370 1.000 74.72631 273 LYS B O 1
ATOM 5282 N N . PRO B 1 296 ? 27.17945 -16.90975 33.31041 1.000 76.32469 274 PRO B N 1
ATOM 5283 C CA . PRO B 1 296 ? 28.34873 -16.65067 32.46378 1.000 73.84892 274 PRO B CA 1
ATOM 5284 C C . PRO B 1 296 ? 29.01204 -17.93767 31.98504 1.000 71.15579 274 PRO B C 1
ATOM 5285 O O . PRO B 1 296 ? 29.20124 -18.84320 32.79637 1.000 74.89896 274 PRO B O 1
ATOM 5289 N N . LEU B 1 298 ? 32.13623 -19.42497 29.82919 1.000 70.77728 276 LEU B N 1
ATOM 5290 C CA . LEU B 1 298 ? 33.40383 -19.27672 29.12571 1.000 63.73200 276 LEU B CA 1
ATOM 5291 C C . LEU B 1 298 ? 33.68094 -20.48551 28.24074 1.000 71.13719 276 LEU B C 1
ATOM 5292 O O . LEU B 1 298 ? 33.26165 -21.59610 28.56011 1.000 71.47272 276 LEU B O 1
ATOM 5297 N N . PRO B 1 299 ? 34.38167 -20.27150 27.13406 1.000 69.48194 277 PRO B N 1
ATOM 5298 C CA . PRO B 1 299 ? 34.68139 -21.36763 26.21071 1.000 68.58528 277 PRO B CA 1
ATOM 5299 C C . PRO B 1 299 ? 35.79747 -22.25168 26.75767 1.000 66.48993 277 PRO B C 1
ATOM 5300 O O . PRO B 1 299 ? 36.31834 -22.04086 27.85150 1.000 66.80791 277 PRO B O 1
ATOM 5304 N N . LEU B 1 300 ? 36.16753 -23.25385 25.95538 1.000 71.82095 278 LEU B N 1
ATOM 5305 C CA . LEU B 1 300 ? 37.13142 -24.24979 26.41329 1.000 64.42302 278 LEU B CA 1
ATOM 5306 C C . LEU B 1 300 ? 38.51422 -23.64497 26.61620 1.000 57.39100 278 LEU B C 1
ATOM 5307 O O . LEU B 1 300 ? 39.23610 -24.03939 27.53611 1.000 60.51920 278 LEU B O 1
ATOM 5312 N N . TRP B 1 301 ? 38.91194 -22.69039 25.77104 1.000 55.01409 279 TRP B N 1
ATOM 5313 C CA . TRP B 1 301 ? 40.26155 -22.15109 25.90743 1.000 60.76522 279 TRP B CA 1
ATOM 5314 C C . TRP B 1 301 ? 40.46698 -21.43979 27.23780 1.000 53.57536 279 TRP B C 1
ATOM 5315 O O . TRP B 1 301 ? 41.61302 -21.28801 27.67394 1.000 55.60936 279 TRP B O 1
ATOM 5326 N N . SER B 1 302 ? 39.38864 -21.01546 27.90107 1.000 54.68473 280 SER B N 1
ATOM 5327 C CA . SER B 1 302 ? 39.51629 -20.50012 29.25908 1.000 59.20419 280 SER B CA 1
ATOM 5328 C C . SER B 1 302 ? 40.03649 -21.55802 30.22201 1.000 64.46681 280 SER B C 1
ATOM 5329 O O . SER B 1 302 ? 40.58538 -21.20940 31.27342 1.000 59.69340 280 SER B O 1
ATOM 5332 N N . LYS B 1 303 ? 39.87364 -22.84088 29.88865 1.000 67.55333 281 LYS B N 1
ATOM 5333 C CA . LYS B 1 303 ? 40.42857 -23.90295 30.72159 1.000 70.39657 281 LYS B CA 1
ATOM 5334 C C . LYS B 1 303 ? 41.94870 -23.87655 30.69739 1.000 63.53569 281 LYS B C 1
ATOM 5335 O O . LYS B 1 303 ? 42.60001 -24.22256 31.68925 1.000 70.54190 281 LYS B O 1
ATOM 5341 N N . GLN B 1 304 ? 42.52193 -23.46647 29.57459 1.000 59.86029 282 GLN B N 1
ATOM 5342 C CA . GLN B 1 304 ? 43.95598 -23.39608 29.37961 1.000 57.11022 282 GLN B CA 1
ATOM 5343 C C . GLN B 1 304 ? 44.59165 -22.42770 30.36527 1.000 62.48997 282 GLN B C 1
ATOM 5344 O O . GLN B 1 304 ? 45.64508 -22.70322 30.93292 1.000 61.82000 282 GLN B O 1
ATOM 5350 N N . THR B 1 315 ? 34.93334 -14.69479 41.65686 1.000 48.01900 293 THR B N 1
ATOM 5351 C CA . THR B 1 315 ? 33.82845 -13.75505 41.47218 1.000 31.32844 293 THR B CA 1
ATOM 5352 C C . THR B 1 315 ? 33.41693 -13.45451 40.02890 1.000 37.48646 293 THR B C 1
ATOM 5353 O O . THR B 1 315 ? 34.23704 -13.12183 39.17242 1.000 35.35496 293 THR B O 1
ATOM 5357 N N . ASP B 1 316 ? 32.10564 -13.59278 39.79784 1.000 34.98000 294 ASP B N 1
ATOM 5358 C CA . ASP B 1 316 ? 31.50521 -13.24199 38.51426 1.000 37.30674 294 ASP B CA 1
ATOM 5359 C C . ASP B 1 316 ? 31.79308 -11.79099 38.14459 1.000 37.30462 294 ASP B C 1
ATOM 5360 O O . ASP B 1 316 ? 32.15034 -11.49002 37.00019 1.000 38.37522 294 ASP B O 1
ATOM 5365 N N . PHE B 1 317 ? 31.62271 -10.87358 39.10033 1.000 33.78612 295 PHE B N 1
ATOM 5366 C CA . PHE B 1 317 ? 31.94571 -9.47049 38.85633 1.000 37.65604 295 PHE B CA 1
ATOM 5367 C C . PHE B 1 317 ? 33.39910 -9.30127 38.42710 1.000 25.13046 295 PHE B C 1
ATOM 5368 O O . PHE B 1 317 ? 33.69072 -8.59424 37.45493 1.000 32.21879 295 PHE B O 1
ATOM 5376 N N . GLU B 1 318 ? 34.32855 -9.94351 39.14468 1.000 30.33718 296 GLU B N 1
ATOM 5377 C CA . GLU B 1 318 ? 35.74057 -9.86047 38.77481 1.000 31.93991 296 GLU B CA 1
ATOM 5378 C C . GLU B 1 318 ? 36.02052 -10.53578 37.44017 1.000 33.65998 296 GLU B C 1
ATOM 5379 O O . GLU B 1 318 ? 36.94973 -10.13457 36.73255 1.000 34.35144 296 GLU B O 1
ATOM 5385 N N . THR B 1 319 ? 35.25565 -11.57316 37.09304 1.000 31.62959 297 THR B N 1
ATOM 5386 C CA . THR B 1 319 ? 35.50993 -12.27892 35.84254 1.000 32.71114 297 THR B CA 1
ATOM 5387 C C . THR B 1 319 ? 35.16045 -11.40983 34.64072 1.000 38.41502 297 THR B C 1
ATOM 5388 O O . THR B 1 319 ? 35.84258 -11.46595 33.60999 1.000 36.66478 297 THR B O 1
ATOM 5392 N N . ILE B 1 320 ? 34.10996 -10.59318 34.76212 1.000 35.33237 298 ILE B N 1
ATOM 5393 C CA . ILE B 1 320 ? 33.71622 -9.62598 33.73919 1.000 33.25142 298 ILE B CA 1
ATOM 5394 C C . ILE B 1 320 ? 34.93661 -8.86154 33.25101 1.000 31.43035 298 ILE B C 1
ATOM 5395 O O . ILE B 1 320 ? 35.11614 -8.65366 32.04643 1.000 32.33699 298 ILE B O 1
ATOM 5400 N N . PHE B 1 321 ? 35.79296 -8.46294 34.18461 1.000 30.17361 299 PHE B N 1
ATOM 5401 C CA . PHE B 1 321 ? 36.92303 -7.60896 33.85396 1.000 28.16959 299 PHE B CA 1
ATOM 5402 C C . PHE B 1 321 ? 38.20777 -8.38480 33.59935 1.000 39.56287 299 PHE B C 1
ATOM 5403 O O . PHE B 1 321 ? 39.20090 -7.78064 33.18094 1.000 38.92284 299 PHE B O 1
ATOM 5411 N N . ALA B 1 322 ? 38.21169 -9.70202 33.81509 1.000 34.33989 300 ALA B N 1
ATOM 5412 C CA . ALA B 1 322 ? 39.38971 -10.49587 33.48997 1.000 38.38717 300 ALA B CA 1
ATOM 5413 C C . ALA B 1 322 ? 39.38425 -10.97485 32.04151 1.000 42.93483 300 ALA B C 1
ATOM 5414 O O . ALA B 1 322 ? 40.45516 -11.13665 31.44717 1.000 46.47360 300 ALA B O 1
ATOM 5416 N N . TYR B 1 323 ? 38.20893 -11.20013 31.45690 1.000 32.38253 301 TYR B N 1
ATOM 5417 C CA . TYR B 1 323 ? 38.08170 -11.73324 30.09824 1.000 45.26419 301 TYR B CA 1
ATOM 5418 C C . TYR B 1 323 ? 37.59868 -10.61251 29.18398 1.000 39.76271 301 TYR B C 1
ATOM 5419 O O . TYR B 1 323 ? 36.39959 -10.44118 28.96011 1.000 39.06857 301 TYR B O 1
ATOM 5428 N N . VAL B 1 324 ? 38.55245 -9.85948 28.64102 1.000 35.40298 302 VAL B N 1
ATOM 5429 C CA . VAL B 1 324 ? 38.27614 -8.65672 27.87293 1.000 38.39745 302 VAL B CA 1
ATOM 5430 C C . VAL B 1 324 ? 39.01808 -8.74061 26.54436 1.000 38.49596 302 VAL B C 1
ATOM 5431 O O . VAL B 1 324 ? 39.80836 -9.65295 26.30408 1.000 34.53750 302 VAL B O 1
ATOM 5435 N N . ALA B 1 325 ? 38.74449 -7.77024 25.67454 1.000 32.27692 303 ALA B N 1
ATOM 5436 C CA . ALA B 1 325 ? 39.43450 -7.69792 24.39615 1.000 38.77335 303 ALA B CA 1
ATOM 5437 C C . ALA B 1 325 ? 40.93044 -7.48956 24.61006 1.000 40.18276 303 ALA B C 1
ATOM 5438 O O . ALA B 1 325 ? 41.37354 -7.02592 25.66555 1.000 36.25716 303 ALA B O 1
ATOM 5440 N N . THR B 1 326 ? 41.71081 -7.84934 23.58878 1.000 35.13579 304 THR B N 1
ATOM 5441 C CA . THR B 1 326 ? 43.16552 -7.76486 23.67239 1.000 39.95991 304 THR B CA 1
ATOM 5442 C C . THR B 1 326 ? 43.59824 -6.38054 24.13126 1.000 34.01013 304 THR B C 1
ATOM 5443 O O . THR B 1 326 ? 43.14384 -5.36353 23.59977 1.000 30.25978 304 THR B O 1
ATOM 5447 N N . SER B 1 327 ? 44.46249 -6.34734 25.14055 1.000 37.84560 305 SER B N 1
ATOM 5448 C CA . SER B 1 327 ? 44.88529 -5.08543 25.72276 1.000 39.72752 305 SER B CA 1
ATOM 5449 C C . SER B 1 327 ? 46.25753 -5.25609 26.35646 1.000 40.53524 305 SER B C 1
ATOM 5450 O O . SER B 1 327 ? 46.74940 -6.37179 26.54828 1.000 43.28865 305 SER B O 1
ATOM 5453 N N . ASP B 1 328 ? 46.87267 -4.12046 26.66982 1.000 41.56262 306 ASP B N 1
ATOM 5454 C CA . ASP B 1 328 ? 48.13071 -4.07754 27.39743 1.000 40.39034 306 ASP B CA 1
ATOM 5455 C C . ASP B 1 328 ? 47.85062 -3.92038 28.88624 1.000 40.42246 306 ASP B C 1
ATOM 5456 O O . ASP B 1 328 ? 46.93042 -3.20006 29.28289 1.000 39.20436 306 ASP B O 1
ATOM 5461 N N . ASN B 1 329 ? 48.64620 -4.60455 29.71096 1.000 29.94193 307 ASN B N 1
ATOM 5462 C CA . ASN B 1 329 ? 48.46384 -4.57942 31.15955 1.000 33.88499 307 ASN B CA 1
ATOM 5463 C C . ASN B 1 329 ? 49.66815 -4.03371 31.90940 1.000 33.04427 307 ASN B C 1
ATOM 5464 O O . ASN B 1 329 ? 49.64527 -3.99738 33.14510 1.000 28.71908 307 ASN B O 1
ATOM 5469 N N . MET B 1 330 ? 50.71456 -3.62454 31.21846 1.000 29.39305 308 MET B N 1
ATOM 5470 C CA . MET B 1 330 ? 51.94862 -3.33134 31.93301 1.000 36.55632 308 MET B CA 1
ATOM 5471 C C . MET B 1 330 ? 51.88035 -2.07661 32.80423 1.000 32.57224 308 MET B C 1
ATOM 5472 O O . MET B 1 330 ? 52.54772 -2.03985 33.84577 1.000 28.91209 308 MET B O 1
ATOM 5477 N N . PRO B 1 331 ? 51.12259 -1.02936 32.43931 1.000 29.92431 309 PRO B N 1
ATOM 5478 C CA . PRO B 1 331 ? 50.92739 0.06449 33.40915 1.000 34.91144 309 PRO B CA 1
ATOM 5479 C C . PRO B 1 331 ? 50.37363 -0.39834 34.74580 1.000 32.79912 309 PRO B C 1
ATOM 5480 O O . PRO B 1 331 ? 50.92389 -0.03601 35.79301 1.000 31.14091 309 PRO B O 1
ATOM 5484 N N . HIS B 1 332 ? 49.29253 -1.18504 34.74200 1.000 25.81241 310 HIS B N 1
ATOM 5485 C CA . HIS B 1 332 ? 48.79266 -1.74787 35.99265 1.000 33.15495 310 HIS B CA 1
ATOM 5486 C C . HIS B 1 332 ? 49.84344 -2.60983 36.67572 1.000 31.03760 310 HIS B C 1
ATOM 5487 O O . HIS B 1 332 ? 49.90186 -2.66044 37.90954 1.000 27.64065 310 HIS B O 1
ATOM 5494 N N . MET B 1 333 ? 50.68480 -3.29146 35.89233 1.000 25.68000 311 MET B N 1
ATOM 5495 C CA . MET B 1 333 ? 51.72774 -4.13572 36.46359 1.000 34.75519 311 MET B CA 1
ATOM 5496 C C . MET B 1 333 ? 52.86220 -3.32536 37.07309 1.000 37.37074 311 MET B C 1
ATOM 5497 O O . MET B 1 333 ? 53.67043 -3.88355 37.82258 1.000 35.23469 311 MET B O 1
ATOM 5502 N N . CYS B 1 334 ? 52.95297 -2.03428 36.76326 1.000 28.82216 312 CYS B N 1
ATOM 5503 C CA . CYS B 1 334 ? 53.95369 -1.18145 37.38279 1.000 35.92299 312 CYS B CA 1
ATOM 5504 C C . CYS B 1 334 ? 53.48964 -0.61081 38.71425 1.000 31.97221 312 CYS B C 1
ATOM 5505 O O . CYS B 1 334 ? 54.27371 0.06359 39.38811 1.000 33.04039 312 CYS B O 1
ATOM 5508 N N . ILE B 1 335 ? 52.23600 -0.86517 39.09906 1.000 26.20523 313 ILE B N 1
ATOM 5509 C CA . ILE B 1 335 ? 51.71532 -0.30607 40.34666 1.000 28.66961 313 ILE B CA 1
ATOM 5510 C C . ILE B 1 335 ? 52.51001 -0.76500 41.56127 1.000 36.53109 313 ILE B C 1
ATOM 5511 O O . ILE B 1 335 ? 52.86157 0.08634 42.39591 1.000 28.05680 313 ILE B O 1
ATOM 5516 N N . PRO B 1 336 ? 52.82460 -2.05851 41.74019 1.000 32.33917 314 PRO B N 1
ATOM 5517 C CA . PRO B 1 336 ? 53.65773 -2.43312 42.89658 1.000 33.13501 314 PRO B CA 1
ATOM 5518 C C . PRO B 1 336 ? 55.00557 -1.73647 42.92974 1.000 34.67277 314 PRO B C 1
ATOM 5519 O O . PRO B 1 336 ? 55.45204 -1.32163 44.00593 1.000 30.68300 314 PRO B O 1
ATOM 5523 N N . THR B 1 337 ? 55.66730 -1.59525 41.77970 1.000 31.88005 315 THR B N 1
ATOM 5524 C CA . THR B 1 337 ? 56.94684 -0.89441 41.74918 1.000 36.52960 315 THR B CA 1
ATOM 5525 C C . THR B 1 337 ? 56.78148 0.57362 42.12168 1.000 36.52714 315 THR B C 1
ATOM 5526 O O . THR B 1 337 ? 57.58839 1.12494 42.88008 1.000 37.52401 315 THR B O 1
ATOM 5530 N N . ALA B 1 338 ? 55.73959 1.22300 41.59770 1.000 28.62213 316 ALA B N 1
ATOM 5531 C CA . ALA B 1 338 ? 55.52089 2.63603 41.89161 1.000 32.27329 316 ALA B CA 1
ATOM 5532 C C . ALA B 1 338 ? 55.26021 2.85293 43.37453 1.000 33.40973 316 ALA B C 1
ATOM 5533 O O . ALA B 1 338 ? 55.78939 3.79062 43.98244 1.000 33.99144 316 ALA B O 1
ATOM 5535 N N . LEU B 1 339 ? 54.44397 1.98756 43.97491 1.000 35.63568 317 LEU B N 1
ATOM 5536 C CA . LEU B 1 339 ? 54.07236 2.16615 45.37262 1.000 36.72651 317 LEU B CA 1
ATOM 5537 C C . LEU B 1 339 ? 55.24457 1.88738 46.30369 1.000 37.76456 317 LEU B C 1
ATOM 5538 O O . LEU B 1 339 ? 55.34346 2.49811 47.37463 1.000 35.19388 317 LEU B O 1
ATOM 5543 N N . LYS B 1 340 ? 56.14213 0.97979 45.91330 1.000 35.36219 318 LYS B N 1
ATOM 5544 C CA . LYS B 1 340 ? 57.34671 0.74615 46.70068 1.000 38.76737 318 LYS B CA 1
ATOM 5545 C C . LYS B 1 340 ? 58.27010 1.95727 46.66288 1.000 38.44684 318 LYS B C 1
ATOM 5546 O O . LYS B 1 340 ? 58.81973 2.35826 47.69529 1.000 33.91022 318 LYS B O 1
ATOM 5552 N N . PHE B 1 341 ? 58.45235 2.55019 45.47960 1.000 33.76975 319 PHE B N 1
ATOM 5553 C CA . PHE B 1 341 ? 59.22220 3.78624 45.37418 1.000 31.83199 319 PHE B CA 1
ATOM 5554 C C . PHE B 1 341 ? 58.64197 4.86705 46.27661 1.000 39.23111 319 PHE B C 1
ATOM 5555 O O . PHE B 1 341 ? 59.38603 5.59846 46.94018 1.000 37.08453 319 PHE B O 1
ATOM 5563 N N . ARG B 1 342 ? 57.31224 4.97226 46.32474 1.000 26.97842 320 ARG B N 1
ATOM 5564 C CA . ARG B 1 342 ? 56.67975 6.00386 47.13729 1.000 35.85273 320 ARG B CA 1
ATOM 5565 C C . ARG B 1 342 ? 56.86024 5.74238 48.62704 1.000 40.83678 320 ARG B C 1
ATOM 5566 O O . ARG B 1 342 ? 56.94888 6.69258 49.41295 1.000 44.59320 320 ARG B O 1
ATOM 5574 N N . ARG B 1 343 ? 56.92349 4.47286 49.03513 1.000 36.79240 321 ARG B N 1
ATOM 5575 C CA . ARG B 1 343 ? 57.17909 4.15873 50.43691 1.000 35.91327 321 ARG B CA 1
ATOM 5576 C C . ARG B 1 343 ? 58.65066 4.34313 50.78780 1.000 43.45819 321 ARG B C 1
ATOM 5577 O O . ARG B 1 343 ? 58.98263 4.97202 51.79782 1.000 45.83547 321 ARG B O 1
ATOM 5585 N N . GLU B 1 344 ? 59.54467 3.80771 49.95776 1.000 39.67797 322 GLU B N 1
ATOM 5586 C CA . GLU B 1 344 ? 60.95691 3.70129 50.30548 1.000 48.72284 322 GLU B CA 1
ATOM 5587 C C . GLU B 1 344 ? 61.75628 4.95902 49.97504 1.000 46.00361 322 GLU B C 1
ATOM 5588 O O . GLU B 1 344 ? 62.67004 5.31962 50.72406 1.000 45.81106 322 GLU B O 1
ATOM 5594 N N . VAL B 1 345 ? 61.43691 5.64138 48.87503 1.000 38.19722 323 VAL B N 1
ATOM 5595 C CA . VAL B 1 345 ? 62.21151 6.80331 48.44901 1.000 35.55057 323 VAL B CA 1
ATOM 5596 C C . VAL B 1 345 ? 61.53608 8.08690 48.91995 1.000 44.27527 323 VAL B C 1
ATOM 5597 O O . VAL B 1 345 ? 62.20940 9.05337 49.29680 1.000 39.71496 323 VAL B O 1
ATOM 5601 N N . CYS B 1 346 ? 60.20407 8.10230 48.92369 1.000 34.85912 324 CYS B N 1
ATOM 5602 C CA . CYS B 1 346 ? 59.44194 9.31864 49.17775 1.000 33.17998 324 CYS B CA 1
ATOM 5603 C C . CYS B 1 346 ? 58.92891 9.43675 50.60662 1.000 42.34210 324 CYS B C 1
ATOM 5604 O O . CYS B 1 346 ? 58.36285 10.47617 50.95895 1.000 45.13481 324 CYS B O 1
ATOM 5607 N N . GLY B 1 347 ? 59.10299 8.41200 51.43427 1.000 38.78300 325 GLY B N 1
ATOM 5608 C CA . GLY B 1 347 ? 58.62556 8.48148 52.79894 1.000 38.01425 325 GLY B CA 1
ATOM 5609 C C . GLY B 1 347 ? 57.16512 8.14501 52.99561 1.000 40.98594 325 GLY B C 1
ATOM 5610 O O . GLY B 1 347 ? 56.64573 8.34245 54.09986 1.000 36.45396 325 GLY B O 1
ATOM 5611 N N . GLY B 1 348 ? 56.48057 7.65569 51.96804 1.000 35.62640 326 GLY B N 1
ATOM 5612 C CA . GLY B 1 348 ? 55.11522 7.18824 52.12040 1.000 34.07326 326 GLY B CA 1
ATOM 5613 C C . GLY B 1 348 ? 54.09462 8.13578 51.52073 1.000 36.64636 326 GLY B C 1
ATOM 5614 O O . GLY B 1 348 ? 54.39798 9.23975 51.05603 1.000 36.71066 326 GLY B O 1
ATOM 5615 N N . GLU B 1 349 ? 52.84054 7.67730 51.56267 1.000 36.16991 327 GLU B N 1
ATOM 5616 C CA . GLU B 1 349 ? 51.75525 8.36824 50.87282 1.000 40.50564 327 GLU B CA 1
ATOM 5617 C C . GLU B 1 349 ? 51.45539 9.72339 51.50097 1.000 40.27203 327 GLU B C 1
ATOM 5618 O O . GLU B 1 349 ? 51.39366 10.74117 50.79988 1.000 32.24849 327 GLU B O 1
ATOM 5624 N N . GLU B 1 350 ? 51.25414 9.75611 52.82027 1.000 37.31460 328 GLU B N 1
ATOM 5625 C CA . GLU B 1 350 ? 50.84162 10.99597 53.47043 1.000 37.35779 328 GLU B CA 1
ATOM 5626 C C . GLU B 1 350 ? 51.89202 12.08513 53.30675 1.000 38.04576 328 GLU B C 1
ATOM 5627 O O . GLU B 1 350 ? 51.55400 13.26733 53.17221 1.000 39.01634 328 GLU B O 1
ATOM 5633 N N . ALA B 1 351 ? 53.17196 11.70597 53.30441 1.000 31.39847 329 ALA B N 1
ATOM 5634 C CA . ALA B 1 351 ? 54.22797 12.68548 53.07493 1.000 40.05115 329 ALA B CA 1
ATOM 5635 C C . ALA B 1 351 ? 54.13949 13.27328 51.67248 1.000 36.17188 329 ALA B C 1
ATOM 5636 O O . ALA B 1 351 ? 54.39801 14.46619 51.47603 1.000 30.93490 329 ALA B O 1
ATOM 5638 N N . ILE B 1 352 ? 53.76716 12.45508 50.68521 1.000 37.00593 330 ILE B N 1
ATOM 5639 C CA . ILE B 1 352 ? 53.63891 12.95529 49.31845 1.000 31.89514 330 ILE B CA 1
ATOM 5640 C C . ILE B 1 352 ? 52.45640 13.90672 49.20751 1.000 28.57794 330 ILE B C 1
ATOM 5641 O O . ILE B 1 352 ? 52.57496 15.00031 48.64253 1.000 34.28533 330 ILE B O 1
ATOM 5646 N N . TYR B 1 353 ? 51.30009 13.50996 49.74935 1.000 29.54982 331 TYR B N 1
ATOM 5647 C CA . TYR B 1 353 ? 50.11657 14.35977 49.65677 1.000 32.64419 331 TYR B CA 1
ATOM 5648 C C . TYR B 1 353 ? 50.36770 15.72981 50.27931 1.000 33.38080 331 TYR B C 1
ATOM 5649 O O . TYR B 1 353 ? 49.97717 16.75629 49.71101 1.000 31.38052 331 TYR B O 1
ATOM 5658 N N . GLN B 1 354 ? 51.03260 15.76910 51.43937 1.000 36.28214 332 GLN B N 1
ATOM 5659 C CA . GLN B 1 354 ? 51.30268 17.05056 52.08782 1.000 35.49187 332 GLN B CA 1
ATOM 5660 C C . GLN B 1 354 ? 52.22091 17.92192 51.24042 1.000 34.51256 332 GLN B C 1
ATOM 5661 O O . GLN B 1 354 ? 51.98196 19.12748 51.09937 1.000 37.87102 332 GLN B O 1
ATOM 5667 N N . TYR B 1 355 ? 53.27733 17.33850 50.66585 1.000 33.03210 333 TYR B N 1
ATOM 5668 C CA . TYR B 1 355 ? 54.16488 18.13111 49.81887 1.000 37.76388 333 TYR B CA 1
ATOM 5669 C C . TYR B 1 355 ? 53.42678 18.67984 48.60736 1.000 38.77383 333 TYR B C 1
ATOM 5670 O O . TYR B 1 355 ? 53.61479 19.84330 48.23308 1.000 32.16291 333 TYR B O 1
ATOM 5679 N N . LEU B 1 356 ? 52.59114 17.85411 47.97522 1.000 36.43436 334 LEU B N 1
ATOM 5680 C CA . LEU B 1 356 ? 51.86174 18.30291 46.79479 1.000 37.97127 334 LEU B CA 1
ATOM 5681 C C . LEU B 1 356 ? 50.93657 19.46496 47.13262 1.000 35.16856 334 LEU B C 1
ATOM 5682 O O . LEU B 1 356 ? 50.86667 20.45317 46.39298 1.000 32.23415 334 LEU B O 1
ATOM 5687 N N . ARG B 1 357 ? 50.22945 19.37134 48.26221 1.000 31.16652 335 ARG B N 1
ATOM 5688 C CA . ARG B 1 357 ? 49.27333 20.41429 48.62177 1.000 37.00005 335 ARG B CA 1
ATOM 5689 C C . ARG B 1 357 ? 49.97622 21.70948 49.00423 1.000 39.33291 335 ARG B C 1
ATOM 5690 O O . ARG B 1 357 ? 49.54273 22.79745 48.60577 1.000 36.54820 335 ARG B O 1
ATOM 5698 N N . VAL B 1 358 ? 51.05807 21.61854 49.77808 1.000 37.77506 336 VAL B N 1
ATOM 5699 C CA . VAL B 1 358 ? 51.76796 22.82561 50.18735 1.000 39.99038 336 VAL B CA 1
ATOM 5700 C C . VAL B 1 358 ? 52.42831 23.49030 48.98725 1.000 38.55382 336 VAL B C 1
ATOM 5701 O O . VAL B 1 358 ? 52.39673 24.71984 48.84705 1.000 42.84228 336 VAL B O 1
ATOM 5705 N N . LEU B 1 359 ? 53.02643 22.69588 48.09560 1.000 32.87510 337 LEU B N 1
ATOM 5706 C CA . LEU B 1 359 ? 53.67897 23.27800 46.92644 1.000 35.94954 337 LEU B CA 1
ATOM 5707 C C . LEU B 1 359 ? 52.66401 23.94397 46.00446 1.000 34.19632 337 LEU B C 1
ATOM 5708 O O . LEU B 1 359 ? 52.89741 25.05985 45.52669 1.000 33.79197 337 LEU B O 1
ATOM 5713 N N . ALA B 1 360 ? 51.53596 23.28090 45.74177 1.000 44.99961 338 ALA B N 1
ATOM 5714 C CA . ALA B 1 360 ? 50.52060 23.88244 44.88354 1.000 41.34521 338 ALA B CA 1
ATOM 5715 C C . ALA B 1 360 ? 49.97739 25.16679 45.49336 1.000 34.23280 338 ALA B C 1
ATOM 5716 O O . ALA B 1 360 ? 49.71443 26.13950 44.77752 1.000 40.68681 338 ALA B O 1
ATOM 5718 N N . LYS B 1 361 ? 49.82075 25.19378 46.81909 1.000 40.68477 339 LYS B N 1
ATOM 5719 C CA . LYS B 1 361 ? 49.34490 26.40003 47.48794 1.000 45.72867 339 LYS B CA 1
ATOM 5720 C C . LYS B 1 361 ? 50.35664 27.53170 47.35315 1.000 44.69187 339 LYS B C 1
ATOM 5721 O O . LYS B 1 361 ? 50.02706 28.62208 46.87290 1.000 43.28181 339 LYS B O 1
ATOM 5727 N N . GLU B 1 362 ? 51.60020 27.28876 47.77438 1.000 46.86508 340 GLU B N 1
ATOM 5728 C CA . GLU B 1 362 ? 52.61743 28.33331 47.70859 1.000 42.52794 340 GLU B CA 1
ATOM 5729 C C . GLU B 1 362 ? 52.99036 28.65490 46.26739 1.000 45.91810 340 GLU B C 1
ATOM 5730 O O . GLU B 1 362 ? 53.15769 29.82770 45.91092 1.000 43.99233 340 GLU B O 1
ATOM 5736 N N . GLY B 1 363 ? 53.12540 27.62986 45.42499 1.000 46.15145 341 GLY B N 1
ATOM 5737 C CA . GLY B 1 363 ? 53.44756 27.87863 44.03021 1.000 39.64227 341 GLY B CA 1
ATOM 5738 C C . GLY B 1 363 ? 52.33358 28.60471 43.30268 1.000 45.30060 341 GLY B C 1
ATOM 5739 O O . GLY B 1 363 ? 52.57655 29.56353 42.56471 1.000 45.02637 341 GLY B O 1
ATOM 5740 N N . GLY B 1 364 ? 51.09275 28.15679 43.50562 1.000 41.49125 342 GLY B N 1
ATOM 5741 C CA . GLY B 1 364 ? 49.96480 28.82359 42.87693 1.000 42.57976 342 GLY B CA 1
ATOM 5742 C C . GLY B 1 364 ? 49.86388 30.28495 43.26814 1.000 46.71073 342 GLY B C 1
ATOM 5743 O O . GLY B 1 364 ? 49.64708 31.15493 42.42041 1.000 41.59471 342 GLY B O 1
ATOM 5744 N N . ASP B 1 365 ? 50.03318 30.57464 44.56099 1.000 46.16895 343 ASP B N 1
ATOM 5745 C CA . ASP B 1 365 ? 50.00055 31.96017 45.01887 1.000 48.50610 343 ASP B CA 1
ATOM 5746 C C . ASP B 1 365 ? 51.09771 32.78751 44.36109 1.000 51.74168 343 ASP B C 1
ATOM 5747 O O . ASP B 1 365 ? 50.87370 33.94640 43.99252 1.000 54.41266 343 ASP B O 1
ATOM 5752 N N . ARG B 1 366 ? 52.29061 32.20812 44.19709 1.000 47.14797 344 ARG B N 1
ATOM 5753 C CA . ARG B 1 366 ? 53.39255 32.95678 43.60150 1.000 50.76302 344 ARG B CA 1
ATOM 5754 C C . ARG B 1 366 ? 53.14945 33.24838 42.12587 1.000 52.13960 344 ARG B C 1
ATOM 5755 O O . ARG B 1 366 ? 53.58908 34.28988 41.62465 1.000 48.95726 344 ARG B O 1
ATOM 5763 N N . VAL B 1 367 ? 52.45819 32.35570 41.41379 1.000 45.62306 345 VAL B N 1
ATOM 5764 C CA . VAL B 1 367 ? 52.13217 32.63364 40.01771 1.000 44.36354 345 VAL B CA 1
ATOM 5765 C C . V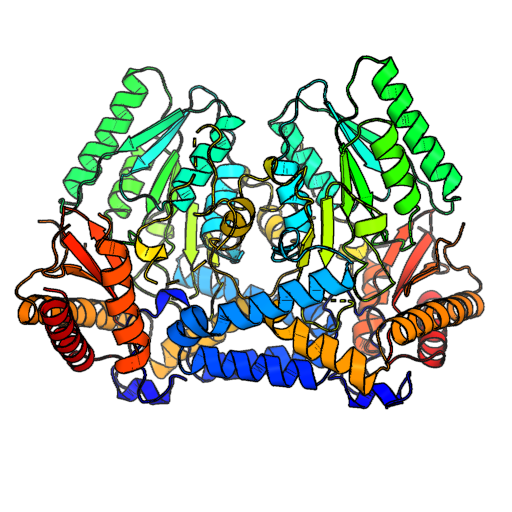AL B 1 367 ? 51.09435 33.74418 39.92711 1.000 45.28746 345 VAL B C 1
ATOM 5766 O O . VAL B 1 367 ? 51.21080 34.65515 39.09854 1.000 44.10776 345 VAL B O 1
ATOM 5770 N N . ALA B 1 368 ? 50.06855 33.69204 40.78036 1.000 44.88135 346 ALA B N 1
ATOM 5771 C CA . ALA B 1 368 ? 49.05642 34.74276 40.78655 1.000 52.06543 346 ALA B CA 1
ATOM 5772 C C . ALA B 1 368 ? 49.67101 36.10167 41.09644 1.000 54.81294 346 ALA B C 1
ATOM 5773 O O . ALA B 1 368 ? 49.33216 37.10391 40.45615 1.000 46.05879 346 ALA B O 1
ATOM 5775 N N . ALA B 1 369 ? 50.58577 36.15208 42.06777 1.000 46.38524 347 ALA B N 1
ATOM 5776 C CA . ALA B 1 369 ? 51.20837 37.41788 42.44407 1.000 50.63907 347 ALA B CA 1
ATOM 5777 C C . ALA B 1 369 ? 52.01391 38.00337 41.29066 1.000 57.91943 347 ALA B C 1
ATOM 5778 O O . ALA B 1 369 ? 51.88178 39.18916 40.96562 1.000 50.20004 347 ALA B O 1
ATOM 5780 N N . ILE B 1 370 ? 52.86114 37.18362 40.66088 1.000 47.96863 348 ILE B N 1
ATOM 5781 C CA . ILE B 1 370 ? 53.68269 37.66370 39.55139 1.000 55.86939 348 ILE B CA 1
ATOM 5782 C C . ILE B 1 370 ? 52.80841 38.15329 38.40369 1.000 56.40809 348 ILE B C 1
ATOM 5783 O O . ILE B 1 370 ? 53.15798 39.11794 37.71026 1.000 54.71076 348 ILE B O 1
ATOM 5788 N N . LEU B 1 371 ? 51.64981 37.52644 38.20139 1.000 53.18705 349 LEU B N 1
ATOM 5789 C CA . LEU B 1 371 ? 50.74632 37.93995 37.13533 1.000 48.25489 349 LEU B CA 1
ATOM 5790 C C . LEU B 1 371 ? 49.85104 39.10242 37.53953 1.000 50.81821 349 LEU B C 1
ATOM 5791 O O . LEU B 1 371 ? 49.28013 39.76092 36.66230 1.000 46.32189 349 LEU B O 1
ATOM 5796 N N . GLY B 1 372 ? 49.72136 39.37362 38.83439 1.000 51.13478 350 GLY B N 1
ATOM 5797 C CA . GLY B 1 372 ? 48.74437 40.34174 39.28853 1.000 56.75586 350 GLY B CA 1
ATOM 5798 C C . GLY B 1 372 ? 47.31856 39.86712 39.12992 1.000 61.83045 350 GLY B C 1
ATOM 5799 O O . GLY B 1 372 ? 46.40982 40.69084 38.98251 1.000 55.14451 350 GLY B O 1
ATOM 5800 N N . THR B 1 373 ? 47.09818 38.54651 39.14910 1.000 58.29031 351 THR B N 1
ATOM 5801 C CA . THR B 1 373 ? 45.76821 37.98024 38.95792 1.000 52.66965 351 THR B CA 1
ATOM 5802 C C . THR B 1 373 ? 45.38793 37.25153 40.24160 1.000 57.74347 351 THR B C 1
ATOM 5803 O O . THR B 1 373 ? 45.41485 37.85808 41.30854 1.000 49.69717 351 THR B O 1
ATOM 5807 N N . GLU B 1 374 ? 45.04443 35.96669 40.16701 1.000 56.12727 352 GLU B N 1
ATOM 5808 C CA . GLU B 1 374 ? 44.44050 35.27279 41.29677 1.000 50.77667 352 GLU B CA 1
ATOM 5809 C C . GLU B 1 374 ? 44.43580 33.77417 41.03035 1.000 47.59104 352 GLU B C 1
ATOM 5810 O O . GLU B 1 374 ? 44.51549 33.32820 39.88210 1.000 43.88281 352 GLU B O 1
ATOM 5816 N N . VAL B 1 375 ? 44.32414 33.00592 42.11456 1.000 43.71131 353 VAL B N 1
ATOM 5817 C CA . VAL B 1 375 ? 44.14741 31.55853 42.06239 1.000 47.77995 353 VAL B CA 1
ATOM 5818 C C . VAL B 1 375 ? 42.67445 31.24887 42.28714 1.000 47.93389 353 VAL B C 1
ATOM 5819 O O . VAL B 1 375 ? 41.99671 31.93573 43.06241 1.000 42.47666 353 VAL B O 1
ATOM 5823 N N . LEU B 1 376 ? 42.17104 30.22217 41.60545 1.000 38.23120 354 LEU B N 1
ATOM 5824 C CA . LEU B 1 376 ? 40.78379 29.81627 41.78762 1.000 36.62923 354 LEU B CA 1
ATOM 5825 C C . LEU B 1 376 ? 40.59817 29.16535 43.15465 1.000 41.55540 354 LEU B C 1
ATOM 5826 O O . LEU B 1 376 ? 41.29554 28.20715 43.49985 1.000 39.67391 354 LEU B O 1
ATOM 5831 N N . ASP B 1 377 ? 39.66448 29.70059 43.93186 1.000 39.33680 355 ASP B N 1
ATOM 5832 C CA . ASP B 1 377 ? 39.28248 29.14203 45.22628 1.000 42.34207 355 ASP B CA 1
ATOM 5833 C C . ASP B 1 377 ? 37.77918 29.35916 45.38097 1.000 39.55609 355 ASP B C 1
ATOM 5834 O O . ASP B 1 377 ? 37.07832 29.60118 44.39406 1.000 54.13685 355 ASP B O 1
ATOM 5839 N N . GLU B 1 378 ? 37.27300 29.28644 46.60995 1.000 48.48167 356 GLU B N 1
ATOM 5840 C CA . GLU B 1 378 ? 35.82381 29.29042 46.78015 1.000 53.60305 356 GLU B CA 1
ATOM 5841 C C . GLU B 1 378 ? 35.21112 30.68857 46.83733 1.000 63.61721 356 GLU B C 1
ATOM 5842 O O . GLU B 1 378 ? 34.01163 30.80286 47.11153 1.000 62.19308 356 GLU B O 1
ATOM 5848 N N . LYS B 1 379 ? 35.97527 31.74347 46.57362 1.000 60.41555 357 LYS B N 1
ATOM 5849 C CA . LYS B 1 379 ? 35.40917 33.09084 46.56271 1.000 62.39605 357 LYS B CA 1
ATOM 5850 C C . LYS B 1 379 ? 35.25914 33.63404 45.15138 1.000 63.19454 357 LYS B C 1
ATOM 5851 O O . LYS B 1 379 ? 34.90782 34.79692 44.95684 1.000 57.86252 357 LYS B O 1
ATOM 5857 N N . MET B 1 393 ? 38.88032 23.59194 48.79188 1.000 38.22801 371 MET B N 1
ATOM 5858 C CA . MET B 1 393 ? 38.86349 23.46454 47.33966 1.000 41.70319 371 MET B CA 1
ATOM 5859 C C . MET B 1 393 ? 40.27299 23.40167 46.76241 1.000 41.86841 371 MET B C 1
ATOM 5860 O O . MET B 1 393 ? 40.46930 22.95653 45.63239 1.000 36.72439 371 MET B O 1
ATOM 5865 N N . ARG B 1 394 ? 41.25476 23.85445 47.54259 1.000 31.95197 372 ARG B N 1
ATOM 5866 C CA . ARG B 1 394 ? 42.65927 23.73106 47.17519 1.000 33.13119 372 ARG B CA 1
ATOM 5867 C C . ARG B 1 394 ? 43.38013 22.68810 48.02047 1.000 33.21264 372 ARG B C 1
ATOM 5868 O O . ARG B 1 394 ? 44.61203 22.70745 48.10885 1.000 35.26245 372 ARG B O 1
ATOM 5876 N N . ASP B 1 395 ? 42.63251 21.77202 48.64047 1.000 33.05627 373 ASP B N 1
ATOM 5877 C CA . ASP B 1 395 ? 43.21272 20.64195 49.36659 1.000 37.96296 373 ASP B CA 1
ATOM 5878 C C . ASP B 1 395 ? 43.60836 19.54363 48.37662 1.000 40.78376 373 ASP B C 1
ATOM 5879 O O . ASP B 1 395 ? 43.16257 18.39890 48.44084 1.000 34.04342 373 ASP B O 1
ATOM 5884 N N . CYS B 1 396 ? 44.46368 19.92933 47.43619 1.000 37.09416 374 CYS B N 1
ATOM 5885 C CA . CYS B 1 396 ? 44.93007 19.03718 46.38543 1.000 37.54665 374 CYS B CA 1
ATOM 5886 C C . CYS B 1 396 ? 46.28174 19.55061 45.90227 1.000 39.83415 374 CYS B C 1
ATOM 5887 O O . CYS B 1 396 ? 46.82696 20.51448 46.44739 1.000 39.63934 374 CYS B O 1
ATOM 5890 N N . GLY B 1 397 ? 46.82287 18.90890 44.87110 1.000 37.99539 375 GLY B N 1
ATOM 5891 C CA . GLY B 1 397 ? 48.11442 19.30154 44.34367 1.000 33.00048 375 GLY B CA 1
ATOM 5892 C C . GLY B 1 397 ? 48.01856 20.11212 43.06858 1.000 33.44920 375 GLY B C 1
ATOM 5893 O O . GLY B 1 397 ? 48.93013 20.08473 42.23514 1.000 32.03325 375 GLY B O 1
ATOM 5894 N N . ILE B 1 398 ? 46.91811 20.84423 42.90729 1.000 29.79950 376 ILE B N 1
ATOM 5895 C CA . ILE B 1 398 ? 46.64745 21.61027 41.69916 1.000 33.92371 376 ILE B CA 1
ATOM 5896 C C . ILE B 1 398 ? 46.30811 23.04693 42.07161 1.000 32.40496 376 ILE B C 1
ATOM 5897 O O . ILE B 1 398 ? 45.67507 23.30968 43.09908 1.000 30.63405 376 ILE B O 1
ATOM 5902 N N . ALA B 1 399 ? 46.73755 23.98027 41.22318 1.000 33.17962 377 ALA B N 1
ATOM 5903 C CA . ALA B 1 399 ? 46.31234 25.37058 41.30498 1.000 34.67408 377 ALA B CA 1
ATOM 5904 C C . ALA B 1 399 ? 45.93619 25.84622 39.91103 1.000 37.82760 377 ALA B C 1
ATOM 5905 O O . ALA B 1 399 ? 46.68400 25.62167 38.95435 1.000 38.54120 377 ALA B O 1
ATOM 5907 N N . THR B 1 400 ? 44.77666 26.48677 39.79756 1.000 33.01493 378 THR B N 1
ATOM 5908 C CA . THR B 1 400 ? 44.32765 27.09772 38.55213 1.000 37.68263 378 THR B CA 1
ATOM 5909 C C . THR B 1 400 ? 44.45107 28.60941 38.69155 1.000 39.61463 378 THR B C 1
ATOM 5910 O O . THR B 1 400 ? 43.83676 29.20557 39.58292 1.000 33.08232 378 THR B O 1
ATOM 5914 N N . VAL B 1 401 ? 45.24374 29.22095 37.81564 1.000 40.27812 379 VAL B N 1
ATOM 5915 C CA . VAL B 1 401 ? 45.60148 30.63036 37.91688 1.000 40.04811 379 VAL B CA 1
ATOM 5916 C C . VAL B 1 401 ? 45.05804 31.36157 36.69680 1.000 39.89534 379 VAL B C 1
ATOM 5917 O O . VAL B 1 401 ? 45.19516 30.88024 35.56590 1.000 43.48121 379 VAL B O 1
ATOM 5921 N N . ARG B 1 402 ? 44.44889 32.52163 36.92862 1.000 47.39497 380 ARG B N 1
ATOM 5922 C CA . ARG B 1 402 ? 43.86467 33.30657 35.85017 1.000 46.82970 380 ARG B CA 1
ATOM 5923 C C . ARG B 1 402 ? 44.94559 34.05583 35.08377 1.000 47.79256 380 ARG B C 1
ATOM 5924 O O . ARG B 1 402 ? 45.85373 34.64594 35.67662 1.000 48.03927 380 ARG B O 1
ATOM 5932 N N . LEU B 1 403 ? 44.85046 34.01800 33.74515 1.000 49.32129 381 LEU B N 1
ATOM 5933 C CA . LEU B 1 403 ? 45.77384 34.85446 32.99623 1.000 57.03410 381 LEU B CA 1
ATOM 5934 C C . LEU B 1 403 ? 45.16434 36.23303 32.76792 1.000 53.28689 381 LEU B C 1
ATOM 5935 O O . LEU B 1 403 ? 43.94573 36.36270 32.61368 1.000 51.13456 381 LEU B O 1
ATOM 5940 N N . PRO B 1 404 ? 45.98215 37.28848 32.73704 1.000 53.00603 382 PRO B N 1
ATOM 5941 C CA . PRO B 1 404 ? 45.44214 38.63238 32.48056 1.000 57.79918 382 PRO B CA 1
ATOM 5942 C C . PRO B 1 404 ? 45.00255 38.83245 31.03670 1.000 60.29329 382 PRO B C 1
ATOM 5943 O O . PRO B 1 404 ? 45.16645 39.92147 30.47697 1.000 55.10864 382 PRO B O 1
ATOM 5947 N N . LEU B 1 405 ? 44.44743 37.78702 30.42543 1.000 59.14482 383 LEU B N 1
ATOM 5948 C CA . LEU B 1 405 ? 43.95373 37.82140 29.05571 1.000 60.60880 383 LEU B CA 1
ATOM 5949 C C . LEU B 1 405 ? 42.44138 37.67533 29.08049 1.000 60.79183 383 LEU B C 1
ATOM 5950 O O . LEU B 1 405 ? 41.91502 36.74192 29.69632 1.000 61.40606 383 LEU B O 1
ATOM 5955 N N . ALA B 1 406 ? 41.75145 38.58858 28.40934 1.000 60.17000 384 ALA B N 1
ATOM 5956 C CA . ALA B 1 406 ? 40.29830 38.63203 28.43163 1.000 56.99000 384 ALA B CA 1
ATOM 5957 C C . ALA B 1 406 ? 39.71314 38.06004 27.14557 1.000 56.27378 384 ALA B C 1
ATOM 5958 O O . ALA B 1 406 ? 40.32276 38.14111 26.07663 1.000 52.07603 384 ALA B O 1
ATOM 5960 N N . VAL B 1 407 ? 38.53202 37.46694 27.26859 1.000 57.88829 385 VAL B N 1
ATOM 5961 C CA . VAL B 1 407 ? 37.80846 36.90991 26.12755 1.000 63.45377 385 VAL B CA 1
ATOM 5962 C C . VAL B 1 407 ? 36.31901 37.20995 26.28229 1.000 64.35155 385 VAL B C 1
ATOM 5963 O O . VAL B 1 407 ? 35.62978 37.54166 25.31647 1.000 67.88998 385 VAL B O 1
ATOM 5967 N N . ASP B 1 426 ? 36.58330 34.67608 19.99156 1.000 78.65888 404 ASP B N 1
ATOM 5968 C CA . ASP B 1 426 ? 36.57203 35.30011 18.67371 1.000 72.59112 404 ASP B CA 1
ATOM 5969 C C . ASP B 1 426 ? 37.60773 34.64963 17.76182 1.000 78.45611 404 ASP B C 1
ATOM 5970 O O . ASP B 1 426 ? 38.13565 33.58734 18.07595 1.000 82.61779 404 ASP B O 1
ATOM 5975 N N . GLU B 1 427 ? 37.89435 35.28719 16.62542 1.000 70.66346 405 GLU B N 1
ATOM 5976 C CA . GLU B 1 427 ? 38.89536 34.74816 15.71253 1.000 72.29116 405 GLU B CA 1
ATOM 5977 C C . GLU B 1 427 ? 40.29903 34.78895 16.30236 1.000 73.74022 405 GLU B C 1
ATOM 5978 O O . GLU B 1 427 ? 41.17762 34.06094 15.82852 1.000 63.72131 405 GLU B O 1
ATOM 5984 N N . GLU B 1 428 ? 40.52344 35.60992 17.33127 1.000 60.72212 406 GLU B N 1
ATOM 5985 C CA . GLU B 1 428 ? 41.86499 35.80821 17.86801 1.000 64.65306 406 GLU B CA 1
ATOM 5986 C C . GLU B 1 428 ? 42.26855 34.73140 18.86655 1.000 64.60810 406 GLU B C 1
ATOM 5987 O O . GLU B 1 428 ? 43.46215 34.43526 18.99345 1.000 61.04457 406 GLU B O 1
ATOM 5993 N N . VAL B 1 429 ? 41.30341 34.14397 19.58170 1.000 62.13543 407 VAL B N 1
ATOM 5994 C CA . VAL B 1 429 ? 41.63035 33.31739 20.74417 1.000 62.25055 407 VAL B CA 1
ATOM 5995 C C . VAL B 1 429 ? 42.46845 32.11148 20.33314 1.000 56.60822 407 VAL B C 1
ATOM 5996 O O . VAL B 1 429 ? 43.47187 31.78579 20.97780 1.000 58.22541 407 VAL B O 1
ATOM 6000 N N . GLY B 1 430 ? 42.07903 31.44072 19.25175 1.000 54.64945 408 GLY B N 1
ATOM 6001 C CA . GLY B 1 430 ? 42.77852 30.26962 18.77833 1.000 55.27173 408 GLY B CA 1
ATOM 6002 C C . GLY B 1 430 ? 44.24914 30.51577 18.51035 1.000 55.72947 408 GLY B C 1
ATOM 6003 O O . GLY B 1 430 ? 45.12233 29.87155 19.10033 1.000 55.52402 408 GLY B O 1
ATOM 6004 N N . PRO B 1 431 ? 44.55213 31.44694 17.59854 1.000 64.50125 409 PRO B N 1
ATOM 6005 C CA . PRO B 1 431 ? 45.96660 31.77712 17.34238 1.000 56.71699 409 PRO B CA 1
ATOM 6006 C C . PRO B 1 431 ? 46.73382 32.19153 18.58680 1.000 57.33671 409 PRO B C 1
ATOM 6007 O O . PRO B 1 431 ? 47.86896 31.73934 18.78228 1.000 54.44619 409 PRO B O 1
ATOM 6011 N N . ALA B 1 432 ? 46.15127 33.04475 19.43401 1.000 54.53770 410 ALA B N 1
ATOM 6012 C CA . ALA B 1 432 ? 46.84774 33.47642 20.64222 1.000 62.64686 410 ALA B CA 1
ATOM 6013 C C . ALA B 1 432 ? 47.08813 32.30653 21.58694 1.000 58.48280 410 ALA B C 1
ATOM 6014 O O . ALA B 1 432 ? 48.16871 32.18484 22.17647 1.000 55.08949 410 ALA B O 1
ATOM 6016 N N . VAL B 1 433 ? 46.08739 31.43832 21.74556 1.000 59.56502 411 VAL B N 1
ATOM 6017 C CA . VAL B 1 433 ? 46.25955 30.22436 22.53851 1.000 63.55825 411 VAL B CA 1
ATOM 6018 C C . VAL B 1 433 ? 47.35308 29.34848 21.93949 1.000 56.80660 411 VAL B C 1
ATOM 6019 O O . VAL B 1 433 ? 48.16619 28.75814 22.66287 1.000 55.14957 411 VAL B O 1
ATOM 6023 N N . HIS B 1 434 ? 47.40565 29.27108 20.60781 1.000 57.74112 412 HIS B N 1
ATOM 6024 C CA . HIS B 1 434 ? 48.39227 28.42264 19.94851 1.000 59.92736 412 HIS B CA 1
ATOM 6025 C C . HIS B 1 434 ? 49.80433 28.97297 20.11536 1.000 58.49742 412 HIS B C 1
ATOM 6026 O O . HIS B 1 434 ? 50.75664 28.20303 20.28875 1.000 55.07167 412 HIS B O 1
ATOM 6033 N N . TYR B 1 435 ? 49.96438 30.29867 20.06103 1.000 57.43243 413 TYR B N 1
ATOM 6034 C CA . TYR B 1 435 ? 51.28707 30.88620 20.25521 1.000 57.84017 413 TYR B CA 1
ATOM 6035 C C . TYR B 1 435 ? 51.79519 30.63088 21.66700 1.000 48.09000 413 TYR B C 1
ATOM 6036 O O . TYR B 1 435 ? 52.94255 30.21198 21.85688 1.000 43.81926 413 TYR B O 1
ATOM 6045 N N . LEU B 1 436 ? 50.95630 30.90033 22.67266 1.000 52.37908 414 LEU B N 1
ATOM 6046 C CA . LEU B 1 436 ? 51.32894 30.61826 24.05542 1.000 58.13000 414 LEU B CA 1
ATOM 6047 C C . LEU B 1 436 ? 51.78025 29.17548 24.20971 1.000 51.13000 414 LEU B C 1
ATOM 6048 O O . LEU B 1 436 ? 52.82922 28.89876 24.80277 1.000 46.29000 414 LEU B O 1
ATOM 6053 N N . SER B 1 437 ? 50.99775 28.24121 23.66859 1.000 48.88000 415 SER B N 1
ATOM 6054 C CA . SER B 1 437 ? 51.28647 26.82522 23.85597 1.000 53.32000 415 SER B CA 1
ATOM 6055 C C . SER B 1 437 ? 52.63104 26.44486 23.25529 1.000 55.04889 415 SER B C 1
ATOM 6056 O O . SER B 1 437 ? 53.49590 25.89286 23.94676 1.000 54.41719 415 SER B O 1
ATOM 6059 N N . MET B 1 438 ? 52.83818 26.72724 21.96577 1.000 52.28034 416 MET B N 1
ATOM 6060 C CA . MET B 1 438 ? 54.12161 26.31495 21.38746 1.000 55.77320 416 MET B CA 1
ATOM 6061 C C . MET B 1 438 ? 55.27876 27.11993 21.96154 1.000 55.68565 416 MET B C 1
ATOM 6062 O O . MET B 1 438 ? 56.40852 26.63172 21.97751 1.000 50.22855 416 MET B O 1
ATOM 6067 N N . THR B 1 439 ? 55.03564 28.35351 22.41150 1.000 46.80491 417 THR B N 1
ATOM 6068 C CA . THR B 1 439 ? 56.11897 29.08564 23.05455 1.000 52.90312 417 THR B CA 1
ATOM 6069 C C . THR B 1 439 ? 56.55557 28.38587 24.33377 1.000 54.83198 417 THR B C 1
ATOM 6070 O O . THR B 1 439 ? 57.75180 28.30357 24.62319 1.000 52.65991 417 THR B O 1
ATOM 6074 N N . LEU B 1 440 ? 55.60525 27.84718 25.09708 1.000 49.54582 418 LEU B N 1
ATOM 6075 C CA . LEU B 1 440 ? 55.97201 27.04398 26.25828 1.000 45.77464 418 LEU B CA 1
ATOM 6076 C C . LEU B 1 440 ? 56.62901 25.73688 25.83130 1.000 51.69706 418 LEU B C 1
ATOM 6077 O O . LEU B 1 440 ? 57.68139 25.35537 26.35779 1.000 46.85872 418 LEU B O 1
ATOM 6082 N N . ALA B 1 441 ? 56.02174 25.04159 24.86778 1.000 47.71927 419 ALA B N 1
ATOM 6083 C CA . ALA B 1 441 ? 56.56411 23.76665 24.41014 1.000 56.89348 419 ALA B CA 1
ATOM 6084 C C . ALA B 1 441 ? 57.91622 23.95016 23.73131 1.000 62.59001 419 ALA B C 1
ATOM 6085 O O . ALA B 1 441 ? 58.90679 23.31697 24.11376 1.000 61.12837 419 ALA B O 1
ATOM 6087 N N . GLU B 1 442 ? 57.97920 24.82326 22.72330 1.000 64.16000 420 GLU B N 1
ATOM 6088 C CA . GLU B 1 442 ? 59.18899 24.93969 21.91332 1.000 63.09492 420 GLU B CA 1
ATOM 6089 C C . GLU B 1 442 ? 60.29344 25.70118 22.63628 1.000 61.62861 420 GLU B C 1
ATOM 6090 O O . GLU B 1 442 ? 61.46144 25.29991 22.58501 1.000 54.62108 420 GLU B O 1
ATOM 6096 N N . THR B 1 443 ? 59.94970 26.80578 23.29867 1.000 53.62862 421 THR B N 1
ATOM 6097 C CA . THR B 1 443 ? 60.95640 27.67739 23.89246 1.000 54.83658 421 THR B CA 1
ATOM 6098 C C . THR B 1 443 ? 61.27579 27.31124 25.34281 1.000 55.39180 421 THR B C 1
ATOM 6099 O O . THR B 1 443 ? 62.44906 27.18326 25.70109 1.000 48.77942 421 THR B O 1
ATOM 6103 N N . HIS B 1 444 ? 60.25785 27.13568 26.18606 1.000 53.15718 422 HIS B N 1
ATOM 6104 C CA . HIS B 1 444 ? 60.46721 27.02675 27.62075 1.000 51.35620 422 HIS B CA 1
ATOM 6105 C C . HIS B 1 444 ? 60.40279 25.60556 28.14897 1.000 49.62009 422 HIS B C 1
ATOM 6106 O O . HIS B 1 444 ? 60.60849 25.40603 29.35553 1.000 44.59679 422 HIS B O 1
ATOM 6113 N N . LYS B 1 445 ? 60.07741 24.63294 27.28822 1.000 48.02030 423 LYS B N 1
ATOM 6114 C CA . LYS B 1 445 ? 60.20385 23.21437 27.61284 1.000 51.13311 423 LYS B CA 1
ATOM 6115 C C . LYS B 1 445 ? 59.28891 22.83955 28.77609 1.000 46.20866 423 LYS B C 1
ATOM 6116 O O . LYS B 1 445 ? 59.71912 22.31509 29.80016 1.000 45.02969 423 LYS B O 1
ATOM 6122 N N . THR B 1 446 ? 58.01333 23.15324 28.59449 1.000 49.08445 424 THR B N 1
ATOM 6123 C CA . THR B 1 446 ? 56.93942 22.88169 29.52963 1.000 48.29499 424 THR B CA 1
ATOM 6124 C C . THR B 1 446 ? 55.65860 22.85249 28.71203 1.000 45.98317 424 THR B C 1
ATOM 6125 O O . THR B 1 446 ? 55.68108 23.02299 27.49190 1.000 44.35418 424 THR B O 1
ATOM 6129 N N . TRP B 1 447 ? 54.53861 22.62695 29.39106 1.000 47.98264 425 TRP B N 1
ATOM 6130 C CA . TRP B 1 447 ? 53.23711 22.62000 28.74134 1.000 45.63646 425 TRP B CA 1
ATOM 6131 C C . TRP B 1 447 ? 52.18170 22.79651 29.81552 1.000 45.94830 425 TRP B C 1
ATOM 6132 O O . TRP B 1 447 ? 52.29660 22.22224 30.89978 1.000 44.51374 425 TRP B O 1
ATOM 6143 N N . LEU B 1 448 ? 51.15451 23.57894 29.50117 1.000 45.19753 426 LEU B N 1
ATOM 6144 C CA . LEU B 1 448 ? 50.09476 23.88772 30.44101 1.000 45.29348 426 LEU B CA 1
ATOM 6145 C C . LEU B 1 448 ? 48.75464 23.86511 29.71754 1.000 46.29998 426 LEU B C 1
ATOM 6146 O O . LEU B 1 448 ? 48.64729 24.38920 28.59943 1.000 44.49677 426 LEU B O 1
ATOM 6151 N N . PRO B 1 449 ? 47.72762 23.26445 30.31266 1.000 47.15267 427 PRO B N 1
ATOM 6152 C CA . PRO B 1 449 ? 46.39717 23.29400 29.69830 1.000 46.97893 427 PRO B CA 1
ATOM 6153 C C . PRO B 1 449 ? 45.69053 24.62149 29.93223 1.000 45.77754 427 PRO B C 1
ATOM 6154 O O . PRO B 1 449 ? 45.82229 25.24989 30.98459 1.000 47.40067 427 PRO B O 1
ATOM 6158 N N . LEU B 1 450 ? 44.92729 25.04273 28.92398 1.000 41.73161 428 LEU B N 1
ATOM 6159 C CA . LEU B 1 450 ? 44.23171 26.32313 28.93256 1.000 44.37097 428 LEU B CA 1
ATOM 6160 C C . LEU B 1 450 ? 42.72434 26.10717 28.87121 1.000 44.56432 428 LEU B C 1
ATOM 6161 O O . LEU B 1 450 ? 42.24875 25.11493 28.31082 1.000 43.45811 428 LEU B O 1
ATOM 6166 N N . ILE B 1 451 ? 41.97093 27.05248 29.44021 1.000 37.56352 429 ILE B N 1
ATOM 6167 C CA . ILE B 1 451 ? 40.51840 27.07683 29.29211 1.000 43.34813 429 ILE B CA 1
ATOM 6168 C C . ILE B 1 451 ? 40.03677 28.51607 29.35118 1.000 44.74489 429 ILE B C 1
ATOM 6169 O O . ILE B 1 451 ? 40.64322 29.37412 29.99816 1.000 45.99497 429 ILE B O 1
ATOM 6174 N N . ASP B 1 452 ? 38.93577 28.77158 28.65513 1.000 40.65830 430 ASP B N 1
ATOM 6175 C CA . ASP B 1 452 ? 38.17595 30.00187 28.80109 1.000 48.14945 430 ASP B CA 1
ATOM 6176 C C . ASP B 1 452 ? 37.14293 29.82098 29.90635 1.000 52.53029 430 ASP B C 1
ATOM 6177 O O . ASP B 1 452 ? 36.35329 28.87251 29.87579 1.000 54.96226 430 ASP B O 1
ATOM 6182 N N . HIS B 1 453 ? 37.15472 30.72194 30.88517 1.000 45.70936 431 HIS B N 1
ATOM 6183 C CA . HIS B 1 453 ? 36.14329 30.69753 31.93226 1.000 46.22962 431 HIS B CA 1
ATOM 6184 C C . HIS B 1 453 ? 35.94902 32.10080 32.47898 1.000 53.58172 431 HIS B C 1
ATOM 6185 O O . HIS B 1 453 ? 36.92699 32.79342 32.77378 1.000 42.21496 431 HIS B O 1
ATOM 6192 N N . GLY B 1 454 ? 34.69015 32.50477 32.61656 1.000 52.24522 432 GLY B N 1
ATOM 6193 C CA . GLY B 1 454 ? 34.37366 33.80431 33.18727 1.000 48.16616 432 GLY B CA 1
ATOM 6194 C C . GLY B 1 454 ? 35.02126 34.97040 32.47416 1.000 55.53729 432 GLY B C 1
ATOM 6195 O O . GLY B 1 454 ? 35.54168 35.88342 33.12723 1.000 50.05462 432 GLY B O 1
ATOM 6196 N N . GLY B 1 455 ? 35.01417 34.95600 31.14307 1.000 55.21249 433 GLY B N 1
ATOM 6197 C CA . GLY B 1 455 ? 35.56881 36.04730 30.37133 1.000 58.29342 433 GLY B CA 1
ATOM 6198 C C . GLY B 1 455 ? 37.07758 36.12967 30.34570 1.000 59.12637 433 GLY B C 1
ATOM 6199 O O . GLY B 1 455 ? 37.61893 37.00373 29.65878 1.000 57.37944 433 GLY B O 1
ATOM 6200 N N . TYR B 1 456 ? 37.77623 35.25838 31.06562 1.000 55.40339 434 TYR B N 1
ATOM 6201 C CA . TYR B 1 456 ? 39.22910 35.25516 31.08845 1.000 55.45816 434 TYR B CA 1
ATOM 6202 C C . TYR B 1 456 ? 39.73708 33.87200 30.71145 1.000 56.10333 434 TYR B C 1
ATOM 6203 O O . TYR B 1 456 ? 38.97635 32.90558 30.61116 1.000 59.99874 434 TYR B O 1
ATOM 6212 N N . ILE B 1 457 ? 41.04538 33.78908 30.50675 1.000 48.42586 435 ILE B N 1
ATOM 6213 C CA . ILE B 1 457 ? 41.72239 32.52986 30.23380 1.000 50.12304 435 ILE B CA 1
ATOM 6214 C C . ILE B 1 457 ? 42.45614 32.09846 31.49517 1.000 50.67053 435 ILE B C 1
ATOM 6215 O O . ILE B 1 457 ? 43.19464 32.88930 32.09533 1.000 51.39667 435 ILE B O 1
ATOM 6220 N N . TRP B 1 458 ? 42.24095 30.85347 31.90934 1.000 44.99036 436 TRP B N 1
ATOM 6221 C CA . TRP B 1 458 ? 42.88964 30.29421 33.08475 1.000 43.64425 436 TRP B CA 1
ATOM 6222 C C . TRP B 1 458 ? 43.85809 29.19478 32.67727 1.000 43.16222 436 TRP B C 1
ATOM 6223 O O . TRP B 1 458 ? 43.69514 28.54936 31.63714 1.000 41.80236 436 TRP B O 1
ATOM 6234 N N . VAL B 1 459 ? 44.86332 28.98032 33.51679 1.000 35.30695 437 VAL B N 1
ATOM 6235 C CA . VAL B 1 459 ? 45.84516 27.92858 33.29836 1.000 45.01203 437 VAL B CA 1
ATOM 6236 C C . VAL B 1 459 ? 45.85260 27.01241 34.51253 1.000 42.75428 437 VAL B C 1
ATOM 6237 O O . VAL B 1 459 ? 45.65541 27.45017 35.64950 1.000 41.81350 437 VAL B O 1
ATOM 6241 N N . ARG B 1 460 ? 46.07111 25.72268 34.26288 1.000 34.53783 438 ARG B N 1
ATOM 6242 C CA . ARG B 1 460 ? 46.15167 24.72920 35.32156 1.000 40.55919 438 ARG B CA 1
ATOM 6243 C C . ARG B 1 460 ? 47.60313 24.32277 35.54252 1.000 35.97796 438 ARG B C 1
ATOM 6244 O O . ARG B 1 460 ? 48.29841 23.93848 34.59702 1.000 37.90278 438 ARG B O 1
ATOM 6252 N N . LEU B 1 461 ? 48.05384 24.41515 36.79117 1.000 30.01856 439 LEU B N 1
ATOM 6253 C CA . LEU B 1 461 ? 49.39357 24.01435 37.19672 1.000 35.05376 439 LEU B CA 1
ATOM 6254 C C . LEU B 1 461 ? 49.28911 22.85146 38.16780 1.000 41.81691 439 LEU B C 1
ATOM 6255 O O . LEU B 1 461 ? 48.44590 22.86406 39.06737 1.000 31.76216 439 LEU B O 1
ATOM 6260 N N . CYS B 1 462 ? 50.15058 21.85284 37.99556 1.000 30.78023 440 CYS B N 1
ATOM 6261 C CA . CYS B 1 462 ? 50.14883 20.66717 38.84160 1.000 34.53932 440 CYS B CA 1
ATOM 6262 C C . CYS B 1 462 ? 51.48789 20.55534 39.55257 1.000 32.31880 440 CYS B C 1
ATOM 6263 O O . CYS B 1 462 ? 52.52829 20.38305 38.90652 1.000 33.56819 440 CYS B O 1
ATOM 6266 N N . ALA B 1 463 ? 51.45718 20.66010 40.87566 1.000 26.04775 441 ALA B N 1
ATOM 6267 C CA . ALA B 1 463 ? 52.63806 20.37799 41.67367 1.000 38.21468 441 ALA B CA 1
ATOM 6268 C C . ALA B 1 463 ? 52.99402 18.89454 41.58737 1.000 38.32500 441 ALA B C 1
ATOM 6269 O O . ALA B 1 463 ? 52.14992 18.04374 41.27681 1.000 36.20364 441 ALA B O 1
ATOM 6271 N N . GLN B 1 464 ? 54.26292 18.58735 41.84227 1.000 37.64253 442 GLN B N 1
ATOM 6272 C CA . GLN B 1 464 ? 54.73534 17.21443 41.84959 1.000 38.22000 442 GLN B CA 1
ATOM 6273 C C . GLN B 1 464 ? 56.06173 17.17821 42.60228 1.000 46.28354 442 GLN B C 1
ATOM 6274 O O . GLN B 1 464 ? 56.77049 18.18291 42.69193 1.000 42.48613 442 GLN B O 1
ATOM 6280 N N . ILE B 1 465 ? 56.37658 16.00578 43.17153 1.000 37.60790 443 ILE B N 1
ATOM 6281 C CA . ILE B 1 465 ? 57.41642 15.91928 44.19402 1.000 42.27696 443 ILE B CA 1
ATOM 6282 C C . ILE B 1 465 ? 58.81414 16.25658 43.69300 1.000 43.64781 443 ILE B C 1
ATOM 6283 O O . ILE B 1 465 ? 59.72265 16.44307 44.51155 1.000 44.19737 443 ILE B O 1
ATOM 6288 N N . TYR B 1 466 ? 59.02450 16.34206 42.38267 1.000 36.94680 444 TYR B N 1
ATOM 6289 C CA . TYR B 1 466 ? 60.31450 16.75527 41.84384 1.000 40.25788 444 TYR B CA 1
ATOM 6290 C C . TYR B 1 466 ? 60.35312 18.23221 41.47467 1.000 37.88128 444 TYR B C 1
ATOM 6291 O O . TYR B 1 466 ? 61.34931 18.69235 40.90767 1.000 36.41771 444 TYR B O 1
ATOM 6300 N N . LEU B 1 467 ? 59.29529 18.97699 41.77372 1.000 38.32685 445 LEU B N 1
ATOM 6301 C CA . LEU B 1 467 ? 59.24857 20.41542 41.57658 1.000 36.93717 445 LEU B CA 1
ATOM 6302 C C . LEU B 1 467 ? 59.43054 21.12618 42.91162 1.000 43.51298 445 LEU B C 1
ATOM 6303 O O . LEU B 1 467 ? 59.27491 20.53458 43.98260 1.000 37.36742 445 LEU B O 1
ATOM 6308 N N . ASP B 1 468 ? 59.77227 22.41128 42.83825 1.000 40.41452 446 ASP B N 1
ATOM 6309 C CA . ASP B 1 468 ? 59.86918 23.25046 44.02453 1.000 44.58875 446 ASP B CA 1
ATOM 6310 C C . ASP B 1 468 ? 59.27113 24.61479 43.70514 1.000 47.19450 446 ASP B C 1
ATOM 6311 O O . ASP B 1 468 ? 58.85467 24.88253 42.57388 1.000 41.90620 446 ASP B O 1
ATOM 6316 N N . THR B 1 469 ? 59.23946 25.48830 44.71405 1.000 45.14175 447 THR B N 1
ATOM 6317 C CA . THR B 1 469 ? 58.61145 26.79485 44.54831 1.000 44.78987 447 THR B CA 1
ATOM 6318 C C . THR B 1 469 ? 59.31803 27.66002 43.51183 1.000 49.19850 447 THR B C 1
ATOM 6319 O O . THR B 1 469 ? 58.68663 28.55778 42.94491 1.000 46.29935 447 THR B O 1
ATOM 6323 N N . SER B 1 470 ? 60.60437 27.41249 43.24639 1.000 40.53677 448 SER B N 1
ATOM 6324 C CA . SER B 1 470 ? 61.29734 28.16516 42.20509 1.000 46.46256 448 SER B CA 1
ATOM 6325 C C . SER B 1 470 ? 60.77359 27.81624 40.81742 1.000 51.56786 448 SER B C 1
ATOM 6326 O O . SER B 1 470 ? 60.73074 28.68627 39.93888 1.000 42.81000 448 SER B O 1
ATOM 6329 N N . ASP B 1 471 ? 60.38124 26.55824 40.60049 1.000 47.02561 449 ASP B N 1
ATOM 6330 C CA . ASP B 1 471 ? 59.75045 26.19013 39.33684 1.000 42.62374 449 ASP B CA 1
ATOM 6331 C C . ASP B 1 471 ? 58.48769 27.00566 39.09694 1.000 41.83075 449 ASP B C 1
ATOM 6332 O O . ASP B 1 471 ? 58.18052 27.37233 37.95627 1.000 41.47218 449 ASP B O 1
ATOM 6337 N N . PHE B 1 472 ? 57.74441 27.30783 40.16601 1.000 32.35066 450 PHE B N 1
ATOM 6338 C CA . PHE B 1 472 ? 56.48929 28.03752 40.01749 1.000 46.75636 450 PHE B CA 1
ATOM 6339 C C . PHE B 1 472 ? 56.69470 29.52851 39.79281 1.000 43.19151 450 PHE B C 1
ATOM 6340 O O . PHE B 1 472 ? 55.94476 30.13007 39.01907 1.000 40.65504 450 PHE B O 1
ATOM 6348 N N . GLU B 1 473 ? 57.67597 30.14940 40.45122 1.000 46.22296 451 GLU B N 1
ATOM 6349 C CA . GLU B 1 473 ? 57.98623 31.52969 40.09445 1.000 50.14108 451 GLU B CA 1
ATOM 6350 C C . GLU B 1 473 ? 58.62702 31.64724 38.72227 1.000 50.10702 451 GLU B C 1
ATOM 6351 O O . GLU B 1 473 ? 58.48327 32.69413 38.08499 1.000 52.46472 451 GLU B O 1
ATOM 6357 N N . TRP B 1 474 ? 59.30965 30.60489 38.24993 1.000 44.00617 452 TRP B N 1
ATOM 6358 C CA . TRP B 1 474 ? 59.77530 30.59079 36.87018 1.000 41.03989 452 TRP B CA 1
ATOM 6359 C C . TRP B 1 474 ? 58.60311 30.68572 35.90373 1.000 50.52952 452 TRP B C 1
ATOM 6360 O O . TRP B 1 474 ? 58.55147 31.58203 35.05240 1.000 47.53237 452 TRP B O 1
ATOM 6371 N N . ILE B 1 475 ? 57.65022 29.75450 36.01622 1.000 43.55156 453 ILE B N 1
ATOM 6372 C CA . ILE B 1 475 ? 56.51026 29.74725 35.10297 1.000 45.80042 453 ILE B CA 1
ATOM 6373 C C . ILE B 1 475 ? 55.71238 31.03706 35.23649 1.000 48.82677 453 ILE B C 1
ATOM 6374 O O . ILE B 1 475 ? 55.19607 31.56645 34.24527 1.000 44.33603 453 ILE B O 1
ATOM 6379 N N . GLY B 1 476 ? 55.62274 31.57953 36.45357 1.000 46.07373 454 GLY B N 1
ATOM 6380 C CA . GLY B 1 476 ? 54.94316 32.85206 36.63208 1.000 46.13457 454 GLY B CA 1
ATOM 6381 C C . GLY B 1 476 ? 55.56030 33.94997 35.79207 1.000 55.34049 454 GLY B C 1
ATOM 6382 O O . GLY B 1 476 ? 54.86818 34.64029 35.04066 1.000 52.05829 454 GLY B O 1
ATOM 6383 N N . ASN B 1 477 ? 56.88147 34.11368 35.89636 1.000 49.21664 455 ASN B N 1
ATOM 6384 C CA . ASN B 1 477 ? 57.57861 35.09902 35.07623 1.000 53.51368 455 ASN B CA 1
ATOM 6385 C C . ASN B 1 477 ? 57.42945 34.78330 33.59289 1.000 51.37708 455 ASN B C 1
ATOM 6386 O O . ASN B 1 477 ? 57.16710 35.67779 32.78006 1.000 49.25771 455 ASN B O 1
ATOM 6391 N N . VAL B 1 478 ? 57.59489 33.51057 33.22176 1.000 49.82853 456 VAL B N 1
ATOM 6392 C CA . VAL B 1 478 ? 57.45255 33.11581 31.82169 1.000 47.52958 456 VAL B CA 1
ATOM 6393 C C . VAL B 1 478 ? 56.06954 33.48593 31.30480 1.000 54.02183 456 VAL B C 1
ATOM 6394 O O . VAL B 1 478 ? 55.92927 34.14858 30.26941 1.000 51.18313 456 VAL B O 1
ATOM 6398 N N . LEU B 1 479 ? 55.02605 33.05847 32.02132 1.000 52.09704 457 LEU B N 1
ATOM 6399 C CA . LEU B 1 479 ? 53.66104 33.38234 31.62121 1.000 50.13391 457 LEU B CA 1
ATOM 6400 C C . LEU B 1 479 ? 53.42460 34.88010 31.60572 1.000 56.09805 457 LEU B C 1
ATOM 6401 O O . LEU B 1 479 ? 52.74255 35.39500 30.71224 1.000 48.08238 457 LEU B O 1
ATOM 6406 N N . LYS B 1 480 ? 53.97109 35.59781 32.59191 1.000 53.22258 458 LYS B N 1
ATOM 6407 C CA . LYS B 1 480 ? 53.85919 37.04993 32.58968 1.000 58.89049 458 LYS B CA 1
ATOM 6408 C C . LYS B 1 480 ? 54.29816 37.62807 31.26426 1.000 60.52996 458 LYS B C 1
ATOM 6409 O O . LYS B 1 480 ? 53.75218 38.64426 30.81447 1.000 64.56270 458 LYS B O 1
ATOM 6415 N N . GLU B 1 481 ? 55.24716 36.98123 30.60128 1.000 64.16871 459 GLU B N 1
ATOM 6416 C CA . GLU B 1 481 ? 56.03979 37.78157 29.71440 1.000 61.00591 459 GLU B CA 1
ATOM 6417 C C . GLU B 1 481 ? 55.38156 37.64424 28.35013 1.000 66.17025 459 GLU B C 1
ATOM 6418 O O . GLU B 1 481 ? 55.31113 38.58969 27.55537 1.000 68.30872 459 GLU B O 1
ATOM 6424 N N . ILE B 1 482 ? 54.77723 36.43623 28.20998 1.000 56.26847 460 ILE B N 1
ATOM 6425 C CA . ILE B 1 482 ? 54.02074 35.93101 27.06893 1.000 57.84645 460 ILE B CA 1
ATOM 6426 C C . ILE B 1 482 ? 52.67575 36.61833 26.97585 1.000 61.11665 460 ILE B C 1
ATOM 6427 O O . ILE B 1 482 ? 52.21618 36.95637 25.87927 1.000 62.56292 460 ILE B O 1
ATOM 6432 N N . CYS B 1 483 ? 51.98663 36.75333 28.11040 1.000 52.94994 461 CYS B N 1
ATOM 6433 C CA . CYS B 1 483 ? 50.75992 37.53904 28.14970 1.000 59.03339 461 CYS B CA 1
ATOM 6434 C C . CYS B 1 483 ? 51.01029 38.96111 27.67319 1.000 68.55178 461 CYS B C 1
ATOM 6435 O O . CYS B 1 483 ? 50.22615 39.50891 26.88924 1.000 68.72017 461 CYS B O 1
ATOM 6438 N N . GLU B 1 484 ? 52.10813 39.56731 28.13076 1.000 61.24223 462 GLU B N 1
ATOM 6439 C CA . GLU B 1 484 ? 52.51482 40.87789 27.63642 1.000 74.21425 462 GLU B CA 1
ATOM 6440 C C . GLU B 1 484 ? 52.62619 40.88288 26.11577 1.000 71.33484 462 GLU B C 1
ATOM 6441 O O . GLU B 1 484 ? 52.11538 41.78863 25.44623 1.000 66.58900 462 GLU B O 1
ATOM 6447 N N . THR B 1 485 ? 53.28691 39.86527 25.55439 1.000 68.81764 463 THR B N 1
ATOM 6448 C CA . THR B 1 485 ? 53.44668 39.77836 24.10452 1.000 67.64168 463 THR B CA 1
ATOM 6449 C C . THR B 1 485 ? 52.09546 39.77254 23.39895 1.000 70.89431 463 THR B C 1
ATOM 6450 O O . THR B 1 485 ? 51.87182 40.53910 22.45485 1.000 75.12965 463 THR B O 1
ATOM 6454 N N . ILE B 1 486 ? 51.17778 38.91403 23.85074 1.000 66.04445 464 ILE B N 1
ATOM 6455 C CA . ILE B 1 486 ? 49.86927 38.81091 23.20857 1.000 67.13958 464 ILE B CA 1
ATOM 6456 C C . ILE B 1 486 ? 49.10196 40.12092 23.34224 1.000 68.91724 464 ILE B C 1
ATOM 6457 O O . ILE B 1 486 ? 48.45267 40.57808 22.39320 1.000 63.96220 464 ILE B O 1
ATOM 6462 N N . GLY B 1 487 ? 49.17334 40.75039 24.51026 1.000 70.12466 465 GLY B N 1
ATOM 6463 C CA . GLY B 1 487 ? 48.51979 42.02859 24.72238 1.000 74.96237 465 GLY B CA 1
ATOM 6464 C C . GLY B 1 487 ? 49.20672 43.17088 23.99853 1.000 69.27909 465 GLY B C 1
ATOM 6465 O O . GLY B 1 487 ? 48.74820 43.61989 22.94775 1.000 74.75152 465 GLY B O 1
#

InterPro domains:
  IPR000192 Aminotransferase class V domain [PF00266] (44-253)
  IPR015421 Pyridoxal phosphate-dependent transferase, major domain [G3DSA:3.40.640.10] (48-278)
  IPR015424 Pyridoxal phosphate-dependent transferase [SSF53383] (22-462)

Foldseek 3Di:
DAAFAQSCVQQWDDDPLADAQPQLPFFTAGVLLVVVLVVLVVVCVVPNVCCVPPVVVVLLLVLLVVQCVLQQHDSLQKFKDAALLQQLLLLVVLADDALQEEEEAEPLDDPSNVVSVVVVVVPHNHYYDYQYDAPPADQVVSLVSVLVVLVVSVVVVGHHAEYEAEQWRPPVTWGHPLLSNQVSCVVSVYAYAYSDQPDRLWAGHYCVVSVHQKYKYQCSVLNFGHGIIMIGHDPVNLVSRQAGVVGFQLGDDPVHDHDPVVVCRDSSRSRRVTDPDDDCSSSSSNVSSQVCCVPVVPHRNSFNVCLLVLQVLLLQLLQVLQVHDWGPSVGSSTNKTKHWHPAFDPVVLVVVLACCCCPPSNYGWDWDDHPRTIITMTGDGRHHGSVSSVVVSVVSNVSSVD/DAAFAQSCVVQWDDDPLADEQPQLVWFTAGVLLVVVLVVLVVVCVVPVCCCVPPVLVVLLLVLLCVVCVLAQHDSLQKFWDAALLQQLLLLVVLADDAQQEEEEEEPLPDVSVVVSVVVVCVPHNYYYYYQYDAPLAAQVVSLVSVLVVQVVSVVVVGHHAEYEAEQWRPPPTFGHPLLSNQVSCVVSVYQYAYSDQPDRLWDGHYCVVSVHQKYKYQCSVLRFGHRIIMIGHDPVNLLSRAAGVVGFQLGAPPVGDHHDPVVVCVSSRSRRVGDPDDDCSRSSSNVVSQVCCVPVVVHRNSFNVVLLVQQVLLLVLLCVLQVWDWTDNCHSSTNKIKHWHPAFAPPLPVVLVVCLAVCCVVPSNYGWDWDDHPRTIITMTGDGRHHHSVSSNVVSVVSNVSSVVSD

Radius of gyration: 27.23 Å; Cα contacts (8 Å, |Δi|>4): 1676; chains: 2; bounding box: 61×83×60 Å

B-factor: mean 43.5, std 12.7, range [18.88, 100.09]